Protein AF-0000000085084402 (afdb_homodimer)

Structure (mmCIF, N/CA/C/O backbone):
data_AF-0000000085084402-model_v1
#
loop_
_entity.id
_entity.type
_entity.pdbx_description
1 polymer 'Uncharacterized protein'
#
loop_
_atom_site.group_PDB
_atom_site.id
_atom_site.type_symbol
_atom_site.label_atom_id
_atom_site.label_alt_id
_atom_site.label_comp_id
_atom_site.label_asym_id
_atom_site.label_entity_id
_atom_site.label_seq_id
_atom_site.pdbx_PDB_ins_code
_atom_site.Cartn_x
_atom_site.Cartn_y
_atom_site.Cartn_z
_atom_site.occupancy
_atom_site.B_iso_or_equiv
_atom_site.auth_seq_id
_atom_site.auth_comp_id
_atom_site.auth_asym_id
_atom_site.auth_atom_id
_atom_site.pdbx_PDB_model_num
ATOM 1 N N . LYS A 1 1 ? -28.75 -23.406 -14.594 1 25.73 1 LYS A N 1
ATOM 2 C CA . LYS A 1 1 ? -29.766 -23.156 -13.578 1 25.73 1 LYS A CA 1
ATOM 3 C C . LYS A 1 1 ? -29.484 -23.938 -12.305 1 25.73 1 LYS A C 1
ATOM 5 O O . LYS A 1 1 ? -29.562 -25.172 -12.297 1 25.73 1 LYS A O 1
ATOM 10 N N . THR A 1 2 ? -28.531 -23.578 -11.461 1 32.53 2 THR A N 1
ATOM 11 C CA . THR A 1 2 ? -28.078 -24.328 -10.289 1 32.53 2 THR A CA 1
ATOM 12 C C . THR A 1 2 ? -29.109 -24.266 -9.172 1 32.53 2 THR A C 1
ATOM 14 O O . THR A 1 2 ? -29.125 -23.328 -8.375 1 32.53 2 THR A O 1
ATOM 17 N N . GLY A 1 3 ? -30.375 -24.422 -9.477 1 32.62 3 GLY A N 1
ATOM 18 C CA . GLY A 1 3 ? -31.359 -24.672 -8.445 1 32.62 3 GLY A CA 1
ATOM 19 C C . GLY A 1 3 ? -30.953 -25.734 -7.457 1 32.62 3 GLY A C 1
ATOM 20 O O . GLY A 1 3 ? -30.953 -26.922 -7.781 1 32.62 3 GLY A O 1
ATOM 21 N N . MET A 1 4 ? -30.016 -25.562 -6.652 1 36 4 MET A N 1
ATOM 22 C CA . MET A 1 4 ? -29.844 -26.547 -5.586 1 36 4 MET A CA 1
ATOM 23 C C . MET A 1 4 ? -31.156 -26.75 -4.828 1 36 4 MET A C 1
ATOM 25 O O . MET A 1 4 ? -31.688 -25.812 -4.223 1 36 4 MET A O 1
ATOM 29 N N . ASN A 1 5 ? -32.062 -27.516 -5.254 1 33.5 5 ASN A N 1
ATOM 30 C CA . ASN A 1 5 ? -33.312 -27.953 -4.672 1 33.5 5 ASN A CA 1
ATOM 31 C C . ASN A 1 5 ? -33.156 -28.375 -3.213 1 33.5 5 ASN A C 1
ATOM 33 O O . ASN A 1 5 ? -32.125 -28.938 -2.84 1 33.5 5 ASN A O 1
ATOM 37 N N . LYS A 1 6 ? -33.875 -27.875 -2.201 1 40.72 6 LYS A N 1
ATOM 38 C CA . LYS A 1 6 ? -34.156 -28.281 -0.826 1 40.72 6 LYS A CA 1
ATOM 39 C C . LYS A 1 6 ? -33.969 -29.797 -0.654 1 40.72 6 LYS A C 1
ATOM 41 O O . LYS A 1 6 ? -33.531 -30.25 0.408 1 40.72 6 LYS A O 1
ATOM 46 N N . THR A 1 7 ? -34.406 -30.406 -1.593 1 36.44 7 THR A N 1
ATOM 47 C CA . THR A 1 7 ? -34.5 -31.859 -1.498 1 36.44 7 THR A CA 1
ATOM 48 C C . THR A 1 7 ? -33.094 -32.469 -1.598 1 36.44 7 THR A C 1
ATOM 50 O O . THR A 1 7 ? -32.906 -33.625 -1.19 1 36.44 7 THR A O 1
ATOM 53 N N . VAL A 1 8 ? -32.219 -31.766 -2.223 1 40.03 8 VAL A N 1
ATOM 54 C CA . VAL A 1 8 ? -30.922 -32.438 -2.393 1 40.03 8 VAL A CA 1
ATOM 55 C C . VAL A 1 8 ? -30.141 -32.375 -1.084 1 40.03 8 VAL A C 1
ATOM 57 O O . VAL A 1 8 ? -29.344 -33.281 -0.792 1 40.03 8 VAL A O 1
ATOM 60 N N . SER A 1 9 ? -30.297 -31.422 -0.207 1 47.53 9 SER A N 1
ATOM 61 C CA . SER A 1 9 ? -29.5 -31.328 1.006 1 47.53 9 SER A CA 1
ATOM 62 C C . SER A 1 9 ? -29.828 -32.438 1.992 1 47.53 9 SER A C 1
ATOM 64 O O . SER A 1 9 ? -28.953 -32.938 2.68 1 47.53 9 SER A O 1
ATOM 66 N N . LYS A 1 10 ? -31.062 -32.594 2.225 1 47.97 10 LYS A N 1
ATOM 67 C CA . LYS A 1 10 ? -31.438 -33.562 3.264 1 47.97 10 LYS A CA 1
ATOM 68 C C . LYS A 1 10 ? -30.938 -34.969 2.924 1 47.97 10 LYS A C 1
ATOM 70 O O . LYS A 1 10 ? -30.719 -35.781 3.818 1 47.97 10 LYS A O 1
ATOM 75 N N . LYS A 1 11 ? -30.906 -35.25 1.691 1 48.19 11 LYS A N 1
ATOM 76 C CA . LYS A 1 11 ? -30.688 -36.656 1.333 1 48.19 11 LYS A CA 1
ATOM 77 C C . LYS A 1 11 ? -29.219 -36.906 1.021 1 48.19 11 LYS A C 1
ATOM 79 O O . LYS A 1 11 ? -28.844 -38.031 0.684 1 48.19 11 LYS A O 1
ATOM 84 N N . LEU A 1 12 ? -28.375 -35.75 1.021 1 50.72 12 LEU A N 1
ATOM 85 C CA . LEU A 1 12 ? -27.016 -36.062 0.575 1 50.72 12 LEU A CA 1
ATOM 86 C C . LEU A 1 12 ? -26.203 -36.688 1.695 1 50.72 12 LEU A C 1
ATOM 88 O O . LEU A 1 12 ? -26.172 -36.188 2.814 1 50.72 12 LEU A O 1
ATOM 92 N N . ALA A 1 13 ? -25.797 -37.812 1.629 1 63.34 13 ALA A N 1
ATOM 93 C CA . ALA A 1 13 ? -24.922 -38.594 2.51 1 63.34 13 ALA A CA 1
ATOM 94 C C . ALA A 1 13 ? -23.5 -38.031 2.492 1 63.34 13 ALA A C 1
ATOM 96 O O . ALA A 1 13 ? -22.703 -38.344 3.367 1 63.34 13 ALA A O 1
ATOM 97 N N . THR A 1 14 ? -23.219 -36.969 1.684 1 76 14 THR A N 1
ATOM 98 C CA . THR A 1 14 ? -21.828 -36.531 1.555 1 76 14 THR A CA 1
ATOM 99 C C . THR A 1 14 ? -21.547 -35.344 2.449 1 76 14 THR A C 1
ATOM 101 O O . THR A 1 14 ? -22.422 -34.469 2.646 1 76 14 THR A O 1
ATOM 104 N N . PRO A 1 15 ? -20.484 -35.281 3.15 1 88.62 15 PRO A N 1
ATOM 105 C CA . PRO A 1 15 ? -20.156 -34.219 4.082 1 88.62 15 PRO A CA 1
ATOM 106 C C . PRO A 1 15 ? -19.922 -32.875 3.379 1 88.62 15 PRO A C 1
ATOM 108 O O . PRO A 1 15 ? -20 -31.812 4.012 1 88.62 15 PRO A O 1
ATOM 111 N N . TYR A 1 16 ? -19.703 -32.844 2.084 1 94.19 16 TYR A N 1
ATOM 112 C CA . TYR A 1 16 ? -19.438 -31.641 1.332 1 94.19 16 TYR A CA 1
ATOM 113 C C . TYR A 1 16 ? -20.328 -31.562 0.095 1 94.19 16 TYR A C 1
ATOM 115 O O . TYR A 1 16 ? -20.719 -32.594 -0.457 1 94.19 16 TYR A O 1
ATOM 123 N N . VAL A 1 17 ? -20.594 -30.281 -0.295 1 94.88 17 VAL A N 1
ATOM 124 C CA . VAL A 1 17 ? -21.391 -30.016 -1.485 1 94.88 17 VAL A CA 1
ATOM 125 C C . VAL A 1 17 ? -20.578 -29.188 -2.482 1 94.88 17 VAL A C 1
ATOM 127 O O . VAL A 1 17 ? -19.938 -28.203 -2.111 1 94.88 17 VAL A O 1
ATOM 130 N N . PHE A 1 18 ? -20.594 -29.688 -3.699 1 95.56 18 PHE A N 1
ATOM 131 C CA . PHE A 1 18 ? -19.875 -29 -4.766 1 95.56 18 PHE A CA 1
ATOM 132 C C . PHE A 1 18 ? -20.719 -27.875 -5.348 1 95.56 18 PHE A C 1
ATOM 134 O O . PHE A 1 18 ? -21.844 -28.094 -5.777 1 95.56 18 PHE A O 1
ATOM 141 N N . LEU A 1 19 ? -20.172 -26.609 -5.281 1 94.81 19 LEU A N 1
ATOM 142 C CA . LEU A 1 19 ? -20.844 -25.422 -5.836 1 94.81 19 LEU A CA 1
ATOM 143 C C . LEU A 1 19 ? -20.047 -24.875 -7.016 1 94.81 19 LEU A C 1
ATOM 145 O O . LEU A 1 19 ? -18.906 -24.438 -6.852 1 94.81 19 LEU A O 1
ATOM 149 N N . ALA A 1 20 ? -20.594 -24.906 -8.188 1 91.06 20 ALA A N 1
ATOM 150 C CA . ALA A 1 20 ? -19.938 -24.375 -9.375 1 91.06 20 ALA A CA 1
ATOM 151 C C . ALA A 1 20 ? -20.969 -23.797 -10.352 1 91.06 20 ALA A C 1
ATOM 153 O O . ALA A 1 20 ? -22.078 -24.312 -10.469 1 91.06 20 ALA A O 1
ATOM 154 N N . LYS A 1 21 ? -20.578 -22.672 -10.875 1 86.88 21 LYS A N 1
ATOM 155 C CA . LYS A 1 21 ? -21.375 -22.078 -11.945 1 86.88 21 LYS A CA 1
ATOM 156 C C . LYS A 1 21 ? -20.531 -21.875 -13.203 1 86.88 21 LYS A C 1
ATOM 158 O O . LYS A 1 21 ? -19.312 -21.672 -13.125 1 86.88 21 LYS A O 1
ATOM 163 N N . ASN A 1 22 ? -21.094 -22.016 -14.383 1 88.62 22 ASN A N 1
ATOM 164 C CA . ASN A 1 22 ? -20.5 -21.703 -15.68 1 88.62 22 ASN A CA 1
ATOM 165 C C . ASN A 1 22 ? -19.359 -22.656 -16.016 1 88.62 22 ASN A C 1
ATOM 167 O O . ASN A 1 22 ? -18.328 -22.234 -16.531 1 88.62 22 ASN A O 1
ATOM 171 N N . LEU A 1 23 ? -19.484 -23.891 -15.617 1 92.75 23 LEU A N 1
ATOM 172 C CA . LEU A 1 23 ? -18.547 -24.906 -16.078 1 92.75 23 LEU A CA 1
ATOM 173 C C . LEU A 1 23 ? -18.828 -25.281 -17.531 1 92.75 23 LEU A C 1
ATOM 175 O O . LEU A 1 23 ? -19.984 -25.484 -17.906 1 92.75 23 LEU A O 1
ATOM 179 N N . PHE A 1 24 ? -17.844 -25.328 -18.422 1 91.38 24 PHE A N 1
ATOM 180 C CA . PHE A 1 24 ? -18.094 -25.703 -19.812 1 91.38 24 PHE A CA 1
ATOM 181 C C . PHE A 1 24 ? -17.531 -27.078 -20.109 1 91.38 24 PHE A C 1
ATOM 183 O O . PHE A 1 24 ? -17.766 -27.625 -21.188 1 91.38 24 PHE A O 1
ATOM 190 N N . ASP A 1 25 ? -16.766 -27.609 -19.125 1 89.06 25 ASP A N 1
ATOM 191 C CA . ASP A 1 25 ? -16.203 -28.969 -19.219 1 89.06 25 ASP A CA 1
ATOM 192 C C . ASP A 1 25 ? -15.906 -29.516 -17.828 1 89.06 25 ASP A C 1
ATOM 194 O O . ASP A 1 25 ? -15.914 -28.781 -16.844 1 89.06 25 ASP A O 1
ATOM 198 N N . PHE A 1 26 ? -15.797 -30.859 -17.797 1 91.19 26 PHE A N 1
ATOM 199 C CA . PHE A 1 26 ? -15.477 -31.5 -16.531 1 91.19 26 PHE A CA 1
ATOM 200 C C . PHE A 1 26 ? -14.609 -32.75 -16.766 1 91.19 26 PHE A C 1
ATOM 202 O O . PHE A 1 26 ? -14.977 -33.625 -17.531 1 91.19 26 PHE A O 1
ATOM 209 N N . ASP A 1 27 ? -13.469 -32.719 -16.203 1 89.31 27 ASP A N 1
ATOM 210 C CA . ASP A 1 27 ? -12.547 -33.844 -16.219 1 89.31 27 ASP A CA 1
ATOM 211 C C . ASP A 1 27 ? -12.281 -34.344 -14.797 1 89.31 27 ASP A C 1
ATOM 213 O O . ASP A 1 27 ? -11.742 -33.625 -13.969 1 89.31 27 ASP A O 1
ATOM 217 N N . ALA A 1 28 ? -12.617 -35.562 -14.555 1 91.25 28 ALA A N 1
ATOM 218 C CA . ALA A 1 28 ? -12.547 -36.125 -13.203 1 91.25 28 ALA A CA 1
ATOM 219 C C . ALA A 1 28 ? -11.102 -36.188 -12.719 1 91.25 28 ALA A C 1
ATOM 221 O O . ALA A 1 28 ? -10.828 -36 -11.531 1 91.25 28 ALA A O 1
ATOM 222 N N . GLU A 1 29 ? -10.219 -36.469 -13.594 1 89.56 29 GLU A N 1
ATOM 223 C CA . GLU A 1 29 ? -8.812 -36.562 -13.219 1 89.56 29 GLU A CA 1
ATOM 224 C C . GLU A 1 29 ? -8.266 -35.188 -12.836 1 89.56 29 GLU A C 1
ATOM 226 O O . GLU A 1 29 ? -7.539 -35.031 -11.852 1 89.56 29 GLU A O 1
ATOM 231 N N . ASP A 1 30 ? -8.664 -34.156 -13.578 1 91.81 30 ASP A N 1
ATOM 232 C CA . ASP A 1 30 ? -8.227 -32.812 -13.297 1 91.81 30 ASP A CA 1
ATOM 233 C C . ASP A 1 30 ? -8.875 -32.281 -12.016 1 91.81 30 ASP A C 1
ATOM 235 O O . ASP A 1 30 ? -8.211 -31.641 -11.195 1 91.81 30 ASP A O 1
ATOM 239 N N . ALA A 1 31 ? -10.086 -32.531 -11.875 1 95.25 31 ALA A N 1
ATOM 240 C CA . ALA A 1 31 ? -10.812 -32.031 -10.711 1 95.25 31 ALA A CA 1
ATOM 241 C C . ALA A 1 31 ? -10.297 -32.688 -9.43 1 95.25 31 ALA A C 1
ATOM 243 O O . ALA A 1 31 ? -10.188 -32.031 -8.391 1 95.25 31 ALA A O 1
ATOM 244 N N . ASN A 1 32 ? -10.023 -34 -9.508 1 94.81 32 ASN A N 1
ATOM 245 C CA . ASN A 1 32 ? -9.492 -34.781 -8.398 1 94.81 32 ASN A CA 1
ATOM 246 C C . ASN A 1 32 ? -10.289 -34.562 -7.117 1 94.81 32 ASN A C 1
ATOM 248 O O . ASN A 1 32 ? -9.727 -34.219 -6.078 1 94.81 32 ASN A O 1
ATOM 252 N N . PHE A 1 33 ? -11.523 -34.875 -7.098 1 94.5 33 PHE A N 1
ATOM 253 C CA . PHE A 1 33 ? -12.438 -34.656 -5.984 1 94.5 33 PHE A CA 1
ATOM 254 C C . PHE A 1 33 ? -11.992 -35.438 -4.754 1 94.5 33 PHE A C 1
ATOM 256 O O . PHE A 1 33 ? -12.18 -35 -3.623 1 94.5 33 PHE A O 1
ATOM 263 N N . ILE A 1 34 ? -11.461 -36.594 -5.059 1 95.06 34 ILE A N 1
ATOM 264 C CA . ILE A 1 34 ? -11.023 -37.406 -3.945 1 95.06 34 ILE A CA 1
ATOM 265 C C . ILE A 1 34 ? -10 -36.656 -3.098 1 95.06 34 ILE A C 1
ATOM 267 O O . ILE A 1 34 ? -10.133 -36.594 -1.873 1 95.06 34 ILE A O 1
ATOM 271 N N . ARG A 1 35 ? -9.102 -36.062 -3.744 1 95.25 35 ARG A N 1
ATOM 272 C CA . ARG A 1 35 ? -8.094 -35.281 -3.033 1 95.25 35 ARG A CA 1
ATOM 273 C C . ARG A 1 35 ? -8.719 -34.062 -2.375 1 95.25 35 ARG A C 1
ATOM 275 O O . ARG A 1 35 ? -8.414 -33.75 -1.221 1 95.25 35 ARG A O 1
ATOM 282 N N . MET A 1 36 ? -9.492 -33.406 -3.088 1 95.56 36 MET A N 1
ATOM 283 C CA . MET A 1 36 ? -10.109 -32.188 -2.594 1 95.56 36 MET A CA 1
ATOM 284 C C . MET A 1 36 ? -10.898 -32.469 -1.315 1 95.56 36 MET A C 1
ATOM 286 O O . MET A 1 36 ? -10.742 -31.734 -0.326 1 95.56 36 MET A O 1
ATOM 290 N N . VAL A 1 37 ? -11.648 -33.531 -1.284 1 95.94 37 VAL A N 1
ATOM 291 C CA . VAL A 1 37 ? -12.461 -33.875 -0.121 1 95.94 37 VAL A CA 1
ATOM 292 C C . VAL A 1 37 ? -11.547 -34.344 1.018 1 95.94 37 VAL A C 1
ATOM 294 O O . VAL A 1 37 ? -11.758 -33.969 2.174 1 95.94 37 VAL A O 1
ATOM 297 N N . ARG A 1 38 ? -10.609 -35.094 0.678 1 96.12 38 ARG A N 1
ATOM 298 C CA . ARG A 1 38 ? -9.688 -35.594 1.691 1 96.12 38 ARG A CA 1
ATOM 299 C C . ARG A 1 38 ? -9 -34.438 2.416 1 96.12 38 ARG A C 1
ATOM 301 O O . ARG A 1 38 ? -8.992 -34.375 3.646 1 96.12 38 ARG A O 1
ATOM 308 N N . GLU A 1 39 ? -8.453 -33.531 1.652 1 96.56 39 GLU A N 1
ATOM 309 C CA . GLU A 1 39 ? -7.738 -32.406 2.264 1 96.56 39 GLU A CA 1
ATOM 310 C C . GLU A 1 39 ? -8.695 -31.484 3.01 1 96.56 39 GLU A C 1
ATOM 312 O O . GLU A 1 39 ? -8.336 -30.906 4.039 1 96.56 39 GLU A O 1
ATOM 317 N N . ALA A 1 40 ? -9.883 -31.297 2.49 1 97 40 ALA A N 1
ATOM 318 C CA . ALA A 1 40 ? -10.883 -30.5 3.189 1 97 40 ALA A CA 1
ATOM 319 C C . ALA A 1 40 ? -11.188 -31.094 4.562 1 97 40 ALA A C 1
ATOM 321 O O . ALA A 1 40 ? -11.242 -30.359 5.559 1 97 40 ALA A O 1
ATOM 322 N N . LYS A 1 41 ? -11.32 -32.375 4.605 1 95.62 41 LYS A N 1
ATOM 323 C CA . LYS A 1 41 ? -11.625 -33.062 5.863 1 95.62 41 LYS A CA 1
ATOM 324 C C . LYS A 1 41 ? -10.43 -33 6.812 1 95.62 41 LYS A C 1
ATOM 326 O O . LYS A 1 41 ? -10.57 -32.656 7.984 1 95.62 41 LYS A O 1
ATOM 331 N N . MET A 1 42 ? -9.305 -33.312 6.293 1 96.12 42 MET A N 1
ATOM 332 C CA . MET A 1 42 ? -8.102 -33.406 7.113 1 96.12 42 MET A CA 1
ATOM 333 C C . MET A 1 42 ? -7.758 -32.031 7.727 1 96.12 42 MET A C 1
ATOM 335 O O . MET A 1 42 ? -7.242 -31.969 8.844 1 96.12 42 MET A O 1
ATOM 339 N N . GLN A 1 43 ? -8.102 -31 7.023 1 95.94 43 GLN A N 1
ATOM 340 C CA . GLN A 1 43 ? -7.723 -29.672 7.496 1 95.94 43 GLN A CA 1
ATOM 341 C C . GLN A 1 43 ? -8.938 -28.906 8.023 1 95.94 43 GLN A C 1
ATOM 343 O O . GLN A 1 43 ? -8.867 -27.703 8.25 1 95.94 43 GLN A O 1
ATOM 348 N N . ASN A 1 44 ? -10.031 -29.578 8.148 1 94.69 44 ASN A N 1
ATOM 349 C CA . ASN A 1 44 ? -11.258 -29.047 8.734 1 94.69 44 ASN A CA 1
ATOM 350 C C . ASN A 1 44 ? -11.727 -27.797 7.996 1 94.69 44 ASN A C 1
ATOM 352 O O . ASN A 1 44 ? -12.023 -26.781 8.625 1 94.69 44 ASN A O 1
ATOM 356 N N . ALA A 1 45 ? -11.734 -27.859 6.695 1 96.38 45 ALA A N 1
ATOM 357 C CA . ALA A 1 45 ? -12.164 -26.734 5.875 1 96.38 45 ALA A CA 1
ATOM 358 C C . ALA A 1 45 ? -13.68 -26.594 5.879 1 96.38 45 ALA A C 1
ATOM 360 O O . ALA A 1 45 ? -14.406 -27.594 5.828 1 96.38 45 ALA A O 1
ATOM 361 N N . ASP A 1 46 ? -14.141 -25.375 6.027 1 96.69 46 ASP A N 1
ATOM 362 C CA . ASP A 1 46 ? -15.547 -25.078 5.754 1 96.69 46 ASP A CA 1
ATOM 363 C C . ASP A 1 46 ? -15.797 -24.953 4.254 1 96.69 46 ASP A C 1
ATOM 365 O O . ASP A 1 46 ? -16.844 -25.359 3.754 1 96.69 46 ASP A O 1
ATOM 369 N N . ILE A 1 47 ? -14.859 -24.391 3.592 1 97 47 ILE A N 1
ATOM 370 C CA . ILE A 1 47 ? -14.898 -24.188 2.148 1 97 47 ILE A CA 1
ATOM 371 C C . ILE A 1 47 ? -13.531 -24.484 1.547 1 97 47 ILE A C 1
ATOM 373 O O . ILE A 1 47 ? -12.5 -24.109 2.105 1 97 47 ILE A O 1
ATOM 377 N N . ILE A 1 48 ? -13.469 -25.172 0.484 1 97.62 48 ILE A N 1
ATOM 378 C CA . ILE A 1 48 ? -12.242 -25.359 -0.281 1 97.62 48 ILE A CA 1
ATOM 379 C C . ILE A 1 48 ? -12.516 -25.125 -1.765 1 97.62 48 ILE A C 1
ATOM 381 O O . ILE A 1 48 ? -13.508 -25.641 -2.305 1 97.62 48 ILE A O 1
ATOM 385 N N . SER A 1 49 ? -11.742 -24.297 -2.361 1 96.75 49 SER A N 1
ATOM 386 C CA . SER A 1 49 ? -11.883 -23.953 -3.775 1 96.75 49 SER A CA 1
ATOM 387 C C . SER A 1 49 ? -10.82 -24.656 -4.617 1 96.75 49 SER A C 1
ATOM 389 O O . SER A 1 49 ? -9.805 -25.109 -4.086 1 96.75 49 SER A O 1
ATOM 391 N N . GLY A 1 50 ? -11.102 -24.766 -5.91 1 96.5 50 GLY A N 1
ATOM 392 C CA . GLY A 1 50 ? -10.125 -25.266 -6.863 1 96.5 50 GLY A CA 1
ATOM 393 C C . GLY A 1 50 ? -9.711 -24.219 -7.891 1 96.5 50 GLY A C 1
ATOM 394 O O . GLY A 1 50 ? -10.32 -23.156 -7.992 1 96.5 50 GLY A O 1
ATOM 395 N N . SER A 1 51 ? -8.609 -24.516 -8.562 1 96 51 SER A N 1
ATOM 396 C CA . SER A 1 51 ? -8.203 -23.688 -9.688 1 96 51 SER A CA 1
ATOM 397 C C . SER A 1 51 ? -9.062 -23.953 -10.922 1 96 51 SER A C 1
ATOM 399 O O . SER A 1 51 ? -9.914 -24.844 -10.898 1 96 51 SER A O 1
ATOM 401 N N . PHE A 1 52 ? -8.867 -23.109 -11.969 1 94.69 52 PHE A N 1
ATOM 402 C CA . PHE A 1 52 ? -9.648 -23.422 -13.156 1 94.69 52 PHE A CA 1
ATOM 403 C C . PHE A 1 52 ? -8.969 -22.875 -14.406 1 94.69 52 PHE A C 1
ATOM 405 O O . PHE A 1 52 ? -8.094 -22.016 -14.312 1 94.69 52 PHE A O 1
ATOM 412 N N . VAL A 1 53 ? -9.32 -23.422 -15.492 1 94.38 53 VAL A N 1
ATOM 413 C CA . VAL A 1 53 ? -8.93 -22.984 -16.828 1 94.38 53 VAL A CA 1
ATOM 414 C C . VAL A 1 53 ? -10.164 -22.484 -17.594 1 94.38 53 VAL A C 1
ATOM 416 O O . VAL A 1 53 ? -11.219 -23.125 -17.562 1 94.38 53 VAL A O 1
ATOM 419 N N . ASP A 1 54 ? -9.992 -21.359 -18.188 1 93.31 54 ASP A N 1
ATOM 420 C CA . ASP A 1 54 ? -11.141 -20.828 -18.922 1 93.31 54 ASP A CA 1
ATOM 421 C C . ASP A 1 54 ? -11.117 -21.281 -20.375 1 93.31 54 ASP A C 1
ATOM 423 O O . ASP A 1 54 ? -10.312 -22.141 -20.75 1 93.31 54 ASP A O 1
ATOM 427 N N . GLU A 1 55 ? -12.047 -20.766 -21.156 1 92.06 55 GLU A N 1
ATOM 428 C CA . GLU A 1 55 ? -12.227 -21.234 -22.516 1 92.06 55 GLU A CA 1
ATOM 429 C C . GLU A 1 55 ? -11.047 -20.812 -23.406 1 92.06 55 GLU A C 1
ATOM 431 O O . GLU A 1 55 ? -10.875 -21.359 -24.5 1 92.06 55 GLU A O 1
ATOM 436 N N . HIS A 1 56 ? -10.188 -19.938 -22.938 1 91.69 56 HIS A N 1
ATOM 437 C CA . HIS A 1 56 ? -9.008 -19.516 -23.688 1 91.69 56 HIS A CA 1
ATOM 438 C C . HIS A 1 56 ? -7.762 -20.25 -23.203 1 91.69 56 HIS A C 1
ATOM 440 O O . HIS A 1 56 ? -6.66 -20 -23.703 1 91.69 56 HIS A O 1
ATOM 446 N N . GLY A 1 57 ? -7.953 -21.125 -22.25 1 91.88 57 GLY A N 1
ATOM 447 C CA . GLY A 1 57 ? -6.844 -21.906 -21.703 1 91.88 57 GLY A CA 1
ATOM 448 C C . GLY A 1 57 ? -6.113 -21.188 -20.594 1 91.88 57 GLY A C 1
ATOM 449 O O . GLY A 1 57 ? -5.062 -21.656 -20.141 1 91.88 57 GLY A O 1
ATOM 450 N N . HIS A 1 58 ? -6.656 -20.078 -20.188 1 93.38 58 HIS A N 1
ATOM 451 C CA . HIS A 1 58 ? -6.016 -19.328 -19.125 1 93.38 58 HIS A CA 1
ATOM 452 C C . HIS A 1 58 ? -6.242 -19.969 -17.766 1 93.38 58 HIS A C 1
ATOM 454 O O . HIS A 1 58 ? -7.383 -20.094 -17.312 1 93.38 58 HIS A O 1
ATOM 460 N N . TRP A 1 59 ? -5.16 -20.406 -17.172 1 94.06 59 TRP A N 1
ATOM 461 C CA . TRP A 1 59 ? -5.238 -21.031 -15.867 1 94.06 59 TRP A CA 1
ATOM 462 C C . TRP A 1 59 ? -5.27 -19.984 -14.758 1 94.06 59 TRP A C 1
ATOM 464 O O . TRP A 1 59 ? -4.422 -19.078 -14.727 1 94.06 59 TRP A O 1
ATOM 474 N N . THR A 1 60 ? -6.254 -20.094 -13.906 1 92.19 60 THR A N 1
ATOM 475 C CA . THR A 1 60 ? -6.398 -19.188 -12.781 1 92.19 60 THR A CA 1
ATOM 476 C C . THR A 1 60 ? -6.277 -19.938 -11.461 1 92.19 60 THR A C 1
ATOM 478 O O . THR A 1 60 ? -6.984 -20.922 -11.227 1 92.19 60 THR A O 1
ATOM 481 N N . ASN A 1 61 ? -5.328 -19.531 -10.734 1 92.5 61 ASN A N 1
ATOM 482 C CA . ASN A 1 61 ? -5.078 -20 -9.375 1 92.5 61 ASN A CA 1
ATOM 483 C C . ASN A 1 61 ? -5.176 -18.875 -8.359 1 92.5 61 ASN A C 1
ATOM 485 O O . ASN A 1 61 ? -4.18 -18.5 -7.738 1 92.5 61 ASN A O 1
ATOM 489 N N . ASN A 1 62 ? -6.383 -18.391 -8.203 1 87.31 62 ASN A N 1
ATOM 490 C CA . ASN A 1 62 ? -6.465 -17.203 -7.352 1 87.31 62 ASN A CA 1
ATOM 491 C C . ASN A 1 62 ? -6.875 -17.562 -5.926 1 87.31 62 ASN A C 1
ATOM 493 O O . ASN A 1 62 ? -7.797 -18.344 -5.723 1 87.31 62 ASN A O 1
ATOM 497 N N . CYS A 1 63 ? -6.195 -17.297 -5.047 1 91 63 CYS A N 1
ATOM 498 C CA . CYS A 1 63 ? -6.316 -17.312 -3.594 1 91 63 CYS A CA 1
ATOM 499 C C . CYS A 1 63 ? -6.066 -15.93 -3.008 1 91 63 CYS A C 1
ATOM 501 O O . CYS A 1 63 ? -5.004 -15.344 -3.223 1 91 63 CYS A O 1
ATOM 503 N N . GLY A 1 64 ? -7.133 -15.453 -2.377 1 89.81 64 GLY A N 1
ATOM 504 C CA . GLY A 1 64 ? -7.004 -14.07 -1.942 1 89.81 64 GLY A CA 1
ATOM 505 C C . GLY A 1 64 ? -7.359 -13.875 -0.481 1 89.81 64 GLY A C 1
ATOM 506 O O . GLY A 1 64 ? -7.824 -14.797 0.184 1 89.81 64 GLY A O 1
ATOM 507 N N . HIS A 1 65 ? -7.07 -12.703 -0.049 1 89.25 65 HIS A N 1
ATOM 508 C CA . HIS A 1 65 ? -7.379 -12.297 1.319 1 89.25 65 HIS A CA 1
ATOM 509 C C . HIS A 1 65 ? -8.297 -11.086 1.345 1 89.25 65 HIS A C 1
ATOM 511 O O . HIS A 1 65 ? -8.133 -10.156 0.548 1 89.25 65 HIS A O 1
ATOM 517 N N . ILE A 1 66 ? -9.195 -11.164 2.26 1 89.12 66 ILE A N 1
ATOM 518 C CA . ILE A 1 66 ? -10.148 -10.07 2.434 1 89.12 66 ILE A CA 1
ATOM 519 C C . ILE A 1 66 ? -9.805 -9.281 3.695 1 89.12 66 ILE A C 1
ATOM 521 O O . ILE A 1 66 ? -9.586 -9.867 4.758 1 89.12 66 ILE A O 1
ATOM 525 N N . HIS A 1 67 ? -9.727 -8.016 3.562 1 87.44 67 HIS A N 1
ATOM 526 C CA . HIS A 1 67 ? -9.562 -7.113 4.699 1 87.44 67 HIS A CA 1
ATOM 527 C C . HIS A 1 67 ? -10.539 -5.941 4.613 1 87.44 67 HIS A C 1
ATOM 529 O O . HIS A 1 67 ? -10.641 -5.285 3.574 1 87.44 67 HIS A O 1
ATOM 535 N N . VAL A 1 68 ? -11.227 -5.719 5.742 1 89.12 68 VAL A N 1
ATOM 536 C CA . VAL A 1 68 ? -12.164 -4.602 5.797 1 89.12 68 VAL A CA 1
ATOM 537 C C . VAL A 1 68 ? -11.805 -3.686 6.965 1 89.12 68 VAL A C 1
ATOM 539 O O . VAL A 1 68 ? -11.727 -4.129 8.109 1 89.12 68 VAL A O 1
ATOM 542 N N . SER A 1 69 ? -11.578 -2.43 6.645 1 87.19 69 SER A N 1
ATOM 543 C CA . SER A 1 69 ? -11.273 -1.434 7.668 1 87.19 69 SER A CA 1
ATOM 544 C C . SER A 1 69 ? -11.609 -0.026 7.184 1 87.19 69 SER A C 1
ATOM 546 O O . SER A 1 69 ? -11.367 0.312 6.023 1 87.19 69 SER A O 1
ATOM 548 N N . ASN A 1 70 ? -12.211 0.79 8.047 1 88.44 70 ASN A N 1
ATOM 549 C CA . ASN A 1 70 ? -12.43 2.209 7.789 1 88.44 70 ASN A CA 1
ATOM 550 C C . ASN A 1 70 ? -13.133 2.434 6.449 1 88.44 70 ASN A C 1
ATOM 552 O O . ASN A 1 70 ? -12.641 3.191 5.609 1 88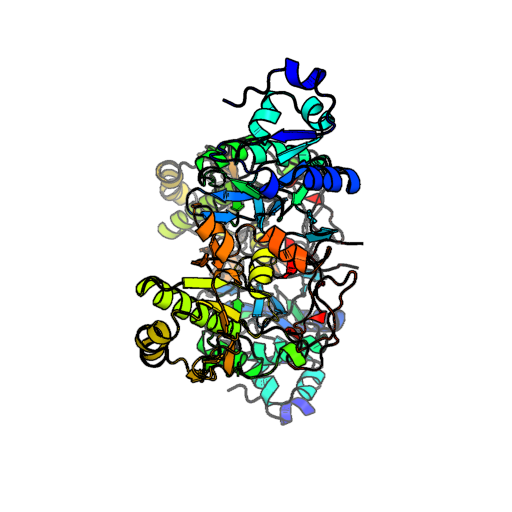.44 70 ASN A O 1
ATOM 556 N N . TYR A 1 71 ? -14.195 1.695 6.195 1 92.19 71 TYR A N 1
ATOM 557 C CA . TYR A 1 71 ? -15.094 1.822 5.055 1 92.19 71 TYR A CA 1
ATOM 558 C C . TYR A 1 71 ? -14.422 1.357 3.771 1 92.19 71 TYR A C 1
ATOM 560 O O . TYR A 1 71 ? -14.82 1.746 2.674 1 92.19 71 TYR A O 1
ATOM 568 N N . THR A 1 72 ? -13.391 0.532 3.898 1 91.62 72 THR A N 1
ATOM 569 C CA . THR A 1 72 ? -12.625 0.081 2.74 1 91.62 72 THR A CA 1
ATOM 570 C C . THR A 1 72 ? -12.523 -1.441 2.717 1 91.62 72 THR A C 1
ATOM 572 O O . THR A 1 72 ? -12.258 -2.066 3.746 1 91.62 72 THR A O 1
ATOM 575 N N . LEU A 1 73 ? -12.789 -1.974 1.6 1 92.5 73 LEU A N 1
ATOM 576 C CA . LEU A 1 73 ? -12.555 -3.393 1.361 1 92.5 73 LEU A CA 1
ATOM 577 C C . LEU A 1 73 ? -11.305 -3.602 0.502 1 92.5 73 LEU A C 1
ATOM 579 O O . LEU A 1 73 ? -11.227 -3.078 -0.611 1 92.5 73 LEU A O 1
ATOM 583 N N . ASP A 1 74 ? -10.422 -4.395 1.008 1 90.56 74 ASP A N 1
ATOM 584 C CA . ASP A 1 74 ? -9.227 -4.801 0.275 1 90.56 74 ASP A CA 1
ATOM 585 C C . ASP A 1 74 ? -9.242 -6.301 -0.001 1 90.56 74 ASP A C 1
ATOM 587 O O . ASP A 1 74 ? -9.508 -7.102 0.897 1 90.56 74 ASP A O 1
ATOM 591 N N . ILE A 1 75 ? -8.969 -6.609 -1.182 1 89.75 75 ILE A N 1
ATOM 592 C CA . ILE A 1 75 ? -8.734 -8 -1.537 1 89.75 75 ILE A CA 1
ATOM 593 C C . ILE A 1 75 ? -7.363 -8.148 -2.188 1 89.75 75 ILE A C 1
ATOM 595 O O . ILE A 1 75 ? -7.129 -7.617 -3.275 1 89.75 75 ILE A O 1
ATOM 599 N N . TRP A 1 76 ? -6.586 -8.844 -1.559 1 86.38 76 TRP A N 1
ATOM 600 C CA . TRP A 1 76 ? -5.234 -9.109 -2.045 1 86.38 76 TRP A CA 1
ATOM 601 C C . TRP A 1 76 ? -5.098 -10.547 -2.537 1 86.38 76 TRP A C 1
ATOM 603 O O . TRP A 1 76 ? -5.641 -11.469 -1.928 1 86.38 76 TRP A O 1
ATOM 613 N N . ASP A 1 77 ? -4.352 -10.641 -3.541 1 85 77 ASP A N 1
ATOM 614 C CA . ASP A 1 77 ? -4.09 -11.984 -4.031 1 85 77 ASP A CA 1
ATOM 615 C C . ASP A 1 77 ? -2.896 -12.609 -3.307 1 85 77 ASP A C 1
ATOM 617 O O . ASP A 1 77 ? -1.892 -11.938 -3.062 1 85 77 ASP A O 1
ATOM 621 N N . GLY A 1 78 ? -3.135 -13.789 -2.936 1 88.44 78 GLY A N 1
ATOM 622 C CA . GLY A 1 78 ? -2.053 -14.531 -2.307 1 88.44 78 GLY A CA 1
ATOM 623 C C . GLY A 1 78 ? -2.518 -15.406 -1.16 1 88.44 78 GLY A C 1
ATOM 624 O O . GLY A 1 78 ? -3.648 -15.266 -0.685 1 88.44 78 GLY A O 1
ATOM 625 N N . TYR A 1 79 ? -1.639 -16.328 -0.819 1 92 79 TYR A N 1
ATOM 626 C CA . TYR A 1 79 ? -1.915 -17.203 0.321 1 92 79 TYR A CA 1
ATOM 627 C C . TYR A 1 79 ? -0.952 -16.922 1.468 1 92 79 TYR A C 1
ATOM 629 O O . TYR A 1 79 ? 0.179 -16.484 1.243 1 92 79 TYR A O 1
ATOM 637 N N . TYR A 1 80 ? -1.412 -17.109 2.717 1 87.25 80 TYR A N 1
ATOM 638 C CA . TYR A 1 80 ? -0.597 -16.812 3.889 1 87.25 80 TYR A CA 1
ATOM 639 C C . TYR A 1 80 ? 0.254 -18.016 4.281 1 87.25 80 TYR A C 1
ATOM 641 O O . TYR A 1 80 ? 1.372 -17.859 4.777 1 87.25 80 TYR A O 1
ATOM 649 N N . LYS A 1 81 ? -0.344 -19.125 4.109 1 93 81 LYS A N 1
ATOM 650 C CA . LYS A 1 81 ? 0.356 -20.359 4.418 1 93 81 LYS A CA 1
ATOM 651 C C . LYS A 1 81 ? -0.201 -21.531 3.6 1 93 81 LYS A C 1
ATOM 653 O O . LYS A 1 81 ? -1.255 -21.406 2.973 1 93 81 LYS A O 1
ATOM 658 N N . SER A 1 82 ? 0.591 -22.578 3.594 1 95.56 82 SER A N 1
ATOM 659 C CA . SER A 1 82 ? 0.169 -23.781 2.887 1 95.56 82 SER A CA 1
ATOM 660 C C . SER A 1 82 ? 0.458 -25.031 3.707 1 95.56 82 SER A C 1
ATOM 662 O O . SER A 1 82 ? 1.374 -25.047 4.531 1 95.56 82 SER A O 1
ATOM 664 N N . ILE A 1 83 ? -0.402 -26 3.6 1 95.81 83 ILE A N 1
ATOM 665 C CA . ILE A 1 83 ? -0.234 -27.312 4.215 1 95.81 83 ILE A CA 1
ATOM 666 C C . ILE A 1 83 ? -0.548 -28.406 3.191 1 95.81 83 ILE A C 1
ATOM 668 O O . ILE A 1 83 ? -1.651 -28.453 2.641 1 95.81 83 ILE A O 1
ATOM 672 N N . LYS A 1 84 ? 0.403 -29.219 2.852 1 94.62 84 LYS A N 1
ATOM 673 C CA . LYS A 1 84 ? 0.244 -30.359 1.949 1 94.62 84 LYS A CA 1
ATOM 674 C C . LYS A 1 84 ? -0.288 -29.906 0.59 1 94.62 84 LYS A C 1
ATOM 676 O O . LYS A 1 84 ? -1.239 -30.5 0.068 1 94.62 84 LYS A O 1
ATOM 681 N N . GLY A 1 85 ? 0.215 -28.859 0.176 1 95.19 85 GLY A N 1
ATOM 682 C CA . GLY A 1 85 ? -0.102 -28.391 -1.164 1 95.19 85 GLY A CA 1
ATOM 683 C C . GLY A 1 85 ? -1.424 -27.656 -1.241 1 95.19 85 GLY A C 1
ATOM 684 O O . GLY A 1 85 ? -1.965 -27.453 -2.33 1 95.19 85 GLY A O 1
ATOM 685 N N . ILE A 1 86 ? -1.949 -27.297 -0.047 1 97.44 86 ILE A N 1
ATOM 686 C CA . ILE A 1 86 ? -3.203 -26.562 0.022 1 97.44 86 ILE A CA 1
ATOM 687 C C . ILE A 1 86 ? -2.936 -25.141 0.53 1 97.44 86 ILE A C 1
ATOM 689 O O . ILE A 1 86 ? -2.246 -24.953 1.535 1 97.44 86 ILE A O 1
ATOM 693 N N . MET A 1 87 ? -3.527 -24.203 -0.195 1 96.88 87 MET A N 1
ATOM 694 C CA . MET A 1 87 ? -3.336 -22.797 0.162 1 96.88 87 MET A CA 1
ATOM 695 C C . MET A 1 87 ? -4.41 -22.328 1.139 1 96.88 87 MET A C 1
ATOM 697 O O . MET A 1 87 ? -5.578 -22.703 1.002 1 96.88 87 MET A O 1
ATOM 701 N N . HIS A 1 88 ? -3.98 -21.562 2.086 1 95.12 88 HIS A N 1
ATOM 702 C CA . HIS A 1 88 ? -4.914 -20.938 3.02 1 95.12 88 HIS A CA 1
ATOM 703 C C . HIS A 1 88 ? -5.227 -19.5 2.615 1 95.12 88 HIS A C 1
ATOM 705 O O . HIS A 1 88 ? -4.32 -18.688 2.477 1 95.12 88 HIS A O 1
ATOM 711 N N . CYS A 1 89 ? -6.496 -19.203 2.402 1 92.25 89 CYS A N 1
ATOM 712 C CA . CYS A 1 89 ? -6.918 -17.875 1.979 1 92.25 89 CYS A CA 1
ATOM 713 C C . CYS A 1 89 ? -8.359 -17.594 2.393 1 92.25 89 CYS A C 1
ATOM 715 O O . CYS A 1 89 ? -8.891 -18.266 3.283 1 92.25 89 CYS A O 1
ATOM 717 N N . ASP A 1 90 ? -8.969 -16.484 1.896 1 91.94 90 ASP A N 1
ATOM 718 C CA . ASP A 1 90 ? -10.305 -16.094 2.324 1 91.94 90 ASP A CA 1
ATOM 719 C C . ASP A 1 90 ? -11.289 -16.141 1.162 1 91.94 90 ASP A C 1
ATOM 721 O O . ASP A 1 90 ? -12.508 -16.109 1.372 1 91.94 90 ASP A O 1
ATOM 725 N N . ILE A 1 91 ? -10.734 -16.234 -0.014 1 92.31 91 ILE A N 1
ATOM 726 C CA . ILE A 1 91 ? -11.633 -16.125 -1.153 1 92.31 91 ILE A CA 1
ATOM 727 C C . ILE A 1 91 ? -10.953 -16.672 -2.408 1 92.31 91 ILE A C 1
ATOM 729 O O . ILE A 1 91 ? -9.727 -16.656 -2.512 1 92.31 91 ILE A O 1
ATOM 733 N N . SER A 1 92 ? -11.742 -17.125 -3.295 1 93.44 92 SER A N 1
ATOM 734 C CA . SER A 1 92 ? -11.32 -17.562 -4.621 1 93.44 92 SER A CA 1
ATOM 735 C C . SER A 1 92 ? -12.469 -17.5 -5.617 1 93.44 92 SER A C 1
ATOM 737 O O . SER A 1 92 ? -13.641 -17.609 -5.238 1 93.44 92 SER A O 1
ATOM 739 N N . SER A 1 93 ? -12.109 -17.297 -6.852 1 91.62 93 SER A N 1
ATOM 740 C CA . SER A 1 93 ? -13.148 -17.219 -7.875 1 91.62 93 SER A CA 1
ATOM 741 C C . SER A 1 93 ? -13.461 -18.594 -8.461 1 91.62 93 SER A C 1
ATOM 743 O O . SER A 1 93 ? -14.375 -18.734 -9.281 1 91.62 93 SER A O 1
ATOM 745 N N . GLY A 1 94 ? -12.766 -19.547 -8.039 1 93.06 94 GLY A N 1
ATOM 746 C CA . GLY A 1 94 ? -12.984 -20.891 -8.57 1 93.06 94 GLY A CA 1
ATOM 747 C C . GLY A 1 94 ? -14.156 -21.594 -7.922 1 93.06 94 GLY A C 1
ATOM 748 O O . GLY A 1 94 ? -14.797 -21.062 -7.016 1 93.06 94 GLY A O 1
ATOM 749 N N . PRO A 1 95 ? -14.484 -22.797 -8.461 1 94.69 95 PRO A N 1
ATOM 750 C CA . PRO A 1 95 ? -15.555 -23.609 -7.863 1 94.69 95 PRO A CA 1
ATOM 751 C C . PRO A 1 95 ? -15.258 -24 -6.418 1 94.69 95 PRO A C 1
ATOM 753 O O . PRO A 1 95 ? -14.094 -24.062 -6.016 1 94.69 95 PRO A O 1
ATOM 756 N N . LEU A 1 96 ? -16.359 -24.297 -5.688 1 96.06 96 LEU A N 1
ATOM 757 C CA . LEU A 1 96 ? -16.219 -24.516 -4.25 1 96.06 96 LEU A CA 1
ATOM 758 C C . LEU A 1 96 ? -16.734 -25.891 -3.848 1 96.06 96 LEU A C 1
ATOM 760 O O . LEU A 1 96 ? -17.719 -26.375 -4.418 1 96.06 96 LEU A O 1
ATOM 764 N N . LEU A 1 97 ? -16.078 -26.484 -2.973 1 96.56 97 LEU A N 1
ATOM 765 C CA . LEU A 1 97 ? -16.641 -27.516 -2.113 1 96.56 97 LEU A CA 1
ATOM 766 C C . LEU A 1 97 ? -16.938 -26.969 -0.722 1 96.56 97 LEU A C 1
ATOM 768 O O . LEU A 1 97 ? -16.031 -26.453 -0.047 1 96.56 97 LEU A O 1
ATOM 772 N N . VAL A 1 98 ? -18.219 -27.094 -0.299 1 96.75 98 VAL A N 1
ATOM 773 C CA . VAL A 1 98 ? -18.641 -26.453 0.938 1 96.75 98 VAL A CA 1
ATOM 774 C C . VAL A 1 98 ? -19.203 -27.484 1.901 1 96.75 98 VAL A C 1
ATOM 776 O O . VAL A 1 98 ? -19.953 -28.375 1.495 1 96.75 98 VAL A O 1
ATOM 779 N N . ARG A 1 99 ? -18.812 -27.359 3.102 1 95.56 99 ARG A N 1
ATOM 780 C CA . ARG A 1 99 ? -19.359 -28.25 4.133 1 95.56 99 ARG A CA 1
ATOM 781 C C . ARG A 1 99 ? -20.875 -28.156 4.191 1 95.56 99 ARG A C 1
ATOM 783 O O . ARG A 1 99 ? -21.438 -27.047 4.219 1 95.56 99 ARG A O 1
ATOM 790 N N . LYS A 1 100 ? -21.469 -29.266 4.281 1 94.19 100 LYS A N 1
ATOM 791 C CA . LYS A 1 100 ? -22.922 -29.344 4.223 1 94.19 100 LYS A CA 1
ATOM 792 C C . LYS A 1 100 ? -23.562 -28.562 5.363 1 94.19 100 LYS A C 1
ATOM 794 O O . LYS A 1 100 ? -24.547 -27.844 5.148 1 94.19 100 LYS A O 1
ATOM 799 N N . GLU A 1 101 ? -23.047 -28.641 6.543 1 92.81 101 GLU A N 1
ATOM 800 C CA . GLU A 1 101 ? -23.594 -27.938 7.711 1 92.81 101 GLU A CA 1
ATOM 801 C C . GLU A 1 101 ? -23.578 -26.422 7.512 1 92.81 101 GLU A C 1
ATOM 803 O O . GLU A 1 101 ? -24.516 -25.734 7.914 1 92.81 101 GLU A O 1
ATOM 808 N N . LEU A 1 102 ? -22.547 -25.969 6.906 1 94.12 102 LEU A N 1
ATOM 809 C CA . LEU A 1 102 ? -22.469 -24.531 6.645 1 94.12 102 LEU A CA 1
ATOM 810 C C . LEU A 1 102 ? -23.547 -24.094 5.668 1 94.12 102 LEU A C 1
ATOM 812 O O . LEU A 1 102 ? -24.172 -23.047 5.855 1 94.12 102 LEU A O 1
ATOM 816 N N . LEU A 1 103 ? -23.797 -24.891 4.691 1 94.38 103 LEU A N 1
ATOM 817 C CA . LEU A 1 103 ? -24.828 -24.547 3.709 1 94.38 103 LEU A CA 1
ATOM 818 C C . LEU A 1 103 ? -26.203 -24.547 4.352 1 94.38 103 LEU A C 1
ATOM 820 O O . LEU A 1 103 ? -27.047 -23.703 4.016 1 94.38 103 LEU A O 1
ATOM 824 N N . GLN A 1 104 ? -26.344 -25.453 5.203 1 92.94 104 GLN A N 1
ATOM 825 C CA . GLN A 1 104 ? -27.609 -25.516 5.922 1 92.94 104 GLN A CA 1
ATOM 826 C C . GLN A 1 104 ? -27.812 -24.266 6.777 1 92.94 104 GLN A C 1
ATOM 828 O O . GLN A 1 104 ? -28.922 -23.719 6.84 1 92.94 104 GLN A O 1
ATOM 833 N N . GLU A 1 105 ? -26.781 -23.844 7.328 1 91.69 105 GLU A N 1
ATOM 834 C CA . GLU A 1 105 ? -26.828 -22.625 8.141 1 91.69 105 GLU A CA 1
ATOM 835 C C . GLU A 1 105 ? -27.078 -21.391 7.281 1 91.69 105 GLU A C 1
ATOM 837 O O . GLU A 1 105 ? -27.781 -20.469 7.691 1 91.69 105 GLU A O 1
ATOM 842 N N . LEU A 1 106 ? -26.562 -21.328 6.113 1 92.5 106 LEU A N 1
ATOM 843 C CA . LEU A 1 106 ? -26.641 -20.172 5.227 1 92.5 106 LEU A CA 1
ATOM 844 C C . LEU A 1 106 ? -28.016 -20.078 4.578 1 92.5 106 LEU A C 1
ATOM 846 O O . LEU A 1 106 ? -28.531 -18.969 4.379 1 92.5 106 LEU A O 1
ATOM 850 N N . GLY A 1 107 ? -28.609 -21.172 4.285 1 93.25 107 GLY A N 1
ATOM 851 C CA . GLY A 1 107 ? -29.875 -21.156 3.572 1 93.25 107 GLY A CA 1
ATOM 852 C C . GLY A 1 107 ? -29.703 -21.094 2.066 1 93.25 107 GLY A C 1
ATOM 853 O O . GLY A 1 107 ? -28.594 -20.891 1.565 1 93.25 107 GLY A O 1
ATOM 854 N N . ALA A 1 108 ? -30.766 -21.219 1.363 1 92.19 108 ALA A N 1
ATOM 855 C CA . ALA A 1 108 ? -30.766 -21.391 -0.087 1 92.19 108 ALA A CA 1
ATOM 856 C C . ALA A 1 108 ? -30.297 -20.125 -0.79 1 92.19 108 ALA A C 1
ATOM 858 O O . ALA A 1 108 ? -29.5 -20.188 -1.726 1 92.19 108 ALA A O 1
ATOM 859 N N . GLU A 1 109 ? -30.734 -19.062 -0.355 1 92.94 109 GLU A N 1
ATOM 860 C CA . GLU A 1 109 ? -30.406 -17.797 -1.015 1 92.94 109 GLU A CA 1
ATOM 861 C C . GLU A 1 109 ? -28.922 -17.516 -0.949 1 92.94 109 GLU A C 1
ATOM 863 O O . GLU A 1 109 ? -28.281 -17.219 -1.969 1 92.94 109 GLU A O 1
ATOM 868 N N . LYS A 1 110 ? -28.359 -17.656 0.232 1 93.81 110 LYS A N 1
ATOM 869 C CA . LYS A 1 110 ? -26.938 -17.391 0.413 1 93.81 110 LYS A CA 1
ATOM 870 C C . LYS A 1 110 ? -26.078 -18.453 -0.28 1 93.81 110 LYS A C 1
ATOM 872 O O . LYS A 1 110 ? -24.984 -18.156 -0.76 1 93.81 110 LYS A O 1
ATOM 877 N N . THR A 1 111 ? -26.578 -19.625 -0.343 1 94.19 111 THR A N 1
ATOM 878 C CA . THR A 1 111 ? -25.875 -20.688 -1.059 1 94.19 111 THR A CA 1
ATOM 879 C C . THR A 1 111 ? -25.766 -20.359 -2.545 1 94.19 111 THR A C 1
ATOM 881 O O . THR A 1 111 ? -24.719 -20.562 -3.156 1 94.19 111 THR A O 1
ATOM 884 N N . GLU A 1 112 ? -26.859 -19.797 -3.078 1 92.5 112 GLU A N 1
ATOM 885 C CA . GLU A 1 112 ? -26.828 -19.406 -4.484 1 92.5 112 GLU A CA 1
ATOM 886 C C . GLU A 1 112 ? -25.812 -18.297 -4.73 1 92.5 112 GLU A C 1
ATOM 888 O O . GLU A 1 112 ? -25.109 -18.312 -5.734 1 92.5 112 GLU A O 1
ATOM 893 N N . LYS A 1 113 ? -25.766 -17.422 -3.824 1 92.06 113 LYS A N 1
ATOM 894 C CA . LYS A 1 113 ? -24.812 -16.328 -3.947 1 92.06 113 LYS A CA 1
ATOM 895 C C . LYS A 1 113 ? -23.375 -16.828 -3.809 1 92.06 113 LYS A C 1
ATOM 897 O O . LYS A 1 113 ? -22.484 -16.359 -4.516 1 92.06 113 LYS A O 1
ATOM 902 N N . LEU A 1 114 ? -23.156 -17.719 -2.922 1 93.31 114 LEU A N 1
ATOM 903 C CA . LEU A 1 114 ? -21.844 -18.281 -2.664 1 93.31 114 LEU A CA 1
ATOM 904 C C . LEU A 1 114 ? -21.297 -18.969 -3.91 1 93.31 114 LEU A C 1
ATOM 906 O O . LEU A 1 114 ? -20.078 -18.984 -4.125 1 93.31 114 LEU A O 1
ATOM 910 N N . ALA A 1 115 ? -22.141 -19.406 -4.801 1 89.5 115 ALA A N 1
ATOM 911 C CA . ALA A 1 115 ? -21.75 -20.156 -5.988 1 89.5 115 ALA A CA 1
ATOM 912 C C . ALA A 1 115 ? -21.312 -19.219 -7.113 1 89.5 115 ALA A C 1
ATOM 914 O O . ALA A 1 115 ? -20.703 -19.641 -8.094 1 89.5 115 ALA A O 1
ATOM 915 N N . LYS A 1 116 ? -21.578 -17.938 -6.941 1 84.69 116 LYS A N 1
ATOM 916 C CA . LYS A 1 116 ? -21.359 -17 -8.039 1 84.69 116 LYS A CA 1
ATOM 917 C C . LYS A 1 116 ? -20.391 -15.898 -7.633 1 84.69 116 LYS A C 1
ATOM 919 O O . LYS A 1 116 ? -20.641 -15.172 -6.668 1 84.69 116 LYS A O 1
ATOM 924 N N . TRP A 1 117 ? -19.328 -15.812 -8.383 1 81.62 117 TRP A N 1
ATOM 925 C CA . TRP A 1 117 ? -18.469 -14.641 -8.258 1 81.62 117 TRP A CA 1
ATOM 926 C C . TRP A 1 117 ? -19.016 -13.477 -9.078 1 81.62 117 TRP A C 1
ATOM 928 O O . TRP A 1 117 ? -19.422 -13.656 -10.227 1 81.62 117 TRP A O 1
ATOM 938 N N . PRO A 1 118 ? -19.297 -12.203 -8.516 1 85.12 118 PRO A N 1
ATOM 939 C CA . PRO A 1 118 ? -18.703 -11.75 -7.254 1 85.12 118 PRO A CA 1
ATOM 940 C C . PRO A 1 118 ? -19.703 -11.734 -6.105 1 85.12 118 PRO A C 1
ATOM 942 O O . PRO A 1 118 ? -19.406 -11.18 -5.039 1 85.12 118 PRO A O 1
ATOM 945 N N . ASP A 1 119 ? -20.875 -12.391 -6.316 1 89.44 119 ASP A N 1
ATOM 946 C CA . ASP A 1 119 ? -21.891 -12.391 -5.277 1 89.44 119 ASP A CA 1
ATOM 947 C C . ASP A 1 119 ? -21.391 -13.078 -4.012 1 89.44 119 ASP A C 1
ATOM 949 O O . ASP A 1 119 ? -21.812 -12.727 -2.902 1 89.44 119 ASP A O 1
ATOM 953 N N . ARG A 1 120 ? -20.531 -13.969 -4.184 1 92.75 120 ARG A N 1
ATOM 954 C CA . ARG A 1 120 ? -20.031 -14.719 -3.041 1 92.75 120 ARG A CA 1
ATOM 955 C C . ARG A 1 120 ? -19.375 -13.789 -2.021 1 92.75 120 ARG A C 1
ATOM 957 O O . ARG A 1 120 ? -19.266 -14.133 -0.842 1 92.75 120 ARG A O 1
ATOM 964 N N . LEU A 1 121 ? -18.875 -12.664 -2.498 1 90.88 121 LEU A N 1
ATOM 965 C CA . LEU A 1 121 ? -18.25 -11.688 -1.607 1 90.88 121 LEU A CA 1
ATOM 966 C C . LEU A 1 121 ? -19.219 -11.273 -0.502 1 90.88 121 LEU A C 1
ATOM 968 O O . LEU A 1 121 ? -18.812 -11.086 0.647 1 90.88 121 LEU A O 1
ATOM 972 N N . GLU A 1 122 ? -20.406 -11.125 -0.862 1 91.5 122 GLU A N 1
ATOM 973 C CA . GLU A 1 122 ? -21.422 -10.742 0.122 1 91.5 122 GLU A CA 1
ATOM 974 C C . GLU A 1 122 ? -21.5 -11.758 1.254 1 91.5 122 GLU A C 1
ATOM 976 O O . GLU A 1 122 ? -21.562 -11.391 2.428 1 91.5 122 GLU A O 1
ATOM 981 N N . VAL A 1 123 ? -21.484 -12.969 0.861 1 93.38 123 VAL A N 1
ATOM 982 C CA . VAL A 1 123 ? -21.609 -14.055 1.832 1 93.38 123 VAL A CA 1
ATOM 983 C C . VAL A 1 123 ? -20.328 -14.172 2.648 1 93.38 123 VAL A C 1
ATOM 985 O O . VAL A 1 123 ? -20.375 -14.273 3.877 1 93.38 123 VAL A O 1
ATOM 988 N N . LEU A 1 124 ? -19.234 -14.078 2.01 1 93.06 124 LEU A N 1
ATOM 989 C CA . LEU A 1 124 ? -17.953 -14.273 2.678 1 93.06 124 LEU A CA 1
ATOM 990 C C . LEU A 1 124 ? -17.656 -13.133 3.641 1 93.06 124 LEU A C 1
ATOM 992 O O . LEU A 1 124 ? -17.031 -13.336 4.688 1 93.06 124 LEU A O 1
ATOM 996 N N . LEU A 1 125 ? -18.062 -11.961 3.342 1 89.5 125 LEU A N 1
ATOM 997 C CA . LEU A 1 125 ? -17.891 -10.82 4.242 1 89.5 125 LEU A CA 1
ATOM 998 C C . LEU A 1 125 ? -18.688 -11.023 5.531 1 89.5 125 LEU A C 1
ATOM 1000 O O . LEU A 1 125 ? -18.25 -10.625 6.609 1 89.5 125 LEU A O 1
ATOM 1004 N N . LYS A 1 126 ? -19.781 -11.664 5.379 1 86.62 126 LYS A N 1
ATOM 1005 C CA . LYS A 1 126 ? -20.609 -11.945 6.559 1 86.62 126 LYS A CA 1
ATOM 1006 C C . LYS A 1 126 ? -19.984 -13.062 7.398 1 86.62 126 LYS A C 1
ATOM 1008 O O . LYS A 1 126 ? -20.062 -13.039 8.625 1 86.62 126 LYS A O 1
ATOM 1013 N N . LEU A 1 127 ? -19.281 -13.969 6.699 1 87.19 127 LEU A N 1
ATOM 1014 C CA . LEU A 1 127 ? -18.719 -15.125 7.371 1 87.19 127 LEU A CA 1
ATOM 1015 C C . LEU A 1 127 ? -17.391 -14.781 8.031 1 87.19 127 LEU A C 1
ATOM 1017 O O . LEU A 1 127 ? -16.891 -15.523 8.875 1 87.19 127 LEU A O 1
ATOM 1021 N N . GLN A 1 128 ? -16.75 -13.758 7.613 1 76.25 128 GLN A N 1
ATOM 1022 C CA . GLN A 1 128 ? -15.453 -13.398 8.164 1 76.25 128 GLN A CA 1
ATOM 1023 C C . GLN A 1 128 ? -15.516 -13.281 9.688 1 76.25 128 GLN A C 1
ATOM 1025 O O . GLN A 1 128 ? -14.562 -13.633 10.383 1 76.25 128 GLN A O 1
ATOM 1030 N N . ARG A 1 129 ? -16.562 -12.945 10.086 1 64.06 129 ARG A N 1
ATOM 1031 C CA . ARG A 1 129 ? -16.766 -12.781 11.523 1 64.06 129 ARG A CA 1
ATOM 1032 C C . ARG A 1 129 ? -16.859 -14.141 12.219 1 64.06 129 ARG A C 1
ATOM 1034 O O . ARG A 1 129 ? -16.609 -14.242 13.422 1 64.06 129 ARG A O 1
ATOM 1041 N N . GLU A 1 130 ? -17.188 -15.094 11.5 1 68.62 130 GLU A N 1
ATOM 1042 C CA . GLU A 1 130 ? -17.453 -16.406 12.086 1 68.62 130 GLU A CA 1
ATOM 1043 C C . GLU A 1 130 ? -16.219 -17.312 11.977 1 68.62 130 GLU A C 1
ATOM 1045 O O . GLU A 1 130 ? -16.281 -18.484 12.352 1 68.62 130 GLU A O 1
ATOM 1050 N N . ARG A 1 131 ? -15.109 -16.891 11.578 1 76.38 131 ARG A N 1
ATOM 1051 C CA . ARG A 1 131 ? -13.836 -17.609 11.469 1 76.38 131 ARG A CA 1
ATOM 1052 C C . ARG A 1 131 ? -13.969 -18.812 10.547 1 76.38 131 ARG A C 1
ATOM 1054 O O . ARG A 1 131 ? -13.57 -19.922 10.906 1 76.38 131 ARG A O 1
ATOM 1061 N N . VAL A 1 132 ? -14.656 -18.75 9.477 1 90.06 132 VAL A N 1
ATOM 1062 C CA . VAL A 1 132 ? -14.758 -19.781 8.445 1 90.06 132 VAL A CA 1
ATOM 1063 C C . VAL A 1 132 ? -13.375 -20.062 7.863 1 90.06 132 VAL A C 1
ATOM 1065 O O . VAL A 1 132 ? -12.617 -19.141 7.562 1 90.06 132 VAL A O 1
ATOM 1068 N N . ARG A 1 133 ? -13.102 -21.359 7.848 1 93.88 133 ARG A N 1
ATOM 1069 C CA . ARG A 1 133 ? -11.836 -21.781 7.27 1 93.88 133 ARG A CA 1
ATOM 1070 C C . ARG A 1 133 ? -11.953 -21.984 5.762 1 93.88 133 ARG A C 1
ATOM 1072 O O . ARG A 1 133 ? -12.648 -22.906 5.309 1 93.88 133 ARG A O 1
ATOM 1079 N N . PHE A 1 134 ? -11.305 -21.156 5.09 1 95.88 134 PHE A N 1
ATOM 1080 C CA . PHE A 1 134 ? -11.312 -21.188 3.631 1 95.88 134 PHE A CA 1
ATOM 1081 C C . PHE A 1 134 ? -9.977 -21.656 3.086 1 95.88 134 PHE A C 1
ATOM 1083 O O . PHE A 1 134 ? -8.93 -21.109 3.416 1 95.88 134 PHE A O 1
ATOM 1090 N N . LEU A 1 135 ? -10.008 -22.703 2.199 1 97.38 135 LEU A N 1
ATOM 1091 C CA . LEU A 1 135 ? -8.805 -23.266 1.601 1 97.38 135 LEU A CA 1
ATOM 1092 C C . LEU A 1 135 ? -8.883 -23.234 0.079 1 97.38 135 LEU A C 1
ATOM 1094 O O . LEU A 1 135 ? -9.953 -22.969 -0.484 1 97.38 135 LEU A O 1
ATOM 1098 N N . HIS A 1 136 ? -7.742 -23.422 -0.551 1 97.69 136 HIS A N 1
ATOM 1099 C CA . HIS A 1 136 ? -7.66 -23.438 -2.006 1 97.69 136 HIS A CA 1
ATOM 1100 C C . HIS A 1 136 ? -6.727 -24.547 -2.484 1 97.69 136 HIS A C 1
ATOM 1102 O O . HIS A 1 136 ? -5.586 -24.656 -2.021 1 97.69 136 HIS A O 1
ATOM 1108 N N . CYS A 1 137 ? -7.262 -25.359 -3.312 1 98 137 CYS A N 1
ATOM 1109 C CA . CYS A 1 137 ? -6.52 -26.484 -3.885 1 98 137 CYS A CA 1
ATOM 1110 C C . CYS A 1 137 ? -6.059 -26.156 -5.301 1 98 137 CYS A C 1
ATOM 1112 O O . CYS A 1 137 ? -6.809 -26.344 -6.262 1 98 137 CYS A O 1
ATOM 1114 N N . PRO A 1 138 ? -4.762 -25.844 -5.43 1 97.12 138 PRO A N 1
ATOM 1115 C CA . PRO A 1 138 ? -4.285 -25.453 -6.758 1 97.12 138 PRO A CA 1
ATOM 1116 C C . PRO A 1 138 ? -4.309 -26.594 -7.762 1 97.12 138 PRO A C 1
ATOM 1118 O O . PRO A 1 138 ? -4.398 -26.359 -8.969 1 97.12 138 PRO A O 1
ATOM 1121 N N . ASP A 1 139 ? -4.176 -27.828 -7.332 1 96.62 139 ASP A N 1
ATOM 1122 C CA . ASP A 1 139 ? -4.066 -28.953 -8.25 1 96.62 139 ASP A CA 1
ATOM 1123 C C . ASP A 1 139 ? -5.438 -29.578 -8.531 1 96.62 139 ASP A C 1
ATOM 1125 O O . ASP A 1 139 ? -5.551 -30.516 -9.312 1 96.62 139 ASP A O 1
ATOM 1129 N N . CYS A 1 140 ? -6.461 -29.125 -7.883 1 97.44 140 CYS A N 1
ATOM 1130 C CA . CYS A 1 140 ? -7.836 -29.438 -8.258 1 97.44 140 CYS A CA 1
ATOM 1131 C C . CYS A 1 140 ? -8.367 -28.438 -9.281 1 97.44 140 CYS A C 1
ATOM 1133 O O . CYS A 1 140 ? -8.75 -27.328 -8.93 1 97.44 140 CYS A O 1
ATOM 1135 N N . MET A 1 141 ? -8.375 -28.859 -10.484 1 96.62 141 MET A N 1
ATOM 1136 C CA . MET A 1 141 ? -8.578 -27.922 -11.578 1 96.62 141 MET A CA 1
ATOM 1137 C C . MET A 1 141 ? -9.914 -28.172 -12.273 1 96.62 141 MET A C 1
ATOM 1139 O O . MET A 1 141 ? -10.25 -29.328 -12.57 1 96.62 141 MET A O 1
ATOM 1143 N N . PHE A 1 142 ? -10.609 -27.094 -12.547 1 95.44 142 PHE A N 1
ATOM 1144 C CA . PHE A 1 142 ? -11.906 -27.156 -13.211 1 95.44 142 PHE A CA 1
ATOM 1145 C C . PHE A 1 142 ? -11.891 -26.312 -14.492 1 95.44 142 PHE A C 1
ATOM 1147 O O . PHE A 1 142 ? -10.914 -25.625 -14.773 1 95.44 142 PHE A O 1
ATOM 1154 N N . TYR A 1 143 ? -12.891 -26.531 -15.297 1 93.88 143 TYR A N 1
ATOM 1155 C CA . TYR A 1 143 ? -13.055 -25.781 -16.531 1 93.88 143 TYR A CA 1
ATOM 1156 C C . TYR A 1 143 ? -14.258 -24.859 -16.469 1 93.88 143 TYR A C 1
ATOM 1158 O O . TYR A 1 143 ? -15.406 -25.312 -16.578 1 93.88 143 TYR A O 1
ATOM 1166 N N . GLN A 1 144 ? -13.898 -23.609 -16.188 1 93.25 144 GLN A N 1
ATOM 1167 C CA . GLN A 1 144 ? -14.906 -22.578 -15.938 1 93.25 144 GLN A CA 1
ATOM 1168 C C . GLN A 1 144 ? -14.727 -21.391 -16.875 1 93.25 144 GLN A C 1
ATOM 1170 O O . GLN A 1 144 ? -13.594 -21.047 -17.234 1 93.25 144 GLN A O 1
ATOM 1175 N N . THR A 1 145 ? -15.859 -20.688 -17.156 1 92 145 THR A N 1
ATOM 1176 C CA . THR A 1 145 ? -15.781 -19.547 -18.078 1 92 145 THR A CA 1
ATOM 1177 C C . THR A 1 145 ? -15.109 -18.359 -17.406 1 92 145 THR A C 1
ATOM 1179 O O . THR A 1 145 ? -15.156 -18.219 -16.188 1 92 145 THR A O 1
ATOM 1182 N N . GLU A 1 146 ? -14.516 -17.5 -18.219 1 85.06 146 GLU A N 1
ATOM 1183 C CA . GLU A 1 146 ? -13.766 -16.344 -17.75 1 85.06 146 GLU A CA 1
ATOM 1184 C C . GLU A 1 146 ? -14.672 -15.375 -17 1 85.06 146 GLU A C 1
ATOM 1186 O O . GLU A 1 146 ? -14.219 -14.68 -16.078 1 85.06 146 GLU A O 1
ATOM 1191 N N . ILE A 1 147 ? -15.891 -15.289 -17.375 1 74.06 147 ILE A N 1
ATOM 1192 C CA . ILE A 1 147 ? -16.828 -14.328 -16.812 1 74.06 147 ILE A CA 1
ATOM 1193 C C . ILE A 1 147 ? -16.984 -14.578 -15.32 1 74.06 147 ILE A C 1
ATOM 1195 O O . ILE A 1 147 ? -17.359 -13.672 -14.57 1 74.06 147 ILE A O 1
ATOM 1199 N N . SER A 1 148 ? -16.562 -15.742 -14.914 1 71.25 148 SER A N 1
ATOM 1200 C CA . SER A 1 148 ? -16.734 -16.156 -13.523 1 71.25 148 SER A CA 1
ATOM 1201 C C . SER A 1 148 ? -15.742 -15.43 -12.617 1 71.25 148 SER A C 1
ATOM 1203 O O . SER A 1 148 ? -15.906 -15.43 -11.391 1 71.25 148 SER A O 1
ATOM 1205 N N . SER A 1 149 ? -14.805 -14.734 -13.172 1 74.31 149 SER A N 1
ATOM 1206 C CA . SER A 1 149 ? -13.797 -14.102 -12.336 1 74.31 149 SER A CA 1
ATOM 1207 C C . SER A 1 149 ? -13.797 -12.586 -12.508 1 74.31 149 SER A C 1
ATOM 1209 O O . SER A 1 149 ? -12.961 -11.891 -11.922 1 74.31 149 SER A O 1
ATOM 1211 N N . LYS A 1 150 ? -14.789 -12.102 -13.203 1 80.38 150 LYS A N 1
ATOM 1212 C CA . LYS A 1 150 ? -14.82 -10.664 -13.477 1 80.38 150 LYS A CA 1
ATOM 1213 C C . LYS A 1 150 ? -15.672 -9.93 -12.438 1 80.38 150 LYS A C 1
ATOM 1215 O O . LYS A 1 150 ? -16.688 -10.453 -11.977 1 80.38 150 LYS A O 1
ATOM 1220 N N . VAL A 1 151 ? -15.211 -8.797 -12.102 1 85.81 151 VAL A N 1
ATOM 1221 C CA . VAL A 1 151 ? -15.93 -7.93 -11.172 1 85.81 151 VAL A CA 1
ATOM 1222 C C . VAL A 1 151 ? -16.109 -6.547 -11.797 1 85.81 151 VAL A C 1
ATOM 1224 O O . VAL A 1 151 ? -15.172 -5.984 -12.359 1 85.81 151 VAL A O 1
ATOM 1227 N N . GLU A 1 152 ? -17.375 -6.09 -11.727 1 85.94 152 GLU A N 1
ATOM 1228 C CA . GLU A 1 152 ? -17.688 -4.766 -12.258 1 85.94 152 GLU A CA 1
ATOM 1229 C C . GLU A 1 152 ? -18.094 -3.811 -11.133 1 85.94 152 GLU A C 1
ATOM 1231 O O . GLU A 1 152 ? -18.484 -4.25 -10.055 1 85.94 152 GLU A O 1
ATOM 1236 N N . ARG A 1 153 ? -18.031 -2.592 -11.398 1 90.56 153 ARG A N 1
ATOM 1237 C CA . ARG A 1 153 ? -18.375 -1.557 -10.43 1 90.56 153 ARG A CA 1
ATOM 1238 C C . ARG A 1 153 ? -19.797 -1.753 -9.898 1 90.56 153 ARG A C 1
ATOM 1240 O O . ARG A 1 153 ? -20.047 -1.569 -8.711 1 90.56 153 ARG A O 1
ATOM 1247 N N . LYS A 1 154 ? -20.703 -2.156 -10.812 1 87.56 154 LYS A N 1
ATOM 1248 C CA . LYS A 1 154 ? -22.094 -2.318 -10.43 1 87.56 154 LYS A CA 1
ATOM 1249 C C . LYS A 1 154 ? -22.25 -3.41 -9.367 1 87.56 154 LYS A C 1
ATOM 1251 O O . LYS A 1 154 ? -23.125 -3.32 -8.5 1 87.56 154 LYS A O 1
ATOM 1256 N N . ASP A 1 155 ? -21.438 -4.43 -9.414 1 87.88 155 ASP A N 1
ATOM 1257 C CA . ASP A 1 155 ? -21.469 -5.512 -8.438 1 87.88 155 ASP A CA 1
ATOM 1258 C C . ASP A 1 155 ? -21.031 -5.02 -7.059 1 87.88 155 ASP A C 1
ATOM 1260 O O . ASP A 1 155 ? -21.609 -5.422 -6.039 1 87.88 155 ASP A O 1
ATOM 1264 N N . LEU A 1 156 ? -20.141 -4.113 -7.105 1 93.56 156 LEU A N 1
ATOM 1265 C CA . LEU A 1 156 ? -19.578 -3.609 -5.859 1 93.56 156 LEU A CA 1
ATOM 1266 C C . LEU A 1 156 ? -20.5 -2.59 -5.211 1 93.56 156 LEU A C 1
ATOM 1268 O O . LEU A 1 156 ? -20.438 -2.373 -3.998 1 93.56 156 LEU A O 1
ATOM 1272 N N . MET A 1 157 ? -21.344 -1.953 -6.031 1 94.25 157 MET A N 1
ATOM 1273 C CA . MET A 1 157 ? -22.25 -0.955 -5.484 1 94.25 157 MET A CA 1
ATOM 1274 C C . MET A 1 157 ? -23.234 -1.591 -4.5 1 94.25 157 MET A C 1
ATOM 1276 O O . MET A 1 157 ? -23.547 -1 -3.467 1 94.25 157 MET A O 1
ATOM 1280 N N . ARG A 1 158 ? -23.641 -2.779 -4.863 1 91.5 158 ARG A N 1
ATOM 1281 C CA . ARG A 1 158 ? -24.531 -3.498 -3.961 1 91.5 158 ARG A CA 1
ATOM 1282 C C . ARG A 1 158 ? -23.844 -3.773 -2.625 1 91.5 158 ARG A C 1
ATOM 1284 O O . ARG A 1 158 ? -24.453 -3.588 -1.565 1 91.5 158 ARG A O 1
ATOM 1291 N N . LEU A 1 159 ? -22.672 -4.164 -2.676 1 92.88 159 LEU A N 1
ATOM 1292 C CA . LEU A 1 159 ? -21.891 -4.426 -1.467 1 92.88 159 LEU A CA 1
ATOM 1293 C C . LEU A 1 159 ? -21.656 -3.141 -0.685 1 92.88 159 LEU A C 1
ATOM 1295 O O . LEU A 1 159 ? -21.719 -3.137 0.546 1 92.88 159 LEU A O 1
ATOM 1299 N N . SER A 1 160 ? -21.375 -2.111 -1.417 1 95.19 160 SER A N 1
ATOM 1300 C CA . SER A 1 160 ? -21.172 -0.797 -0.816 1 95.19 160 SER A CA 1
ATOM 1301 C C . SER A 1 160 ? -22.375 -0.39 0.036 1 95.19 160 SER A C 1
ATOM 1303 O O . SER A 1 160 ? -22.219 -0.025 1.202 1 95.19 160 SER A O 1
ATOM 1305 N N . ARG A 1 161 ? -23.562 -0.557 -0.512 1 93.69 161 ARG A N 1
ATOM 1306 C CA . ARG A 1 161 ? -24.781 -0.169 0.182 1 93.69 161 ARG A CA 1
ATOM 1307 C C . ARG A 1 161 ? -25.047 -1.087 1.369 1 93.69 161 ARG A C 1
ATOM 1309 O O . ARG A 1 161 ? -25.406 -0.621 2.453 1 93.69 161 ARG A O 1
ATOM 1316 N N . LYS A 1 162 ? -24.797 -2.281 1.179 1 91.56 162 LYS A N 1
ATOM 1317 C CA . LYS A 1 162 ? -25.156 -3.271 2.193 1 91.56 162 LYS A CA 1
ATOM 1318 C C . LYS A 1 162 ? -24.203 -3.191 3.387 1 91.56 162 LYS A C 1
ATOM 1320 O O . LYS A 1 162 ? -24.641 -3.309 4.535 1 91.56 162 LYS A O 1
ATOM 1325 N N . PHE A 1 163 ? -22.938 -3.004 3.148 1 92.19 163 PHE A N 1
ATOM 1326 C CA . PHE A 1 163 ? -21.953 -3.088 4.215 1 92.19 163 PHE A CA 1
ATOM 1327 C C . PHE A 1 163 ? -21.406 -1.707 4.559 1 92.19 163 PHE A C 1
ATOM 1329 O O . PHE A 1 163 ? -20.5 -1.577 5.395 1 92.19 163 PHE A O 1
ATOM 1336 N N . LYS A 1 164 ? -21.875 -0.668 3.965 1 92.38 164 LYS A N 1
ATOM 1337 C CA . LYS A 1 164 ? -21.422 0.707 4.176 1 92.38 164 LYS A CA 1
ATOM 1338 C C . LYS A 1 164 ? -19.938 0.852 3.895 1 92.38 164 LYS A C 1
ATOM 1340 O O . LYS A 1 164 ? -19.188 1.344 4.742 1 92.38 164 LYS A O 1
ATOM 1345 N N . LEU A 1 165 ? -19.594 0.392 2.691 1 94.38 165 LEU A N 1
ATOM 1346 C CA . LEU A 1 165 ? -18.234 0.523 2.193 1 94.38 165 LEU A CA 1
ATOM 1347 C C . LEU A 1 165 ? -18.156 1.57 1.087 1 94.38 165 LEU A C 1
ATOM 1349 O O . LEU A 1 165 ? -19.031 1.643 0.233 1 94.38 165 LEU A O 1
ATOM 1353 N N . THR A 1 166 ? -17.109 2.365 1.13 1 94.19 166 THR A N 1
ATOM 1354 C CA . THR A 1 166 ? -17.016 3.406 0.113 1 94.19 166 THR A CA 1
ATOM 1355 C C . THR A 1 166 ? -15.828 3.152 -0.807 1 94.19 166 THR A C 1
ATOM 1357 O O . THR A 1 166 ? -15.766 3.693 -1.913 1 94.19 166 THR A O 1
ATOM 1360 N N . ASN A 1 167 ? -14.898 2.424 -0.346 1 93.44 167 ASN A N 1
ATOM 1361 C CA . ASN A 1 167 ? -13.688 2.176 -1.113 1 93.44 167 ASN A CA 1
ATOM 1362 C C . ASN A 1 167 ? -13.438 0.682 -1.311 1 93.44 167 ASN A C 1
ATOM 1364 O O . ASN A 1 167 ? -13.617 -0.108 -0.381 1 93.44 167 ASN A O 1
ATOM 1368 N N . PHE A 1 168 ? -13.109 0.325 -2.578 1 93.5 168 PHE A N 1
ATOM 1369 C CA . PHE A 1 168 ? -12.797 -1.056 -2.924 1 93.5 168 PHE A CA 1
ATOM 1370 C C . PHE A 1 168 ? -11.445 -1.141 -3.631 1 93.5 168 PHE A C 1
ATOM 1372 O O . PHE A 1 168 ? -11.273 -0.58 -4.715 1 93.5 168 PHE A O 1
ATOM 1379 N N . ASN A 1 169 ? -10.539 -1.793 -2.975 1 90.88 169 ASN A N 1
ATOM 1380 C CA . ASN A 1 169 ? -9.242 -2.107 -3.564 1 90.88 169 ASN A CA 1
ATOM 1381 C C . ASN A 1 169 ? -9.109 -3.598 -3.865 1 90.88 169 ASN A C 1
ATOM 1383 O O . ASN A 1 169 ? -8.734 -4.383 -2.994 1 90.88 169 ASN A O 1
ATOM 1387 N N . ILE A 1 170 ? -9.375 -3.92 -5.016 1 89 170 ILE A N 1
ATOM 1388 C CA . ILE A 1 170 ? -9.344 -5.312 -5.445 1 89 170 ILE A CA 1
ATOM 1389 C C . ILE A 1 170 ? -8.219 -5.512 -6.465 1 89 170 ILE A C 1
ATOM 1391 O O . ILE A 1 170 ? -8.242 -4.926 -7.547 1 89 170 ILE A O 1
ATOM 1395 N N . GLU A 1 171 ? -7.367 -6.352 -6.168 1 81.31 171 GLU A N 1
ATOM 1396 C CA . GLU A 1 171 ? -6.145 -6.508 -6.953 1 81.31 171 GLU A CA 1
ATOM 1397 C C . GLU A 1 171 ? -6.453 -6.957 -8.375 1 81.31 171 GLU A C 1
ATOM 1399 O O . GLU A 1 171 ? -5.758 -6.574 -9.32 1 81.31 171 GLU A O 1
ATOM 1404 N N . SER A 1 172 ? -7.457 -7.746 -8.586 1 77.56 172 SER A N 1
ATOM 1405 C CA . SER A 1 172 ? -7.801 -8.25 -9.914 1 77.56 172 SER A CA 1
ATOM 1406 C C . SER A 1 172 ? -8.398 -7.156 -10.789 1 77.56 172 SER A C 1
ATOM 1408 O O . SER A 1 172 ? -8.555 -7.332 -12 1 77.56 172 SER A O 1
ATOM 1410 N N . MET A 1 173 ? -8.641 -6.047 -10.164 1 82.94 173 MET A N 1
ATOM 1411 C CA . MET A 1 173 ? -9.195 -4.922 -10.914 1 82.94 173 MET A CA 1
ATOM 1412 C C . MET A 1 173 ? -8.094 -3.93 -11.289 1 82.94 173 MET A C 1
ATOM 1414 O O . MET A 1 173 ? -7.117 -3.775 -10.555 1 82.94 173 MET A O 1
ATOM 1418 N N . GLU A 1 174 ? -8.273 -3.334 -12.328 1 76.69 174 GLU A N 1
ATOM 1419 C CA . GLU A 1 174 ? -7.285 -2.383 -12.82 1 76.69 174 GLU A CA 1
ATOM 1420 C C . GLU A 1 174 ? -7.219 -1.143 -11.938 1 76.69 174 GLU A C 1
ATOM 1422 O O . GLU A 1 174 ? -6.141 -0.599 -11.695 1 76.69 174 GLU A O 1
ATOM 1427 N N . GLU A 1 175 ? -8.406 -0.776 -11.492 1 84.31 175 GLU A N 1
ATOM 1428 C CA . GLU A 1 175 ? -8.461 0.448 -10.695 1 84.31 175 GLU A CA 1
ATOM 1429 C C . GLU A 1 175 ? -9.273 0.243 -9.422 1 84.31 175 GLU A C 1
ATOM 1431 O O . GLU A 1 175 ? -10.195 -0.581 -9.391 1 84.31 175 GLU A O 1
ATOM 1436 N N . ASN A 1 176 ? -8.844 0.993 -8.445 1 90.06 176 ASN A N 1
ATOM 1437 C CA . ASN A 1 176 ? -9.664 1.046 -7.246 1 90.06 176 ASN A CA 1
ATOM 1438 C C . ASN A 1 176 ? -11.016 1.705 -7.516 1 90.06 176 ASN A C 1
ATOM 1440 O O . ASN A 1 176 ? -11.133 2.527 -8.422 1 90.06 176 ASN A O 1
ATOM 1444 N N . VAL A 1 177 ? -11.969 1.263 -6.777 1 93.25 177 VAL A N 1
ATOM 1445 C CA . VAL A 1 177 ? -13.312 1.799 -6.977 1 93.25 177 VAL A CA 1
ATOM 1446 C C . VAL A 1 177 ? -13.734 2.6 -5.746 1 93.25 177 VAL A C 1
ATOM 1448 O O . VAL A 1 177 ? -13.586 2.133 -4.613 1 93.25 177 VAL A O 1
ATOM 1451 N N . GLU A 1 178 ? -14.211 3.76 -5.988 1 92.44 178 GLU A N 1
ATOM 1452 C CA . GLU A 1 178 ? -14.734 4.625 -4.934 1 92.44 178 GLU A CA 1
ATOM 1453 C C . GLU A 1 178 ? -16.188 4.988 -5.188 1 92.44 178 GLU A C 1
ATOM 1455 O O . GLU A 1 178 ? -16.578 5.266 -6.324 1 92.44 178 GLU A O 1
ATOM 1460 N N . PHE A 1 179 ? -16.938 4.949 -4.141 1 93.25 179 PHE A N 1
ATOM 1461 C CA . PHE A 1 179 ? -18.344 5.312 -4.238 1 93.25 179 PHE A CA 1
ATOM 1462 C C . PHE A 1 179 ? -18.641 6.586 -3.453 1 93.25 179 PHE A C 1
ATOM 1464 O O . PHE A 1 179 ? -18.062 6.801 -2.381 1 93.25 179 PHE A O 1
ATOM 1471 N N . THR A 1 180 ? -19.578 7.371 -3.979 1 88.25 180 THR A N 1
ATOM 1472 C CA . THR A 1 180 ? -20.078 8.547 -3.264 1 88.25 180 THR A CA 1
ATOM 1473 C C . THR A 1 180 ? -21 8.133 -2.121 1 88.25 180 THR A C 1
ATOM 1475 O O . THR A 1 180 ? -21.438 6.977 -2.053 1 88.25 180 THR A O 1
ATOM 1478 N N . CYS A 1 181 ? -21.266 9.078 -1.224 1 88.25 181 CYS A N 1
ATOM 1479 C CA . CYS A 1 181 ? -22.172 8.797 -0.122 1 88.25 181 CYS A CA 1
ATOM 1480 C C . CYS A 1 181 ? -23.547 8.406 -0.642 1 88.25 181 CYS A C 1
ATOM 1482 O O . CYS A 1 181 ? -24.188 7.504 -0.1 1 88.25 181 CYS A O 1
ATOM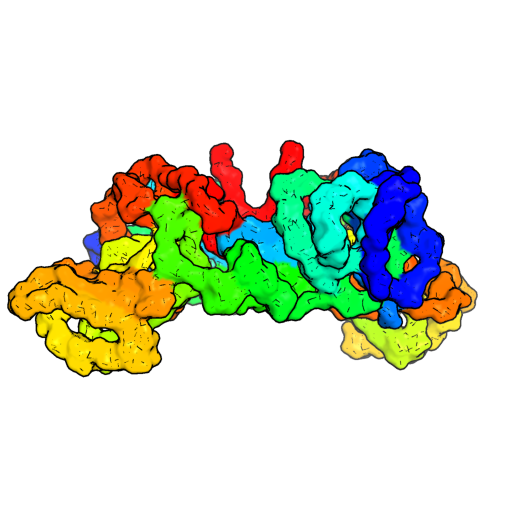 1484 N N . ASN A 1 182 ? -23.938 9.062 -1.732 1 88.19 182 ASN A N 1
ATOM 1485 C CA . ASN A 1 182 ? -25.234 8.742 -2.322 1 88.19 182 ASN A CA 1
ATOM 1486 C C . ASN A 1 182 ? -25.266 7.32 -2.875 1 88.19 182 ASN A C 1
ATOM 1488 O O . ASN A 1 182 ? -26.219 6.578 -2.631 1 88.19 182 ASN A O 1
ATOM 1492 N N . GLU A 1 183 ? -24.234 7.012 -3.531 1 91.75 183 GLU A N 1
ATOM 1493 C CA . GLU A 1 183 ? -24.156 5.672 -4.109 1 91.75 183 GLU A CA 1
ATOM 1494 C C . GLU A 1 183 ? -24.125 4.602 -3.023 1 91.75 183 GLU A C 1
ATOM 1496 O O . GLU A 1 183 ? -24.703 3.531 -3.176 1 91.75 183 GLU A O 1
ATOM 1501 N N . ALA A 1 184 ? -23.469 4.891 -1.952 1 92.88 184 ALA A N 1
ATOM 1502 C CA . ALA A 1 184 ? -23.297 3.932 -0.863 1 92.88 184 ALA A CA 1
ATOM 1503 C C . ALA A 1 184 ? -24.469 3.998 0.119 1 92.88 184 ALA A C 1
ATOM 1505 O O . ALA A 1 184 ? -24.516 3.225 1.077 1 92.88 184 ALA A O 1
ATOM 1506 N N . ASN A 1 185 ? -25.359 4.871 -0.07 1 90.62 185 ASN A N 1
ATOM 1507 C CA . ASN A 1 185 ? -26.484 5.102 0.839 1 90.62 185 ASN A CA 1
ATOM 1508 C C . ASN A 1 185 ? -26 5.414 2.252 1 90.62 185 ASN A C 1
ATOM 1510 O O . ASN A 1 185 ? -26.438 4.793 3.217 1 90.62 185 ASN A O 1
ATOM 1514 N N . ILE A 1 186 ? -25.062 6.266 2.352 1 89.94 186 ILE A N 1
ATOM 1515 C CA . ILE A 1 186 ? -24.516 6.73 3.619 1 89.94 186 ILE A CA 1
ATOM 1516 C C . ILE A 1 186 ? -25.047 8.125 3.932 1 89.94 186 ILE A C 1
ATOM 1518 O O . ILE A 1 186 ? -25 9.016 3.078 1 89.94 186 ILE A O 1
ATOM 1522 N N . ASP A 1 187 ? -25.578 8.219 5.141 1 84.75 187 ASP A N 1
ATOM 1523 C CA . ASP A 1 187 ? -26.094 9.5 5.629 1 84.75 187 ASP A CA 1
ATOM 1524 C C . ASP A 1 187 ? -25.047 10.211 6.484 1 84.75 187 ASP A C 1
ATOM 1526 O O . ASP A 1 187 ? -24.75 9.781 7.602 1 84.75 187 ASP A O 1
ATOM 1530 N N . CYS A 1 188 ? -24.594 11.32 6.039 1 81.19 188 CYS A N 1
ATOM 1531 C CA . CYS A 1 188 ? -23.531 12.039 6.727 1 81.19 188 CYS A CA 1
ATOM 1532 C C . CYS A 1 188 ? -24.078 12.812 7.926 1 81.19 188 CYS A C 1
ATOM 1534 O O . CYS A 1 188 ? -23.312 13.352 8.719 1 81.19 188 CYS A O 1
ATOM 1536 N N . HIS A 1 189 ? -25.359 12.734 8.109 1 74.75 189 HIS A N 1
ATOM 1537 C CA . HIS A 1 189 ? -25.969 13.438 9.227 1 74.75 189 HIS A CA 1
ATOM 1538 C C . HIS A 1 189 ? -25.922 12.609 10.508 1 74.75 189 HIS A C 1
ATOM 1540 O O . HIS A 1 189 ? -26.188 13.117 11.594 1 74.75 189 HIS A O 1
ATOM 1546 N N . GLN A 1 190 ? -25.484 11.438 10.258 1 73.06 190 GLN A N 1
ATOM 1547 C CA . GLN A 1 190 ? -25.391 10.57 11.43 1 73.06 190 GLN A CA 1
ATOM 1548 C C . GLN A 1 190 ? -24.281 11.023 12.367 1 73.06 190 GLN A C 1
ATOM 1550 O O . GLN A 1 190 ? -23.281 11.586 11.922 1 73.06 190 GLN A O 1
ATOM 1555 N N . LYS A 1 191 ? -24.516 10.961 13.609 1 73.88 191 LYS A N 1
ATOM 1556 C CA . LYS A 1 191 ? -23.531 11.352 14.609 1 73.88 191 LYS A CA 1
ATOM 1557 C C . LYS A 1 191 ? -22.531 10.234 14.852 1 73.88 191 LYS A C 1
ATOM 1559 O O . LYS A 1 191 ? -22.469 9.664 15.945 1 73.88 191 LYS A O 1
ATOM 1564 N N . TYR A 1 192 ? -21.688 9.984 13.898 1 79.81 192 TYR A N 1
ATOM 1565 C CA . TYR A 1 192 ? -20.719 8.906 13.945 1 79.81 192 TYR A CA 1
ATOM 1566 C C . TYR A 1 192 ? -19.797 9.055 15.148 1 79.81 192 TYR A C 1
ATOM 1568 O O . TYR A 1 192 ? -19.469 8.07 15.82 1 79.81 192 TYR A O 1
ATOM 1576 N N . GLY A 1 193 ? -19.469 10.234 15.438 1 75.31 193 GLY A N 1
ATOM 1577 C CA . GLY A 1 193 ? -18.578 10.508 16.562 1 75.31 193 GLY A CA 1
ATOM 1578 C C . GLY A 1 193 ? -19.172 10.086 17.891 1 75.31 193 GLY A C 1
ATOM 1579 O O . GLY A 1 193 ? -18.484 9.531 18.75 1 75.31 193 GLY A O 1
ATOM 1580 N N . GLN A 1 194 ? -20.422 10.359 17.984 1 74.31 194 GLN A N 1
ATOM 1581 C CA . GLN A 1 194 ? -21.109 10.008 19.234 1 74.31 194 GLN A CA 1
ATOM 1582 C C . GLN A 1 194 ? -21.141 8.492 19.422 1 74.31 194 GLN A C 1
ATOM 1584 O O . GLN A 1 194 ? -21.266 8.008 20.547 1 74.31 194 GLN A O 1
ATOM 1589 N N . GLN A 1 195 ? -20.969 7.848 18.359 1 80.62 195 GLN A N 1
ATOM 1590 C CA . GLN A 1 195 ? -21 6.391 18.406 1 80.62 195 GLN A CA 1
ATOM 1591 C C . GLN A 1 195 ? -19.594 5.809 18.391 1 80.62 195 GLN A C 1
ATOM 1593 O O . GLN A 1 195 ? -19.406 4.598 18.219 1 80.62 195 GLN A O 1
ATOM 1598 N N . ALA A 1 196 ? -18.609 6.672 18.484 1 86 196 ALA A N 1
ATOM 1599 C CA . ALA A 1 196 ? -17.203 6.289 18.484 1 86 196 ALA A CA 1
ATOM 1600 C C . ALA A 1 196 ? -16.812 5.633 17.156 1 86 196 ALA A C 1
ATOM 1602 O O . ALA A 1 196 ? -16.062 4.652 17.141 1 86 196 ALA A O 1
ATOM 1603 N N . LEU A 1 197 ? -17.469 6.09 16.109 1 89.56 197 LEU A N 1
ATOM 1604 C CA . LEU A 1 197 ? -17.156 5.637 14.758 1 89.56 197 LEU A CA 1
ATOM 1605 C C . LEU A 1 197 ? -16.375 6.699 14 1 89.56 197 LEU A C 1
ATOM 1607 O O . LEU A 1 197 ? -16.594 7.898 14.195 1 89.56 197 LEU A O 1
ATOM 1611 N N . ALA A 1 198 ? -15.5 6.254 13.133 1 89.44 198 ALA A N 1
ATOM 1612 C CA . ALA A 1 198 ? -14.891 7.16 12.164 1 89.44 198 ALA A CA 1
ATOM 1613 C C . ALA A 1 198 ? -15.922 7.656 11.156 1 89.44 198 ALA A C 1
ATOM 1615 O O . ALA A 1 198 ? -16.875 6.945 10.828 1 89.44 198 ALA A O 1
ATOM 1616 N N . GLN A 1 199 ? -15.664 8.836 10.719 1 87.38 199 GLN A N 1
ATOM 1617 C CA . GLN A 1 199 ? -16.516 9.359 9.648 1 87.38 199 GLN A CA 1
ATOM 1618 C C . GLN A 1 199 ? -16.266 8.625 8.336 1 87.38 199 GLN A C 1
ATOM 1620 O O . GLN A 1 199 ? -15.109 8.32 8.008 1 87.38 199 GLN A O 1
ATOM 1625 N N . PRO A 1 200 ? -17.375 8.359 7.633 1 89.31 200 PRO A N 1
ATOM 1626 C CA . PRO A 1 200 ? -17.125 7.816 6.293 1 89.31 200 PRO A CA 1
ATOM 1627 C C . PRO A 1 200 ? -16.281 8.742 5.426 1 89.31 200 PRO A C 1
ATOM 1629 O O . PRO A 1 200 ? -16.453 9.961 5.457 1 89.31 200 PRO A O 1
ATOM 1632 N N . PRO A 1 201 ? -15.359 8.148 4.668 1 87.12 201 PRO A N 1
ATOM 1633 C CA . PRO A 1 201 ? -14.508 8.969 3.811 1 87.12 201 PRO A CA 1
ATOM 1634 C C . PRO A 1 201 ? -15.305 9.875 2.871 1 87.12 201 PRO A C 1
ATOM 1636 O O . PRO A 1 201 ? -14.883 11 2.584 1 87.12 201 PRO A O 1
ATOM 1639 N N . CYS A 1 202 ? -16.375 9.375 2.395 1 85.75 202 CYS A N 1
ATOM 1640 C CA . CYS A 1 202 ? -17.188 10.195 1.494 1 85.75 202 CYS A CA 1
ATOM 1641 C C . CYS A 1 202 ? -17.734 11.422 2.213 1 85.75 202 CYS A C 1
ATOM 1643 O O . CYS A 1 202 ? -17.906 12.477 1.604 1 85.75 202 CYS A O 1
ATOM 1645 N N . CYS A 1 203 ? -18.047 11.32 3.49 1 84.69 203 CYS A N 1
ATOM 1646 C CA . CYS A 1 203 ? -18.5 12.461 4.285 1 84.69 203 CYS A CA 1
ATOM 1647 C C . CYS A 1 203 ? -17.359 13.445 4.512 1 84.69 203 CYS A C 1
ATOM 1649 O O . CYS A 1 203 ? -17.562 14.664 4.43 1 84.69 203 CYS A O 1
ATOM 1651 N N . LEU A 1 204 ? -16.219 12.938 4.781 1 83.62 204 LEU A N 1
ATOM 1652 C CA . LEU A 1 204 ? -15.047 13.789 4.965 1 83.62 204 LEU A CA 1
ATOM 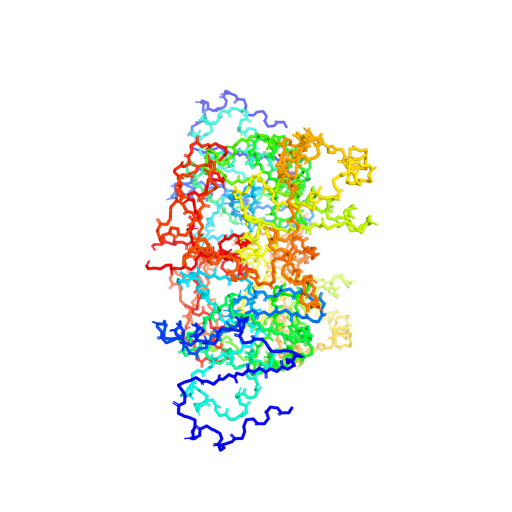1653 C C . LEU A 1 204 ? -14.727 14.547 3.686 1 83.62 204 LEU A C 1
ATOM 1655 O O . LEU A 1 204 ? -14.328 15.719 3.736 1 83.62 204 LEU A O 1
ATOM 1659 N N . THR A 1 205 ? -14.883 13.875 2.633 1 80 205 THR A N 1
ATOM 1660 C CA . THR A 1 205 ? -14.68 14.523 1.345 1 80 205 THR A CA 1
ATOM 1661 C C . THR A 1 205 ? -15.68 15.664 1.15 1 80 205 THR A C 1
ATOM 1663 O O . THR A 1 205 ? -15.32 16.734 0.656 1 80 205 THR A O 1
ATOM 1666 N N . ALA A 1 206 ? -16.859 15.43 1.515 1 77.12 206 ALA A N 1
ATOM 1667 C CA . ALA A 1 206 ? -17.875 16.469 1.434 1 77.12 206 ALA A CA 1
ATOM 1668 C C . ALA A 1 206 ? -17.516 17.672 2.305 1 77.12 206 ALA A C 1
ATOM 1670 O O . ALA A 1 206 ? -17.672 18.812 1.889 1 77.12 206 ALA A O 1
ATOM 1671 N N . LEU A 1 207 ? -17.047 17.344 3.441 1 78.94 207 LEU A N 1
ATOM 1672 C CA . LEU A 1 207 ? -16.609 18.406 4.344 1 78.94 207 LEU A CA 1
ATOM 1673 C C . LEU A 1 207 ? -15.469 19.203 3.725 1 78.94 207 LEU A C 1
ATOM 1675 O O . LEU A 1 207 ? -15.492 20.438 3.752 1 78.94 207 LEU A O 1
ATOM 1679 N N . THR A 1 208 ? -14.562 18.516 3.178 1 78.69 208 THR A N 1
ATOM 1680 C CA . THR A 1 208 ? -13.422 19.172 2.541 1 78.69 208 THR A CA 1
ATOM 1681 C C . THR A 1 208 ? -13.883 20.031 1.37 1 78.69 208 THR A C 1
ATOM 1683 O O . THR A 1 208 ? -13.398 21.156 1.191 1 78.69 208 THR A O 1
ATOM 1686 N N . ARG A 1 209 ? -14.797 19.594 0.696 1 76.75 209 ARG A N 1
ATOM 1687 C CA . ARG A 1 209 ? -15.312 20.344 -0.439 1 76.75 209 ARG A CA 1
ATOM 1688 C C . ARG A 1 209 ? -16 21.625 0.024 1 76.75 209 ARG A C 1
ATOM 1690 O O . ARG A 1 209 ? -15.914 22.656 -0.633 1 76.75 209 ARG A O 1
ATOM 1697 N N . MET A 1 210 ? -16.688 21.484 1.063 1 78 210 MET A N 1
ATOM 1698 C CA . MET A 1 210 ? -17.328 22.656 1.637 1 78 210 MET A CA 1
ATOM 1699 C C . MET A 1 210 ? -16.281 23.703 2.045 1 78 210 MET A C 1
ATOM 1701 O O . MET A 1 210 ? -16.438 24.891 1.763 1 78 210 MET A O 1
ATOM 1705 N N . MET A 1 211 ? -15.266 23.219 2.645 1 79.06 211 MET A N 1
ATOM 1706 C CA . MET A 1 211 ? -14.195 24.109 3.086 1 79.06 211 MET A CA 1
ATOM 1707 C C . MET A 1 211 ? -13.523 24.797 1.896 1 79.06 211 MET A C 1
ATOM 1709 O O . MET A 1 211 ? -13.211 25.984 1.943 1 79.06 211 MET A O 1
ATOM 1713 N N . LEU A 1 212 ? -13.422 24.031 0.919 1 79.19 212 LEU A N 1
ATOM 1714 C CA . LEU A 1 212 ? -12.766 24.562 -0.27 1 79.19 212 LEU A CA 1
ATOM 1715 C C . LEU A 1 212 ? -13.656 25.562 -0.979 1 79.19 212 LEU A C 1
ATOM 1717 O O . LEU A 1 212 ? -13.172 26.562 -1.513 1 79.19 212 LEU A O 1
ATOM 1721 N N . ALA A 1 213 ? -14.922 25.328 -0.955 1 81.19 213 ALA A N 1
ATOM 1722 C CA . ALA A 1 213 ? -15.859 26.297 -1.52 1 81.19 213 ALA A CA 1
ATOM 1723 C C . ALA A 1 213 ? -15.812 27.609 -0.762 1 81.19 213 ALA A C 1
ATOM 1725 O O . ALA A 1 213 ? -15.789 28.688 -1.372 1 81.19 213 ALA A O 1
ATOM 1726 N N . LEU A 1 214 ? -15.773 27.5 0.518 1 81.25 214 LEU A N 1
ATOM 1727 C CA . LEU A 1 214 ? -15.68 28.703 1.353 1 81.25 214 LEU A CA 1
ATOM 1728 C C . LEU A 1 214 ? -14.383 29.453 1.077 1 81.25 214 LEU A C 1
ATOM 1730 O O . LEU A 1 214 ? -14.406 30.656 0.799 1 81.25 214 LEU A O 1
ATOM 1734 N N . THR A 1 215 ? -13.367 28.719 1.104 1 81.31 215 THR A N 1
ATOM 1735 C CA . THR A 1 215 ? -12.062 29.328 0.898 1 81.31 215 THR A CA 1
ATOM 1736 C C . THR A 1 215 ? -11.984 30 -0.469 1 81.31 215 THR A C 1
ATOM 1738 O O . THR A 1 215 ? -11.477 31.125 -0.59 1 81.31 215 THR A O 1
ATOM 1741 N N . HIS A 1 216 ? -12.523 29.375 -1.402 1 85.19 216 HIS A N 1
ATOM 1742 C CA . HIS A 1 216 ? -12.5 29.906 -2.762 1 85.19 216 HIS A CA 1
ATOM 1743 C C . HIS A 1 216 ? -13.305 31.203 -2.865 1 85.19 216 HIS A C 1
ATOM 1745 O O . HIS A 1 216 ? -12.828 32.188 -3.426 1 85.19 216 HIS A O 1
ATOM 1751 N N . GLU A 1 217 ? -14.477 31.203 -2.361 1 85.69 217 GLU A N 1
ATOM 1752 C CA . GLU A 1 217 ? -15.352 32.375 -2.479 1 85.69 217 GLU A CA 1
ATOM 1753 C C . GLU A 1 217 ? -14.836 33.531 -1.646 1 85.69 217 GLU A C 1
ATOM 1755 O O . GLU A 1 217 ? -14.977 34.688 -2.043 1 85.69 217 GLU A O 1
ATOM 1760 N N . PHE A 1 218 ? -14.289 33.219 -0.521 1 85.31 218 PHE A N 1
ATOM 1761 C CA . PHE A 1 218 ? -13.711 34.281 0.293 1 85.31 218 PHE A CA 1
ATOM 1762 C C . PHE A 1 218 ? -12.508 34.906 -0.405 1 85.31 218 PHE A C 1
ATOM 1764 O O . PHE A 1 218 ? -12.375 36.125 -0.451 1 85.31 218 PHE A O 1
ATOM 1771 N N . LYS A 1 219 ? -11.672 34.094 -0.941 1 85.12 219 LYS A N 1
ATOM 1772 C CA . LYS A 1 219 ? -10.5 34.562 -1.665 1 85.12 219 LYS A CA 1
ATOM 1773 C C . LYS A 1 219 ? -10.906 35.375 -2.889 1 85.12 219 LYS A C 1
ATOM 1775 O O . LYS A 1 219 ? -10.367 36.469 -3.127 1 85.12 219 LYS A O 1
ATOM 1780 N N . LYS A 1 220 ? -11.797 34.906 -3.627 1 90.06 220 LYS A N 1
ATOM 1781 C CA . LYS A 1 220 ? -12.289 35.562 -4.832 1 90.06 220 LYS A CA 1
ATOM 1782 C C . LYS A 1 220 ? -12.789 36.969 -4.516 1 90.06 220 LYS A C 1
ATOM 1784 O O . LYS A 1 220 ? -12.609 37.875 -5.312 1 90.06 220 LYS A O 1
ATOM 1789 N N . ASN A 1 221 ? -13.383 37.156 -3.393 1 91.38 221 ASN A N 1
ATOM 1790 C CA . ASN A 1 221 ? -13.984 38.406 -3.025 1 91.38 221 ASN A CA 1
ATOM 1791 C C . ASN A 1 221 ? -13.078 39.219 -2.105 1 91.38 221 ASN A C 1
ATOM 1793 O O . ASN A 1 221 ? -13.508 40.219 -1.521 1 91.38 221 ASN A O 1
ATOM 1797 N N . LYS A 1 222 ? -11.883 38.75 -1.926 1 87.56 222 LYS A N 1
ATOM 1798 C CA . LYS A 1 222 ? -10.859 39.438 -1.143 1 87.56 222 LYS A CA 1
ATOM 1799 C C . LYS A 1 222 ? -11.305 39.625 0.306 1 87.56 222 LYS A C 1
ATOM 1801 O O . LYS A 1 222 ? -11.188 40.719 0.867 1 87.56 222 LYS A O 1
ATOM 1806 N N . LEU A 1 223 ? -11.969 38.625 0.794 1 83 223 LEU A N 1
ATOM 1807 C CA . LEU A 1 223 ? -12.391 38.594 2.191 1 83 223 LEU A CA 1
ATOM 1808 C C . LEU A 1 223 ? -11.492 37.656 2.992 1 83 223 LEU A C 1
ATOM 1810 O O . LEU A 1 223 ? -10.984 36.656 2.457 1 83 223 LEU A O 1
ATOM 1814 N N . ASP A 1 224 ? -11.391 37.938 4.219 1 77.19 224 ASP A N 1
ATOM 1815 C CA . ASP A 1 224 ? -10.477 37.188 5.059 1 77.19 224 ASP A CA 1
ATOM 1816 C C . ASP A 1 224 ? -11.18 35.969 5.656 1 77.19 224 ASP A C 1
ATOM 1818 O O . ASP A 1 224 ? -12.352 36.031 6.043 1 77.19 224 ASP A O 1
ATOM 1822 N N . LEU A 1 225 ? -10.5 34.875 5.605 1 81.19 225 LEU A N 1
ATOM 1823 C CA . LEU A 1 225 ? -10.891 33.625 6.219 1 81.19 225 LEU A CA 1
ATOM 1824 C C . LEU A 1 225 ? -9.695 32.938 6.863 1 81.19 225 LEU A C 1
ATOM 1826 O O . LEU A 1 225 ? -8.578 33 6.336 1 81.19 225 LEU A O 1
ATOM 1830 N N . CYS A 1 226 ? -9.906 32.375 8.086 1 81.88 226 CYS A N 1
ATOM 1831 C CA . CYS A 1 226 ? -8.805 31.75 8.797 1 81.88 226 CYS A CA 1
ATOM 1832 C C . CYS A 1 226 ? -9.242 30.422 9.422 1 81.88 226 CYS A C 1
ATOM 1834 O O . CYS A 1 226 ? -10.344 30.328 9.961 1 81.88 226 CYS A O 1
ATOM 1836 N N . LEU A 1 227 ? -8.352 29.453 9.281 1 84.94 227 LEU A N 1
ATOM 1837 C CA . LEU A 1 227 ? -8.617 28.234 10.047 1 84.94 227 LEU A CA 1
ATOM 1838 C C . LEU A 1 227 ? -8.453 28.484 11.547 1 84.94 227 LEU A C 1
ATOM 1840 O O . LEU A 1 227 ? -7.562 29.234 11.961 1 84.94 227 LEU A O 1
ATOM 1844 N N . TYR A 1 228 ? -9.312 27.734 12.266 1 80.56 228 TYR A N 1
ATOM 1845 C CA . TYR A 1 228 ? -9.336 28 13.703 1 80.56 228 TYR A CA 1
ATOM 1846 C C . TYR A 1 228 ? -9.602 26.719 14.484 1 80.56 228 TYR A C 1
ATOM 1848 O O . TYR A 1 228 ? -10.102 25.734 13.93 1 80.56 228 TYR A O 1
ATOM 1856 N N . CYS A 1 229 ? -9.062 26.672 15.703 1 80.38 229 CYS A N 1
ATOM 1857 C CA . CYS A 1 229 ? -9.375 25.672 16.719 1 80.38 229 CYS A CA 1
ATOM 1858 C C . CYS A 1 229 ? -9.008 24.281 16.234 1 80.38 229 CYS A C 1
ATOM 1860 O O . CYS A 1 229 ? -7.879 24.047 15.805 1 80.38 229 CYS A O 1
ATOM 1862 N N . GLY A 1 230 ? -9.977 23.422 16.266 1 80 230 GLY A N 1
ATOM 1863 C CA . GLY A 1 230 ? -9.75 22 15.992 1 80 230 GLY A CA 1
ATOM 1864 C C . GLY A 1 230 ? -9.258 21.734 14.578 1 80 230 GLY A C 1
ATOM 1865 O O . GLY A 1 230 ? -8.516 20.781 14.352 1 80 230 GLY A O 1
ATOM 1866 N N . GLN A 1 231 ? -9.625 22.625 13.758 1 83.56 231 GLN A N 1
ATOM 1867 C CA . GLN A 1 231 ? -9.219 22.391 12.375 1 83.56 231 GLN A CA 1
ATOM 1868 C C . GLN A 1 231 ? -7.715 22.594 12.203 1 83.56 231 GLN A C 1
ATOM 1870 O O . GLN A 1 231 ? -7.082 21.906 11.398 1 83.56 231 GLN A O 1
ATOM 1875 N N . VAL A 1 232 ? -7.207 23.531 12.898 1 88.38 232 VAL A N 1
ATOM 1876 C CA . VAL A 1 232 ? -5.758 23.719 12.875 1 88.38 232 VAL A CA 1
ATOM 1877 C C . VAL A 1 232 ? -5.062 22.469 13.398 1 88.38 232 VAL A C 1
ATOM 1879 O O . VAL A 1 232 ? -4.098 21.984 12.797 1 88.38 232 VAL A O 1
ATOM 1882 N N . LEU A 1 233 ? -5.586 21.922 14.461 1 90.06 233 LEU A N 1
ATOM 1883 C CA . LEU A 1 233 ? -5.023 20.703 15.023 1 90.06 233 LEU A CA 1
ATOM 1884 C C . LEU A 1 233 ? -5.02 19.578 13.992 1 90.06 233 LEU A C 1
ATOM 1886 O O . LEU A 1 233 ? -4.055 18.812 13.898 1 90.06 233 LEU A O 1
ATOM 1890 N N . ALA A 1 234 ? -6.055 19.578 13.273 1 89.81 234 ALA A N 1
ATOM 1891 C CA . ALA A 1 234 ? -6.16 18.531 12.242 1 89.81 234 ALA A CA 1
ATOM 1892 C C . ALA A 1 234 ? -5.047 18.672 11.211 1 89.81 234 ALA A C 1
ATOM 1894 O O . ALA A 1 234 ? -4.488 17.672 10.75 1 89.81 234 ALA A O 1
ATOM 1895 N N . THR A 1 235 ? -4.664 19.828 10.891 1 90 235 THR A N 1
ATOM 1896 C CA . THR A 1 235 ? -3.643 20.062 9.875 1 90 235 THR A CA 1
ATOM 1897 C C . THR A 1 235 ? -2.256 19.734 10.414 1 90 235 THR A C 1
ATOM 1899 O O . THR A 1 235 ? -1.342 19.422 9.648 1 90 235 THR A O 1
ATOM 1902 N N . ILE A 1 236 ? -2.107 19.781 11.703 1 93.56 236 ILE A N 1
ATOM 1903 C CA . ILE A 1 236 ? -0.837 19.422 12.328 1 93.56 236 ILE A CA 1
ATOM 1904 C C . ILE A 1 236 ? -0.725 17.891 12.422 1 93.56 236 ILE A C 1
ATOM 1906 O O . ILE A 1 236 ? 0.314 17.328 12.086 1 93.56 236 ILE A O 1
ATOM 1910 N N . LYS A 1 237 ? -1.822 17.266 12.758 1 91.75 237 LYS A N 1
ATOM 1911 C CA . LYS A 1 237 ? -1.814 15.859 13.156 1 91.75 237 LYS A CA 1
ATOM 1912 C C . LYS A 1 237 ? -1.943 14.945 11.938 1 91.75 237 LYS A C 1
ATOM 1914 O O . LYS A 1 237 ? -1.523 13.781 11.984 1 91.75 237 LYS A O 1
ATOM 1919 N N . MET A 1 238 ? -2.572 15.461 10.961 1 88.38 238 MET A N 1
ATOM 1920 C CA . MET A 1 238 ? -2.9 14.578 9.852 1 88.38 238 MET A CA 1
ATOM 1921 C C . MET A 1 238 ? -2.533 15.227 8.516 1 88.38 238 MET A C 1
ATOM 1923 O O . MET A 1 238 ? -2.9 16.375 8.258 1 88.38 238 MET A O 1
ATOM 1927 N N . PRO A 1 239 ? -1.838 14.383 7.703 1 77.75 239 PRO A N 1
ATOM 1928 C CA . PRO A 1 239 ? -1.681 14.891 6.336 1 77.75 239 PRO A CA 1
ATOM 1929 C C . PRO A 1 239 ? -3.018 15.133 5.637 1 77.75 239 PRO A C 1
ATOM 1931 O O . PRO A 1 239 ? -3.93 14.305 5.738 1 77.75 239 PRO A O 1
ATOM 1934 N N . GLY A 1 240 ? -3.223 16.25 5.094 1 77.75 240 GLY A N 1
ATOM 1935 C CA . GLY A 1 240 ? -4.473 16.609 4.441 1 77.75 240 GLY A CA 1
ATOM 1936 C C . GLY A 1 240 ? -5.41 17.391 5.332 1 77.75 240 GLY A C 1
ATOM 1937 O O . GLY A 1 240 ? -6.379 17.984 4.855 1 77.75 240 GLY A O 1
ATOM 1938 N N . GLY A 1 241 ? -5.195 17.266 6.625 1 84.19 241 GLY A N 1
ATOM 1939 C CA . GLY A 1 241 ? -5.859 18.172 7.551 1 84.19 241 GLY A CA 1
ATOM 1940 C C . GLY A 1 241 ? -7.23 17.688 7.98 1 84.19 241 GLY A C 1
ATOM 1941 O O . GLY A 1 241 ? -8.102 18.484 8.32 1 84.19 241 GLY A O 1
ATOM 1942 N N . GLN A 1 242 ? -7.461 16.391 7.883 1 82.38 242 GLN A N 1
ATOM 1943 C CA . GLN A 1 242 ? -8.75 15.852 8.297 1 82.38 242 GLN A CA 1
ATOM 1944 C C . GLN A 1 242 ? -8.57 14.695 9.281 1 82.38 242 GLN A C 1
ATOM 1946 O O . GLN A 1 242 ? -7.875 13.727 8.992 1 82.38 242 GLN A O 1
ATOM 1951 N N . LEU A 1 243 ? -9.211 14.883 10.383 1 86 243 LEU A N 1
ATOM 1952 C CA . LEU A 1 243 ? -9.25 13.781 11.336 1 86 243 LEU A CA 1
ATOM 1953 C C . LEU A 1 243 ? -10.414 12.844 11.031 1 86 243 LEU A C 1
ATOM 1955 O O . LEU A 1 243 ? -11.508 13.297 10.695 1 86 243 LEU A O 1
ATOM 1959 N N . PRO A 1 244 ? -10.227 11.578 11.148 1 85.81 244 PRO A N 1
ATOM 1960 C CA . PRO A 1 244 ? -11.289 10.625 10.836 1 85.81 244 PRO A CA 1
ATOM 1961 C C . PRO A 1 244 ? -12.523 10.805 11.719 1 85.81 244 PRO A C 1
ATOM 1963 O O . PRO A 1 244 ? -13.617 10.344 11.367 1 85.81 244 PRO A O 1
ATOM 1966 N N . TRP A 1 245 ? -12.43 11.438 12.836 1 84.19 245 TRP A N 1
ATOM 1967 C CA . TRP A 1 245 ? -13.562 11.578 13.742 1 84.19 245 TRP A CA 1
ATOM 1968 C C . TRP A 1 245 ? -14.07 13.016 13.766 1 84.19 245 TRP A C 1
ATOM 1970 O O . TRP A 1 245 ? -14.914 13.375 14.594 1 84.19 245 TRP A O 1
ATOM 1980 N N . ASP A 1 246 ? -13.633 13.789 12.836 1 78.62 246 ASP A N 1
ATOM 1981 C CA . ASP A 1 246 ? -14.078 15.172 12.766 1 78.62 246 ASP A CA 1
ATOM 1982 C C . ASP A 1 246 ? -15.516 15.266 12.273 1 78.62 246 ASP A C 1
ATOM 1984 O O . ASP A 1 246 ? -15.93 14.5 11.398 1 78.62 246 ASP A O 1
ATOM 1988 N N . THR A 1 247 ? -16.219 16.234 12.875 1 74.88 247 THR A N 1
ATOM 1989 C CA . THR A 1 247 ? -17.609 16.375 12.477 1 74.88 247 THR A CA 1
ATOM 1990 C C . THR A 1 247 ? -17.891 17.797 12.008 1 74.88 247 THR A C 1
ATOM 1992 O O . THR A 1 247 ? -18.969 18.094 11.5 1 74.88 247 THR A O 1
ATOM 1995 N N . ASP A 1 248 ? -16.938 18.656 12.195 1 75.75 248 ASP A N 1
ATOM 1996 C CA . ASP A 1 248 ? -17.156 20.047 11.82 1 75.75 248 ASP A CA 1
ATOM 1997 C C . ASP A 1 248 ? -15.844 20.734 11.422 1 75.75 248 ASP A C 1
ATOM 1999 O O . ASP A 1 248 ? -14.789 20.094 11.43 1 75.75 248 ASP A O 1
ATOM 2003 N N . VAL A 1 249 ? -16.047 21.906 10.898 1 74.06 249 VAL A N 1
ATOM 2004 C CA . VAL A 1 249 ? -14.898 22.703 10.508 1 74.06 249 VAL A CA 1
ATOM 2005 C C . VAL A 1 249 ? -15.031 24.125 11.07 1 74.06 249 VAL A C 1
ATOM 2007 O O . VAL A 1 249 ? -16.125 24.703 11.07 1 74.06 249 VAL A O 1
ATOM 2010 N N . ASP A 1 250 ? -13.914 24.594 11.555 1 76.56 250 ASP A N 1
ATOM 2011 C CA . ASP A 1 250 ? -13.883 25.922 12.125 1 76.56 250 ASP A CA 1
ATOM 2012 C C . ASP A 1 250 ? -13.109 26.891 11.234 1 76.56 250 ASP A C 1
ATOM 2014 O O . ASP A 1 250 ? -11.883 26.828 11.156 1 76.56 250 ASP A O 1
ATOM 2018 N N . MET A 1 251 ? -13.883 27.812 10.594 1 79.62 251 MET A N 1
ATOM 2019 C CA . MET A 1 251 ? -13.25 28.797 9.734 1 79.62 251 MET A CA 1
ATOM 2020 C C . MET A 1 251 ? -13.875 30.172 9.93 1 79.62 251 MET A C 1
ATOM 2022 O O . MET A 1 251 ? -14.672 30.625 9.094 1 79.62 251 MET A O 1
ATOM 2026 N N . PRO A 1 252 ? -13.406 30.875 10.922 1 75.75 252 PRO A N 1
ATOM 2027 C CA . PRO A 1 252 ? -13.969 32.219 11.156 1 75.75 252 PRO A CA 1
ATOM 2028 C C . PRO A 1 252 ? -13.5 33.219 10.125 1 75.75 252 PRO A C 1
ATOM 2030 O O . PRO A 1 252 ? -12.461 33.062 9.492 1 75.75 252 PRO A O 1
ATOM 2033 N N . SER A 1 253 ? -14.367 34.25 9.961 1 77 253 SER A N 1
ATOM 2034 C CA . SER A 1 253 ? -14.055 35.406 9.133 1 77 253 SER A CA 1
ATOM 2035 C C . SER A 1 253 ? -14.102 36.688 9.945 1 77 253 SER A C 1
ATOM 2037 O O . SER A 1 253 ? -14.453 36.688 11.125 1 77 253 SER A O 1
ATOM 2039 N N . ASP A 1 254 ? -13.688 37.656 9.328 1 73.06 254 ASP A N 1
ATOM 2040 C CA . ASP A 1 254 ? -13.727 38.969 9.977 1 73.06 254 ASP A CA 1
ATOM 2041 C C . ASP A 1 254 ? -15.164 39.469 10.141 1 73.06 254 ASP A C 1
ATOM 2043 O O . ASP A 1 254 ? -15.867 39.656 9.148 1 73.06 254 ASP A O 1
ATOM 2047 N N . ALA A 1 255 ? -15.555 39.625 11.398 1 70.19 255 ALA A N 1
ATOM 2048 C CA . ALA A 1 255 ? -16.922 40.031 11.703 1 70.19 255 ALA A CA 1
ATOM 2049 C C . ALA A 1 255 ? -17.25 41.375 11.055 1 70.19 255 ALA A C 1
ATOM 2051 O O . ALA A 1 255 ? -18.406 41.625 10.688 1 70.19 255 ALA A O 1
ATOM 2052 N N . ARG A 1 256 ? -16.312 42.281 10.875 1 76.25 256 ARG A N 1
ATOM 2053 C CA . ARG A 1 256 ? -16.516 43.594 10.312 1 76.25 256 ARG A CA 1
ATOM 2054 C C . ARG A 1 256 ? -16.922 43.531 8.852 1 76.25 256 ARG A C 1
ATOM 2056 O O . ARG A 1 256 ? -17.484 44.469 8.297 1 76.25 256 ARG A O 1
ATOM 2063 N N . MET A 1 257 ? -16.625 42.406 8.258 1 77.69 257 MET A N 1
ATOM 2064 C CA . MET A 1 257 ? -16.906 42.25 6.836 1 77.69 257 MET A CA 1
ATOM 2065 C C . MET A 1 257 ? -18.141 41.375 6.613 1 77.69 257 MET A C 1
ATOM 2067 O O . MET A 1 257 ? -18.359 40.875 5.508 1 77.69 257 MET A O 1
ATOM 2071 N N . TRP A 1 258 ? -18.906 41.25 7.59 1 76.62 258 TRP A N 1
ATOM 2072 C CA . TRP A 1 258 ? -20 40.281 7.527 1 76.62 258 TRP A CA 1
ATOM 2073 C C . TRP A 1 258 ? -21.016 40.719 6.473 1 76.62 258 TRP A C 1
ATOM 2075 O O . TRP A 1 258 ? -21.594 39.844 5.789 1 76.62 258 TRP A O 1
ATOM 2085 N N . GLU A 1 259 ? -21.266 41.938 6.43 1 76.5 259 GLU A N 1
ATOM 2086 C CA . GLU A 1 259 ? -22.203 42.406 5.422 1 76.5 259 GLU A CA 1
ATOM 2087 C C . GLU A 1 259 ? -21.734 42.062 4.016 1 76.5 259 GLU A C 1
ATOM 2089 O O . GLU A 1 259 ? -22.547 41.656 3.178 1 76.5 259 GLU A O 1
ATOM 2094 N N . GLU A 1 260 ? -20.516 42.219 3.83 1 83.44 260 GLU A N 1
ATOM 2095 C CA . GLU A 1 260 ? -19.953 41.844 2.533 1 83.44 260 GLU A CA 1
ATOM 2096 C C . GLU A 1 260 ? -20.047 40.344 2.297 1 83.44 260 GLU A C 1
ATOM 2098 O O . GLU A 1 260 ? -20.328 39.906 1.18 1 83.44 260 GLU A O 1
ATOM 2103 N N . VAL A 1 261 ? -19.812 39.594 3.312 1 81.69 261 VAL A N 1
ATOM 2104 C CA . VAL A 1 261 ? -19.906 38.125 3.217 1 81.69 261 VAL A CA 1
ATOM 2105 C C . VAL A 1 261 ? -21.312 37.719 2.822 1 81.69 261 VAL A C 1
ATOM 2107 O O . VAL A 1 261 ? -21.5 36.875 1.943 1 81.69 261 VAL A O 1
ATOM 2110 N N . GLN A 1 262 ? -22.25 38.312 3.42 1 78.62 262 GLN A N 1
ATOM 2111 C CA . GLN A 1 262 ? -23.641 38 3.15 1 78.62 262 GLN A CA 1
ATOM 2112 C C . GLN A 1 262 ? -24.016 38.344 1.715 1 78.62 262 GLN A C 1
ATOM 2114 O O . GLN A 1 262 ? -24.781 37.625 1.072 1 78.62 262 GLN A O 1
ATOM 2119 N N . LYS A 1 263 ? -23.422 39.406 1.304 1 85.25 263 LYS A N 1
ATOM 2120 C CA . LYS A 1 263 ? -23.797 39.938 -0.016 1 85.25 263 LYS A CA 1
ATOM 2121 C C . LYS A 1 263 ? -23.031 39.188 -1.117 1 85.25 263 LYS A C 1
ATOM 2123 O O . LYS A 1 263 ? -23.609 38.875 -2.168 1 85.25 263 LYS A O 1
ATOM 2128 N N . LEU A 1 264 ? -21.828 38.906 -0.832 1 87.75 264 LEU A N 1
ATOM 2129 C CA . LEU A 1 264 ? -20.953 38.5 -1.93 1 87.75 264 LEU A CA 1
ATOM 2130 C C . LEU A 1 264 ? -20.719 37 -1.896 1 87.75 264 LEU A C 1
ATOM 2132 O O . LEU A 1 264 ? -20.453 36.375 -2.93 1 87.75 264 LEU A O 1
ATOM 2136 N N . VAL A 1 265 ? -20.766 36.375 -0.76 1 85.81 265 VAL A N 1
ATOM 2137 C CA . VAL A 1 265 ? -20.312 35 -0.609 1 85.81 265 VAL A CA 1
ATOM 2138 C C . VAL A 1 265 ? -21.531 34.094 -0.429 1 85.81 265 VAL A C 1
ATOM 2140 O O . VAL A 1 265 ? -21.656 33.062 -1.122 1 85.81 265 VAL A O 1
ATOM 2143 N N . VAL A 1 266 ? -22.484 34.5 0.334 1 80.62 266 VAL A N 1
ATOM 2144 C CA . VAL A 1 266 ? -23.578 33.625 0.775 1 80.62 266 VAL A CA 1
ATOM 2145 C C . VAL A 1 266 ? -24.422 33.219 -0.423 1 80.62 266 VAL A C 1
ATOM 2147 O O . VAL A 1 266 ? -24.75 32.062 -0.592 1 80.62 266 VAL A O 1
ATOM 2150 N N . PRO A 1 267 ? -24.766 34.156 -1.27 1 84.81 267 PRO A N 1
ATOM 2151 C CA . PRO A 1 267 ? -25.578 33.781 -2.416 1 84.81 267 PRO A CA 1
ATOM 2152 C C . PRO A 1 267 ? -24.906 32.719 -3.293 1 84.81 267 PRO A C 1
ATOM 2154 O O . PRO A 1 267 ? -25.562 31.797 -3.77 1 84.81 267 PRO A O 1
ATOM 2157 N N . THR A 1 268 ? -23.656 32.875 -3.479 1 85.81 268 THR A N 1
ATOM 2158 C CA . THR A 1 268 ? -22.922 31.922 -4.312 1 85.81 268 THR A CA 1
ATOM 2159 C C . THR A 1 268 ? -22.828 30.562 -3.641 1 85.81 268 THR A C 1
ATOM 2161 O O . THR A 1 268 ? -22.922 29.531 -4.309 1 85.81 268 THR A O 1
ATOM 2164 N N . LEU A 1 269 ? -22.594 30.547 -2.348 1 82.06 269 LEU A N 1
ATOM 2165 C CA . LEU A 1 269 ? -22.547 29.297 -1.611 1 82.06 269 LEU A CA 1
ATOM 2166 C C . LEU A 1 269 ? -23.859 28.531 -1.755 1 82.06 269 LEU A C 1
ATOM 2168 O O . LEU A 1 269 ? -23.859 27.297 -1.915 1 82.06 269 LEU A O 1
ATOM 2172 N N . LYS A 1 270 ? -24.938 29.219 -1.758 1 78.75 270 LYS A N 1
ATOM 2173 C CA . LYS A 1 270 ? -26.266 28.609 -1.858 1 78.75 270 LYS A CA 1
ATOM 2174 C C . LYS A 1 270 ? -26.531 28.109 -3.275 1 78.75 270 LYS A C 1
ATOM 2176 O O . LYS A 1 270 ? -26.969 26.969 -3.467 1 78.75 270 LYS A O 1
ATOM 2181 N N . THR A 1 271 ? -26.25 28.859 -4.211 1 84.25 271 THR A N 1
ATOM 2182 C CA . THR A 1 271 ? -26.656 28.562 -5.582 1 84.25 271 THR A CA 1
ATOM 2183 C C . THR A 1 271 ? -25.641 27.656 -6.262 1 84.25 271 THR A C 1
ATOM 2185 O O . THR A 1 271 ? -26.016 26.625 -6.848 1 84.25 271 THR A O 1
ATOM 2188 N N . LYS A 1 272 ? -24.375 28.062 -6.137 1 82.38 272 LYS A N 1
ATOM 2189 C CA . LYS A 1 272 ? -23.328 27.344 -6.871 1 82.38 272 LYS A CA 1
ATOM 2190 C C . LYS A 1 272 ? -22.938 26.047 -6.16 1 82.38 272 LYS A C 1
ATOM 2192 O O . LYS A 1 272 ? -22.656 25.047 -6.809 1 82.38 272 LYS A O 1
ATOM 2197 N N . TYR A 1 273 ? -22.969 26.062 -4.848 1 79.12 273 TYR A N 1
ATOM 2198 C CA . TYR A 1 273 ? -22.422 24.922 -4.113 1 79.12 273 TYR A CA 1
ATOM 2199 C C . TYR A 1 273 ? -23.531 24.188 -3.359 1 79.12 273 TYR A C 1
ATOM 2201 O O . TYR A 1 273 ? -23.297 23.141 -2.76 1 79.12 273 TYR A O 1
ATOM 2209 N N . GLY A 1 274 ? -24.688 24.75 -3.322 1 74.56 274 GLY A N 1
ATOM 2210 C CA . GLY A 1 274 ? -25.828 24.094 -2.676 1 74.56 274 GLY A CA 1
ATOM 2211 C C . GLY A 1 274 ? -25.703 24.062 -1.164 1 74.56 274 GLY A C 1
ATOM 2212 O O . GLY A 1 274 ? -26.141 23.094 -0.528 1 74.56 274 GLY A O 1
ATOM 2213 N N . LEU A 1 275 ? -25.047 25.062 -0.564 1 73.94 275 LEU A N 1
ATOM 2214 C CA . LEU A 1 275 ? -24.812 25.062 0.878 1 73.94 275 LEU A CA 1
ATOM 2215 C C . LEU A 1 275 ? -25.891 25.891 1.587 1 73.94 275 LEU A C 1
ATOM 2217 O O . LEU A 1 275 ? -26.328 26.922 1.067 1 73.94 275 LEU A O 1
ATOM 2221 N N . GLY A 1 276 ? -26.484 25.297 2.744 1 69.19 276 GLY A N 1
ATOM 2222 C CA . GLY A 1 276 ? -27.328 26.094 3.615 1 69.19 276 GLY A CA 1
ATOM 2223 C C . GLY A 1 276 ? -26.562 27 4.559 1 69.19 276 GLY A C 1
ATOM 2224 O O . GLY A 1 276 ? -25.5 26.609 5.07 1 69.19 276 GLY A O 1
ATOM 2225 N N . VAL A 1 277 ? -27 28.281 4.562 1 66.75 277 VAL A N 1
ATOM 2226 C CA . VAL A 1 277 ? -26.344 29.25 5.438 1 66.75 277 VAL A CA 1
ATOM 2227 C C . VAL A 1 277 ? -27.344 29.766 6.469 1 66.75 277 VAL A C 1
ATOM 2229 O O . VAL A 1 277 ? -28.375 30.359 6.113 1 66.75 277 VAL A O 1
ATOM 2232 N N . ASP A 1 278 ? -27.188 29.203 7.707 1 63.47 278 ASP A N 1
ATOM 2233 C CA . ASP A 1 278 ? -28 29.75 8.789 1 63.47 278 ASP A CA 1
ATOM 2234 C C . ASP A 1 278 ? -27.297 30.922 9.469 1 63.47 278 ASP A C 1
ATOM 2236 O O . ASP A 1 278 ? -26.234 30.75 10.086 1 63.47 278 ASP A O 1
ATOM 2240 N N . ILE A 1 279 ? -27.797 32.031 9.156 1 58.62 279 ILE A N 1
ATOM 2241 C CA . ILE A 1 279 ? -27.219 33.25 9.695 1 58.62 279 ILE A CA 1
ATOM 2242 C C . ILE A 1 279 ? -27.859 33.594 11.047 1 58.62 279 ILE A C 1
ATOM 2244 O O . ILE A 1 279 ? -29.078 33.719 11.148 1 58.62 279 ILE A O 1
ATOM 2248 N N . ASN A 1 280 ? -27.219 33.188 12.109 1 55.72 280 ASN A N 1
ATOM 2249 C CA . ASN A 1 280 ? -27.766 33.562 13.406 1 55.72 280 ASN A CA 1
ATOM 2250 C C . ASN A 1 280 ? -27.062 34.781 13.969 1 55.72 280 ASN A C 1
ATOM 2252 O O . ASN A 1 280 ? -27.109 35.031 15.172 1 55.72 280 ASN A O 1
ATOM 2256 N N . LEU A 1 281 ? -26.391 35.5 13.203 1 52.81 281 LEU A N 1
ATOM 2257 C CA . LEU A 1 281 ? -25.719 36.656 13.781 1 52.81 281 LEU A CA 1
ATOM 2258 C C . LEU A 1 281 ? -26.703 37.812 14.008 1 52.81 281 LEU A C 1
ATOM 2260 O O . LEU A 1 281 ? -27.5 38.125 13.125 1 52.81 281 LEU A O 1
ATOM 2264 N N . LYS A 1 282 ? -26.922 38.125 15.281 1 47.44 282 LYS A N 1
ATOM 2265 C CA . LYS A 1 282 ? -27.656 39.375 15.555 1 47.44 282 LYS A CA 1
ATOM 2266 C C . LYS A 1 282 ? -26.906 40.594 15.039 1 47.44 282 LYS A C 1
ATOM 2268 O O . LYS A 1 282 ? -25.688 40.656 15.156 1 47.44 282 LYS A O 1
ATOM 2273 N N . PRO A 1 283 ? -27.609 41.5 14.391 1 45.12 283 PRO A N 1
ATOM 2274 C CA . PRO A 1 283 ? -27.047 42.812 14.016 1 45.12 283 PRO A CA 1
ATOM 2275 C C . PRO A 1 283 ? -26.344 43.5 15.18 1 45.12 283 PRO A C 1
ATOM 2277 O O . PRO A 1 283 ? -26.859 43.5 16.297 1 45.12 283 PRO A O 1
ATOM 2280 N N . GLY A 1 284 ? -25.062 44.125 14.93 1 44.69 284 GLY A N 1
ATOM 2281 C CA . GLY A 1 284 ? -24.344 44.875 15.945 1 44.69 284 GLY A CA 1
ATOM 2282 C C . GLY A 1 284 ? -23.531 43.969 16.859 1 44.69 284 GLY A C 1
ATOM 2283 O O . GLY A 1 284 ? -22.703 44.469 17.641 1 44.69 284 GLY A O 1
ATOM 2284 N N . GLU A 1 285 ? -24.172 43.031 17.297 1 44.72 285 GLU A N 1
ATOM 2285 C CA . GLU A 1 285 ? -23.406 42.219 18.219 1 44.72 285 GLU A CA 1
ATOM 2286 C C . GLU A 1 285 ? -22.188 41.594 17.531 1 44.72 285 GLU A C 1
ATOM 2288 O O . GLU A 1 285 ? -22.266 41.156 16.391 1 44.72 285 GLU A O 1
ATOM 2293 N N . LEU A 1 286 ? -21.125 42.219 17.734 1 40.22 286 LEU A N 1
ATOM 2294 C CA . LEU A 1 286 ? -19.797 41.781 17.312 1 40.22 286 LEU A CA 1
ATOM 2295 C C . LEU A 1 286 ? -19.625 40.281 17.562 1 40.22 286 LEU A C 1
ATOM 2297 O O . LEU A 1 286 ? -18.531 39.719 17.344 1 40.22 286 LEU A O 1
ATOM 2301 N N . ARG A 1 287 ? -20.297 39.875 18.609 1 38.5 287 ARG A N 1
ATOM 2302 C CA . ARG A 1 287 ? -19.891 38.531 19.047 1 38.5 287 ARG A CA 1
ATOM 2303 C C . ARG A 1 287 ? -19.953 37.531 17.891 1 38.5 287 ARG A C 1
ATOM 2305 O O . ARG A 1 287 ? -20.688 37.75 16.922 1 38.5 287 ARG A O 1
ATOM 2312 N N . VAL A 1 288 ? -19.219 36.406 18.047 1 40.28 288 VAL A N 1
ATOM 2313 C CA . VAL A 1 288 ? -18.734 35.125 17.547 1 40.28 288 VAL A CA 1
ATOM 2314 C C . VAL A 1 288 ? -19.891 34.375 16.891 1 40.28 288 VAL A C 1
ATOM 2316 O O . VAL A 1 288 ? -19.734 33.188 16.531 1 40.28 288 VAL A O 1
ATOM 2319 N N . GLY A 1 289 ? -21.125 34.312 17.422 1 45.09 289 GLY A N 1
ATOM 2320 C CA . GLY A 1 289 ? -22.016 33.188 17.25 1 45.09 289 GLY A CA 1
ATOM 2321 C C . GLY A 1 289 ? -22.406 32.938 15.805 1 45.09 289 GLY A C 1
ATOM 2322 O O . GLY A 1 289 ? -23.438 33.406 15.336 1 45.09 289 GLY A O 1
ATOM 2323 N N . ALA A 1 290 ? -21.359 32.844 14.953 1 47.47 290 ALA A N 1
ATOM 2324 C CA . ALA A 1 290 ? -21.312 32.875 13.492 1 47.47 290 ALA A CA 1
ATOM 2325 C C . ALA A 1 290 ? -22.312 31.906 12.875 1 47.47 290 ALA A C 1
ATOM 2327 O O . ALA A 1 290 ? -22.891 31.078 13.57 1 47.47 290 ALA A O 1
ATOM 2328 N N . ALA A 1 291 ? -22.438 32.281 11.547 1 51.69 291 ALA A N 1
ATOM 2329 C CA . ALA A 1 291 ? -23.234 31.484 10.609 1 51.69 291 ALA A CA 1
ATOM 2330 C C . ALA A 1 291 ? -22.766 30.031 10.562 1 51.69 291 ALA A C 1
ATOM 2332 O O . ALA A 1 291 ? -21.594 29.75 10.789 1 51.69 291 ALA A O 1
ATOM 2333 N N . VAL A 1 292 ? -23.703 29.359 11.055 1 55.81 292 VAL A N 1
ATOM 2334 C CA . VAL A 1 292 ? -23.516 27.938 10.805 1 55.81 292 VAL A CA 1
ATOM 2335 C C . VAL A 1 292 ? -23.859 27.625 9.352 1 55.81 292 VAL A C 1
ATOM 2337 O O . VAL A 1 292 ? -24.938 27.984 8.875 1 55.81 292 VAL A O 1
ATOM 2340 N N . LEU A 1 293 ? -22.75 27.484 8.633 1 59.03 293 LEU A N 1
ATOM 2341 C CA . LEU A 1 293 ? -23 26.969 7.293 1 59.03 293 LEU A CA 1
ATOM 2342 C C . LEU A 1 293 ? -23.297 25.469 7.34 1 59.03 293 LEU A C 1
ATOM 2344 O O . LEU A 1 293 ? -22.609 24.719 8.031 1 59.03 293 LEU A O 1
ATOM 2348 N N . HIS A 1 294 ? -24.594 25.25 7.121 1 58.44 294 HIS A N 1
ATOM 2349 C CA . HIS A 1 294 ? -24.969 23.828 7.086 1 58.44 294 HIS A CA 1
ATOM 2350 C C . HIS A 1 294 ? -25.047 23.328 5.652 1 58.44 294 HIS A C 1
ATOM 2352 O O . HIS A 1 294 ? -25.469 24.062 4.75 1 58.44 294 HIS A O 1
ATOM 2358 N N . HIS A 1 295 ? -24.266 22.281 5.43 1 54.72 295 HIS A N 1
ATOM 2359 C CA . HIS A 1 295 ? -24.531 21.562 4.184 1 54.72 295 HIS A CA 1
ATOM 2360 C C . HIS A 1 295 ? -25.828 20.766 4.273 1 54.72 295 HIS A C 1
ATOM 2362 O O . HIS A 1 295 ? -25.891 19.75 4.98 1 54.72 295 HIS A O 1
ATOM 2368 N N . LYS A 1 296 ? -26.906 21.359 3.742 1 53.12 296 LYS A N 1
ATOM 2369 C CA . LYS A 1 296 ? -28.234 20.766 3.844 1 53.12 296 LYS A CA 1
ATOM 2370 C C . LYS A 1 296 ? -28.203 19.281 3.508 1 53.12 296 LYS A C 1
ATOM 2372 O O . LYS A 1 296 ? -28.859 18.469 4.184 1 53.12 296 LYS A O 1
ATOM 2377 N N . LYS A 1 297 ? -27.453 18.969 2.512 1 52.97 297 LYS A N 1
ATOM 2378 C CA . LYS A 1 297 ? -27.562 17.594 2.031 1 52.97 297 LYS A CA 1
ATOM 2379 C C . LYS A 1 297 ? -26.75 16.641 2.895 1 52.97 297 LYS A C 1
ATOM 2381 O O . LYS A 1 297 ? -27.172 15.5 3.125 1 52.97 297 LYS A O 1
ATOM 2386 N N . THR A 1 298 ? -25.703 17.094 3.346 1 55.41 298 THR A N 1
ATOM 2387 C CA . THR A 1 298 ? -24.828 16.141 4.02 1 55.41 298 THR A CA 1
ATOM 2388 C C . THR A 1 298 ? -24.922 16.297 5.535 1 55.41 298 THR A C 1
ATOM 2390 O O . THR A 1 298 ? -24.469 15.422 6.281 1 55.41 298 THR A O 1
ATOM 2393 N N . GLY A 1 299 ? -25.656 17.297 6.043 1 55.38 299 GLY A N 1
ATOM 2394 C CA . GLY A 1 299 ? -25.844 17.531 7.465 1 55.38 299 GLY A CA 1
ATOM 2395 C C . GLY A 1 299 ? -24.609 18.109 8.133 1 55.38 299 GLY A C 1
ATOM 2396 O O . GLY A 1 299 ? -24.625 18.406 9.328 1 55.38 299 GLY A O 1
ATOM 2397 N N . PHE A 1 300 ? -23.562 18.203 7.344 1 58.12 300 PHE A N 1
ATOM 2398 C CA . PHE A 1 300 ? -22.359 18.781 7.945 1 58.12 300 PHE A CA 1
ATOM 2399 C C . PHE A 1 300 ? -22.531 20.281 8.148 1 58.12 300 PHE A C 1
ATOM 2401 O O . PHE A 1 300 ? -23.266 20.938 7.398 1 58.12 300 PHE A O 1
ATOM 2408 N N . SER A 1 301 ? -22.156 20.641 9.422 1 59.06 301 SER A N 1
ATOM 2409 C CA . SER A 1 301 ? -22.203 22.078 9.68 1 59.06 301 SER A CA 1
ATOM 2410 C C . SER A 1 301 ? -20.797 22.656 9.859 1 59.06 301 SER A C 1
ATOM 2412 O O . SER A 1 301 ? -19.875 21.922 10.219 1 59.06 301 SER A O 1
ATOM 2414 N N . THR A 1 302 ? -20.453 23.594 9.109 1 60.31 302 THR A N 1
ATOM 2415 C CA . THR A 1 302 ? -19.297 24.422 9.422 1 60.31 302 THR A CA 1
ATOM 2416 C C . THR A 1 302 ? -19.688 25.625 10.273 1 60.31 302 THR A C 1
ATOM 2418 O O . THR A 1 302 ? -20.672 26.297 9.969 1 60.31 302 THR A O 1
ATOM 2421 N N . ASP A 1 303 ? -19.078 25.562 11.508 1 61.28 303 ASP A N 1
ATOM 2422 C CA . ASP A 1 303 ? -19.281 26.766 12.305 1 61.28 303 ASP A CA 1
ATOM 2423 C C . ASP A 1 303 ? -18.469 27.938 11.742 1 61.28 303 ASP A C 1
ATOM 2425 O O . ASP A 1 303 ? -17.25 27.875 11.68 1 61.28 303 ASP A O 1
ATOM 2429 N N . HIS A 1 304 ? -19.141 28.703 10.969 1 62.38 304 HIS A N 1
ATOM 2430 C CA . HIS A 1 304 ? -18.516 29.953 10.547 1 62.38 304 HIS A CA 1
ATOM 2431 C C . HIS A 1 304 ? -18.859 31.078 11.492 1 62.38 304 HIS A C 1
ATOM 2433 O O . HIS A 1 304 ? -20.031 31.391 11.695 1 62.38 304 HIS A O 1
ATOM 2439 N N . TYR A 1 305 ? -17.797 31.391 12.289 1 63.75 305 TYR A N 1
ATOM 2440 C CA . TYR A 1 305 ? -18 32.531 13.188 1 63.75 305 TYR A CA 1
ATOM 2441 C C . TYR A 1 305 ? -17.203 33.719 12.711 1 63.75 305 TYR A C 1
ATOM 2443 O O . TYR A 1 305 ? -16.234 33.594 11.969 1 63.75 305 TYR A O 1
ATOM 2451 N N . ALA A 1 306 ? -17.828 34.875 12.867 1 64 306 ALA A N 1
ATOM 2452 C CA . ALA A 1 306 ? -17.141 36.125 12.57 1 64 306 ALA A CA 1
ATOM 2453 C C . ALA A 1 306 ? -16.578 36.75 13.836 1 64 306 ALA A C 1
ATOM 2455 O O . ALA A 1 306 ? -17.266 36.844 14.859 1 64 306 ALA A O 1
ATOM 2456 N N . LYS A 1 307 ? -15.305 36.875 13.867 1 65.38 307 LYS A N 1
ATOM 2457 C CA . LYS A 1 307 ? -14.594 37.594 14.938 1 65.38 307 LYS A CA 1
ATOM 2458 C C . LYS A 1 307 ? -13.656 38.656 14.375 1 65.38 307 LYS A C 1
ATOM 2460 O O . LYS A 1 307 ? -13.258 38.562 13.211 1 65.38 307 LYS A O 1
ATOM 2465 N N . PRO A 1 308 ? -13.508 39.719 15.281 1 64.81 308 PRO A N 1
ATOM 2466 C CA . PRO A 1 308 ? -12.422 40.594 14.82 1 64.81 308 PRO A CA 1
ATOM 2467 C C . PRO A 1 308 ? -11.156 39.812 14.477 1 64.81 308 PRO A C 1
ATOM 2469 O O . PRO A 1 308 ? -10.797 38.875 15.172 1 64.81 308 PRO A O 1
ATOM 2472 N N . ILE A 1 309 ? -10.656 40.156 13.328 1 65.31 309 ILE A N 1
ATOM 2473 C CA . ILE A 1 309 ? -9.531 39.406 12.789 1 65.31 309 ILE A CA 1
ATOM 2474 C C . ILE A 1 309 ? -8.414 39.312 13.828 1 65.31 309 ILE A C 1
ATOM 2476 O O . ILE A 1 309 ? -7.699 38.312 13.898 1 65.31 309 ILE A O 1
ATOM 2480 N N . GLU A 1 310 ? -8.312 40.406 14.648 1 64.94 310 GLU A N 1
ATOM 2481 C CA . GLU A 1 310 ? -7.277 40.438 15.672 1 64.94 310 GLU A CA 1
ATOM 2482 C C . GLU A 1 310 ? -7.473 39.344 16.703 1 64.94 310 GLU A C 1
ATOM 2484 O O . GLU A 1 310 ? -6.531 38.969 17.406 1 64.94 310 GLU A O 1
ATOM 2489 N N . GLU A 1 311 ? -8.68 38.812 16.703 1 65.5 311 GLU A N 1
ATOM 2490 C CA . GLU A 1 311 ? -9.016 37.781 17.688 1 65.5 311 GLU A CA 1
ATOM 2491 C C . GLU A 1 311 ? -8.953 36.406 17.047 1 65.5 311 GLU A C 1
ATOM 2493 O O . GLU A 1 311 ? -9.188 35.406 17.719 1 65.5 311 GLU A O 1
ATOM 2498 N N . THR A 1 312 ? -8.648 36.531 15.766 1 65.25 312 THR A N 1
ATOM 2499 C CA . THR A 1 312 ? -8.516 35.25 15.102 1 65.25 312 THR A CA 1
ATOM 2500 C C . THR A 1 312 ? -7.062 34.781 15.117 1 65.25 312 THR A C 1
ATOM 2502 O O . THR A 1 312 ? -6.16 35.531 15.461 1 65.25 312 THR A O 1
ATOM 2505 N N . ALA A 1 313 ? -6.836 33.5 14.891 1 66 313 ALA A N 1
ATOM 2506 C CA . ALA A 1 313 ? -5.492 32.938 14.875 1 66 313 ALA A CA 1
ATOM 2507 C C . ALA A 1 313 ? -4.656 33.531 13.742 1 66 313 ALA A C 1
ATOM 2509 O O . ALA A 1 313 ? -3.424 33.438 13.773 1 66 313 ALA A O 1
ATOM 2510 N N . CYS A 1 314 ? -5.254 34.219 12.773 1 71 314 CYS A N 1
ATOM 2511 C CA . CYS A 1 314 ? -4.578 34.719 11.594 1 71 314 CYS A CA 1
ATOM 2512 C C . CYS A 1 314 ? -4.258 36.219 11.758 1 71 314 CYS A C 1
ATOM 2514 O O . CYS A 1 314 ? -3.566 36.812 10.922 1 71 314 CYS A O 1
ATOM 2516 N N . GLY A 1 315 ? -4.688 36.875 12.805 1 62.28 315 GLY A N 1
ATOM 2517 C CA . GLY A 1 315 ? -4.629 38.312 12.969 1 62.28 315 GLY A CA 1
ATOM 2518 C C . GLY A 1 315 ? -3.221 38.844 13.172 1 62.28 315 GLY A C 1
ATOM 2519 O O . GLY A 1 315 ? -2.898 39.938 12.75 1 62.28 315 GLY A O 1
ATOM 2520 N N . HIS A 1 316 ? -2.316 38.062 13.695 1 61.28 316 HIS A N 1
ATOM 2521 C CA . HIS A 1 316 ? -1.017 38.594 14.094 1 61.28 316 HIS A CA 1
ATOM 2522 C C . HIS A 1 316 ? -0.129 38.844 12.883 1 61.28 316 HIS A C 1
ATOM 2524 O O . HIS A 1 316 ? 0.558 39.875 12.812 1 61.28 316 HIS A O 1
ATOM 2530 N N . GLN A 1 317 ? -0.086 38 11.898 1 60.38 317 GLN A N 1
ATOM 2531 C CA . GLN A 1 317 ? 0.828 38.156 10.773 1 60.38 317 GLN A CA 1
ATOM 2532 C C . GLN A 1 317 ? 0.408 39.312 9.875 1 60.38 317 GLN A C 1
ATOM 2534 O O . GLN A 1 317 ? 1.256 40.031 9.367 1 60.38 317 GLN A O 1
ATOM 2539 N N . VAL A 1 318 ? -0.84 39.5 9.82 1 56.28 318 VAL A N 1
ATOM 2540 C CA . VAL A 1 318 ? -1.335 40.625 9.016 1 56.28 318 VAL A CA 1
ATOM 2541 C C . VAL A 1 318 ? -0.84 41.938 9.602 1 56.28 318 VAL A C 1
ATOM 2543 O O . VAL A 1 318 ? -0.434 42.844 8.859 1 56.28 318 VAL A O 1
ATOM 2546 N N . LEU A 1 319 ? -0.498 41.781 10.859 1 55.47 319 LEU A N 1
ATOM 2547 C CA . LEU A 1 319 ? -0.082 43 11.539 1 55.47 319 LEU A CA 1
ATOM 2548 C C . LEU A 1 319 ? 1.42 43.219 11.391 1 55.47 319 LEU A C 1
ATOM 2550 O O . LEU A 1 319 ? 1.884 44.375 11.383 1 55.47 319 LEU A O 1
ATOM 2554 N N . LYS A 1 320 ? 2.174 42.156 11.195 1 61.44 320 LYS A N 1
ATOM 2555 C CA . LYS A 1 320 ? 3.629 42.281 11.18 1 61.44 320 LYS A CA 1
ATOM 2556 C C . LYS A 1 320 ? 4.152 42.406 9.75 1 61.44 320 LYS A C 1
ATOM 2558 O O . LYS A 1 320 ? 5.363 42.5 9.531 1 61.44 320 LYS A O 1
ATOM 2563 N N . GLY A 1 321 ? 3.307 42.5 8.797 1 66.19 321 GLY A N 1
ATOM 2564 C CA . GLY A 1 321 ? 3.713 42.688 7.414 1 66.19 321 GLY A CA 1
ATOM 2565 C C . GLY A 1 321 ? 4.312 41.438 6.789 1 66.19 321 GLY A C 1
ATOM 2566 O O . GLY A 1 321 ? 4.969 41.531 5.75 1 66.19 321 GLY A O 1
ATOM 2567 N N . ARG A 1 322 ? 4.242 40.344 7.488 1 74.88 322 ARG A N 1
ATOM 2568 C CA . ARG A 1 322 ? 4.773 39.094 6.93 1 74.88 322 ARG A CA 1
ATOM 2569 C C . ARG A 1 322 ? 3.727 38.406 6.074 1 74.88 322 ARG A C 1
ATOM 2571 O O . ARG A 1 322 ? 2.535 38.688 6.168 1 74.88 322 ARG A O 1
ATOM 2578 N N . THR A 1 323 ? 4.379 37.562 5.211 1 84.06 323 THR A N 1
ATOM 2579 C CA . THR A 1 323 ? 3.488 36.719 4.418 1 84.06 323 THR A CA 1
ATOM 2580 C C . THR A 1 323 ? 2.635 35.844 5.324 1 84.06 323 THR A C 1
ATOM 2582 O O . THR A 1 323 ? 3.129 35.281 6.309 1 84.06 323 THR A O 1
ATOM 2585 N N . GLN A 1 324 ? 1.38 35.844 5.031 1 86.44 324 GLN A N 1
ATOM 2586 C CA . GLN A 1 324 ? 0.43 35.062 5.816 1 86.44 324 GLN A CA 1
ATOM 2587 C C . GLN A 1 324 ? 0.752 33.562 5.738 1 86.44 324 GLN A C 1
ATOM 2589 O O . GLN A 1 324 ? 0.934 33.031 4.648 1 86.44 324 GLN A O 1
ATOM 2594 N N . THR A 1 325 ? 0.851 32.938 6.922 1 91.88 325 THR A N 1
ATOM 2595 C CA . THR A 1 325 ? 1.046 31.484 6.977 1 91.88 325 THR A CA 1
ATOM 2596 C C . THR A 1 325 ? -0.198 30.75 6.484 1 91.88 325 THR A C 1
ATOM 2598 O O . THR A 1 325 ? -1.322 31.125 6.82 1 91.88 325 THR A O 1
ATOM 2601 N N . LYS A 1 326 ? 0.078 29.781 5.637 1 91.56 326 LYS A N 1
ATOM 2602 C CA . LYS A 1 326 ? -0.99 28.938 5.109 1 91.56 326 LYS A CA 1
ATOM 2603 C C . LYS A 1 326 ? -0.745 27.469 5.445 1 91.56 326 LYS A C 1
ATOM 2605 O O . LYS A 1 326 ? 0.402 27.016 5.488 1 91.56 326 LYS A O 1
ATOM 2610 N N . VAL A 1 327 ? -1.804 26.781 5.742 1 91.44 327 VAL A N 1
ATOM 2611 C CA . VAL A 1 327 ? -1.726 25.344 6.035 1 91.44 327 VAL A CA 1
ATOM 2612 C C . VAL A 1 327 ? -2.41 24.562 4.926 1 91.44 327 VAL A C 1
ATOM 2614 O O . VAL A 1 327 ? -3.324 25.062 4.266 1 91.44 327 VAL A O 1
ATOM 2617 N N . ASN A 1 328 ? -1.896 23.359 4.754 1 87.5 328 ASN A N 1
ATOM 2618 C CA . ASN A 1 328 ? -2.426 22.516 3.689 1 87.5 328 ASN A CA 1
ATOM 2619 C C . ASN A 1 328 ? -3.684 21.781 4.133 1 87.5 328 ASN A C 1
ATOM 2621 O O . ASN A 1 328 ? -3.654 21.031 5.113 1 87.5 328 ASN A O 1
ATOM 2625 N N . LEU A 1 329 ? -4.711 22.016 3.449 1 82.88 329 LEU A N 1
ATOM 2626 C CA . LEU A 1 329 ? -5.984 21.344 3.67 1 82.88 329 LEU A CA 1
ATOM 2627 C C . LEU A 1 329 ? -6.465 20.656 2.395 1 82.88 329 LEU A C 1
ATOM 2629 O O . LEU A 1 329 ? -7.051 21.297 1.522 1 82.88 329 LEU A O 1
ATOM 2633 N N . GLY A 1 330 ? -6.273 19.344 2.334 1 76.12 330 GLY A N 1
ATOM 2634 C CA . GLY A 1 330 ? -6.719 18.578 1.18 1 76.12 330 GLY A CA 1
ATOM 2635 C C . GLY A 1 330 ? -6.066 19.016 -0.116 1 76.12 330 GLY A C 1
ATOM 2636 O O . GLY A 1 330 ? -6.723 19.109 -1.154 1 76.12 330 GLY A O 1
ATOM 2637 N N . GLY A 1 331 ? -4.914 19.562 -0.043 1 76.62 331 GLY A N 1
ATOM 2638 C CA . GLY A 1 331 ? -4.207 20 -1.237 1 76.62 331 GLY A CA 1
ATOM 2639 C C . GLY A 1 331 ? -4.301 21.5 -1.473 1 76.62 331 GLY A C 1
ATOM 2640 O O . GLY A 1 331 ? -3.656 22.031 -2.379 1 76.62 331 GLY A O 1
ATOM 2641 N N . TRP A 1 332 ? -5.066 22.109 -0.638 1 81.94 332 TRP A N 1
ATOM 2642 C CA . TRP A 1 332 ? -5.219 23.547 -0.761 1 81.94 332 TRP A CA 1
ATOM 2643 C C . TRP A 1 332 ? -4.555 24.266 0.407 1 81.94 332 TRP A C 1
ATOM 2645 O O . TRP A 1 332 ? -4.613 23.797 1.547 1 81.94 332 TRP A O 1
ATOM 2655 N N . TRP A 1 333 ? -3.973 25.406 0.062 1 88.38 333 TRP A N 1
ATOM 2656 C CA . TRP A 1 333 ? -3.324 26.203 1.097 1 88.38 333 TRP A CA 1
ATOM 2657 C C . TRP A 1 333 ? -4.273 27.266 1.637 1 88.38 333 TRP A C 1
ATOM 2659 O O . TRP A 1 333 ? -4.676 28.188 0.908 1 88.38 333 TRP A O 1
ATOM 2669 N N . VAL A 1 334 ? -4.652 27.109 2.9 1 85.81 334 VAL A N 1
ATOM 2670 C CA . VAL A 1 334 ? -5.625 28 3.543 1 85.81 334 VAL A CA 1
ATOM 2671 C C . VAL A 1 334 ? -4.949 28.781 4.66 1 85.81 334 VAL A C 1
ATOM 2673 O O . VAL A 1 334 ? -4.105 28.25 5.383 1 85.81 334 VAL A O 1
ATOM 2676 N N . PRO A 1 335 ? -5.328 30.031 4.785 1 86.69 335 PRO A N 1
ATOM 2677 C CA . PRO A 1 335 ? -4.707 30.828 5.844 1 86.69 335 PRO A CA 1
ATOM 2678 C C . PRO A 1 335 ? -4.887 30.203 7.23 1 86.69 335 PRO A C 1
ATOM 2680 O O . PRO A 1 335 ? -5.965 29.688 7.547 1 86.69 335 PRO A O 1
ATOM 2683 N N . GLY A 1 336 ? -3.84 30.172 7.965 1 89 336 GLY A N 1
ATOM 2684 C CA . GLY A 1 336 ? -3.822 29.656 9.328 1 89 336 GLY A CA 1
ATOM 2685 C C . GLY A 1 336 ? -3.041 30.547 10.281 1 89 336 GLY A C 1
ATOM 2686 O O . GLY A 1 336 ? -2.668 31.656 9.938 1 89 336 GLY A O 1
ATOM 2687 N N . PRO A 1 337 ? -2.924 30.094 11.5 1 88.88 337 PRO A N 1
ATOM 2688 C CA . PRO A 1 337 ? -2.131 30.859 12.461 1 88.88 337 PRO A CA 1
ATOM 2689 C C . PRO A 1 337 ? -0.683 31.047 12.016 1 88.88 337 PRO A C 1
ATOM 2691 O O . PRO A 1 337 ? -0.182 30.281 11.195 1 88.88 337 PRO A O 1
ATOM 2694 N N . ASP A 1 338 ? -0.065 32.062 12.57 1 88 338 ASP A N 1
ATOM 2695 C CA . ASP A 1 338 ? 1.311 32.375 12.211 1 88 338 ASP A CA 1
ATOM 2696 C C . ASP A 1 338 ? 2.225 31.172 12.383 1 88 338 ASP A C 1
ATOM 2698 O O . ASP A 1 338 ? 3.008 30.844 11.492 1 88 338 ASP A O 1
ATOM 2702 N N . ASN A 1 339 ? 2.115 30.547 13.508 1 91.94 339 ASN A N 1
ATOM 2703 C CA . ASN A 1 339 ? 2.803 29.297 13.836 1 91.94 339 ASN A CA 1
ATOM 2704 C C . ASN A 1 339 ? 1.821 28.219 14.273 1 91.94 339 ASN A C 1
ATOM 2706 O O . ASN A 1 339 ? 1.47 28.125 15.453 1 91.94 339 ASN A O 1
ATOM 2710 N N . PRO A 1 340 ? 1.412 27.391 13.266 1 93.62 340 PRO A N 1
ATOM 2711 C CA . PRO A 1 340 ? 0.394 26.375 13.57 1 93.62 340 PRO A CA 1
ATOM 2712 C C . PRO A 1 340 ? 0.812 25.438 14.703 1 93.62 340 PRO A C 1
ATOM 2714 O O . PRO A 1 340 ? -0.019 25.062 15.531 1 93.62 340 PRO A O 1
ATOM 2717 N N . GLY A 1 341 ? 2.072 25.094 14.75 1 94.06 341 GLY A N 1
ATOM 2718 C CA . GLY A 1 341 ? 2.547 24.25 15.844 1 94.06 341 GLY A CA 1
ATOM 2719 C C . GLY A 1 341 ? 2.377 24.906 17.203 1 94.06 341 GLY A C 1
ATOM 2720 O O . GLY A 1 341 ? 1.929 24.25 18.156 1 94.06 341 GLY A O 1
ATOM 2721 N N . GLN A 1 342 ? 2.783 26.125 17.266 1 92.56 342 GLN A N 1
ATOM 2722 C CA . GLN A 1 342 ? 2.627 26.859 18.516 1 92.56 342 GLN A CA 1
ATOM 2723 C C . GLN A 1 342 ? 1.154 27 18.891 1 92.56 342 GLN A C 1
ATOM 2725 O O . GLN A 1 342 ? 0.8 26.922 20.078 1 92.56 342 GLN A O 1
ATOM 2730 N N . TYR A 1 343 ? 0.363 27.234 17.906 1 91.19 343 TYR A N 1
ATOM 2731 C CA . TYR A 1 343 ? -1.074 27.281 18.141 1 91.19 343 TYR A CA 1
ATOM 2732 C C . TYR A 1 343 ? -1.561 26 18.797 1 91.19 343 TYR A C 1
ATOM 2734 O O . TYR A 1 343 ? -2.352 26.031 19.75 1 91.19 343 TYR A O 1
ATOM 2742 N N . GLY A 1 344 ? -1.138 24.875 18.297 1 91.06 344 GLY A N 1
ATOM 2743 C CA . GLY A 1 344 ? -1.511 23.578 18.844 1 91.06 344 GLY A CA 1
ATOM 2744 C C . GLY A 1 344 ? -1.136 23.422 20.312 1 91.06 344 GLY A C 1
ATOM 2745 O O . GLY A 1 344 ? -1.877 22.812 21.078 1 91.06 344 GLY A O 1
ATOM 2746 N N . ARG A 1 345 ? -0.111 24 20.734 1 90.31 345 ARG A N 1
ATOM 2747 C CA . ARG A 1 345 ? 0.39 23.891 22.094 1 90.31 345 ARG A CA 1
ATOM 2748 C C . ARG A 1 345 ? -0.582 24.5 23.094 1 90.31 345 ARG A C 1
ATOM 2750 O O . ARG A 1 345 ? -0.55 24.172 24.281 1 90.31 345 ARG A O 1
ATOM 2757 N N . HIS A 1 346 ? -1.433 25.312 22.625 1 86.31 346 HIS A N 1
ATOM 2758 C CA . HIS A 1 346 ? -2.439 25.922 23.484 1 86.31 346 HIS A CA 1
ATOM 2759 C C . HIS A 1 346 ? -3.387 24.859 24.047 1 86.31 346 HIS A C 1
ATOM 2761 O O . HIS A 1 346 ? -4.043 25.094 25.062 1 86.31 346 HIS A O 1
ATOM 2767 N N . TYR A 1 347 ? -3.387 23.766 23.422 1 88.31 347 TYR A N 1
ATOM 2768 C CA . TYR A 1 347 ? -4.289 22.703 23.844 1 88.31 347 TYR A CA 1
ATOM 2769 C C . TYR A 1 347 ? -3.598 21.75 24.812 1 88.31 347 TYR A C 1
ATOM 2771 O O . TYR A 1 347 ? -4.199 20.781 25.281 1 88.31 347 TYR A O 1
ATOM 2779 N N . GLY A 1 348 ? -2.355 22.031 25.094 1 88.19 348 GLY A N 1
ATOM 2780 C CA . GLY A 1 348 ? -1.616 21.219 26.062 1 88.19 348 GLY A CA 1
ATOM 2781 C C . GLY A 1 348 ? -0.379 20.578 25.469 1 88.19 348 GLY A C 1
ATOM 2782 O O . GLY A 1 348 ? -0.198 20.578 24.234 1 88.19 348 GLY A O 1
ATOM 2783 N N . ASP A 1 349 ? 0.359 19.938 26.312 1 87.75 349 ASP A N 1
ATOM 2784 C CA . ASP A 1 349 ? 1.646 19.391 25.906 1 87.75 349 ASP A CA 1
ATOM 2785 C C . ASP A 1 349 ? 1.459 18.141 25.047 1 87.75 349 ASP A C 1
ATOM 2787 O O . ASP A 1 349 ? 2.324 17.797 24.234 1 87.75 349 ASP A O 1
ATOM 2791 N N . GLU A 1 350 ? 0.351 17.469 25.234 1 93.62 350 GLU A N 1
ATOM 2792 C CA . GLU A 1 350 ? 0.117 16.234 24.5 1 93.62 350 GLU A CA 1
ATOM 2793 C C . GLU A 1 350 ? -0.937 16.438 23.422 1 93.62 350 GLU A C 1
ATOM 2795 O O . GLU A 1 350 ? -1.755 15.539 23.172 1 93.62 350 GLU A O 1
ATOM 2800 N N . TYR A 1 351 ? -0.871 17.625 22.766 1 92.5 351 TYR A N 1
ATOM 2801 C CA . TYR A 1 351 ? -1.907 17.984 21.797 1 92.5 351 TYR A CA 1
ATOM 2802 C C . TYR A 1 351 ? -1.823 17.125 20.547 1 92.5 351 TYR A C 1
ATOM 2804 O O . TYR A 1 351 ? -2.764 17.078 19.75 1 92.5 351 TYR A O 1
ATOM 2812 N N . LEU A 1 352 ? -0.734 16.375 20.375 1 94.69 352 LEU A N 1
ATOM 2813 C CA . LEU A 1 352 ? -0.558 15.555 19.188 1 94.69 352 LEU A CA 1
ATOM 2814 C C . LEU A 1 352 ? -1.249 14.203 19.344 1 94.69 352 LEU A C 1
ATOM 2816 O O . LEU A 1 352 ? -1.446 13.477 18.359 1 94.69 352 LEU A O 1
ATOM 2820 N N . LYS A 1 353 ? -1.604 13.898 20.531 1 93.44 353 LYS A N 1
ATOM 2821 C CA . LYS A 1 353 ? -2.369 12.68 20.766 1 93.44 353 LYS A CA 1
ATOM 2822 C C . LYS A 1 353 ? -3.822 12.852 20.328 1 93.44 353 LYS A C 1
ATOM 2824 O O . LYS A 1 353 ? -4.32 13.977 20.234 1 93.44 353 LYS A O 1
ATOM 2829 N N . HIS A 1 354 ? -4.41 11.719 20.062 1 90.12 354 HIS A N 1
ATOM 2830 C CA . HIS A 1 354 ? -5.754 11.766 19.484 1 90.12 354 HIS A CA 1
ATOM 2831 C C . HIS A 1 354 ? -6.816 11.688 20.578 1 90.12 354 HIS A C 1
ATOM 2833 O O . HIS A 1 354 ? -6.754 10.828 21.453 1 90.12 354 HIS A O 1
ATOM 2839 N N . VAL A 1 355 ? -7.676 12.664 20.516 1 86.19 355 VAL A N 1
ATOM 2840 C CA . VAL A 1 355 ? -8.852 12.695 21.375 1 86.19 355 VAL A CA 1
ATOM 2841 C C . VAL A 1 355 ? -10.109 12.828 20.531 1 86.19 355 VAL A C 1
ATOM 2843 O O . VAL A 1 355 ? -10.133 13.57 19.547 1 86.19 355 VAL A O 1
ATOM 2846 N N . PRO A 1 356 ? -11.086 12.031 20.969 1 78.25 356 PRO A N 1
ATOM 2847 C CA . PRO A 1 356 ? -12.32 12.188 20.203 1 78.25 356 PRO A CA 1
ATOM 2848 C C . PRO A 1 356 ? -12.867 13.609 20.234 1 78.25 356 PRO A C 1
ATOM 2850 O O . PRO A 1 356 ? -12.469 14.406 21.094 1 78.25 356 PRO A O 1
ATOM 2853 N N . HIS A 1 357 ? -13.758 13.867 19.328 1 73.88 357 HIS A N 1
ATOM 2854 C CA . HIS A 1 357 ? -14.406 15.172 19.297 1 73.88 357 HIS A CA 1
ATOM 2855 C C . HIS A 1 357 ? -15.094 15.484 20.625 1 73.88 357 HIS A C 1
ATOM 2857 O O . HIS A 1 357 ? -15.625 14.586 21.266 1 73.88 357 HIS A O 1
ATOM 2863 N N . VAL A 1 358 ? -15.078 16.688 20.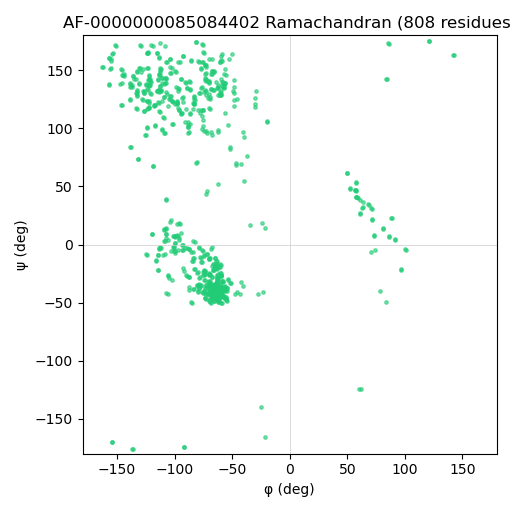922 1 67.38 358 VAL A N 1
ATOM 2864 C CA . VAL A 1 358 ? -15.547 17.156 22.219 1 67.38 358 VAL A CA 1
ATOM 2865 C C . VAL A 1 358 ? -17.016 16.781 22.422 1 67.38 358 VAL A C 1
ATOM 2867 O O . VAL A 1 358 ? -17.453 16.562 23.547 1 67.38 358 VAL A O 1
ATOM 2870 N N . THR A 1 359 ? -17.703 16.641 21.312 1 65.06 359 THR A N 1
ATOM 2871 C CA . THR A 1 359 ? -19.125 16.281 21.422 1 65.06 359 THR A CA 1
ATOM 2872 C C . THR A 1 359 ? -19.281 14.797 21.75 1 65.06 359 THR A C 1
ATOM 2874 O O . THR A 1 359 ? -20.344 14.367 22.172 1 65.06 359 THR A O 1
ATOM 2877 N N . SER A 1 360 ? -18.203 14.07 21.578 1 63.91 360 SER A N 1
ATOM 2878 C CA . SER A 1 360 ? -18.297 12.617 21.734 1 63.91 360 SER A CA 1
ATOM 2879 C C . SER A 1 360 ? -17.656 12.172 23.047 1 63.91 360 SER A C 1
ATOM 2881 O O . SER A 1 360 ? -17.953 11.094 23.562 1 63.91 360 SER A O 1
ATOM 2883 N N . SER A 1 361 ? -16.766 12.961 23.438 1 65.19 361 SER A N 1
ATOM 2884 C CA . SER A 1 361 ? -16.047 12.586 24.641 1 65.19 361 SER A CA 1
ATOM 2885 C C . SER A 1 361 ? -15.703 13.812 25.484 1 65.19 361 SER A C 1
ATOM 2887 O O . SER A 1 361 ? -15.531 14.906 24.953 1 65.19 361 SER A O 1
ATOM 2889 N N . ARG A 1 362 ? -15.727 13.633 26.734 1 64.44 362 ARG A N 1
ATOM 2890 C CA . ARG A 1 362 ? -15.367 14.695 27.656 1 64.44 362 ARG A CA 1
ATOM 2891 C C . ARG A 1 362 ? -13.852 14.781 27.828 1 64.44 362 ARG A C 1
ATOM 2893 O O . ARG A 1 362 ? -13.359 15.586 28.625 1 64.44 362 ARG A O 1
ATOM 2900 N N . THR A 1 363 ? -13.281 13.883 27.047 1 68.81 363 THR A N 1
ATOM 2901 C CA . THR A 1 363 ? -11.828 13.914 27.188 1 68.81 363 THR A CA 1
ATOM 2902 C C . THR A 1 363 ? -11.25 15.203 26.594 1 68.81 363 THR A C 1
ATOM 2904 O O . THR A 1 363 ? -11.555 15.555 25.453 1 68.81 363 THR A O 1
ATOM 2907 N N . ALA A 1 364 ? -10.508 15.891 27.391 1 66.56 364 ALA A N 1
ATOM 2908 C CA . ALA A 1 364 ? -9.945 17.172 27 1 66.56 364 ALA A CA 1
ATOM 2909 C C . ALA A 1 364 ? -8.805 16.984 26 1 66.56 364 ALA A C 1
ATOM 2911 O O . ALA A 1 364 ? -8.094 15.984 26.047 1 66.56 364 ALA A O 1
ATOM 2912 N N . TYR A 1 365 ? -8.766 17.969 25.172 1 72.44 365 TYR A N 1
ATOM 2913 C CA . TYR A 1 365 ? -7.574 18.047 24.328 1 72.44 365 TYR A CA 1
ATOM 2914 C C . TYR A 1 365 ? -6.309 18.109 25.188 1 72.44 365 TYR A C 1
ATOM 2916 O O . TYR A 1 365 ? -6.285 18.797 26.203 1 72.44 365 TYR A O 1
ATOM 2924 N N . GLY A 1 366 ? -5.301 17.391 24.828 1 73.06 366 GLY A N 1
ATOM 2925 C CA . GLY A 1 366 ? -4.039 17.406 25.547 1 73.06 366 GLY A CA 1
ATOM 2926 C C . GLY A 1 366 ? -3.969 16.344 26.641 1 73.06 366 GLY A C 1
ATOM 2927 O O . GLY A 1 366 ? -3.006 16.297 27.406 1 73.06 366 GLY A O 1
ATOM 2928 N N . ALA A 1 367 ? -4.98 15.594 26.656 1 75.75 367 ALA A N 1
ATOM 2929 C CA . ALA A 1 367 ? -4.957 14.5 27.625 1 75.75 367 ALA A CA 1
ATOM 2930 C C . ALA A 1 367 ? -3.725 13.617 27.438 1 75.75 367 ALA A C 1
ATOM 2932 O O . ALA A 1 367 ? -3.314 13.352 26.312 1 75.75 367 ALA A O 1
ATOM 2933 N N . THR A 1 368 ? -3.119 13.211 28.578 1 74.94 368 THR A N 1
ATOM 2934 C CA . THR A 1 368 ? -1.867 12.461 28.562 1 74.94 368 THR A CA 1
ATOM 2935 C C . THR A 1 368 ? -2.102 11.031 28.109 1 74.94 368 THR A C 1
ATOM 2937 O O . THR A 1 368 ? -1.258 10.445 27.422 1 74.94 368 THR A O 1
ATOM 2940 N N . GLN A 1 369 ? -3.201 10.453 28.5 1 78.88 369 GLN A N 1
ATOM 2941 C CA . GLN A 1 369 ? -3.506 9.078 28.125 1 78.88 369 GLN A CA 1
ATOM 2942 C C . GLN A 1 369 ? -4.934 8.961 27.594 1 78.88 369 GLN A C 1
ATOM 2944 O O . GLN A 1 369 ? -5.785 8.336 28.219 1 78.88 369 GLN A O 1
ATOM 2949 N N . PRO A 1 370 ? -5.039 9.484 26.375 1 85.69 370 PRO A N 1
ATOM 2950 C CA . PRO A 1 370 ? -6.383 9.383 25.812 1 85.69 370 PRO A CA 1
ATOM 2951 C C . PRO A 1 370 ? -6.711 7.984 25.297 1 85.69 370 PRO A C 1
ATOM 2953 O O . PRO A 1 370 ? -5.801 7.195 25.031 1 85.69 370 PRO A O 1
ATOM 2956 N N . ARG A 1 371 ? -8 7.656 25.344 1 83.94 371 ARG A N 1
ATOM 2957 C CA . ARG A 1 371 ? -8.516 6.418 24.781 1 83.94 371 ARG A CA 1
ATOM 2958 C C . ARG A 1 371 ? -9.781 6.672 23.953 1 83.94 371 ARG A C 1
ATOM 2960 O O . ARG A 1 371 ? -10.602 7.516 24.328 1 83.94 371 ARG A O 1
ATOM 2967 N N . PHE A 1 372 ? -9.859 5.934 22.891 1 87.44 372 PHE A N 1
ATOM 2968 C CA . PHE A 1 372 ? -11.133 5.969 22.188 1 87.44 372 PHE A CA 1
ATOM 2969 C C . PHE A 1 372 ? -12.195 5.188 22.953 1 87.44 372 PHE A C 1
ATOM 2971 O O . PHE A 1 372 ? -11.914 4.121 23.5 1 87.44 372 PHE A O 1
ATOM 2978 N N . PRO A 1 373 ? -13.344 5.707 22.938 1 85.44 373 PRO A N 1
ATOM 2979 C CA . PRO A 1 373 ? -14.422 4.977 23.625 1 85.44 373 PRO A CA 1
ATOM 2980 C C . PRO A 1 373 ? -14.805 3.688 22.891 1 85.44 373 PRO A C 1
ATOM 2982 O O . PRO A 1 373 ? -14.5 3.525 21.719 1 85.44 373 PRO A O 1
ATOM 2985 N N . ARG A 1 374 ? -15.445 2.793 23.641 1 86.81 374 ARG A N 1
ATOM 2986 C CA . ARG A 1 374 ? -15.945 1.557 23.047 1 86.81 374 ARG A CA 1
ATOM 2987 C C . ARG A 1 374 ? -17 1.847 21.984 1 86.81 374 ARG A C 1
ATOM 2989 O O . ARG A 1 374 ? -17.859 2.713 22.188 1 86.81 374 ARG A O 1
ATOM 2996 N N . CYS A 1 375 ? -16.812 1.161 20.938 1 87.06 375 CYS A N 1
ATOM 2997 C CA . CYS A 1 375 ? -17.719 1.363 19.812 1 87.06 375 CYS A CA 1
ATOM 2998 C C . CYS A 1 375 ? -19.109 0.807 20.125 1 87.06 375 CYS A C 1
ATOM 3000 O O . CYS A 1 375 ? -19.234 -0.298 20.656 1 87.06 375 CYS A O 1
ATOM 3002 N N . SER A 1 376 ? -20.141 1.62 19.906 1 78.94 376 SER A N 1
ATOM 3003 C CA . SER A 1 376 ? -21.516 1.188 20.125 1 78.94 376 SER A CA 1
ATOM 3004 C C . SER A 1 376 ? -22.297 1.112 18.812 1 78.94 376 SER A C 1
ATOM 3006 O O . SER A 1 376 ? -23.438 0.67 18.797 1 78.94 376 SER A O 1
ATOM 3008 N N . GLY A 1 377 ? -21.594 1.532 17.781 1 72.19 377 GLY A N 1
ATOM 3009 C CA . GLY A 1 377 ? -22.312 1.628 16.531 1 72.19 377 GLY A CA 1
ATOM 3010 C C . GLY A 1 377 ? -21.844 0.613 15.492 1 72.19 377 GLY A C 1
ATOM 3011 O O . GLY A 1 377 ? -21.125 -0.324 15.82 1 72.19 377 GLY A O 1
ATOM 3012 N N . THR A 1 378 ? -22.625 0.611 14.367 1 78 378 THR A N 1
ATOM 3013 C CA . THR A 1 378 ? -22.312 -0.107 13.141 1 78 378 THR A CA 1
ATOM 3014 C C . THR A 1 378 ? -21.938 0.866 12.023 1 78 378 THR A C 1
ATOM 3016 O O . THR A 1 378 ? -22.422 1.997 11.992 1 78 378 THR A O 1
ATOM 3019 N N . PRO A 1 379 ? -20.953 0.5 11.32 1 85.06 379 PRO A N 1
ATOM 3020 C CA . PRO A 1 379 ? -20.297 -0.805 11.164 1 85.06 379 PRO A CA 1
ATOM 3021 C C . PRO A 1 379 ? -19.062 -0.959 12.031 1 85.06 379 PRO A C 1
ATOM 3023 O O . PRO A 1 379 ? -18.359 0.023 12.297 1 85.06 379 PRO A O 1
ATOM 3026 N N . SER A 1 380 ? -18.766 -2.16 12.273 1 83 380 SER A N 1
ATOM 3027 C CA . SER A 1 380 ? -17.672 -2.455 13.195 1 83 380 SER A CA 1
ATOM 3028 C C . SER A 1 380 ? -16.328 -2.08 12.594 1 83 380 SER A C 1
ATOM 3030 O O . SER A 1 380 ? -15.383 -1.74 13.312 1 83 380 SER A O 1
ATOM 3032 N N . HIS A 1 381 ? -16.266 -2.047 11.297 1 88.06 381 HIS A N 1
ATOM 3033 C CA . HIS A 1 381 ? -14.977 -1.762 10.656 1 88.06 381 HIS A CA 1
ATOM 3034 C C . HIS A 1 381 ? -14.641 -0.278 10.742 1 88.06 381 HIS A C 1
ATOM 3036 O O . HIS A 1 381 ? -13.523 0.128 10.398 1 88.06 381 HIS A O 1
ATOM 3042 N N . ALA A 1 382 ? -15.57 0.496 11.266 1 90.62 382 ALA A N 1
ATOM 3043 C CA . ALA A 1 382 ? -15.344 1.933 11.391 1 90.62 382 ALA A CA 1
ATOM 3044 C C . ALA A 1 382 ? -15.102 2.32 12.852 1 90.62 382 ALA A C 1
ATOM 3046 O O . ALA A 1 382 ? -14.922 3.5 13.164 1 90.62 382 ALA A O 1
ATOM 3047 N N . CYS A 1 383 ? -15.016 1.354 13.75 1 90.56 383 CYS A N 1
ATOM 3048 C CA . CYS A 1 383 ? -14.828 1.639 15.164 1 90.56 383 CYS A CA 1
ATOM 3049 C C . CYS A 1 383 ? -13.461 2.26 15.422 1 90.56 383 CYS A C 1
ATOM 3051 O O . CYS A 1 383 ? -12.438 1.718 15 1 90.56 383 CYS A O 1
ATOM 3053 N N . LEU A 1 384 ? -13.43 3.334 16.188 1 88.81 384 LEU A N 1
ATOM 3054 C CA . LEU A 1 384 ? -12.195 4.066 16.453 1 88.81 384 LEU A CA 1
ATOM 3055 C C . LEU A 1 384 ? -11.305 3.297 17.422 1 88.81 384 LEU A C 1
ATOM 3057 O O . LEU A 1 384 ? -10.094 3.506 17.453 1 88.81 384 LEU A O 1
ATOM 3061 N N . GLU A 1 385 ? -11.891 2.432 18.188 1 88.38 385 GLU A N 1
ATOM 3062 C CA . GLU A 1 385 ? -11.141 1.703 19.203 1 88.38 385 GLU A CA 1
ATOM 3063 C C . GLU A 1 385 ? -10.094 0.792 18.578 1 88.38 385 GLU A C 1
ATOM 3065 O O . GLU A 1 385 ? -9.203 0.291 19.266 1 88.38 385 GLU A O 1
ATOM 3070 N N . GLN A 1 386 ? -10.156 0.598 17.281 1 84.5 386 GLN A N 1
ATOM 3071 C CA . GLN A 1 386 ? -9.18 -0.242 16.594 1 84.5 386 GLN A CA 1
ATOM 3072 C C . GLN A 1 386 ? -7.863 0.502 16.406 1 84.5 386 GLN A C 1
ATOM 3074 O O . GLN A 1 386 ? -6.84 -0.109 16.078 1 84.5 386 GLN A O 1
ATOM 3079 N N . PHE A 1 387 ? -7.891 1.799 16.656 1 84.94 387 PHE A N 1
ATOM 3080 C CA . PHE A 1 387 ? -6.703 2.615 16.422 1 84.94 387 PHE A CA 1
ATOM 3081 C C . PHE A 1 387 ? -6.055 3.006 17.75 1 84.94 387 PHE A C 1
ATOM 3083 O O . PHE A 1 387 ? -6.715 3.041 18.781 1 84.94 387 PHE A O 1
ATOM 3090 N N . GLN A 1 388 ? -4.789 3.293 17.594 1 88.12 388 GLN A N 1
ATOM 3091 C CA . GLN A 1 388 ? -4.066 3.9 18.703 1 88.12 388 GLN A CA 1
ATOM 3092 C C . GLN A 1 388 ? -4.371 5.391 18.812 1 88.12 388 GLN A C 1
ATOM 3094 O O . GLN A 1 388 ? -4.758 6.02 17.828 1 88.12 388 GLN A O 1
ATOM 3099 N N . THR A 1 389 ? -4.18 5.918 19.969 1 91.25 389 THR A N 1
ATOM 3100 C CA . THR A 1 389 ? -4.5 7.328 20.188 1 91.25 389 THR A CA 1
ATOM 3101 C C . THR A 1 389 ? -3.256 8.195 20.016 1 91.25 389 THR A C 1
ATOM 3103 O O . THR A 1 389 ? -3.18 9.289 20.578 1 91.25 389 THR A O 1
ATOM 3106 N N . ASP A 1 390 ? -2.285 7.637 19.391 1 92.75 390 ASP A N 1
ATOM 3107 C CA . ASP A 1 390 ? -1.063 8.367 19.062 1 92.75 390 ASP A CA 1
ATOM 3108 C C . ASP A 1 390 ? -0.495 7.93 17.719 1 92.75 390 ASP A C 1
ATOM 3110 O O . ASP A 1 390 ? -0.634 6.766 17.328 1 92.75 390 ASP A O 1
ATOM 3114 N N . GLY A 1 391 ? 0.097 8.992 17.047 1 91.25 391 GLY A N 1
ATOM 3115 C CA . GLY A 1 391 ? 0.652 8.664 15.75 1 91.25 391 GLY A CA 1
ATOM 3116 C C . GLY A 1 391 ? -0.376 8.703 14.641 1 91.25 391 GLY A C 1
ATOM 3117 O O . GLY A 1 391 ? -1.529 8.312 14.836 1 91.25 391 GLY A O 1
ATOM 3118 N N . ASN A 1 392 ? 0.014 9.164 13.484 1 89.94 392 ASN A N 1
ATOM 3119 C CA . ASN A 1 392 ? -0.947 9.266 12.391 1 89.94 392 ASN A CA 1
ATOM 3120 C C . ASN A 1 392 ? -0.626 8.281 11.273 1 89.94 392 ASN A C 1
ATOM 3122 O O . ASN A 1 392 ? -1.399 8.141 10.32 1 89.94 392 ASN A O 1
ATOM 3126 N N . ILE A 1 393 ? 0.419 7.582 11.398 1 84.19 393 ILE A N 1
ATOM 3127 C CA . ILE A 1 393 ? 0.812 6.621 10.367 1 84.19 393 ILE A CA 1
ATOM 3128 C C . ILE A 1 393 ? -0.252 5.535 10.242 1 84.19 393 ILE A C 1
ATOM 3130 O O . ILE A 1 393 ? -0.481 5.008 9.148 1 84.19 393 ILE A O 1
ATOM 3134 N N . GLN A 1 394 ? -0.945 5.23 11.266 1 82.06 394 GLN A N 1
ATOM 3135 C CA . GLN A 1 394 ? -1.955 4.18 11.297 1 82.06 394 GLN A CA 1
ATOM 3136 C C . GLN A 1 394 ? -3.137 4.52 10.398 1 82.06 394 GLN A C 1
ATOM 3138 O O . GLN A 1 394 ? -3.881 3.631 9.977 1 82.06 394 GLN A O 1
ATOM 3143 N N . PHE A 1 395 ? -3.297 5.809 10.109 1 79.19 395 PHE A N 1
ATOM 3144 C CA . PHE A 1 395 ? -4.438 6.227 9.305 1 79.19 395 PHE A CA 1
ATOM 3145 C C . PHE A 1 395 ? -4.07 6.27 7.828 1 79.19 395 PHE A C 1
ATOM 3147 O O . PHE A 1 395 ? -4.922 6.551 6.98 1 79.19 395 PHE A O 1
ATOM 3154 N N . ARG A 1 396 ? -2.898 6.336 7.609 1 65.88 396 ARG A N 1
ATOM 3155 C CA . ARG A 1 396 ? -2.48 6.32 6.211 1 65.88 396 ARG A CA 1
ATOM 3156 C C . ARG A 1 396 ? -2.846 5 5.543 1 65.88 396 ARG A C 1
ATOM 3158 O O . ARG A 1 396 ? -3.029 3.984 6.223 1 65.88 396 ARG A O 1
ATOM 3165 N N . LYS A 1 397 ? -3.285 5.242 4.332 1 54.75 397 LYS A N 1
ATOM 3166 C CA . LYS A 1 397 ? -3.723 4.074 3.576 1 54.75 397 LYS A CA 1
ATOM 3167 C C . LYS A 1 397 ? -2.939 2.83 3.986 1 54.75 397 LYS A C 1
ATOM 3169 O O . LYS A 1 397 ? -1.758 2.916 4.324 1 54.75 397 LYS A O 1
ATOM 3174 N N . ASP A 1 398 ? -3.713 1.827 4.512 1 44.12 398 ASP A N 1
ATOM 3175 C CA . ASP A 1 398 ? -3.398 0.549 5.141 1 44.12 398 ASP A CA 1
ATOM 3176 C C . ASP A 1 398 ? -2.023 0.047 4.707 1 44.12 398 ASP A C 1
ATOM 3178 O O . ASP A 1 398 ? -1.743 -1.151 4.781 1 44.12 398 ASP A O 1
ATOM 3182 N N . LYS A 1 399 ? -1.236 0.948 4.203 1 39.47 399 LYS A N 1
ATOM 3183 C CA . LYS A 1 399 ? 0.02 0.234 3.992 1 39.47 399 LYS A CA 1
ATOM 3184 C C . LYS A 1 399 ? 0.672 -0.139 5.32 1 39.47 399 LYS A C 1
ATOM 3186 O O . LYS A 1 399 ? 1.604 -0.945 5.355 1 39.47 399 LYS A O 1
ATOM 3191 N N . MET A 1 400 ? 0.803 0.942 6.27 1 33.47 400 MET A N 1
ATOM 3192 C CA . MET A 1 400 ? 1.749 0.749 7.367 1 33.47 400 MET A CA 1
ATOM 3193 C C . MET A 1 400 ? 1.263 -0.336 8.32 1 33.47 400 MET A C 1
ATOM 3195 O O . MET A 1 400 ? 0.147 -0.258 8.836 1 33.47 400 MET A O 1
ATOM 3199 N N . LYS A 1 401 ? 1.573 -1.498 8.266 1 31.52 401 LYS A N 1
ATOM 3200 C CA . LYS A 1 401 ? 1.53 -2.377 9.43 1 31.52 401 LYS A CA 1
ATOM 3201 C C . LYS A 1 401 ? 2.027 -1.656 10.68 1 31.52 401 LYS A C 1
ATOM 3203 O O . LYS A 1 401 ? 3.113 -1.07 10.672 1 31.52 401 LYS A O 1
ATOM 3208 N N . LEU A 1 402 ? 1.195 -0.934 11.633 1 28.03 402 LEU A N 1
ATOM 3209 C CA . LEU A 1 402 ? 1.532 -0.454 12.969 1 28.03 402 LEU A CA 1
ATOM 3210 C C . LEU A 1 402 ? 2.744 -1.196 13.523 1 28.03 402 LEU A C 1
ATOM 3212 O O . LEU A 1 402 ? 2.783 -2.428 13.508 1 28.03 402 LEU A O 1
ATOM 3216 N N . TYR A 1 403 ? 3.961 -0.637 13.617 1 25 403 TYR A N 1
ATOM 3217 C CA . TYR A 1 403 ? 5.133 -0.929 14.438 1 25 403 TYR A CA 1
ATOM 3218 C C . TYR A 1 403 ? 4.723 -1.55 15.773 1 25 403 TYR A C 1
ATOM 3220 O O . TYR A 1 403 ? 3.633 -1.283 16.281 1 25 403 TYR A O 1
ATOM 3228 N N . THR A 1 404 ? 5.496 -2.697 16.062 1 24.14 404 THR A N 1
ATOM 3229 C CA . THR A 1 404 ? 5.715 -3.361 17.344 1 24.14 404 THR A CA 1
ATOM 3230 C C . THR A 1 404 ? 5.887 -2.338 18.469 1 24.14 404 THR A C 1
ATOM 3232 O O . THR A 1 404 ? 6.922 -1.676 18.562 1 24.14 404 THR A O 1
ATOM 3235 N N . LEU A 1 405 ? 5.047 -1.354 18.797 1 20.62 405 LEU A N 1
ATOM 3236 C CA . LEU A 1 405 ? 5.281 -0.716 20.094 1 20.62 405 LEU A CA 1
ATOM 3237 C C . LEU A 1 405 ? 6 -1.666 21.047 1 20.62 405 LEU A C 1
ATOM 3239 O O . LEU A 1 405 ? 7.023 -1.308 21.625 1 20.62 405 LEU A O 1
ATOM 3243 N N . PHE A 1 406 ? 5.484 -1.563 22.344 1 18.5 406 PHE A N 1
ATOM 3244 C CA . PHE A 1 406 ? 5.812 -2.35 23.516 1 18.5 406 PHE A CA 1
ATOM 3245 C C . PHE A 1 406 ? 5.605 -3.836 23.266 1 18.5 406 PHE A C 1
ATOM 3247 O O . PHE A 1 406 ? 4.645 -4.227 22.594 1 18.5 406 PHE A O 1
ATOM 3254 N N . LYS B 1 1 ? 26.516 30 2.109 1 26.25 1 LYS B N 1
ATOM 3255 C CA . LYS B 1 1 ? 27.719 29.156 2.121 1 26.25 1 LYS B CA 1
ATOM 3256 C C . LYS B 1 1 ? 27.984 28.609 3.516 1 26.25 1 LYS B C 1
ATOM 3258 O O . LYS B 1 1 ? 28.297 29.359 4.441 1 26.25 1 LYS B O 1
ATOM 3263 N N . THR B 1 2 ? 27.281 27.609 4.039 1 32.81 2 THR B N 1
ATOM 3264 C CA . THR B 1 2 ? 27.359 27.094 5.402 1 32.81 2 THR B CA 1
ATOM 3265 C C . THR B 1 2 ? 28.656 26.328 5.625 1 32.81 2 THR B C 1
ATOM 3267 O O . THR B 1 2 ? 28.75 25.156 5.273 1 32.81 2 THR B O 1
ATOM 3270 N N . GLY B 1 3 ? 29.75 26.859 5.215 1 32.56 3 GLY B N 1
ATOM 3271 C CA . GLY B 1 3 ? 31.047 26.359 5.648 1 32.56 3 GLY B CA 1
ATOM 3272 C C . GLY B 1 3 ? 31.125 26.125 7.148 1 32.56 3 GLY B C 1
ATOM 3273 O O . GLY B 1 3 ? 31.188 27.078 7.922 1 32.56 3 GLY B O 1
ATOM 3274 N N . MET B 1 4 ? 30.5 25.203 7.711 1 35.94 4 MET B N 1
ATOM 3275 C CA . MET B 1 4 ? 30.812 24.891 9.102 1 35.94 4 MET B CA 1
ATOM 3276 C C . MET B 1 4 ? 32.312 24.688 9.281 1 35.94 4 MET B C 1
ATOM 3278 O O . MET B 1 4 ? 32.906 23.797 8.672 1 35.94 4 MET B O 1
ATOM 3282 N N . ASN B 1 5 ? 33.062 25.672 9.453 1 33.72 5 ASN B N 1
ATOM 3283 C CA . ASN B 1 5 ? 34.5 25.719 9.75 1 33.72 5 ASN B CA 1
ATOM 3284 C C . ASN B 1 5 ? 34.844 24.766 10.891 1 33.72 5 ASN B C 1
ATOM 3286 O O . ASN B 1 5 ? 34.094 24.625 11.852 1 33.72 5 ASN B O 1
ATOM 3290 N N . LYS B 1 6 ? 35.781 23.797 10.773 1 40.59 6 LYS B N 1
ATOM 3291 C CA . LYS B 1 6 ? 36.5 22.969 11.734 1 40.59 6 LYS B CA 1
ATOM 3292 C C . LYS B 1 6 ? 36.625 23.672 13.078 1 40.59 6 LYS B C 1
ATOM 3294 O O . LYS B 1 6 ? 36.625 23.016 14.125 1 40.59 6 LYS B O 1
ATOM 3299 N N . THR B 1 7 ? 36.906 24.812 12.945 1 36.09 7 THR B N 1
ATOM 3300 C CA . THR B 1 7 ? 37.25 25.578 14.141 1 36.09 7 THR B CA 1
ATOM 3301 C C . THR B 1 7 ? 36.031 25.812 15.008 1 36.09 7 THR B C 1
ATOM 3303 O O . THR B 1 7 ? 36.125 26.109 16.203 1 36.09 7 THR B O 1
ATOM 3306 N N . VAL B 1 8 ? 34.906 25.797 14.414 1 39.22 8 VAL B N 1
ATOM 3307 C CA . VAL B 1 8 ? 33.75 26.141 15.234 1 39.22 8 VAL B CA 1
ATOM 3308 C C . VAL B 1 8 ? 33.344 24.953 16.094 1 39.22 8 VAL B C 1
ATOM 3310 O O . VAL B 1 8 ? 32.844 25.109 17.203 1 39.22 8 VAL B O 1
ATOM 3313 N N . SER B 1 9 ? 33.562 23.719 15.727 1 46.84 9 SER B N 1
ATOM 3314 C CA . SER B 1 9 ? 33.094 22.578 16.5 1 46.84 9 SER B CA 1
ATOM 3315 C C . SER B 1 9 ? 33.875 22.453 17.812 1 46.84 9 SER B C 1
ATOM 3317 O O . SER B 1 9 ? 33.281 22.031 18.828 1 46.84 9 SER B O 1
ATOM 3319 N N . LYS B 1 10 ? 35.188 22.516 17.703 1 49.66 10 LYS B N 1
ATOM 3320 C CA . LYS B 1 10 ? 35.938 22.266 18.922 1 49.66 10 LYS B CA 1
ATOM 3321 C C . LYS B 1 10 ? 35.625 23.312 19.984 1 49.66 10 LYS B C 1
ATOM 3323 O O . LYS B 1 10 ? 35.906 23.094 21.172 1 49.66 10 LYS B O 1
ATOM 3328 N N . LYS B 1 11 ? 35.25 24.375 19.547 1 47.5 11 LYS B N 1
ATOM 3329 C CA . LYS B 1 11 ? 35.156 25.453 20.516 1 47.5 11 LYS B CA 1
ATOM 3330 C C . LYS B 1 11 ? 33.719 25.641 20.969 1 47.5 11 LYS B C 1
ATOM 3332 O O . LYS B 1 11 ? 33.406 26.531 21.781 1 47.5 11 LYS B O 1
ATOM 3337 N N . LEU B 1 12 ? 32.719 24.891 20.297 1 50.84 12 LEU B N 1
ATOM 3338 C CA . LEU B 1 12 ? 31.359 25.203 20.688 1 50.84 12 LEU B CA 1
ATOM 3339 C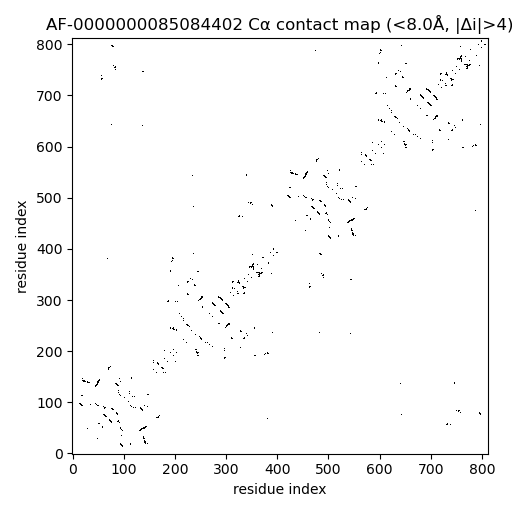 C . LEU B 1 12 ? 31.031 24.562 22.031 1 50.84 12 LEU B C 1
ATOM 3341 O O . LEU B 1 12 ? 31.25 23.359 22.234 1 50.84 12 LEU B O 1
ATOM 3345 N N . ALA B 1 13 ? 30.781 25.219 23 1 62.75 13 ALA B N 1
ATOM 3346 C CA . ALA B 1 13 ? 30.328 24.844 24.328 1 62.75 13 ALA B CA 1
ATOM 3347 C C . ALA B 1 13 ? 28.906 24.297 24.297 1 62.75 13 ALA B C 1
ATOM 3349 O O . ALA B 1 13 ? 28.453 23.672 25.25 1 62.75 13 ALA B O 1
ATOM 3350 N N . THR B 1 14 ? 28.234 24.297 23.109 1 75.5 14 THR B N 1
ATOM 3351 C CA . THR B 1 14 ? 26.812 23.922 23.094 1 75.5 14 THR B CA 1
ATOM 3352 C C . THR B 1 14 ? 26.641 22.453 22.719 1 75.5 14 THR B C 1
ATOM 3354 O O . THR B 1 14 ? 27.391 21.938 21.891 1 75.5 14 THR B O 1
ATOM 3357 N N . PRO B 1 15 ? 25.859 21.703 23.359 1 88.69 15 PRO B N 1
ATOM 3358 C CA . PRO B 1 15 ? 25.656 20.266 23.125 1 88.69 15 PRO B CA 1
ATOM 3359 C C . PRO B 1 15 ? 25.031 19.984 21.766 1 88.69 15 PRO B C 1
ATOM 3361 O O . PRO B 1 15 ? 25.125 18.859 21.25 1 88.69 15 PRO B O 1
ATOM 3364 N N . TYR B 1 16 ? 24.453 20.953 21.125 1 94.12 16 TYR B N 1
ATOM 3365 C CA . TYR B 1 16 ? 23.797 20.781 19.828 1 94.12 16 TYR B CA 1
ATOM 3366 C C . TYR B 1 16 ? 24.266 21.828 18.828 1 94.12 16 TYR B C 1
ATOM 3368 O O . TYR B 1 16 ? 24.641 22.938 19.219 1 94.12 16 TYR B O 1
ATOM 3376 N N . VAL B 1 17 ? 24.219 21.422 17.531 1 94.75 17 VAL B N 1
ATOM 3377 C CA . VAL B 1 17 ? 24.578 22.312 16.438 1 94.75 17 VAL B CA 1
ATOM 3378 C C . VAL B 1 17 ? 23.391 22.484 15.492 1 94.75 17 VAL B C 1
ATOM 3380 O O . VAL B 1 17 ? 22.75 21.5 15.102 1 94.75 17 VAL B O 1
ATOM 3383 N N . PHE B 1 18 ? 23.109 23.75 15.219 1 95.56 18 PHE B N 1
ATOM 3384 C CA . PHE B 1 18 ? 22.016 24.062 14.312 1 95.56 18 PHE B CA 1
ATOM 3385 C C . PHE B 1 18 ? 22.484 23.969 12.859 1 95.56 18 PHE B C 1
ATOM 3387 O O . PHE B 1 18 ? 23.453 24.625 12.469 1 95.56 18 PHE B O 1
ATOM 3394 N N . LEU B 1 19 ? 21.812 23.078 12.055 1 94.81 19 LEU B N 1
ATOM 3395 C CA . LEU B 1 19 ? 22.094 22.906 10.633 1 94.81 19 LEU B CA 1
ATOM 3396 C C . LEU B 1 19 ? 20.922 23.375 9.781 1 94.81 19 LEU B C 1
ATOM 3398 O O . LEU B 1 19 ? 19.828 22.812 9.875 1 94.81 19 LEU B O 1
ATOM 3402 N N . ALA B 1 20 ? 21.094 24.422 9.016 1 91.06 20 ALA B N 1
ATOM 3403 C CA . ALA B 1 20 ? 20.047 24.922 8.141 1 91.06 20 ALA B CA 1
ATOM 3404 C C . ALA B 1 20 ? 20.641 25.5 6.855 1 91.06 20 ALA B C 1
ATOM 3406 O O . ALA B 1 20 ? 21.734 26.062 6.871 1 91.06 20 ALA B O 1
ATOM 3407 N N . LYS B 1 21 ? 19.953 25.188 5.805 1 87 21 LYS B N 1
ATOM 3408 C CA . LYS B 1 21 ? 20.297 25.781 4.516 1 87 21 LYS B CA 1
ATOM 3409 C C . LYS B 1 21 ? 19.109 26.531 3.922 1 87 21 LYS B C 1
ATOM 3411 O O . LYS B 1 21 ? 17.953 26.156 4.16 1 87 21 LYS B O 1
ATOM 3416 N N . ASN B 1 22 ? 19.328 27.641 3.223 1 88.75 22 ASN B N 1
ATOM 3417 C CA . ASN B 1 22 ? 18.344 28.375 2.443 1 88.75 22 ASN B CA 1
ATOM 3418 C C . ASN B 1 22 ? 17.297 29.047 3.344 1 88.75 22 ASN B C 1
ATOM 3420 O O . ASN B 1 22 ? 16.109 29.031 3.035 1 88.75 22 ASN B O 1
ATOM 3424 N N . LEU B 1 23 ? 17.719 29.484 4.504 1 92.75 23 LEU B N 1
ATOM 3425 C CA . LEU B 1 23 ? 16.844 30.328 5.32 1 92.75 23 LEU B CA 1
ATOM 3426 C C . LEU B 1 23 ? 16.75 31.719 4.734 1 92.75 23 LEU B C 1
ATOM 3428 O O . LEU B 1 23 ? 17.75 32.312 4.352 1 92.75 23 LEU B O 1
ATOM 3432 N N . PHE B 1 24 ? 15.57 32.312 4.594 1 91.31 24 PHE B N 1
ATOM 3433 C CA . PHE B 1 24 ? 15.445 33.656 4.055 1 91.31 24 PHE B CA 1
ATOM 3434 C C . PHE B 1 24 ? 15.023 34.656 5.145 1 91.31 24 PHE B C 1
ATOM 3436 O O . PHE B 1 24 ? 15.016 35.844 4.922 1 91.31 24 PHE B O 1
ATOM 3443 N N . ASP B 1 25 ? 14.672 34.062 6.32 1 89 25 ASP B N 1
ATOM 3444 C CA . ASP B 1 25 ? 14.328 34.875 7.492 1 89 25 ASP B CA 1
ATOM 3445 C C . ASP B 1 25 ? 14.531 34.062 8.773 1 89 25 ASP B C 1
ATOM 3447 O O . ASP B 1 25 ? 14.727 32.844 8.734 1 89 25 ASP B O 1
ATOM 3451 N N . PHE B 1 26 ? 14.648 34.812 9.875 1 91.12 26 PHE B N 1
ATOM 3452 C CA . PHE B 1 26 ? 14.812 34.156 11.164 1 91.12 26 PHE B CA 1
ATOM 3453 C C . PHE B 1 26 ? 14.117 34.969 12.266 1 91.12 26 PHE B C 1
ATOM 3455 O O . PHE B 1 26 ? 14.367 36.156 12.438 1 91.12 26 PHE B O 1
ATOM 3462 N N . ASP B 1 27 ? 13.188 34.312 12.883 1 89.31 27 ASP B N 1
ATOM 3463 C CA . ASP B 1 27 ? 12.484 34.875 14.039 1 89.31 27 ASP B CA 1
ATOM 3464 C C . ASP B 1 27 ? 12.727 34.031 15.281 1 89.31 27 ASP B C 1
ATOM 3466 O O . ASP B 1 27 ? 12.352 32.844 15.312 1 89.31 27 ASP B O 1
ATOM 3470 N N . ALA B 1 28 ? 13.297 34.625 16.297 1 91 28 ALA B N 1
ATOM 3471 C CA . ALA B 1 28 ? 13.703 33.875 17.484 1 91 28 ALA B CA 1
ATOM 3472 C C . ALA B 1 28 ? 12.492 33.312 18.219 1 91 28 ALA B C 1
ATOM 3474 O O . ALA B 1 28 ? 12.555 32.219 18.797 1 91 28 ALA B O 1
ATOM 3475 N N . GLU B 1 29 ? 11.445 34.031 18.219 1 89.56 29 GLU B N 1
ATOM 3476 C CA . GLU B 1 29 ? 10.234 33.594 18.891 1 89.56 29 GLU B CA 1
ATOM 3477 C C . GLU B 1 29 ? 9.625 32.375 18.172 1 89.56 29 GLU B C 1
ATOM 3479 O O . GLU B 1 29 ? 9.211 31.406 18.812 1 89.56 29 GLU B O 1
ATOM 3484 N N . ASP B 1 30 ? 9.625 32.406 16.859 1 91.81 30 ASP B N 1
ATOM 3485 C CA . ASP B 1 30 ? 9.094 31.312 16.078 1 91.81 30 ASP B CA 1
ATOM 3486 C C . ASP B 1 30 ? 10.008 30.094 16.156 1 91.81 30 ASP B C 1
ATOM 3488 O O . ASP B 1 30 ? 9.523 28.969 16.297 1 91.81 30 ASP B O 1
ATOM 3492 N N . ALA B 1 31 ? 11.234 30.312 16.078 1 95.06 31 ALA B N 1
ATOM 3493 C CA . ALA B 1 31 ? 12.188 29.203 16.125 1 95.06 31 ALA B CA 1
ATOM 3494 C C . ALA B 1 31 ? 12.164 28.5 17.484 1 95.06 31 ALA B C 1
ATOM 3496 O O . ALA B 1 31 ? 12.273 27.281 17.562 1 95.06 31 ALA B O 1
ATOM 3497 N N . ASN B 1 32 ? 12.07 29.312 18.562 1 94.62 32 ASN B N 1
ATOM 3498 C CA . ASN B 1 32 ? 12.008 28.828 19.938 1 94.62 32 ASN B CA 1
ATOM 3499 C C . ASN B 1 32 ? 13.109 27.812 20.219 1 94.62 32 ASN B C 1
ATOM 3501 O O . ASN B 1 32 ? 12.828 26.688 20.672 1 94.62 32 ASN B O 1
ATOM 3505 N N . PHE B 1 33 ? 14.328 28.172 20.125 1 94.38 33 PHE B N 1
ATOM 3506 C CA . PHE B 1 33 ? 15.492 27.297 20.281 1 94.38 33 PHE B CA 1
ATOM 3507 C C . PHE B 1 33 ? 15.547 26.734 21.688 1 94.38 33 PHE B C 1
ATOM 3509 O O . PHE B 1 33 ? 15.992 25.594 21.891 1 94.38 33 PHE B O 1
ATOM 3516 N N . ILE B 1 34 ? 15.133 27.578 22.578 1 94.94 34 ILE B N 1
ATOM 3517 C CA . ILE B 1 34 ? 15.172 27.125 23.969 1 94.94 34 ILE B CA 1
ATOM 3518 C C . ILE B 1 34 ? 14.352 25.859 24.125 1 94.94 34 ILE B C 1
ATOM 3520 O O . ILE B 1 34 ? 14.82 24.859 24.688 1 94.94 34 ILE B O 1
ATOM 3524 N N . ARG B 1 35 ? 13.203 25.875 23.578 1 95.19 35 ARG B N 1
ATOM 3525 C CA . ARG B 1 35 ? 12.344 24.703 23.656 1 95.19 35 ARG B CA 1
ATOM 3526 C C . ARG B 1 35 ? 12.945 23.547 22.859 1 95.19 35 ARG B C 1
ATOM 3528 O O . ARG B 1 35 ? 12.953 22.406 23.328 1 95.19 35 ARG B O 1
ATOM 3535 N N . MET B 1 36 ? 13.383 23.844 21.734 1 95.56 36 MET B N 1
ATOM 3536 C CA . MET B 1 36 ? 13.93 22.812 20.859 1 95.56 36 MET B CA 1
ATOM 3537 C C . MET B 1 36 ? 15.086 22.078 21.531 1 95.56 36 MET B C 1
ATOM 3539 O O . MET B 1 36 ? 15.117 20.844 21.547 1 95.56 36 MET B O 1
ATOM 3543 N N . VAL B 1 37 ? 15.977 22.797 22.172 1 95.94 37 VAL B N 1
ATOM 3544 C CA . VAL B 1 37 ? 17.125 22.219 22.844 1 95.94 37 VAL B CA 1
ATOM 3545 C C . VAL B 1 37 ? 16.672 21.469 24.094 1 95.94 37 VAL B C 1
ATOM 3547 O O . VAL B 1 37 ? 17.156 20.359 24.359 1 95.94 37 VAL B O 1
ATOM 3550 N N . ARG B 1 38 ? 15.789 22.047 24.766 1 96.12 38 ARG B N 1
ATOM 3551 C CA . ARG B 1 38 ? 15.281 21.406 25.984 1 96.12 38 ARG B CA 1
ATOM 3552 C C . ARG B 1 38 ? 14.672 20.047 25.672 1 96.12 38 ARG B C 1
ATOM 3554 O O . ARG B 1 38 ? 15.023 19.047 26.297 1 96.12 38 ARG B O 1
ATOM 3561 N N . GLU B 1 39 ? 13.805 20.016 24.703 1 96.5 39 GLU B N 1
ATOM 3562 C CA . GLU B 1 39 ? 13.141 18.75 24.359 1 96.5 39 GLU B CA 1
ATOM 3563 C C . GLU B 1 39 ? 14.125 17.75 23.766 1 96.5 39 GLU B C 1
ATOM 3565 O O . GLU B 1 39 ? 14 16.547 23.969 1 96.5 39 GLU B O 1
ATOM 3570 N N . ALA B 1 40 ? 15.062 18.234 22.984 1 97 40 ALA B N 1
ATOM 3571 C CA . ALA B 1 40 ? 16.094 17.359 22.438 1 97 40 ALA B CA 1
ATOM 3572 C C . ALA B 1 40 ? 16.875 16.672 23.562 1 97 40 ALA B C 1
ATOM 3574 O O . ALA B 1 40 ? 17.109 15.461 23.516 1 97 40 ALA B O 1
ATOM 3575 N N . LYS B 1 41 ? 17.219 17.438 24.562 1 95.62 41 LYS B N 1
ATOM 3576 C CA . LYS B 1 41 ? 17.969 16.891 25.688 1 95.62 41 LYS B CA 1
ATOM 3577 C C . LYS B 1 41 ? 17.109 15.945 26.516 1 95.62 41 LYS B C 1
ATOM 3579 O O . LYS B 1 41 ? 17.531 14.828 26.828 1 95.62 41 LYS B O 1
ATOM 3584 N N . MET B 1 42 ? 15.93 16.359 26.797 1 96.12 42 MET B N 1
ATOM 3585 C CA . MET B 1 42 ? 15.047 15.586 27.656 1 96.12 42 MET B CA 1
ATOM 3586 C C . MET B 1 42 ? 14.703 14.242 27.031 1 96.12 42 MET B C 1
ATOM 3588 O O . MET B 1 42 ? 14.531 13.25 27.734 1 96.12 42 MET B O 1
ATOM 3592 N N . GLN B 1 43 ? 14.664 14.219 25.734 1 95.88 43 GLN B N 1
ATOM 3593 C CA . GLN B 1 43 ? 14.25 12.992 25.047 1 95.88 43 GLN B CA 1
ATOM 3594 C C . GLN B 1 43 ? 15.438 12.305 24.375 1 95.88 43 GLN B C 1
ATOM 3596 O O . GLN B 1 43 ? 15.258 11.391 23.578 1 95.88 43 GLN B O 1
ATOM 3601 N N . ASN B 1 44 ? 16.609 12.773 24.656 1 94.56 44 ASN B N 1
ATOM 3602 C CA . ASN B 1 44 ? 17.859 12.18 24.203 1 94.56 44 ASN B CA 1
ATOM 3603 C C . ASN B 1 44 ? 17.906 12.078 22.672 1 94.56 44 ASN B C 1
ATOM 3605 O O . ASN B 1 44 ? 18.203 11.016 22.125 1 94.56 44 ASN B O 1
ATOM 3609 N N . ALA B 1 45 ? 17.547 13.148 22.016 1 96.38 45 ALA B N 1
ATOM 3610 C CA . ALA B 1 45 ? 17.531 13.18 20.562 1 96.38 45 ALA B CA 1
ATOM 3611 C C . ALA B 1 45 ? 18.953 13.32 20 1 96.38 45 ALA B C 1
ATOM 3613 O O . ALA B 1 45 ? 19.766 14.055 20.562 1 96.38 45 ALA B O 1
ATOM 3614 N N . ASP B 1 46 ? 19.25 12.531 19 1 96.69 46 ASP B N 1
ATOM 3615 C CA . ASP B 1 46 ? 20.453 12.789 18.219 1 96.69 46 ASP B CA 1
ATOM 3616 C C . ASP B 1 46 ? 20.219 13.93 17.219 1 96.69 46 ASP B C 1
ATOM 3618 O O . ASP B 1 46 ? 21.125 14.727 16.953 1 96.69 46 ASP B O 1
ATOM 3622 N N . ILE B 1 47 ? 19.062 13.961 16.672 1 96.94 47 ILE B N 1
ATOM 3623 C CA . ILE B 1 47 ? 18.641 14.984 15.727 1 96.94 47 ILE B CA 1
ATOM 3624 C C . ILE B 1 47 ? 17.219 15.438 16.047 1 96.94 47 ILE B C 1
ATOM 3626 O O . ILE B 1 47 ? 16.344 14.609 16.344 1 96.94 47 ILE B O 1
ATOM 3630 N N . ILE B 1 48 ? 16.953 16.672 16.031 1 97.69 48 ILE B N 1
ATOM 3631 C CA . ILE B 1 48 ? 15.594 17.203 16.125 1 97.69 48 ILE B CA 1
ATOM 3632 C C . ILE B 1 48 ? 15.391 18.266 15.047 1 97.69 48 ILE B C 1
ATOM 3634 O O . ILE B 1 48 ? 16.234 19.156 14.867 1 97.69 48 ILE B O 1
ATOM 3638 N N . SER B 1 49 ? 14.352 18.125 14.297 1 96.75 49 SER B N 1
ATOM 3639 C CA . SER B 1 49 ? 14.023 19.062 13.219 1 96.75 49 SER B CA 1
ATOM 3640 C C . SER B 1 49 ? 12.875 19.984 13.617 1 96.75 49 SER B C 1
ATOM 3642 O O . SER B 1 49 ? 12.141 19.688 14.57 1 96.75 49 SER B O 1
ATOM 3644 N N . GLY B 1 50 ? 12.789 21.109 12.914 1 96.56 50 GLY B N 1
ATOM 3645 C CA . GLY B 1 50 ? 11.664 22.016 13.078 1 96.56 50 GLY B CA 1
ATOM 3646 C C . GLY B 1 50 ? 10.82 22.141 11.82 1 96.56 50 GLY B C 1
ATOM 3647 O O . GLY B 1 50 ? 11.219 21.688 10.75 1 96.56 50 GLY B O 1
ATOM 3648 N N . SER B 1 51 ? 9.617 22.688 12 1 96 51 SER B N 1
ATOM 3649 C CA . SER B 1 51 ? 8.781 23 10.852 1 96 51 SER B CA 1
ATOM 3650 C C . SER B 1 51 ? 9.266 24.266 10.148 1 96 51 SER B C 1
ATOM 3652 O O . SER B 1 51 ? 10.203 24.922 10.609 1 96 51 SER B O 1
ATOM 3654 N N . PHE B 1 52 ? 8.664 24.562 8.977 1 94.69 52 PHE B N 1
ATOM 3655 C CA . PHE B 1 52 ? 9.102 25.797 8.336 1 94.69 52 PHE B CA 1
ATOM 3656 C C . PHE B 1 52 ? 8.008 26.344 7.426 1 94.69 52 PHE B C 1
ATOM 3658 O O . PHE B 1 52 ? 7.078 25.625 7.055 1 94.69 52 PHE B O 1
ATOM 3665 N N . VAL B 1 53 ? 8.094 27.578 7.176 1 94.38 53 VAL B N 1
ATOM 3666 C CA . VAL B 1 53 ? 7.27 28.312 6.219 1 94.38 53 VAL B CA 1
ATOM 3667 C C . VAL B 1 53 ? 8.133 28.797 5.059 1 94.38 53 VAL B C 1
ATOM 3669 O O . VAL B 1 53 ? 9.234 29.312 5.27 1 94.38 53 VAL B O 1
ATOM 3672 N N . ASP B 1 54 ? 7.633 28.562 3.891 1 93.31 54 ASP B N 1
ATOM 3673 C CA . ASP B 1 54 ? 8.422 29 2.738 1 93.31 54 ASP B CA 1
ATOM 3674 C C . ASP B 1 54 ? 8.039 30.406 2.309 1 93.31 54 ASP B C 1
ATOM 3676 O O . ASP B 1 54 ? 7.293 31.094 3.01 1 93.31 54 ASP B O 1
ATOM 3680 N N . GLU B 1 55 ? 8.609 30.844 1.207 1 92 55 GLU B N 1
ATOM 3681 C CA . GLU B 1 55 ? 8.445 32.25 0.779 1 92 55 GLU B CA 1
ATOM 3682 C C . GLU B 1 55 ? 7.02 32.5 0.323 1 92 55 GLU B C 1
ATOM 3684 O O . GLU B 1 55 ? 6.609 33.656 0.202 1 92 55 GLU B O 1
ATOM 3689 N N . HIS B 1 56 ? 6.203 31.5 0.138 1 91.62 56 HIS B N 1
ATOM 3690 C CA . HIS B 1 56 ? 4.809 31.641 -0.259 1 91.62 56 HIS B CA 1
ATOM 3691 C C . HIS B 1 56 ? 3.877 31.516 0.943 1 91.62 56 HIS B C 1
ATOM 3693 O O . HIS B 1 56 ? 2.654 31.594 0.798 1 91.62 56 HIS B O 1
ATOM 3699 N N . GLY B 1 57 ? 4.473 31.328 2.105 1 91.81 57 GLY B N 1
ATOM 3700 C CA . GLY B 1 57 ? 3.697 31.188 3.328 1 91.81 57 GLY B CA 1
ATOM 3701 C C . GLY B 1 57 ? 3.229 29.766 3.592 1 91.81 57 GLY B C 1
ATOM 3702 O O . GLY B 1 57 ? 2.438 29.531 4.508 1 91.81 57 GLY B O 1
ATOM 3703 N N . HIS B 1 58 ? 3.695 28.875 2.779 1 93.31 58 HIS B N 1
ATOM 3704 C CA . HIS B 1 58 ? 3.285 27.484 2.943 1 93.31 58 HIS B CA 1
ATOM 3705 C C . HIS B 1 58 ? 3.996 26.844 4.125 1 93.31 58 HIS B C 1
ATOM 3707 O O . HIS B 1 58 ? 5.223 26.719 4.129 1 93.31 58 HIS B O 1
ATOM 3713 N N . TRP B 1 59 ? 3.217 26.484 5.109 1 94 59 TRP B N 1
ATOM 3714 C CA . TRP B 1 59 ? 3.773 25.844 6.293 1 94 59 TRP B CA 1
ATOM 3715 C C . TRP B 1 59 ? 3.963 24.344 6.059 1 94 59 TRP B C 1
ATOM 3717 O O . TRP B 1 59 ? 3.035 23.656 5.629 1 94 59 TRP B O 1
ATOM 3727 N N . THR B 1 60 ? 5.156 23.891 6.324 1 92.19 60 THR B N 1
ATOM 3728 C CA . THR B 1 60 ? 5.484 22.469 6.176 1 92.19 60 THR B CA 1
ATOM 3729 C C . THR B 1 60 ? 5.871 21.859 7.516 1 92.19 60 THR B C 1
ATOM 3731 O O . THR B 1 60 ? 6.754 22.375 8.211 1 92.19 60 THR B O 1
ATOM 3734 N N . ASN B 1 61 ? 5.133 20.906 7.875 1 92.5 61 ASN B N 1
ATOM 3735 C CA . ASN B 1 61 ? 5.371 20.094 9.062 1 92.5 61 ASN B CA 1
ATOM 3736 C C . ASN B 1 61 ? 5.59 18.625 8.695 1 92.5 61 ASN B C 1
ATOM 3738 O O . ASN B 1 61 ? 4.773 17.766 9.031 1 92.5 61 ASN B O 1
ATOM 3742 N N . ASN B 1 62 ? 6.699 18.391 8.039 1 87.44 62 ASN B N 1
ATOM 3743 C CA . ASN B 1 62 ? 6.852 17.031 7.543 1 87.44 62 ASN B CA 1
ATOM 3744 C C . ASN B 1 62 ? 7.711 16.188 8.484 1 87.44 62 ASN B C 1
ATOM 3746 O O . ASN B 1 62 ? 8.766 16.625 8.938 1 87.44 62 ASN B O 1
ATOM 3750 N N . CYS B 1 63 ? 7.289 15.227 8.953 1 91 63 CYS B N 1
ATOM 3751 C CA . CYS B 1 63 ? 7.832 14.117 9.719 1 91 63 CYS B CA 1
ATOM 3752 C C . CYS B 1 63 ? 7.559 12.789 9.023 1 91 63 CYS B C 1
ATOM 3754 O O . CYS B 1 63 ? 6.406 12.445 8.766 1 91 63 CYS B O 1
ATOM 3756 N N . GLY B 1 64 ? 8.672 12.164 8.688 1 89.75 64 GLY B N 1
ATOM 3757 C CA . GLY B 1 64 ? 8.469 10.969 7.879 1 89.75 64 GLY B CA 1
ATOM 3758 C C . GLY B 1 64 ? 9.211 9.758 8.406 1 89.75 64 GLY B C 1
ATOM 3759 O O . GLY B 1 64 ? 9.984 9.867 9.359 1 89.75 64 GLY B O 1
ATOM 3760 N N . HIS B 1 65 ? 8.898 8.672 7.801 1 89.25 65 HIS B N 1
ATOM 3761 C CA . HIS B 1 65 ? 9.531 7.406 8.141 1 89.25 65 HIS B CA 1
ATOM 3762 C C . HIS B 1 65 ? 10.227 6.793 6.93 1 89.25 65 HIS B C 1
ATOM 3764 O O . HIS B 1 65 ? 9.695 6.836 5.82 1 89.25 65 HIS B O 1
ATOM 3770 N N . ILE B 1 66 ? 11.352 6.246 7.227 1 89.38 66 ILE B N 1
ATOM 3771 C CA . ILE B 1 66 ? 12.133 5.598 6.18 1 89.38 66 ILE B CA 1
ATOM 3772 C C . ILE B 1 66 ? 12.062 4.082 6.348 1 89.38 66 ILE B C 1
ATOM 3774 O O . ILE B 1 66 ? 12.258 3.562 7.449 1 89.38 66 ILE B O 1
ATOM 3778 N N . HIS B 1 67 ? 11.773 3.42 5.289 1 87.69 67 HIS B N 1
ATOM 3779 C CA . HIS B 1 67 ? 11.82 1.962 5.25 1 87.69 67 HIS B CA 1
ATOM 3780 C C . HIS B 1 67 ? 12.539 1.47 3.998 1 87.69 67 HIS B C 1
ATOM 3782 O O . HIS B 1 67 ? 12.227 1.901 2.885 1 87.69 67 HIS B O 1
ATOM 3788 N N . VAL B 1 68 ? 13.477 0.565 4.25 1 89.44 68 VAL B N 1
ATOM 3789 C CA . VAL B 1 68 ? 14.211 -0.009 3.125 1 89.44 68 VAL B CA 1
ATOM 3790 C C . VAL B 1 68 ? 14.078 -1.53 3.148 1 89.44 68 VAL B C 1
ATOM 3792 O O . VAL B 1 68 ? 14.422 -2.174 4.145 1 89.44 68 VAL B O 1
ATOM 3795 N N . SER B 1 69 ? 13.594 -2.062 2.051 1 87.62 69 SER B N 1
ATOM 3796 C CA . SER B 1 69 ? 13.461 -3.51 1.915 1 87.62 69 SER B CA 1
ATOM 3797 C C . SER B 1 69 ? 13.43 -3.926 0.449 1 87.62 69 SER B C 1
ATOM 3799 O O . SER B 1 69 ? 12.805 -3.258 -0.378 1 87.62 69 SER B O 1
ATOM 3801 N N . ASN B 1 70 ? 14.125 -4.996 0.106 1 88.75 70 ASN B N 1
ATOM 3802 C CA . ASN B 1 70 ? 14.055 -5.617 -1.213 1 88.75 70 ASN B CA 1
ATOM 3803 C C . ASN B 1 70 ? 14.281 -4.598 -2.326 1 88.75 70 ASN B C 1
ATOM 3805 O O . ASN B 1 70 ? 13.461 -4.477 -3.234 1 88.75 70 ASN B O 1
ATOM 3809 N N . TYR B 1 71 ? 15.328 -3.795 -2.203 1 92.38 71 TYR B N 1
ATOM 3810 C CA . TYR B 1 71 ? 15.82 -2.844 -3.191 1 92.38 71 TYR B CA 1
ATOM 3811 C C . TYR B 1 71 ? 14.875 -1.658 -3.326 1 92.38 71 TYR B C 1
ATOM 3813 O O . TYR B 1 71 ? 14.867 -0.968 -4.348 1 92.38 71 TYR B O 1
ATOM 3821 N N . THR B 1 72 ? 14.055 -1.424 -2.307 1 91.81 72 THR B N 1
ATOM 3822 C CA . THR B 1 72 ? 13.055 -0.361 -2.355 1 91.81 72 THR B CA 1
ATOM 3823 C C . THR B 1 72 ? 13.18 0.556 -1.143 1 91.81 72 THR B C 1
ATOM 3825 O O . THR B 1 72 ? 13.32 0.083 -0.013 1 91.81 72 THR B O 1
ATOM 3828 N N . LEU B 1 73 ? 13.18 1.792 -1.423 1 92.69 73 LEU B N 1
ATOM 3829 C CA . LEU B 1 73 ? 13.102 2.795 -0.366 1 92.69 73 LEU B CA 1
ATOM 3830 C C . LEU B 1 73 ? 11.711 3.412 -0.304 1 92.69 73 LEU B C 1
ATOM 3832 O O . LEU B 1 73 ? 11.219 3.955 -1.297 1 92.69 73 LEU B O 1
ATOM 3836 N N . ASP B 1 74 ? 11.133 3.359 0.863 1 90.56 74 ASP B N 1
ATOM 3837 C CA . ASP B 1 74 ? 9.844 4 1.136 1 90.56 74 ASP B CA 1
ATOM 3838 C C . ASP B 1 74 ? 10 5.117 2.166 1 90.56 74 ASP B C 1
ATOM 3840 O O . ASP B 1 74 ? 10.641 4.93 3.203 1 90.56 74 ASP B O 1
ATOM 3844 N N . ILE B 1 75 ? 9.453 6.184 1.834 1 89.81 75 ILE B N 1
ATOM 3845 C CA . ILE B 1 75 ? 9.336 7.266 2.809 1 89.81 75 ILE B CA 1
ATOM 3846 C C . ILE B 1 75 ? 7.867 7.652 2.971 1 89.81 75 ILE B C 1
ATOM 3848 O O . ILE B 1 75 ? 7.242 8.156 2.033 1 89.81 75 ILE B O 1
ATOM 3852 N N . TRP B 1 76 ? 7.422 7.469 4.102 1 86.31 76 TRP B N 1
ATOM 3853 C CA . TRP B 1 76 ? 6.039 7.801 4.438 1 86.31 76 TRP B CA 1
ATOM 3854 C C . TRP B 1 76 ? 5.98 9.031 5.34 1 86.31 76 TRP B C 1
ATOM 3856 O O . TRP B 1 76 ? 6.809 9.188 6.242 1 86.31 76 TRP B O 1
ATOM 3866 N N . ASP B 1 77 ? 4.992 9.773 5.082 1 85.06 77 ASP B N 1
ATOM 3867 C CA . ASP B 1 77 ? 4.801 10.93 5.949 1 85.06 77 ASP B CA 1
ATOM 3868 C C . ASP B 1 77 ? 3.98 10.562 7.184 1 85.06 77 ASP B C 1
ATOM 3870 O O . ASP B 1 77 ? 3.002 9.812 7.086 1 85.06 77 ASP B O 1
ATOM 3874 N N . GLY B 1 78 ? 4.484 11 8.242 1 88.44 78 GLY B N 1
ATOM 3875 C CA . GLY B 1 78 ? 3.756 10.789 9.484 1 88.44 78 GLY B CA 1
ATOM 3876 C C . GLY B 1 78 ? 4.664 10.484 10.664 1 88.44 78 GLY B C 1
ATOM 3877 O O . GLY B 1 78 ? 5.852 10.211 10.484 1 88.44 78 GLY B O 1
ATOM 3878 N N . TYR B 1 79 ? 4.066 10.641 11.836 1 91.94 79 TYR B N 1
ATOM 3879 C CA . TYR B 1 79 ? 4.797 10.305 13.055 1 91.94 79 TYR B CA 1
ATOM 3880 C C . TYR B 1 79 ? 4.184 9.086 13.742 1 91.94 79 TYR B C 1
ATOM 3882 O O . TYR B 1 79 ? 2.984 8.836 13.609 1 91.94 79 TYR B O 1
ATOM 3890 N N . TYR B 1 80 ? 5.02 8.289 14.453 1 86.75 80 TYR B N 1
ATOM 3891 C CA . TYR B 1 80 ? 4.562 7.07 15.109 1 86.75 80 TYR B CA 1
ATOM 3892 C C . TYR B 1 80 ? 4.035 7.367 16.5 1 86.75 80 TYR B C 1
ATOM 3894 O O . TYR B 1 80 ? 3.094 6.727 16.969 1 86.75 80 TYR B O 1
ATOM 3902 N N . LYS B 1 81 ? 4.723 8.242 17.094 1 92.88 81 LYS B N 1
ATOM 3903 C CA . LYS B 1 81 ? 4.336 8.641 18.438 1 92.88 81 LYS B CA 1
ATOM 3904 C C . LYS B 1 81 ? 4.797 10.062 18.734 1 92.88 81 LYS B C 1
ATOM 3906 O O . LYS B 1 81 ? 5.59 10.641 17.984 1 92.88 81 LYS B O 1
ATOM 3911 N N . SER B 1 82 ? 4.195 10.578 19.797 1 95.56 82 SER B N 1
ATOM 3912 C CA . SER B 1 82 ? 4.57 11.914 20.234 1 95.56 82 SER B CA 1
ATOM 3913 C C . SER B 1 82 ? 4.727 11.977 21.75 1 95.56 82 SER B C 1
ATOM 3915 O O . SER B 1 82 ? 4.105 11.195 22.484 1 95.56 82 SER B O 1
ATOM 3917 N N . ILE B 1 83 ? 5.656 12.766 22.203 1 95.75 83 ILE B N 1
ATOM 3918 C CA . ILE B 1 83 ? 5.875 13.047 23.609 1 95.75 83 ILE B CA 1
ATOM 3919 C C . ILE B 1 83 ? 6.035 14.547 23.828 1 95.75 83 ILE B C 1
ATOM 3921 O O . ILE B 1 83 ? 6.926 15.172 23.234 1 95.75 83 ILE B O 1
ATOM 3925 N N . LYS B 1 84 ? 5.156 15.18 24.562 1 94.56 84 LYS B N 1
ATOM 3926 C CA . LYS B 1 84 ? 5.211 16.594 24.922 1 94.56 84 LYS B CA 1
ATOM 3927 C C . LYS B 1 84 ? 5.25 17.469 23.672 1 94.56 84 LYS B C 1
ATOM 3929 O O . LYS B 1 84 ? 6.082 18.375 23.562 1 94.56 84 LYS B O 1
ATOM 3934 N N . GLY B 1 85 ? 4.5 17.094 22.766 1 95.12 85 GLY B N 1
ATOM 3935 C CA . GLY B 1 85 ? 4.34 17.906 21.562 1 95.12 85 GLY B CA 1
ATOM 3936 C C . GLY B 1 85 ? 5.453 17.719 20.562 1 95.12 85 GLY B C 1
ATOM 3937 O O . GLY B 1 85 ? 5.617 18.531 19.641 1 95.12 85 GLY B O 1
ATOM 3938 N N . ILE B 1 86 ? 6.242 16.641 20.781 1 97.38 86 ILE B N 1
ATOM 3939 C CA . ILE B 1 86 ? 7.332 16.328 19.875 1 97.38 86 ILE B CA 1
ATOM 3940 C C . ILE B 1 86 ? 7.02 15.039 19.109 1 97.38 86 ILE B C 1
ATOM 3942 O O . ILE B 1 86 ? 6.637 14.031 19.719 1 97.38 86 ILE B O 1
ATOM 3946 N N . MET B 1 87 ? 7.23 15.125 17.797 1 96.81 87 MET B N 1
ATOM 3947 C CA . MET B 1 87 ? 6.941 13.977 16.953 1 96.81 87 MET B CA 1
ATOM 3948 C C . MET B 1 87 ? 8.172 13.094 16.797 1 96.81 87 MET B C 1
ATOM 3950 O O . MET B 1 87 ? 9.289 13.594 16.672 1 96.81 87 MET B O 1
ATOM 3954 N N . HIS B 1 88 ? 7.93 11.82 16.828 1 95.06 88 HIS B N 1
ATOM 3955 C CA . HIS B 1 88 ? 8.992 10.852 16.578 1 95.06 88 HIS B CA 1
ATOM 3956 C C . HIS B 1 88 ? 8.961 10.359 15.141 1 95.06 88 HIS B C 1
ATOM 3958 O O . HIS B 1 88 ? 7.938 9.836 14.68 1 95.06 88 HIS B O 1
ATOM 3964 N N . CYS B 1 89 ? 10.047 10.547 14.414 1 92.25 89 CYS B N 1
ATOM 3965 C CA . CYS B 1 89 ? 10.125 10.148 13.016 1 92.25 89 CYS B CA 1
ATOM 3966 C C . CYS B 1 89 ? 11.562 9.875 12.602 1 92.25 89 CYS B C 1
ATOM 3968 O O . CYS B 1 89 ? 12.43 9.656 13.453 1 92.25 89 CYS B O 1
ATOM 3970 N N . ASP B 1 90 ? 11.828 9.695 11.289 1 92 90 ASP B N 1
ATOM 3971 C CA . ASP B 1 90 ? 13.156 9.32 10.812 1 92 90 ASP B CA 1
ATOM 3972 C C . ASP B 1 90 ? 13.75 10.414 9.93 1 92 90 ASP B C 1
ATOM 3974 O O . ASP B 1 90 ? 14.961 10.422 9.664 1 92 90 ASP B O 1
ATOM 3978 N N . ILE B 1 91 ? 12.898 11.312 9.523 1 92.38 91 ILE B N 1
ATOM 3979 C CA . ILE B 1 91 ? 13.398 12.273 8.547 1 92.38 91 ILE B CA 1
ATOM 3980 C C . ILE B 1 91 ? 12.469 13.477 8.492 1 92.38 91 ILE B C 1
ATOM 3982 O O . ILE B 1 91 ? 11.273 13.367 8.789 1 92.38 91 ILE B O 1
ATOM 3986 N N . SER B 1 92 ? 13.016 14.562 8.141 1 93.44 92 SER B N 1
ATOM 3987 C CA . SER B 1 92 ? 12.297 15.812 7.891 1 93.44 92 SER B CA 1
ATOM 3988 C C . SER B 1 92 ? 13.078 16.719 6.949 1 93.44 92 SER B C 1
ATOM 3990 O O . SER B 1 92 ? 14.305 16.672 6.906 1 93.44 92 SER B O 1
ATOM 3992 N N . SER B 1 93 ? 12.352 17.531 6.238 1 91.69 93 SER B N 1
ATOM 3993 C CA . SER B 1 93 ? 13.016 18.438 5.309 1 91.69 93 SER B CA 1
ATOM 3994 C C . SER B 1 93 ? 13.344 19.766 5.977 1 91.69 93 SER B C 1
ATOM 3996 O O . SER B 1 93 ? 13.984 20.625 5.371 1 91.69 93 SER B O 1
ATOM 3998 N N . GLY B 1 94 ? 12.953 19.906 7.172 1 93.12 94 GLY B N 1
ATOM 3999 C CA . GLY B 1 94 ? 13.203 21.156 7.871 1 93.12 94 GLY B CA 1
ATOM 4000 C C . GLY B 1 94 ? 14.602 21.25 8.438 1 93.12 94 GLY B C 1
ATOM 4001 O O . GLY B 1 94 ? 15.391 20.312 8.32 1 93.12 94 GLY B O 1
ATOM 4002 N N . PRO B 1 95 ? 14.945 22.438 8.992 1 94.62 95 PRO B N 1
ATOM 4003 C CA . PRO B 1 95 ? 16.25 22.609 9.641 1 94.62 95 PRO B CA 1
ATOM 4004 C C . PRO B 1 95 ? 16.453 21.672 10.82 1 94.62 95 PRO B C 1
ATOM 4006 O O . PRO B 1 95 ? 15.477 21.219 11.43 1 94.62 95 PRO B O 1
ATOM 4009 N N . LEU B 1 96 ? 17.75 21.438 11.125 1 96.06 96 LEU B N 1
ATOM 4010 C CA . LEU B 1 96 ? 18.062 20.406 12.125 1 96.06 96 LEU B CA 1
ATOM 4011 C C . LEU B 1 96 ? 18.875 21 13.266 1 96.06 96 LEU B C 1
ATOM 4013 O O . LEU B 1 96 ? 19.703 21.891 13.055 1 96.06 96 LEU B O 1
ATOM 4017 N N . LEU B 1 97 ? 18.594 20.578 14.398 1 96.56 97 LEU B N 1
ATOM 4018 C CA . LEU B 1 97 ? 19.531 20.609 15.523 1 96.56 97 LEU B CA 1
ATOM 4019 C C . LEU B 1 97 ? 20.141 19.234 15.758 1 96.56 97 LEU B C 1
ATOM 4021 O O . LEU B 1 97 ? 19.406 18.25 16 1 96.56 97 LEU B O 1
ATOM 4025 N N . VAL B 1 98 ? 21.5 19.156 15.719 1 96.69 98 VAL B N 1
ATOM 4026 C CA . VAL B 1 98 ? 22.156 17.859 15.758 1 96.69 98 VAL B CA 1
ATOM 4027 C C . VAL B 1 98 ? 23.125 17.812 16.938 1 96.69 98 VAL B C 1
ATOM 4029 O O . VAL B 1 98 ? 23.859 18.781 17.188 1 96.69 98 VAL B O 1
ATOM 4032 N N . ARG B 1 99 ? 23.094 16.734 17.594 1 95.5 99 ARG B N 1
ATOM 4033 C CA . ARG B 1 99 ? 24.031 16.531 18.688 1 95.5 99 ARG B CA 1
ATOM 4034 C C . ARG B 1 99 ? 25.469 16.656 18.203 1 95.5 99 ARG B C 1
ATOM 4036 O O . ARG B 1 99 ? 25.844 16.062 17.188 1 95.5 99 ARG B O 1
ATOM 4043 N N . LYS B 1 100 ? 26.234 17.359 18.969 1 94.19 100 LYS B N 1
ATOM 4044 C CA . LYS B 1 100 ? 27.594 17.672 18.562 1 94.19 100 LYS B CA 1
ATOM 4045 C C . LYS B 1 100 ? 28.422 16.406 18.375 1 94.19 100 LYS B C 1
ATOM 4047 O O . LYS B 1 100 ? 29.172 16.281 17.406 1 94.19 100 LYS B O 1
ATOM 4052 N N . GLU B 1 101 ? 28.281 15.438 19.234 1 92.81 101 GLU B N 1
ATOM 4053 C CA . GLU B 1 101 ? 29.047 14.188 19.156 1 92.81 101 GLU B CA 1
ATOM 4054 C C . GLU B 1 101 ? 28.75 13.438 17.859 1 92.81 101 GLU B C 1
ATOM 4056 O O . GLU B 1 101 ? 29.641 12.844 17.266 1 92.81 101 GLU B O 1
ATOM 4061 N N . LEU B 1 102 ? 27.531 13.492 17.469 1 94.12 102 LEU B N 1
ATOM 4062 C CA . LEU B 1 102 ? 27.156 12.82 16.219 1 94.12 102 LEU B CA 1
ATOM 4063 C C . LEU B 1 102 ? 27.828 13.484 15.031 1 94.12 102 LEU B C 1
ATOM 4065 O O . LEU B 1 102 ? 28.312 12.805 14.125 1 94.12 102 LEU B O 1
ATOM 4069 N N . LEU B 1 103 ? 27.891 14.773 15.055 1 94.38 103 LEU B N 1
ATOM 4070 C CA . LEU B 1 103 ? 28.531 15.492 13.953 1 94.38 103 LEU B CA 1
ATOM 4071 C C . LEU B 1 103 ? 30.016 15.195 13.898 1 94.38 103 LEU B C 1
ATOM 4073 O O . LEU B 1 103 ? 30.594 15.086 12.812 1 94.38 103 LEU B O 1
ATOM 4077 N N . GLN B 1 104 ? 30.547 15.094 15.039 1 92.88 104 GLN B N 1
ATOM 4078 C CA . GLN B 1 104 ? 31.953 14.75 15.109 1 92.88 104 GLN B CA 1
ATOM 4079 C C . GLN B 1 104 ? 32.219 13.359 14.531 1 92.88 104 GLN B C 1
ATOM 4081 O O . GLN B 1 104 ? 33.188 13.148 13.82 1 92.88 104 GLN B O 1
ATOM 4086 N N . GLU B 1 105 ? 31.344 12.523 14.797 1 91.62 105 GLU B N 1
ATOM 4087 C CA . GLU B 1 105 ? 31.438 11.164 14.281 1 91.62 105 GLU B CA 1
ATOM 4088 C C . GLU B 1 105 ? 31.234 11.133 12.766 1 91.62 105 GLU B C 1
ATOM 4090 O O . GLU B 1 105 ? 31.891 10.367 12.062 1 91.62 105 GLU B O 1
ATOM 4095 N N . LEU B 1 106 ? 30.406 11.938 12.234 1 92.5 106 LEU B N 1
ATOM 4096 C CA . LEU B 1 106 ? 30.047 11.945 10.82 1 92.5 106 LEU B CA 1
ATOM 4097 C C . LEU B 1 106 ? 31.141 12.602 9.984 1 92.5 106 LEU B C 1
ATOM 4099 O O . LEU B 1 106 ? 31.406 12.172 8.859 1 92.5 106 LEU B O 1
ATOM 4103 N N . GLY B 1 107 ? 31.766 13.578 10.5 1 93.25 107 GLY B N 1
ATOM 4104 C CA . GLY B 1 107 ? 32.75 1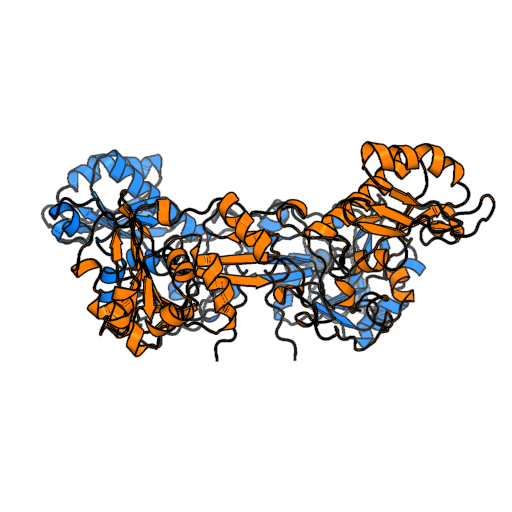4.328 9.742 1 93.25 107 GLY B CA 1
ATOM 4105 C C . GLY B 1 107 ? 32.125 15.445 8.914 1 93.25 107 GLY B C 1
ATOM 4106 O O . GLY B 1 107 ? 30.922 15.547 8.805 1 93.25 107 GLY B O 1
ATOM 4107 N N . ALA B 1 108 ? 32.938 16.234 8.328 1 92.25 108 ALA B N 1
ATOM 4108 C CA . ALA B 1 108 ? 32.562 17.484 7.672 1 92.25 108 ALA B CA 1
ATOM 4109 C C . ALA B 1 108 ? 31.703 17.203 6.43 1 92.25 108 ALA B C 1
ATOM 4111 O O . ALA B 1 108 ? 30.688 17.859 6.207 1 92.25 108 ALA B O 1
ATOM 4112 N N . GLU B 1 109 ? 32.094 16.297 5.695 1 93.06 109 GLU B N 1
ATOM 4113 C CA . GLU B 1 109 ? 31.422 16 4.441 1 93.06 109 GLU B CA 1
ATOM 4114 C C . GLU B 1 109 ? 29.984 15.555 4.691 1 93.06 109 GLU B C 1
ATOM 4116 O O . GLU B 1 109 ? 29.047 16.078 4.086 1 93.06 109 GLU B O 1
ATOM 4121 N N . LYS B 1 110 ? 29.828 14.633 5.598 1 93.81 110 LYS B N 1
ATOM 4122 C CA . LYS B 1 110 ? 28.484 14.117 5.906 1 93.81 110 LYS B CA 1
ATOM 4123 C C . LYS B 1 110 ? 27.641 15.164 6.617 1 93.81 110 LYS B C 1
ATOM 4125 O O . LYS B 1 110 ? 26.422 15.203 6.449 1 93.81 110 LYS B O 1
ATOM 4130 N N . THR B 1 111 ? 28.266 15.984 7.359 1 94.25 111 THR B N 1
ATOM 4131 C CA . THR B 1 111 ? 27.547 17.078 8.016 1 94.25 111 THR B CA 1
ATOM 4132 C C . THR B 1 111 ? 26.953 18.031 6.977 1 94.25 111 THR B C 1
ATOM 4134 O O . THR B 1 111 ? 25.812 18.484 7.117 1 94.25 111 THR B O 1
ATOM 4137 N N . GLU B 1 112 ? 27.734 18.281 5.934 1 92.56 112 GLU B N 1
ATOM 4138 C CA . GLU B 1 112 ? 27.234 19.141 4.863 1 92.56 112 GLU B CA 1
ATOM 4139 C C . GLU B 1 112 ? 26.047 18.516 4.16 1 92.56 112 GLU B C 1
ATOM 4141 O O . GLU B 1 112 ? 25.078 19.203 3.838 1 92.56 112 GLU B O 1
ATOM 4146 N N . LYS B 1 113 ? 26.141 17.281 3.977 1 92.12 113 LYS B N 1
ATOM 4147 C CA . LYS B 1 113 ? 25.031 16.578 3.332 1 92.12 113 LYS B CA 1
ATOM 4148 C C . LYS B 1 113 ? 23.797 16.547 4.227 1 92.12 113 LYS B C 1
ATOM 4150 O O . LYS B 1 113 ? 22.672 16.703 3.742 1 92.12 113 LYS B O 1
ATOM 4155 N N . LEU B 1 114 ? 23.984 16.344 5.477 1 93.38 114 LEU B N 1
ATOM 4156 C CA . LEU B 1 114 ? 22.906 16.281 6.449 1 93.38 114 LEU B CA 1
ATOM 4157 C C . LEU B 1 114 ? 22.109 17.594 6.473 1 93.38 114 LEU B C 1
ATOM 4159 O O . LEU B 1 114 ? 20.906 17.594 6.73 1 93.38 114 LEU B O 1
ATOM 4163 N N . ALA B 1 115 ? 22.719 18.688 6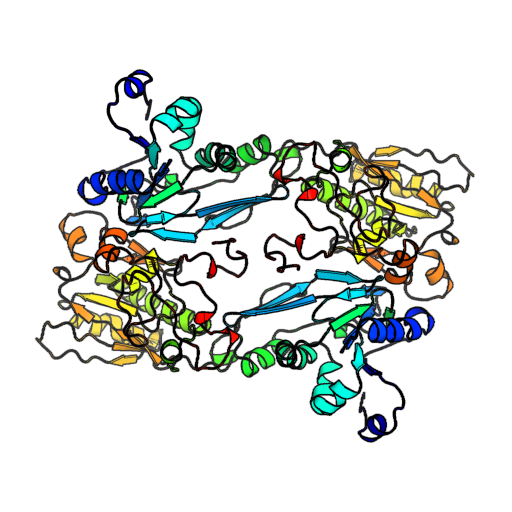.078 1 89.56 115 ALA B N 1
ATOM 4164 C CA . ALA B 1 115 ? 22.109 20 6.145 1 89.56 115 ALA B CA 1
ATOM 4165 C C . ALA B 1 115 ? 21.219 20.266 4.926 1 89.56 115 ALA B C 1
ATOM 4167 O O . ALA B 1 115 ? 20.422 21.188 4.918 1 89.56 115 ALA B O 1
ATOM 4168 N N . LYS B 1 116 ? 21.344 19.406 3.936 1 84.69 116 LYS B N 1
ATOM 4169 C CA . LYS B 1 116 ? 20.656 19.672 2.67 1 84.69 116 LYS B CA 1
ATOM 4170 C C . LYS B 1 116 ? 19.703 18.531 2.305 1 84.69 116 LYS B C 1
ATOM 4172 O O . LYS B 1 116 ? 20.125 17.375 2.193 1 84.69 116 LYS B O 1
ATOM 4177 N N . TRP B 1 117 ? 18.469 18.922 2.129 1 81.81 117 TRP B N 1
ATOM 4178 C CA . TRP B 1 117 ? 17.531 17.984 1.53 1 81.81 117 TRP B CA 1
ATOM 4179 C C . TRP B 1 117 ? 17.625 18 0.009 1 81.81 117 TRP B C 1
ATOM 4181 O O . TRP B 1 117 ? 17.688 19.078 -0.597 1 81.81 117 TRP B O 1
ATOM 4191 N N . PRO B 1 118 ? 17.859 16.844 -0.752 1 85.38 118 PRO B N 1
ATOM 4192 C CA . PRO B 1 118 ? 17.594 15.5 -0.25 1 85.38 118 PRO B CA 1
ATOM 4193 C C . PRO B 1 118 ? 18.891 14.734 0.062 1 85.38 118 PRO B C 1
ATOM 4195 O O . PRO B 1 118 ? 18.844 13.523 0.297 1 85.38 118 PRO B O 1
ATOM 4198 N N . ASP B 1 119 ? 20.031 15.469 0.117 1 89.56 119 ASP B N 1
ATOM 4199 C CA . ASP B 1 119 ? 21.297 14.812 0.381 1 89.56 119 ASP B CA 1
ATOM 4200 C C . ASP B 1 119 ? 21.297 14.148 1.757 1 89.56 119 ASP B C 1
ATOM 4202 O O . ASP B 1 119 ? 21.969 13.133 1.962 1 89.56 119 ASP B O 1
ATOM 4206 N N . ARG B 1 120 ? 20.578 14.695 2.611 1 92.81 120 ARG B N 1
ATOM 4207 C CA . ARG B 1 120 ? 20.562 14.172 3.973 1 92.81 120 ARG B CA 1
ATOM 4208 C C . ARG B 1 120 ? 20.109 12.711 3.988 1 92.81 120 ARG B C 1
ATOM 4210 O O . ARG B 1 120 ? 20.406 11.977 4.926 1 92.81 120 ARG B O 1
ATOM 4217 N N . LEU B 1 121 ? 19.312 12.336 2.99 1 90.94 121 LEU B N 1
ATOM 4218 C CA . LEU B 1 121 ? 18.844 10.961 2.896 1 90.94 121 LEU B CA 1
ATOM 4219 C C . LEU B 1 121 ? 20.031 9.984 2.885 1 90.94 121 LEU B C 1
ATOM 4221 O O . LEU B 1 121 ? 19.953 8.914 3.484 1 90.94 121 LEU B O 1
ATOM 4225 N N . GLU B 1 122 ? 21.031 10.359 2.217 1 91.56 122 GLU B N 1
ATOM 4226 C CA . GLU B 1 122 ? 22.219 9.508 2.156 1 91.56 122 GLU B CA 1
ATOM 4227 C C . GLU B 1 122 ? 22.781 9.25 3.549 1 91.56 122 GLU B C 1
ATOM 4229 O O . GLU B 1 122 ? 23.125 8.117 3.881 1 91.56 122 GLU B O 1
ATOM 4234 N N . VAL B 1 123 ? 22.812 10.281 4.293 1 93.44 123 VAL B N 1
ATOM 4235 C CA . VAL B 1 123 ? 23.391 10.188 5.633 1 93.44 123 VAL B CA 1
ATOM 4236 C C . VAL B 1 123 ? 22.438 9.422 6.551 1 93.44 123 VAL B C 1
ATOM 4238 O O . VAL B 1 123 ? 22.844 8.531 7.289 1 93.44 123 VAL B O 1
ATOM 4241 N N . LEU B 1 124 ? 21.188 9.703 6.445 1 93.12 124 LEU B N 1
ATOM 4242 C CA . LEU B 1 124 ? 20.203 9.102 7.344 1 93.12 124 LEU B CA 1
ATOM 4243 C C . LEU B 1 124 ? 20.047 7.609 7.055 1 93.12 124 LEU B C 1
ATOM 4245 O O . LEU B 1 124 ? 19.797 6.82 7.969 1 93.12 124 LEU B O 1
ATOM 4249 N N . LEU B 1 125 ? 20.188 7.207 5.848 1 89.69 125 LEU B N 1
ATOM 4250 C CA . LEU B 1 125 ? 20.125 5.793 5.5 1 89.69 125 LEU B CA 1
ATOM 4251 C C . LEU B 1 125 ? 21.281 5.023 6.125 1 89.69 125 LEU B C 1
ATOM 4253 O O . LEU B 1 125 ? 21.125 3.869 6.527 1 89.69 125 LEU B O 1
ATOM 4257 N N . LYS B 1 126 ? 22.359 5.684 6.211 1 86.75 126 LYS B N 1
ATOM 4258 C CA . LYS B 1 126 ? 23.516 5.055 6.832 1 86.75 126 LYS B CA 1
ATOM 4259 C C . LYS B 1 126 ? 23.359 4.965 8.344 1 86.75 126 LYS B C 1
ATOM 4261 O O . LYS B 1 126 ? 23.797 4.004 8.969 1 86.75 126 LYS B O 1
ATOM 4266 N N . LEU B 1 127 ? 22.625 5.953 8.883 1 87.19 127 LEU B N 1
ATOM 4267 C CA . LEU B 1 127 ? 22.453 6.035 10.336 1 87.19 127 LEU B CA 1
ATOM 4268 C C . LEU B 1 127 ? 21.344 5.105 10.805 1 87.19 127 LEU B C 1
ATOM 4270 O O . LEU B 1 127 ? 21.234 4.82 12 1 87.19 127 LEU B O 1
ATOM 4274 N N . GLN B 1 128 ? 20.484 4.719 9.969 1 76.12 128 GLN B N 1
ATOM 4275 C CA . GLN B 1 128 ? 19.359 3.869 10.367 1 76.12 128 GLN B CA 1
ATOM 4276 C C . GLN B 1 128 ? 19.844 2.619 11.086 1 76.12 128 GLN B C 1
ATOM 4278 O O . GLN B 1 128 ? 19.203 2.146 12.031 1 76.12 128 GLN B O 1
ATOM 4283 N N . ARG B 1 129 ? 20.891 2.256 10.734 1 63.84 129 ARG B N 1
ATOM 4284 C CA . ARG B 1 129 ? 21.484 1.062 11.336 1 63.84 129 ARG B CA 1
ATOM 4285 C C . ARG B 1 129 ? 21.969 1.351 12.75 1 63.84 129 ARG B C 1
ATOM 4287 O O . ARG B 1 129 ? 22.094 0.435 13.57 1 63.84 129 ARG B O 1
ATOM 4294 N N . GLU B 1 130 ? 22.203 2.539 13.016 1 68.5 130 GLU B N 1
ATOM 4295 C CA . GLU B 1 130 ? 22.812 2.91 14.289 1 68.5 130 GLU B CA 1
ATOM 4296 C C . GLU B 1 130 ? 21.75 3.357 15.297 1 68.5 130 GLU B C 1
ATOM 4298 O O . GLU B 1 130 ? 22.078 3.775 16.406 1 68.5 130 GLU B O 1
ATOM 4303 N N . ARG B 1 131 ? 20.531 3.238 15.078 1 76.5 131 ARG B N 1
ATOM 4304 C CA . ARG B 1 131 ? 19.406 3.564 15.945 1 76.5 131 ARG B CA 1
ATOM 4305 C C . ARG B 1 131 ? 19.438 5.035 16.344 1 76.5 131 ARG B C 1
ATOM 4307 O O . ARG B 1 131 ? 19.328 5.359 17.531 1 76.5 131 ARG B O 1
ATOM 4314 N N . VAL B 1 132 ? 19.75 5.941 15.508 1 90.12 132 VAL B N 1
ATOM 4315 C CA . VAL B 1 132 ? 19.703 7.383 15.727 1 90.12 132 VAL B CA 1
ATOM 4316 C C . VAL B 1 132 ? 18.281 7.809 16.047 1 90.12 132 VAL B C 1
ATOM 4318 O O . VAL B 1 132 ? 17.328 7.379 15.383 1 90.12 132 VAL B O 1
ATOM 4321 N N . ARG B 1 133 ? 18.219 8.555 17.141 1 93.88 133 ARG B N 1
ATOM 4322 C CA . ARG B 1 133 ? 16.906 9.07 17.531 1 93.88 133 ARG B CA 1
ATOM 4323 C C . ARG B 1 133 ? 16.609 10.391 16.828 1 93.88 133 ARG B C 1
ATOM 4325 O O . ARG B 1 133 ? 17.266 11.406 17.109 1 93.88 133 ARG B O 1
ATOM 4332 N N . PHE B 1 134 ? 15.672 10.312 16.016 1 95.88 134 PHE B N 1
ATOM 4333 C CA . PHE B 1 134 ? 15.258 11.477 15.234 1 95.88 134 PHE B CA 1
ATOM 4334 C C . PHE B 1 134 ? 13.906 11.992 15.703 1 95.88 134 PHE B C 1
ATOM 4336 O O . PHE B 1 134 ? 12.93 11.242 15.75 1 95.88 134 PHE B O 1
ATOM 4343 N N . LEU B 1 135 ? 13.82 13.32 16.031 1 97.38 135 LEU B N 1
ATOM 4344 C CA . LEU B 1 135 ? 12.594 13.953 16.5 1 97.38 135 LEU B CA 1
ATOM 4345 C C . LEU B 1 135 ? 12.227 15.141 15.625 1 97.38 135 LEU B C 1
ATOM 4347 O O . LEU B 1 135 ? 13.023 15.586 14.797 1 97.38 135 LEU B O 1
ATOM 4351 N N . HIS B 1 136 ? 10.984 15.586 15.758 1 97.69 136 HIS B N 1
ATOM 4352 C CA . HIS B 1 136 ? 10.484 16.734 15.008 1 97.69 136 HIS B CA 1
ATOM 4353 C C . HIS B 1 136 ? 9.633 17.625 15.898 1 97.69 136 HIS B C 1
ATOM 4355 O O . HIS B 1 136 ? 8.703 17.156 16.562 1 97.69 136 HIS B O 1
ATOM 4361 N N . CYS B 1 137 ? 10.016 18.859 15.922 1 97.94 137 CYS B N 1
ATOM 4362 C CA . CYS B 1 137 ? 9.312 19.859 16.719 1 97.94 137 CYS B CA 1
ATOM 4363 C C . CYS B 1 137 ? 8.414 20.719 15.828 1 97.94 137 CYS B C 1
ATOM 4365 O O . CYS B 1 137 ? 8.867 21.688 15.227 1 97.94 137 CYS B O 1
ATOM 4367 N N . PRO B 1 138 ? 7.098 20.438 15.891 1 97.06 138 PRO B N 1
ATOM 4368 C CA . PRO B 1 138 ? 6.199 21.172 15 1 97.06 138 PRO B CA 1
ATOM 4369 C C . PRO B 1 138 ? 6.098 22.656 15.352 1 97.06 138 PRO B C 1
ATOM 4371 O O . PRO B 1 138 ? 5.789 23.469 14.484 1 97.06 138 PRO B O 1
ATOM 4374 N N . ASP B 1 139 ? 6.293 23.031 16.594 1 96.56 139 ASP B N 1
ATOM 4375 C CA . ASP B 1 139 ? 6.09 24.406 17.016 1 96.56 139 ASP B CA 1
ATOM 4376 C C . ASP B 1 139 ? 7.395 25.203 16.953 1 96.56 139 ASP B C 1
ATOM 4378 O O . ASP B 1 139 ? 7.414 26.406 17.25 1 96.56 139 ASP B O 1
ATOM 4382 N N . CYS B 1 140 ? 8.484 24.578 16.641 1 97.38 140 CYS B N 1
ATOM 4383 C CA . CYS B 1 140 ? 9.719 25.266 16.281 1 97.38 140 CYS B CA 1
ATOM 4384 C C . CYS B 1 140 ? 9.766 25.562 14.781 1 97.38 140 CYS B C 1
ATOM 4386 O O . CYS B 1 140 ? 10.07 24.672 13.984 1 97.38 140 CYS B O 1
ATOM 4388 N N . MET B 1 141 ? 9.484 26.75 14.461 1 96.62 141 MET B N 1
ATOM 4389 C CA . MET B 1 141 ? 9.219 27.078 13.062 1 96.62 141 MET B CA 1
ATOM 4390 C C . MET B 1 141 ? 10.312 27.984 12.5 1 96.62 141 MET B C 1
ATOM 4392 O O . MET B 1 141 ? 10.719 28.953 13.141 1 96.62 141 MET B O 1
ATOM 4396 N N . PHE B 1 142 ? 10.734 27.656 11.289 1 95.38 142 PHE B N 1
ATOM 4397 C CA . PHE B 1 142 ? 11.773 28.406 10.586 1 95.38 142 PHE B CA 1
ATOM 4398 C C . PHE B 1 142 ? 11.258 28.906 9.242 1 95.38 142 PHE B C 1
ATOM 4400 O O . PHE B 1 142 ? 10.156 28.578 8.828 1 95.38 142 PHE B O 1
ATOM 4407 N N . TYR B 1 143 ? 11.992 29.828 8.68 1 93.88 143 TYR B N 1
ATOM 4408 C CA . TYR B 1 143 ? 11.664 30.375 7.371 1 93.88 143 TYR B CA 1
ATOM 4409 C C . TYR B 1 143 ? 12.688 29.953 6.328 1 93.88 143 TYR B C 1
ATOM 4411 O O . TYR B 1 143 ? 13.797 30.484 6.285 1 93.88 143 TYR B O 1
ATOM 4419 N N . GLN B 1 144 ? 12.242 28.906 5.605 1 93.25 144 GLN B N 1
ATOM 4420 C CA . GLN B 1 144 ? 13.117 28.25 4.637 1 93.25 144 GLN B CA 1
ATOM 4421 C C . GLN B 1 144 ? 12.492 28.25 3.246 1 93.25 144 GLN B C 1
ATOM 4423 O O . GLN B 1 144 ? 11.266 28.156 3.107 1 93.25 144 GLN B O 1
ATOM 4428 N N . THR B 1 145 ? 13.367 28.234 2.205 1 92 145 THR B N 1
ATOM 4429 C CA . THR B 1 145 ? 12.859 28.266 0.839 1 92 145 THR B CA 1
ATOM 4430 C C . THR B 1 145 ? 12.234 26.922 0.464 1 92 145 THR B C 1
ATOM 4432 O O . THR B 1 145 ? 12.617 25.891 1.008 1 92 145 THR B O 1
ATOM 4435 N N . GLU B 1 146 ? 11.305 26.969 -0.488 1 85.31 146 GLU B N 1
ATOM 4436 C CA . GLU B 1 146 ? 10.562 25.797 -0.925 1 85.31 146 GLU B CA 1
ATOM 4437 C C . GLU B 1 146 ? 11.492 24.75 -1.541 1 85.31 146 GLU B C 1
ATOM 4439 O O . GLU B 1 146 ? 11.234 23.547 -1.455 1 85.31 146 GLU B O 1
ATOM 4444 N N . ILE B 1 147 ? 12.523 25.188 -2.172 1 74.31 147 ILE B N 1
ATOM 4445 C CA . ILE B 1 147 ? 13.438 24.312 -2.891 1 74.31 147 ILE B CA 1
ATOM 4446 C C . ILE B 1 147 ? 14.055 23.297 -1.922 1 74.31 147 ILE B C 1
ATOM 4448 O O . ILE B 1 147 ? 14.484 22.219 -2.328 1 74.31 147 ILE B O 1
ATOM 4452 N N . SER B 1 148 ? 13.953 23.609 -0.662 1 71.38 148 SER B N 1
ATOM 4453 C CA . SER B 1 148 ? 14.57 22.797 0.371 1 71.38 148 SER B CA 1
ATOM 4454 C C . SER B 1 148 ? 13.797 21.5 0.589 1 71.38 148 SER B C 1
ATOM 4456 O O . SER B 1 148 ? 14.305 20.562 1.198 1 71.38 148 SER B O 1
ATOM 4458 N N . SER B 1 149 ? 12.641 21.391 0.012 1 74.56 149 SER B N 1
ATOM 4459 C CA . SER B 1 149 ? 11.836 20.203 0.267 1 74.56 149 SER B CA 1
ATOM 4460 C C . SER B 1 149 ? 11.562 19.422 -1.02 1 74.56 149 SER B C 1
ATOM 4462 O O . SER B 1 149 ? 10.836 18.438 -1.012 1 74.56 149 SER B O 1
ATOM 4464 N N . LYS B 1 150 ? 12.227 19.828 -2.072 1 80.62 150 LYS B N 1
ATOM 4465 C CA . LYS B 1 150 ? 11.969 19.188 -3.359 1 80.62 150 LYS B CA 1
ATOM 4466 C C . LYS B 1 150 ? 12.961 18.062 -3.619 1 80.62 150 LYS B C 1
ATOM 4468 O O . LYS B 1 150 ? 14.133 18.156 -3.236 1 80.62 150 LYS B O 1
ATOM 4473 N N . VAL B 1 151 ? 12.461 17.047 -4.195 1 86 151 VAL B N 1
ATOM 4474 C CA . VAL B 1 151 ? 13.281 15.891 -4.582 1 86 151 VAL B CA 1
ATOM 4475 C C . VAL B 1 151 ? 13.062 15.586 -6.062 1 86 151 VAL B C 1
ATOM 4477 O O . VAL B 1 151 ? 11.93 15.555 -6.539 1 86 151 VAL B O 1
ATOM 4480 N N . GLU B 1 152 ? 14.211 15.445 -6.754 1 85.94 152 GLU B N 1
ATOM 4481 C CA . GLU B 1 152 ? 14.156 15.109 -8.172 1 85.94 152 GLU B CA 1
ATOM 4482 C C . GLU B 1 152 ? 14.734 13.727 -8.438 1 85.94 152 GLU B C 1
ATOM 4484 O O . GLU B 1 152 ? 15.492 13.195 -7.617 1 85.94 152 GLU B O 1
ATOM 4489 N N . ARG B 1 153 ? 14.406 13.188 -9.523 1 90.5 153 ARG B N 1
ATOM 4490 C CA . ARG B 1 153 ? 14.867 11.859 -9.922 1 90.5 153 ARG B CA 1
ATOM 4491 C C . ARG B 1 153 ? 16.391 11.773 -9.891 1 90.5 153 ARG B C 1
ATOM 4493 O O . ARG B 1 153 ? 16.953 10.766 -9.461 1 90.5 153 ARG B O 1
ATOM 4500 N N . LYS B 1 154 ? 17.031 12.859 -10.344 1 87.5 154 LYS B N 1
ATOM 4501 C CA . LYS B 1 154 ? 18.484 12.867 -10.414 1 87.5 154 LYS B CA 1
ATOM 4502 C C . LYS B 1 154 ? 19.109 12.719 -9.023 1 87.5 154 LYS B C 1
ATOM 4504 O O . LYS B 1 154 ? 20.172 12.117 -8.875 1 87.5 154 LYS B O 1
ATOM 4509 N N . ASP B 1 155 ? 18.484 13.242 -8.016 1 87.81 155 ASP B N 1
ATOM 4510 C CA . ASP B 1 155 ? 18.953 13.133 -6.641 1 87.81 155 ASP B CA 1
ATOM 4511 C C . ASP B 1 155 ? 18.875 11.688 -6.145 1 87.81 155 ASP B C 1
ATOM 4513 O O . ASP B 1 155 ? 19.766 11.219 -5.441 1 87.81 155 ASP B O 1
ATOM 4517 N N . LEU B 1 156 ? 17.875 11.047 -6.621 1 93.56 156 LEU B N 1
ATOM 4518 C CA . LEU B 1 156 ? 17.641 9.68 -6.168 1 93.56 156 LEU B CA 1
ATOM 4519 C C . LEU B 1 156 ? 18.547 8.695 -6.887 1 93.56 156 LEU B C 1
ATOM 4521 O O . LEU B 1 156 ? 18.828 7.605 -6.379 1 93.56 156 LEU B O 1
ATOM 4525 N N . MET B 1 157 ? 19.016 9.086 -8.078 1 94.12 157 MET B N 1
ATOM 4526 C CA . MET B 1 157 ? 19.891 8.195 -8.828 1 94.12 157 MET B CA 1
ATOM 4527 C C . MET B 1 157 ? 21.188 7.945 -8.078 1 94.12 157 MET B C 1
ATOM 4529 O O . MET B 1 157 ? 21.703 6.828 -8.078 1 94.12 157 MET B O 1
ATOM 4533 N N . ARG B 1 158 ? 21.641 9.008 -7.457 1 91.56 158 ARG B N 1
ATOM 4534 C CA . ARG B 1 158 ? 22.844 8.859 -6.664 1 91.56 158 ARG B CA 1
ATOM 4535 C C . ARG B 1 158 ? 22.641 7.871 -5.52 1 91.56 158 ARG B C 1
ATOM 4537 O O . ARG B 1 158 ? 23.5 7.02 -5.266 1 91.56 158 ARG B O 1
ATOM 4544 N N . LEU B 1 159 ? 21.578 7.969 -4.898 1 92.94 159 LEU B N 1
ATOM 4545 C CA . LEU B 1 159 ? 21.234 7.062 -3.809 1 92.94 159 LEU B CA 1
ATOM 4546 C C . LEU B 1 159 ? 21.047 5.637 -4.324 1 92.94 159 LEU B C 1
ATOM 4548 O O . LEU B 1 159 ? 21.469 4.676 -3.676 1 92.94 159 LEU B O 1
ATOM 4552 N N . SER B 1 160 ? 20.422 5.551 -5.445 1 95.12 160 SER B N 1
ATOM 4553 C CA . SER B 1 160 ? 20.203 4.262 -6.094 1 95.12 160 SER B CA 1
ATOM 4554 C C . SER B 1 160 ? 21.531 3.527 -6.301 1 95.12 160 SER B C 1
ATOM 4556 O O . SER B 1 160 ? 21.672 2.369 -5.906 1 95.12 160 SER B O 1
ATOM 4558 N N . ARG B 1 161 ? 22.516 4.234 -6.816 1 93.62 161 ARG B N 1
ATOM 4559 C CA . ARG B 1 161 ? 23.812 3.643 -7.102 1 93.62 161 ARG B CA 1
ATOM 4560 C C . ARG B 1 161 ? 24.562 3.299 -5.812 1 93.62 161 ARG B C 1
ATOM 4562 O O . ARG B 1 161 ? 25.156 2.225 -5.699 1 93.62 161 ARG B O 1
ATOM 4569 N N . LYS B 1 162 ? 24.438 4.133 -4.91 1 91.69 162 LYS B N 1
ATOM 4570 C CA . LYS B 1 162 ? 25.219 3.982 -3.684 1 91.69 162 LYS B CA 1
ATOM 4571 C C . LYS B 1 162 ? 24.656 2.854 -2.818 1 91.69 162 LYS B C 1
ATOM 4573 O O . LYS B 1 162 ? 25.422 2.086 -2.229 1 91.69 162 LYS B O 1
ATOM 4578 N N . PHE B 1 163 ? 23.375 2.734 -2.723 1 92.31 163 PHE B N 1
ATOM 4579 C CA . PHE B 1 163 ? 22.766 1.797 -1.786 1 92.31 163 PHE B CA 1
ATOM 4580 C C . PHE B 1 163 ? 22.141 0.62 -2.527 1 92.31 163 PHE B C 1
ATOM 4582 O O . PHE B 1 163 ? 21.516 -0.252 -1.91 1 92.31 163 PHE B O 1
ATOM 4589 N N . LYS B 1 164 ? 22.25 0.532 -3.793 1 92.38 164 LYS B N 1
ATOM 4590 C CA . LYS B 1 164 ? 21.688 -0.524 -4.633 1 92.38 164 LYS B CA 1
ATOM 4591 C C . LYS B 1 164 ? 20.172 -0.616 -4.461 1 92.38 164 LYS B C 1
ATOM 4593 O O . LYS B 1 164 ? 19.641 -1.689 -4.176 1 92.38 164 LYS B O 1
ATOM 4598 N N . LEU B 1 165 ? 19.578 0.548 -4.66 1 94.38 165 LEU B N 1
ATOM 4599 C CA . LEU B 1 165 ? 18.125 0.654 -4.637 1 94.38 165 LEU B CA 1
ATOM 4600 C C . LEU B 1 165 ? 17.578 0.883 -6.039 1 94.38 165 LEU B C 1
ATOM 4602 O O . LEU B 1 165 ? 18.156 1.642 -6.82 1 94.38 165 LEU B O 1
ATOM 4606 N N . THR B 1 166 ? 16.484 0.227 -6.332 1 93.94 166 THR B N 1
ATOM 4607 C CA . THR B 1 166 ? 15.938 0.387 -7.676 1 93.94 166 THR B CA 1
ATOM 4608 C C . THR B 1 166 ? 14.578 1.081 -7.625 1 93.94 166 THR B C 1
ATOM 4610 O O . THR B 1 166 ? 14.117 1.619 -8.633 1 93.94 166 THR B O 1
ATOM 4613 N N . ASN B 1 167 ? 13.953 1.011 -6.535 1 93.44 167 ASN B N 1
ATOM 4614 C CA . ASN B 1 167 ? 12.609 1.578 -6.398 1 93.44 167 ASN B CA 1
ATOM 4615 C C . ASN B 1 167 ? 12.547 2.592 -5.262 1 93.44 167 ASN B C 1
ATOM 4617 O O . ASN B 1 167 ? 13.094 2.359 -4.184 1 93.44 167 ASN B O 1
ATOM 4621 N N . PHE B 1 168 ? 11.922 3.754 -5.586 1 93.44 168 PHE B N 1
ATOM 4622 C CA . PHE B 1 168 ? 11.727 4.809 -4.598 1 93.44 168 PHE B CA 1
ATOM 4623 C C . PHE B 1 168 ? 10.258 5.211 -4.52 1 93.44 168 PHE B C 1
ATOM 4625 O O . PHE B 1 168 ? 9.688 5.699 -5.496 1 93.44 168 PHE B O 1
ATOM 4632 N N . ASN B 1 169 ? 9.68 4.945 -3.373 1 90.88 169 ASN B N 1
ATOM 4633 C CA . ASN B 1 169 ? 8.328 5.402 -3.064 1 90.88 169 ASN B CA 1
ATOM 4634 C C . ASN B 1 169 ? 8.344 6.516 -2.02 1 90.88 169 ASN B C 1
ATOM 4636 O O . ASN B 1 169 ? 8.359 6.242 -0.818 1 90.88 169 ASN B O 1
ATOM 4640 N N . ILE B 1 170 ? 8.305 7.656 -2.477 1 89 170 ILE B N 1
ATOM 4641 C CA . ILE B 1 170 ? 8.359 8.82 -1.606 1 89 170 ILE B CA 1
ATOM 4642 C C . ILE B 1 170 ? 7.031 9.578 -1.676 1 89 170 ILE B C 1
ATOM 4644 O O . ILE B 1 170 ? 6.648 10.078 -2.736 1 89 170 ILE B O 1
ATOM 4648 N N . GLU B 1 171 ? 6.441 9.727 -0.605 1 81.25 171 GLU B N 1
ATOM 4649 C CA . GLU B 1 171 ? 5.078 10.258 -0.549 1 81.25 171 GLU B CA 1
ATOM 4650 C C . GLU B 1 171 ? 5.023 11.695 -1.062 1 81.25 171 GLU B C 1
ATOM 4652 O O . GLU B 1 171 ? 4.035 12.102 -1.672 1 81.25 171 GLU B O 1
ATOM 4657 N N . SER B 1 172 ? 6.031 12.484 -0.847 1 77.44 172 SER B N 1
ATOM 4658 C CA . SER B 1 172 ? 6.043 13.883 -1.271 1 77.44 172 SER B CA 1
ATOM 4659 C C . SER B 1 172 ? 6.188 14 -2.783 1 77.44 172 SER B C 1
ATOM 4661 O O . SER B 1 172 ? 6.004 15.078 -3.348 1 77.44 172 SER B O 1
ATOM 4663 N N . MET B 1 173 ? 6.43 12.883 -3.387 1 82.88 173 MET B N 1
ATOM 4664 C CA . MET B 1 173 ? 6.559 12.875 -4.84 1 82.88 173 MET B CA 1
ATOM 4665 C C . MET B 1 173 ? 5.266 12.414 -5.5 1 82.88 173 MET B C 1
ATOM 4667 O O . MET B 1 173 ? 4.535 11.594 -4.938 1 82.88 173 MET B O 1
ATOM 4671 N N . GLU B 1 174 ? 5.035 12.906 -6.594 1 76.62 174 GLU B N 1
ATOM 4672 C CA . GLU B 1 174 ? 3.812 12.578 -7.316 1 76.62 174 GLU B CA 1
ATOM 4673 C C . GLU B 1 174 ? 3.824 11.125 -7.793 1 76.62 174 GLU B C 1
ATOM 4675 O O . GLU B 1 174 ? 2.793 10.453 -7.77 1 76.62 174 GLU B O 1
ATOM 4680 N N . GLU B 1 175 ? 5.016 10.734 -8.18 1 84.19 175 GLU B N 1
ATOM 4681 C CA . GLU B 1 175 ? 5.117 9.391 -8.727 1 84.19 175 GLU B CA 1
ATOM 4682 C C . GLU B 1 175 ? 6.293 8.633 -8.117 1 84.19 175 GLU B C 1
ATOM 4684 O O . GLU B 1 175 ? 7.289 9.234 -7.715 1 84.19 175 GLU B O 1
ATOM 4689 N N . ASN B 1 176 ? 6.055 7.34 -8.047 1 90.06 176 ASN B N 1
ATOM 4690 C CA . ASN B 1 176 ? 7.176 6.484 -7.676 1 90.06 176 ASN B CA 1
ATOM 4691 C C . ASN B 1 176 ? 8.273 6.5 -8.734 1 90.06 176 ASN B C 1
ATOM 4693 O O . ASN B 1 176 ? 8 6.742 -9.914 1 90.06 176 ASN B O 1
ATOM 4697 N N . VAL B 1 177 ? 9.461 6.34 -8.266 1 93.19 177 VAL B N 1
ATOM 4698 C CA . VAL B 1 177 ? 10.594 6.371 -9.188 1 93.19 177 VAL B CA 1
ATOM 4699 C C . VAL B 1 177 ? 11.227 4.988 -9.266 1 93.19 177 VAL B C 1
ATOM 4701 O O . VAL B 1 177 ? 11.484 4.355 -8.242 1 93.19 177 VAL B O 1
ATOM 4704 N N . GLU B 1 178 ? 11.453 4.551 -10.469 1 92.19 178 GLU B N 1
ATOM 4705 C CA . GLU B 1 178 ? 12.125 3.281 -10.727 1 92.19 178 GLU B CA 1
ATOM 4706 C C . GLU B 1 178 ? 13.375 3.479 -11.57 1 92.19 178 GLU B C 1
ATOM 4708 O O . GLU B 1 178 ? 13.367 4.262 -12.523 1 92.19 178 GLU B O 1
ATOM 4713 N N . PHE B 1 179 ? 14.383 2.789 -11.18 1 92.56 179 PHE B N 1
ATOM 4714 C CA . PHE B 1 179 ? 15.633 2.861 -11.93 1 92.56 179 PHE B CA 1
ATOM 4715 C C . PHE B 1 179 ? 15.945 1.521 -12.586 1 92.56 179 PHE B C 1
ATOM 4717 O O . PHE B 1 179 ? 15.695 0.464 -12.008 1 92.56 179 PHE B O 1
ATOM 4724 N N . THR B 1 180 ? 16.578 1.607 -13.781 1 87.62 180 THR B N 1
ATOM 4725 C CA . THR B 1 180 ? 17.078 0.416 -14.453 1 87.62 180 THR B CA 1
ATOM 4726 C C . THR B 1 180 ? 18.344 -0.092 -13.781 1 87.62 180 THR B C 1
ATOM 4728 O O . THR B 1 180 ? 18.953 0.611 -12.969 1 87.62 180 THR B O 1
ATOM 4731 N N . CYS B 1 181 ? 18.719 -1.328 -14.117 1 87.69 181 CYS B N 1
ATOM 4732 C CA . CYS B 1 181 ? 19.953 -1.885 -13.562 1 87.69 181 CYS B CA 1
ATOM 4733 C C . CYS B 1 181 ? 21.156 -1.035 -13.953 1 87.69 181 CYS B C 1
ATOM 4735 O O . CYS B 1 181 ? 22.047 -0.818 -13.133 1 87.69 181 CYS B O 1
ATOM 4737 N N . ASN B 1 182 ? 21.094 -0.516 -15.164 1 87.75 182 ASN B N 1
ATOM 4738 C CA . ASN B 1 182 ? 22.188 0.335 -15.617 1 87.75 182 ASN B CA 1
ATOM 4739 C C . ASN B 1 182 ? 22.266 1.628 -14.812 1 87.75 182 ASN B C 1
ATOM 4741 O O . ASN B 1 182 ? 23.359 2.027 -14.375 1 87.75 182 ASN B O 1
ATOM 4745 N N . GLU B 1 183 ? 21.156 2.164 -14.625 1 90.94 183 GLU B N 1
ATOM 4746 C CA . GLU B 1 183 ? 21.094 3.41 -13.859 1 90.94 183 GLU B CA 1
ATOM 4747 C C . GLU B 1 183 ? 21.547 3.191 -12.422 1 90.94 183 GLU B C 1
ATOM 4749 O O . GLU B 1 183 ? 22.203 4.047 -11.836 1 90.94 183 GLU B O 1
ATOM 4754 N N . ALA B 1 184 ? 21.203 2.08 -11.875 1 92.31 184 ALA B N 1
ATOM 4755 C CA . ALA B 1 184 ? 21.5 1.773 -10.477 1 92.31 184 ALA B CA 1
ATOM 4756 C C . ALA B 1 184 ? 22.891 1.139 -10.336 1 92.31 184 ALA B C 1
ATOM 4758 O O . ALA B 1 184 ? 23.344 0.856 -9.219 1 92.31 184 ALA B O 1
ATOM 4759 N N . ASN B 1 185 ? 23.547 0.906 -11.391 1 90 185 ASN B N 1
ATOM 4760 C CA . ASN B 1 185 ? 24.844 0.221 -11.398 1 90 185 ASN B CA 1
ATOM 4761 C C . ASN B 1 185 ? 24.75 -1.15 -10.742 1 90 185 ASN B C 1
ATOM 4763 O O . ASN B 1 185 ? 25.547 -1.47 -9.852 1 90 185 ASN B O 1
ATOM 4767 N N . ILE B 1 186 ? 23.781 -1.883 -11.086 1 89.25 186 ILE B N 1
ATOM 4768 C CA . ILE B 1 186 ? 23.562 -3.242 -10.602 1 89.25 186 ILE B CA 1
ATOM 4769 C C . ILE B 1 186 ? 23.953 -4.242 -11.688 1 89.25 186 ILE B C 1
ATOM 4771 O O . ILE B 1 186 ? 23.531 -4.117 -12.836 1 89.25 186 ILE B O 1
ATOM 4775 N N . ASP B 1 187 ? 24.797 -5.16 -11.25 1 83.31 187 ASP B N 1
ATOM 4776 C CA . ASP B 1 187 ? 25.234 -6.23 -12.141 1 83.31 187 ASP B CA 1
ATOM 4777 C C . ASP B 1 187 ? 24.391 -7.492 -11.93 1 83.31 187 ASP B C 1
ATOM 4779 O O . ASP B 1 187 ? 24.516 -8.156 -10.898 1 83.31 187 ASP B O 1
ATOM 4783 N N . CYS B 1 188 ? 23.672 -7.875 -12.898 1 80.38 188 CYS B N 1
ATOM 4784 C CA . CYS B 1 188 ? 22.766 -9.008 -12.781 1 80.38 188 CYS B CA 1
ATOM 4785 C C . CYS B 1 188 ? 23.516 -10.328 -12.891 1 80.38 188 CYS B C 1
ATOM 4787 O O . CYS B 1 188 ? 22.953 -11.398 -12.664 1 80.38 188 CYS B O 1
ATOM 4789 N N . HIS B 1 189 ? 24.797 -10.227 -13.125 1 73.06 189 HIS B N 1
ATOM 4790 C CA . HIS B 1 189 ? 25.609 -11.438 -13.25 1 73.06 189 HIS B CA 1
ATOM 4791 C C . HIS B 1 189 ? 26.047 -11.945 -11.883 1 73.06 189 HIS B C 1
ATOM 4793 O O . HIS B 1 189 ? 26.531 -13.078 -11.758 1 73.06 189 HIS B O 1
ATOM 4799 N N . GLN B 1 190 ? 25.719 -11.117 -10.977 1 71.5 190 GLN B N 1
ATOM 4800 C CA . GLN B 1 190 ? 26.109 -11.523 -9.633 1 71.5 190 GLN B CA 1
ATOM 4801 C C . GLN B 1 190 ? 25.266 -12.703 -9.148 1 71.5 190 GLN B C 1
ATOM 4803 O O . GLN B 1 190 ? 24.109 -12.852 -9.547 1 71.5 190 GLN B O 1
ATOM 4808 N N . LYS B 1 191 ? 25.891 -13.594 -8.492 1 73 191 LYS B N 1
ATOM 4809 C CA . LYS B 1 191 ? 25.203 -14.773 -7.961 1 73 191 LYS B CA 1
ATOM 4810 C C . LYS B 1 191 ? 24.484 -14.445 -6.652 1 73 191 LYS B C 1
ATOM 4812 O O . LYS B 1 191 ? 24.859 -14.961 -5.594 1 73 191 LYS B O 1
ATOM 4817 N N . TYR B 1 192 ? 23.438 -13.695 -6.746 1 79 192 TYR B N 1
ATOM 4818 C CA . TYR B 1 192 ? 22.688 -13.227 -5.578 1 79 192 TYR B CA 1
ATOM 4819 C C . TYR B 1 192 ? 22.156 -14.406 -4.77 1 79 192 TYR B C 1
ATOM 4821 O O . TYR B 1 192 ? 22.203 -14.383 -3.537 1 79 192 TYR B O 1
ATOM 4829 N N . GLY B 1 193 ? 21.781 -15.398 -5.43 1 75.19 193 GLY B N 1
ATOM 4830 C CA . GLY B 1 193 ? 21.25 -16.578 -4.77 1 75.19 193 GLY B CA 1
ATOM 4831 C C . GLY B 1 193 ? 22.266 -17.281 -3.891 1 75.19 193 GLY B C 1
ATOM 4832 O O . GLY B 1 193 ? 21.938 -17.703 -2.781 1 75.19 193 GLY B O 1
ATOM 4833 N N . GLN B 1 194 ? 23.406 -17.328 -4.43 1 74.12 194 GLN B N 1
ATOM 4834 C CA . GLN B 1 194 ? 24.469 -17.969 -3.672 1 74.12 194 GLN B CA 1
ATOM 4835 C C . GLN B 1 194 ? 24.781 -17.203 -2.389 1 74.12 194 GLN B C 1
ATOM 4837 O O . GLN B 1 194 ? 25.281 -17.781 -1.423 1 74.12 194 GLN B O 1
ATOM 4842 N N . GLN B 1 195 ? 24.391 -16 -2.42 1 80.94 195 GLN B N 1
ATOM 4843 C CA . GLN B 1 195 ? 24.641 -15.156 -1.256 1 80.94 195 GLN B CA 1
ATOM 4844 C C . GLN B 1 195 ? 23.391 -15.016 -0.397 1 80.94 195 GLN B C 1
ATOM 4846 O O . GLN B 1 195 ? 23.344 -14.18 0.509 1 80.94 195 GLN B O 1
ATOM 4851 N N . ALA B 1 196 ? 22.375 -15.766 -0.735 1 86.56 196 ALA B N 1
ATOM 4852 C CA . ALA B 1 196 ? 21.109 -15.758 -0.026 1 86.56 196 ALA B CA 1
ATOM 4853 C C . ALA B 1 196 ? 20.438 -14.383 -0.115 1 86.56 196 ALA B C 1
ATOM 4855 O O . ALA B 1 196 ? 19.859 -13.906 0.862 1 86.56 196 ALA B O 1
ATOM 4856 N N . LEU B 1 197 ? 20.703 -13.727 -1.234 1 89.75 197 LEU B N 1
ATOM 4857 C CA . LEU B 1 197 ? 20.062 -12.445 -1.521 1 89.75 197 LEU B CA 1
ATOM 4858 C C . LEU B 1 197 ? 18.938 -12.602 -2.539 1 89.75 197 LEU B C 1
ATOM 4860 O O . LEU B 1 197 ? 19.031 -13.445 -3.436 1 89.75 197 LEU B O 1
ATOM 4864 N N . ALA B 1 198 ? 17.922 -11.789 -2.396 1 89.62 198 ALA B N 1
ATOM 4865 C CA . ALA B 1 198 ? 16.922 -11.672 -3.459 1 89.62 198 ALA B CA 1
ATOM 4866 C C . ALA B 1 198 ? 17.531 -11.016 -4.699 1 89.62 198 ALA B C 1
ATOM 4868 O O . ALA B 1 198 ? 18.438 -10.188 -4.598 1 89.62 198 ALA B O 1
ATOM 4869 N N . GLN B 1 199 ? 17 -11.406 -5.789 1 87.31 199 GLN B N 1
ATOM 4870 C CA . GLN B 1 199 ? 17.406 -10.75 -7.027 1 87.31 199 GLN B CA 1
ATOM 4871 C C . GLN B 1 199 ? 16.875 -9.32 -7.09 1 87.31 199 GLN B C 1
ATOM 4873 O O . GLN B 1 199 ? 15.75 -9.055 -6.691 1 87.31 199 GLN B O 1
ATOM 4878 N N . PRO B 1 200 ? 17.75 -8.445 -7.59 1 89.12 200 PRO B N 1
ATOM 4879 C CA . PRO B 1 200 ? 17.203 -7.105 -7.82 1 89.12 200 PRO B CA 1
ATOM 4880 C C . PRO B 1 200 ? 16.016 -7.109 -8.773 1 89.12 200 PRO B C 1
ATOM 4882 O O . PRO B 1 200 ? 16.016 -7.844 -9.758 1 89.12 200 PRO B O 1
ATOM 4885 N N . PRO B 1 201 ? 15.008 -6.301 -8.453 1 86.94 201 PRO B N 1
ATOM 4886 C CA . PRO B 1 201 ? 13.828 -6.254 -9.312 1 86.94 201 PRO B CA 1
ATOM 4887 C C . PRO B 1 201 ? 14.172 -5.941 -10.766 1 86.94 201 PRO B C 1
ATOM 4889 O O . PRO B 1 201 ? 13.531 -6.465 -11.688 1 86.94 201 PRO B O 1
ATOM 4892 N N . CYS B 1 202 ? 15.117 -5.098 -10.953 1 85.19 202 CYS B N 1
ATOM 4893 C CA . CYS B 1 202 ? 15.492 -4.758 -12.32 1 85.19 202 CYS B CA 1
ATOM 4894 C C . CYS B 1 202 ? 16.047 -5.977 -13.047 1 85.19 202 CYS B C 1
ATOM 4896 O O . CYS B 1 202 ? 15.875 -6.109 -14.258 1 85.19 202 CYS B O 1
ATOM 4898 N N . CYS B 1 203 ? 16.734 -6.867 -12.367 1 84.31 203 CYS B N 1
ATOM 4899 C CA . CYS B 1 203 ? 17.234 -8.109 -12.953 1 84.31 203 CYS B CA 1
ATOM 4900 C C . CYS B 1 203 ? 16.078 -9.055 -13.273 1 84.31 203 CYS B C 1
ATOM 4902 O O . CYS B 1 203 ? 16.078 -9.695 -14.328 1 84.31 203 CYS B O 1
ATOM 4904 N N . LEU B 1 204 ? 15.156 -9.141 -12.391 1 83.56 204 LEU B N 1
ATOM 4905 C CA . LEU B 1 204 ? 13.984 -9.984 -12.625 1 83.56 204 LEU B CA 1
ATOM 4906 C C . LEU B 1 204 ? 13.195 -9.484 -13.828 1 83.56 204 LEU B C 1
ATOM 4908 O O . LEU B 1 204 ? 12.672 -10.289 -14.602 1 83.56 204 LEU B O 1
ATOM 4912 N N . THR B 1 205 ? 13.125 -8.234 -13.922 1 80 205 THR B N 1
ATOM 4913 C CA . THR B 1 205 ? 12.453 -7.652 -15.078 1 80 205 THR B CA 1
ATOM 4914 C C . THR B 1 205 ? 13.172 -8.031 -16.375 1 80 205 THR B C 1
ATOM 4916 O O . THR B 1 205 ? 12.531 -8.352 -17.375 1 80 205 THR B O 1
ATOM 4919 N N . ALA B 1 206 ? 14.438 -7.977 -16.312 1 77 206 ALA B N 1
ATOM 4920 C CA . ALA B 1 206 ? 15.227 -8.383 -17.484 1 77 206 ALA B CA 1
ATOM 4921 C C . ALA B 1 206 ? 14.969 -9.844 -17.844 1 77 206 ALA B C 1
ATOM 4923 O O . ALA B 1 206 ? 14.82 -10.188 -19.016 1 77 206 ALA B O 1
ATOM 4924 N N . LEU B 1 207 ? 14.93 -10.609 -16.828 1 78.94 207 LEU B N 1
ATOM 4925 C CA . LEU B 1 207 ? 14.633 -12.023 -17.031 1 78.94 207 LEU B CA 1
ATOM 4926 C C . LEU B 1 207 ? 13.258 -12.203 -17.672 1 78.94 207 LEU B C 1
ATOM 4928 O O . LEU B 1 207 ? 13.109 -12.969 -18.625 1 78.94 207 LEU B O 1
ATOM 4932 N N . THR B 1 208 ? 12.336 -11.5 -17.156 1 78.94 208 THR B N 1
ATOM 4933 C CA . THR B 1 208 ? 10.977 -11.57 -17.688 1 78.94 208 THR B CA 1
ATOM 4934 C C . THR B 1 208 ? 10.93 -11.102 -19.125 1 78.94 208 THR B C 1
ATOM 4936 O O . THR B 1 208 ? 10.25 -11.711 -19.969 1 78.94 208 THR B O 1
ATOM 4939 N N . ARG B 1 209 ? 11.648 -10.156 -19.422 1 76.88 209 ARG B N 1
ATOM 4940 C CA . ARG B 1 209 ? 11.68 -9.641 -20.781 1 76.88 209 ARG B CA 1
ATOM 4941 C C . ARG B 1 209 ? 12.289 -10.656 -21.734 1 76.88 209 ARG B C 1
ATOM 4943 O O . ARG B 1 209 ? 11.859 -10.781 -22.875 1 76.88 209 ARG B O 1
ATOM 4950 N N . MET B 1 210 ? 13.25 -11.281 -21.266 1 77.94 210 MET B N 1
ATOM 4951 C CA . MET B 1 210 ? 13.859 -12.336 -22.062 1 77.94 210 MET B CA 1
ATOM 4952 C C . MET B 1 210 ? 12.852 -13.445 -22.344 1 77.94 210 MET B C 1
ATOM 4954 O O . MET B 1 210 ? 12.742 -13.922 -23.484 1 77.94 210 MET B O 1
ATOM 4958 N N . MET B 1 211 ? 12.141 -13.789 -21.359 1 79 211 MET B N 1
ATOM 4959 C CA . MET B 1 211 ? 11.133 -14.844 -21.5 1 79 211 MET B CA 1
ATOM 4960 C C . MET B 1 211 ? 10.047 -14.414 -22.484 1 79 211 MET B C 1
ATOM 4962 O O . MET B 1 211 ? 9.594 -15.219 -23.312 1 79 211 MET B O 1
ATOM 4966 N N . LEU B 1 212 ? 9.773 -13.211 -22.391 1 79.5 212 LEU B N 1
ATOM 4967 C CA . LEU B 1 212 ? 8.719 -12.703 -23.266 1 79.5 212 LEU B CA 1
ATOM 4968 C C . LEU B 1 212 ? 9.203 -12.609 -24.703 1 79.5 212 LEU B C 1
ATOM 4970 O O . LEU B 1 212 ? 8.43 -12.852 -25.641 1 79.5 212 LEU B O 1
ATOM 4974 N N . ALA B 1 213 ? 10.438 -12.281 -24.859 1 81.31 213 ALA B N 1
ATOM 4975 C CA . ALA B 1 213 ? 11.016 -12.273 -26.203 1 81.31 213 ALA B CA 1
ATOM 4976 C C . ALA B 1 213 ? 11 -13.664 -26.828 1 81.31 213 ALA B C 1
ATOM 4978 O O . ALA B 1 213 ? 10.641 -13.836 -27.984 1 81.31 213 ALA B O 1
ATOM 4979 N N . LEU B 1 214 ? 11.359 -14.617 -26.031 1 81.19 214 LEU B N 1
ATOM 4980 C CA . LEU B 1 214 ? 11.336 -16 -26.484 1 81.19 214 LEU B CA 1
ATOM 4981 C C . LEU B 1 214 ? 9.922 -16.438 -26.859 1 81.19 214 LEU B C 1
ATOM 4983 O O . LEU B 1 214 ? 9.688 -16.922 -27.969 1 81.19 214 LEU B O 1
ATOM 4987 N N . THR B 1 215 ? 9.078 -16.156 -25.969 1 81.5 215 THR B N 1
ATOM 4988 C CA . THR B 1 215 ? 7.691 -16.562 -26.188 1 81.5 215 THR B CA 1
ATOM 4989 C C . THR B 1 215 ? 7.121 -15.906 -27.438 1 81.5 215 THR B C 1
ATOM 4991 O O . THR B 1 215 ? 6.441 -16.547 -28.234 1 81.5 215 THR B O 1
ATOM 4994 N N . HIS B 1 216 ? 7.445 -14.719 -27.625 1 85.75 216 HIS B N 1
ATOM 4995 C CA . HIS B 1 216 ? 6.945 -13.961 -28.766 1 85.75 216 HIS B CA 1
ATOM 4996 C C . HIS B 1 216 ? 7.484 -14.531 -30.078 1 85.75 216 HIS B C 1
ATOM 4998 O O . HIS B 1 216 ? 6.727 -14.758 -31.016 1 85.75 216 HIS B O 1
ATOM 5004 N N . GLU B 1 217 ? 8.734 -14.75 -30.141 1 86.12 217 GLU B N 1
ATOM 5005 C CA . GLU B 1 217 ? 9.352 -15.227 -31.375 1 86.12 217 GLU B CA 1
ATOM 5006 C C . GLU B 1 217 ? 8.938 -16.656 -31.688 1 86.12 217 GLU B C 1
ATOM 5008 O O . GLU B 1 217 ? 8.773 -17.016 -32.875 1 86.12 217 GLU B O 1
ATOM 5013 N N . PHE B 1 218 ? 8.797 -17.453 -30.688 1 85.56 218 PHE B N 1
ATOM 5014 C CA . PHE B 1 218 ? 8.328 -18.812 -30.906 1 85.56 218 PHE B CA 1
ATOM 5015 C C . PHE B 1 218 ? 6.891 -18.812 -31.422 1 85.56 218 PHE B C 1
ATOM 5017 O O . PHE B 1 218 ? 6.57 -19.531 -32.375 1 85.56 218 PHE B O 1
ATOM 5024 N N . LYS B 1 219 ? 6.066 -18.016 -30.828 1 85.56 219 LYS B N 1
ATOM 5025 C CA . LYS B 1 219 ? 4.676 -17.906 -31.266 1 85.56 219 LYS B CA 1
ATOM 5026 C C . LYS B 1 219 ? 4.59 -17.375 -32.688 1 85.56 219 LYS B C 1
ATOM 5028 O O . LYS B 1 219 ? 3.852 -17.906 -33.531 1 85.56 219 LYS B O 1
ATOM 5033 N N . LYS B 1 220 ? 5.293 -16.375 -32.969 1 90.62 220 LYS B N 1
ATOM 5034 C CA . LYS B 1 220 ? 5.312 -15.75 -34.281 1 90.62 220 LYS B CA 1
ATOM 5035 C C . LYS B 1 220 ? 5.672 -16.766 -35.375 1 90.62 220 LYS B C 1
ATOM 5037 O O . LYS B 1 220 ? 5.125 -16.719 -36.469 1 90.62 220 LYS B O 1
ATOM 5042 N N . ASN B 1 221 ? 6.516 -17.656 -35.062 1 91.88 221 ASN B N 1
ATOM 5043 C CA . ASN B 1 221 ? 7.012 -18.625 -36.062 1 91.88 221 ASN B CA 1
ATOM 5044 C C . ASN B 1 221 ? 6.297 -19.969 -35.938 1 91.88 221 ASN B C 1
ATOM 5046 O O . ASN B 1 221 ? 6.73 -20.953 -36.531 1 91.88 221 ASN B O 1
ATOM 5050 N N . LYS B 1 222 ? 5.293 -20.016 -35.094 1 88 222 LYS B N 1
ATOM 5051 C CA . LYS B 1 222 ? 4.453 -21.188 -34.938 1 88 222 LYS B CA 1
ATOM 5052 C C . LYS B 1 222 ? 5.27 -22.375 -34.406 1 88 222 LYS B C 1
ATOM 5054 O O . LYS B 1 222 ? 5.16 -23.484 -34.938 1 88 222 LYS B O 1
ATOM 5059 N N . LEU B 1 223 ? 6.176 -22.078 -33.562 1 83.31 223 LEU B N 1
ATOM 5060 C CA . LEU B 1 223 ? 6.984 -23.078 -32.875 1 83.31 223 LEU B CA 1
ATOM 5061 C C . LEU B 1 223 ? 6.508 -23.281 -31.453 1 83.31 223 LEU B C 1
ATOM 5063 O O . LEU B 1 223 ? 6.016 -22.344 -30.812 1 83.31 223 LEU B O 1
ATOM 5067 N N . ASP B 1 224 ? 6.727 -24.438 -30.984 1 77.56 224 ASP B N 1
ATOM 5068 C CA . ASP B 1 224 ? 6.227 -24.781 -29.656 1 77.56 224 ASP B CA 1
ATOM 5069 C C . ASP B 1 224 ? 7.242 -24.422 -28.578 1 77.56 224 ASP B C 1
ATOM 5071 O O . ASP B 1 224 ? 8.445 -24.594 -28.766 1 77.56 224 ASP B O 1
ATOM 5075 N N . LEU B 1 225 ? 6.738 -23.828 -27.562 1 81.44 225 LEU B N 1
ATOM 5076 C CA . LEU B 1 225 ? 7.473 -23.5 -26.344 1 81.44 225 LEU B CA 1
ATOM 5077 C C . LEU B 1 225 ? 6.625 -23.766 -25.109 1 81.44 225 LEU B C 1
ATOM 5079 O O . LEU B 1 225 ? 5.406 -23.562 -25.125 1 81.44 225 LEU B O 1
ATOM 5083 N N . CYS B 1 226 ? 7.266 -24.344 -24.062 1 82.25 226 CYS B N 1
ATOM 5084 C CA . CYS B 1 226 ? 6.516 -24.688 -22.844 1 82.25 226 CYS B CA 1
ATOM 5085 C C . CYS B 1 226 ? 7.301 -24.328 -21.594 1 82.25 226 CYS B C 1
ATOM 5087 O O . CYS B 1 226 ? 8.516 -24.531 -21.531 1 82.25 226 CYS B O 1
ATOM 5089 N N . LEU B 1 227 ? 6.551 -23.734 -20.656 1 85.06 227 LEU B N 1
ATOM 5090 C CA . LEU B 1 227 ? 7.199 -23.562 -19.359 1 85.06 227 LEU B CA 1
ATOM 5091 C C . LEU B 1 227 ? 7.445 -24.906 -18.688 1 85.06 227 LEU B C 1
ATOM 5093 O O . LEU B 1 227 ? 6.613 -25.812 -18.781 1 85.06 227 LEU B O 1
ATOM 5097 N N . TYR B 1 228 ? 8.578 -24.906 -17.953 1 80.81 228 TYR B N 1
ATOM 5098 C CA . TYR B 1 228 ? 8.984 -26.188 -17.375 1 80.81 228 TYR B CA 1
ATOM 5099 C C . TYR B 1 228 ? 9.656 -25.984 -16.031 1 80.81 228 TYR B C 1
ATOM 5101 O O . TYR B 1 228 ? 10.125 -24.891 -15.711 1 80.81 228 TYR B O 1
ATOM 5109 N N . CYS B 1 229 ? 9.516 -27.016 -15.164 1 80.62 229 CYS B N 1
ATOM 5110 C CA . CYS B 1 229 ? 10.25 -27.156 -13.914 1 80.62 229 CYS B CA 1
ATOM 5111 C C . CYS B 1 229 ? 9.977 -26 -12.977 1 80.62 229 CYS B C 1
ATOM 5113 O O . CYS B 1 229 ? 8.82 -25.672 -12.703 1 80.62 229 CYS B O 1
ATOM 5115 N N . GLY B 1 230 ? 11.023 -25.359 -12.57 1 80.12 230 GLY B N 1
ATOM 5116 C CA . GLY B 1 230 ? 10.945 -24.328 -11.547 1 80.12 230 GLY B CA 1
ATOM 5117 C C . GLY B 1 230 ? 10.102 -23.125 -11.961 1 80.12 230 GLY B C 1
ATOM 5118 O O . GLY B 1 230 ? 9.477 -22.484 -11.117 1 80.12 230 GLY B O 1
ATOM 5119 N N . GLN B 1 231 ? 10.086 -22.953 -13.211 1 83.62 231 GLN B N 1
ATOM 5120 C CA . GLN B 1 231 ? 9.328 -21.797 -13.664 1 83.62 231 GLN B CA 1
ATOM 5121 C C . GLN B 1 231 ? 7.828 -22 -13.477 1 83.62 231 GLN B C 1
ATOM 5123 O O . GLN B 1 231 ? 7.098 -21.047 -13.18 1 83.62 231 GLN B O 1
ATOM 5128 N N . VAL B 1 232 ? 7.418 -23.188 -13.672 1 88.5 232 VAL B N 1
ATOM 5129 C CA . VAL B 1 232 ? 6.016 -23.484 -13.414 1 88.5 232 VAL B CA 1
ATOM 5130 C C . VAL B 1 232 ? 5.695 -23.266 -11.938 1 88.5 232 VAL B C 1
ATOM 5132 O O . VAL B 1 232 ? 4.68 -22.641 -11.602 1 88.5 232 VAL B O 1
ATOM 5135 N N . LEU B 1 233 ? 6.578 -23.703 -11.094 1 90.31 233 LEU B N 1
ATOM 5136 C CA . LEU B 1 233 ? 6.391 -23.5 -9.656 1 90.31 233 LEU B CA 1
ATOM 5137 C C . LEU B 1 233 ? 6.25 -22.016 -9.336 1 90.31 233 LEU B C 1
ATOM 5139 O O . LEU B 1 233 ? 5.426 -21.625 -8.5 1 90.31 233 LEU B O 1
ATOM 5143 N N . ALA B 1 234 ? 7.023 -21.281 -10.031 1 90.12 234 ALA B N 1
ATOM 5144 C CA . ALA B 1 234 ? 6.973 -19.828 -9.805 1 90.12 234 ALA B CA 1
ATOM 5145 C C . ALA B 1 234 ? 5.594 -19.281 -10.148 1 90.12 234 ALA B C 1
ATOM 5147 O O . ALA B 1 234 ? 5.086 -18.391 -9.445 1 90.12 234 ALA B O 1
ATOM 5148 N N . THR B 1 235 ? 4.973 -19.766 -11.117 1 90.25 235 THR B N 1
ATOM 5149 C CA . THR B 1 235 ? 3.674 -19.266 -11.547 1 90.25 235 THR B CA 1
ATOM 5150 C C . THR B 1 235 ? 2.578 -19.688 -10.578 1 90.25 235 THR B C 1
ATOM 5152 O O . THR B 1 235 ? 1.533 -19.047 -10.484 1 90.25 235 THR B O 1
ATOM 5155 N N . ILE B 1 236 ? 2.801 -20.766 -9.875 1 93.69 236 ILE B N 1
ATOM 5156 C CA . ILE B 1 236 ? 1.84 -21.219 -8.875 1 93.69 236 ILE B CA 1
ATOM 5157 C C . ILE B 1 236 ? 1.996 -20.406 -7.598 1 93.69 236 ILE B C 1
ATOM 5159 O O . ILE B 1 236 ? 1.006 -19.953 -7.016 1 93.69 236 ILE B O 1
ATOM 5163 N N . LYS B 1 237 ? 3.223 -20.125 -7.246 1 91.88 237 LYS B N 1
ATOM 5164 C CA . LYS B 1 237 ? 3.549 -19.594 -5.922 1 91.88 237 LYS B CA 1
ATOM 5165 C C . LYS B 1 237 ? 3.453 -18.078 -5.891 1 91.88 237 LYS B C 1
ATOM 5167 O O . LYS B 1 237 ? 3.25 -17.484 -4.832 1 91.88 237 LYS B O 1
ATOM 5172 N N . MET B 1 238 ? 3.674 -17.531 -7.02 1 88.56 238 MET B N 1
ATOM 5173 C CA . MET B 1 238 ? 3.785 -16.078 -7.023 1 88.56 238 MET B CA 1
ATOM 5174 C C . MET B 1 238 ? 2.949 -15.469 -8.148 1 88.56 238 MET B C 1
ATOM 5176 O O . MET B 1 238 ? 3.047 -15.891 -9.297 1 88.56 238 MET B O 1
ATOM 5180 N N . PRO B 1 239 ? 2.188 -14.422 -7.715 1 78.06 239 PRO B N 1
ATOM 5181 C CA . PRO B 1 239 ? 1.561 -13.672 -8.805 1 78.06 239 PRO B CA 1
ATOM 5182 C C . PRO B 1 239 ? 2.58 -13.062 -9.766 1 78.06 239 PRO B C 1
ATOM 5184 O O . PRO B 1 239 ? 3.594 -12.516 -9.336 1 78.06 239 PRO B O 1
ATOM 5187 N N . GLY B 1 240 ? 2.447 -13.273 -11 1 77.81 240 GLY B N 1
ATOM 5188 C CA . GLY B 1 240 ? 3.381 -12.789 -12.008 1 77.81 240 GLY B CA 1
ATOM 5189 C C . GLY B 1 240 ? 4.402 -13.828 -12.422 1 77.81 240 GLY B C 1
ATOM 5190 O O . GLY B 1 240 ? 5.082 -13.656 -13.438 1 77.81 240 GLY B O 1
ATOM 5191 N N . GLY B 1 241 ? 4.602 -14.789 -11.562 1 84.81 241 GLY B N 1
ATOM 5192 C CA . GLY B 1 241 ? 5.363 -15.961 -11.977 1 84.81 241 GLY B CA 1
ATOM 5193 C C . GLY B 1 241 ? 6.855 -15.805 -11.758 1 84.81 241 GLY B C 1
ATOM 5194 O O . GLY B 1 241 ? 7.656 -16.422 -12.453 1 84.81 241 GLY B O 1
ATOM 5195 N N . GLN B 1 242 ? 7.246 -14.93 -10.867 1 82.62 242 GLN B N 1
ATOM 5196 C CA . GLN B 1 242 ? 8.664 -14.75 -10.594 1 82.62 242 GLN B CA 1
ATOM 5197 C C . GLN B 1 242 ? 8.953 -14.852 -9.094 1 82.62 242 GLN B C 1
ATOM 5199 O O . GLN B 1 242 ? 8.352 -14.141 -8.289 1 82.62 242 GLN B O 1
ATOM 5204 N N . LEU B 1 243 ? 9.859 -15.734 -8.828 1 86.44 243 LEU B N 1
ATOM 5205 C CA . LEU B 1 243 ? 10.336 -15.812 -7.453 1 86.44 243 LEU B CA 1
ATOM 5206 C C . LEU B 1 243 ? 11.484 -14.836 -7.223 1 86.44 243 LEU B C 1
ATOM 5208 O O . LEU B 1 243 ? 12.352 -14.68 -8.086 1 86.44 243 LEU B O 1
ATOM 5212 N N . PRO B 1 244 ? 11.531 -14.203 -6.109 1 86.19 244 PRO B N 1
ATOM 5213 C CA . PRO B 1 244 ? 12.594 -13.227 -5.84 1 86.19 244 PRO B CA 1
ATOM 5214 C C . PRO B 1 244 ? 13.984 -13.852 -5.871 1 86.19 244 PRO B C 1
ATOM 5216 O O . PRO B 1 244 ? 14.984 -13.133 -6.023 1 86.19 244 PRO B O 1
ATOM 5219 N N . TRP B 1 245 ? 14.125 -15.109 -5.738 1 84.56 245 TRP B N 1
ATOM 5220 C CA . TRP B 1 245 ? 15.438 -15.75 -5.695 1 84.56 245 TRP B CA 1
ATOM 5221 C C . TRP B 1 245 ? 15.703 -16.547 -6.969 1 84.56 245 TRP B C 1
ATOM 5223 O O . TRP B 1 245 ? 16.688 -17.281 -7.051 1 84.56 245 TRP B O 1
ATOM 5233 N N . ASP B 1 246 ? 14.891 -16.328 -7.941 1 78.88 246 ASP B N 1
ATOM 5234 C CA . ASP B 1 246 ? 15.078 -17.031 -9.211 1 78.88 246 ASP B CA 1
ATOM 5235 C C . ASP B 1 246 ? 16.281 -16.484 -9.969 1 78.88 246 ASP B C 1
ATOM 5237 O O . ASP B 1 246 ? 16.531 -15.281 -9.961 1 78.88 246 ASP B O 1
ATOM 5241 N N . THR B 1 247 ? 16.969 -17.453 -10.609 1 74.94 247 THR B N 1
ATOM 5242 C CA . THR B 1 247 ? 18.141 -17.016 -11.352 1 74.94 247 THR B CA 1
ATOM 5243 C C . THR B 1 247 ? 18.047 -17.453 -12.812 1 74.94 247 THR B C 1
ATOM 5245 O O . THR B 1 247 ? 18.875 -17.062 -13.641 1 74.94 247 THR B O 1
ATOM 5248 N N . ASP B 1 248 ? 17.078 -18.25 -13.078 1 75.62 248 ASP B N 1
ATOM 5249 C CA . ASP B 1 248 ? 16.969 -18.75 -14.445 1 75.62 248 ASP B CA 1
ATOM 5250 C C . ASP B 1 248 ? 15.523 -19.062 -14.805 1 75.62 248 ASP B C 1
ATOM 5252 O O . ASP B 1 248 ? 14.617 -18.828 -14 1 75.62 248 ASP B O 1
ATOM 5256 N N . VAL B 1 249 ? 15.398 -19.344 -16.094 1 73.88 249 VAL B N 1
ATOM 5257 C CA . VAL B 1 249 ? 14.078 -19.703 -16.594 1 73.88 249 VAL B CA 1
ATOM 5258 C C . VAL B 1 249 ? 14.18 -20.984 -17.438 1 73.88 249 VAL B C 1
ATOM 5260 O O . VAL B 1 249 ? 15.133 -21.156 -18.203 1 73.88 249 VAL B O 1
ATOM 5263 N N . ASP B 1 250 ? 13.18 -21.781 -17.203 1 76.31 250 ASP B N 1
ATOM 5264 C CA . ASP B 1 250 ? 13.133 -23.047 -17.938 1 76.31 250 ASP B CA 1
ATOM 5265 C C . ASP B 1 250 ? 11.992 -23.047 -18.953 1 76.31 250 ASP B C 1
ATOM 5267 O O . ASP B 1 250 ? 10.82 -23.125 -18.578 1 76.31 250 ASP B O 1
ATOM 5271 N N . MET B 1 251 ? 12.398 -22.984 -20.234 1 79.62 251 MET B N 1
ATOM 5272 C CA . MET B 1 251 ? 11.398 -23.016 -21.312 1 79.62 251 MET B CA 1
ATOM 5273 C C . MET B 1 251 ? 11.859 -23.891 -22.469 1 79.62 251 MET B C 1
ATOM 5275 O O . MET B 1 251 ? 12.305 -23.391 -23.5 1 79.62 251 MET B O 1
ATOM 5279 N N . PRO B 1 252 ? 11.617 -25.156 -22.328 1 76 252 PRO B N 1
ATOM 5280 C CA . PRO B 1 252 ? 12.031 -26.047 -23.406 1 76 252 PRO B CA 1
ATOM 5281 C C . PRO B 1 252 ? 11.156 -25.922 -24.641 1 76 252 PRO B C 1
ATOM 5283 O O . PRO B 1 252 ? 10.008 -25.484 -24.562 1 76 252 PRO B O 1
ATOM 5286 N N . SER B 1 253 ? 11.805 -26.25 -25.781 1 77.06 253 SER B N 1
ATOM 5287 C CA . SER B 1 253 ? 11.117 -26.344 -27.062 1 77.06 253 SER B CA 1
ATOM 5288 C C . SER B 1 253 ? 11.219 -27.75 -27.641 1 77.06 253 SER B C 1
ATOM 5290 O O . SER B 1 253 ? 11.906 -28.609 -27.094 1 77.06 253 SER B O 1
ATOM 5292 N N . ASP B 1 254 ? 10.5 -27.906 -28.625 1 73.56 254 ASP B N 1
ATOM 5293 C CA . ASP B 1 254 ? 10.547 -29.203 -29.297 1 73.56 254 ASP B CA 1
ATOM 5294 C C . ASP B 1 254 ? 11.875 -29.406 -30.016 1 73.56 254 ASP B C 1
ATOM 5296 O O . ASP B 1 254 ? 12.211 -28.656 -30.938 1 73.56 254 ASP B O 1
ATOM 5300 N N . ALA B 1 255 ? 12.609 -30.406 -29.578 1 70.81 255 ALA B N 1
ATOM 5301 C CA . ALA B 1 255 ? 13.93 -30.688 -30.125 1 70.81 255 ALA B CA 1
ATOM 5302 C C . ALA B 1 255 ? 13.852 -30.938 -31.625 1 70.81 255 ALA B C 1
ATOM 5304 O O . ALA B 1 255 ? 14.797 -30.641 -32.375 1 70.81 255 ALA B O 1
ATOM 5305 N N . ARG B 1 256 ? 12.797 -31.484 -32.156 1 76.69 256 ARG B N 1
ATOM 5306 C CA . ARG B 1 256 ? 12.633 -31.828 -33.562 1 76.69 256 ARG B CA 1
ATOM 5307 C C . ARG B 1 256 ? 12.594 -30.578 -34.438 1 76.69 256 ARG B C 1
ATOM 5309 O O . ARG B 1 256 ? 12.82 -30.641 -35.625 1 76.69 256 ARG B O 1
ATOM 5316 N N . MET B 1 257 ? 12.258 -29.5 -33.781 1 78.31 257 MET B N 1
ATOM 5317 C CA . MET B 1 257 ? 12.125 -28.266 -34.531 1 78.31 257 MET B CA 1
ATOM 5318 C C . MET B 1 257 ? 13.344 -27.359 -34.312 1 78.31 257 MET B C 1
ATOM 5320 O O . MET B 1 257 ? 13.297 -26.172 -34.625 1 78.31 257 MET B O 1
ATOM 5324 N N . TRP B 1 258 ? 14.383 -27.938 -33.906 1 77.12 258 TRP B N 1
ATOM 5325 C CA . TRP B 1 258 ? 15.531 -27.141 -33.5 1 77.12 258 TRP B CA 1
ATOM 5326 C C . TRP B 1 258 ? 16.141 -26.422 -34.688 1 77.12 258 TRP B C 1
ATOM 5328 O O . TRP B 1 258 ? 16.594 -25.281 -34.562 1 77.12 258 TRP B O 1
ATOM 5338 N N . GLU B 1 259 ? 16.172 -27.078 -35.781 1 76.81 259 GLU B N 1
ATOM 5339 C CA . GLU B 1 259 ? 16.703 -26.422 -36.969 1 76.81 259 GLU B CA 1
ATOM 5340 C C . GLU B 1 259 ? 15.891 -25.172 -37.312 1 76.81 259 GLU B C 1
ATOM 5342 O O . GLU B 1 259 ? 16.469 -24.156 -37.688 1 76.81 259 GLU B O 1
ATOM 5347 N N . GLU B 1 260 ? 14.641 -25.328 -37.219 1 83.62 260 GLU B N 1
ATOM 5348 C CA . GLU B 1 260 ? 13.781 -24.172 -37.469 1 83.62 260 GLU B CA 1
ATOM 5349 C C . GLU B 1 260 ? 14.023 -23.078 -36.438 1 83.62 260 GLU B C 1
ATOM 5351 O O . GLU B 1 260 ? 14.016 -21.891 -36.781 1 83.62 260 GLU B O 1
ATOM 5356 N N . VAL B 1 261 ? 14.203 -23.453 -35.219 1 82.12 261 VAL B N 1
ATOM 5357 C CA . VAL B 1 261 ? 14.461 -22.484 -34.156 1 82.12 261 VAL B CA 1
ATOM 5358 C C . VAL B 1 261 ? 15.75 -21.719 -34.438 1 82.12 261 VAL B C 1
ATOM 5360 O O . VAL B 1 261 ? 15.789 -20.484 -34.312 1 82.12 261 VAL B O 1
ATOM 5363 N N . GLN B 1 262 ? 16.719 -22.406 -34.844 1 79.12 262 GLN B N 1
ATOM 5364 C CA . GLN B 1 262 ? 18 -21.781 -35.156 1 79.12 262 GLN B CA 1
ATOM 5365 C C . GLN B 1 262 ? 17.891 -20.812 -36.344 1 79.12 262 GLN B C 1
ATOM 5367 O O . GLN B 1 262 ? 18.531 -19.766 -36.344 1 79.12 262 GLN B O 1
ATOM 5372 N N . LYS B 1 263 ? 17.047 -21.219 -37.219 1 85.5 263 LYS B N 1
ATOM 5373 C CA . LYS B 1 263 ? 16.938 -20.422 -38.438 1 85.5 263 LYS B CA 1
ATOM 5374 C C . LYS B 1 263 ? 16 -19.234 -38.25 1 85.5 263 LYS B C 1
ATOM 5376 O O . LYS B 1 263 ? 16.266 -18.141 -38.75 1 85.5 263 LYS B O 1
ATOM 5381 N N . LEU B 1 264 ? 14.969 -19.484 -37.531 1 88.25 264 LEU B N 1
ATOM 5382 C CA . LEU B 1 264 ? 13.883 -18.5 -37.531 1 88.25 264 LEU B CA 1
ATOM 5383 C C . LEU B 1 264 ? 13.898 -17.656 -36.281 1 88.25 264 LEU B C 1
ATOM 5385 O O . LEU B 1 264 ? 13.422 -16.516 -36.281 1 88.25 264 LEU B O 1
ATOM 5389 N N . VAL B 1 265 ? 14.344 -18.188 -35.188 1 86.44 265 VAL B N 1
ATOM 5390 C CA . VAL B 1 265 ? 14.164 -17.547 -33.906 1 86.44 265 VAL B CA 1
ATOM 5391 C C . VAL B 1 265 ? 15.492 -16.953 -33.438 1 86.44 265 VAL B C 1
ATOM 5393 O O . VAL B 1 265 ? 15.555 -15.781 -33.062 1 86.44 265 VAL B O 1
ATOM 5396 N N . VAL B 1 266 ? 16.562 -17.641 -33.594 1 81.31 266 VAL B N 1
ATOM 5397 C CA . VAL B 1 266 ? 17.859 -17.312 -33 1 81.31 266 VAL B CA 1
ATOM 5398 C C . VAL B 1 266 ? 18.375 -15.992 -33.594 1 81.31 266 VAL B C 1
ATOM 5400 O O . VAL B 1 266 ? 18.797 -15.102 -32.844 1 81.31 266 VAL B O 1
ATOM 5403 N N . PRO B 1 267 ? 18.297 -15.844 -34.875 1 85.62 267 PRO B N 1
ATOM 5404 C CA . PRO B 1 267 ? 18.797 -14.578 -35.438 1 85.62 267 PRO B CA 1
ATOM 5405 C C . PRO B 1 267 ? 18.047 -13.359 -34.906 1 85.62 267 PRO B C 1
ATOM 5407 O O . PRO B 1 267 ? 18.656 -12.328 -34.625 1 85.62 267 PRO B O 1
ATOM 5410 N N . THR B 1 268 ? 16.797 -13.492 -34.75 1 86.5 268 THR B N 1
ATOM 5411 C CA . THR B 1 268 ? 15.992 -12.383 -34.25 1 86.5 268 THR B CA 1
ATOM 5412 C C . THR B 1 268 ? 16.312 -12.102 -32.781 1 86.5 268 THR B C 1
ATOM 5414 O O . THR B 1 268 ? 16.359 -10.945 -32.344 1 86.5 268 THR B O 1
ATOM 5417 N N . LEU B 1 269 ? 16.484 -13.148 -32 1 82.38 269 LEU B N 1
ATOM 5418 C CA . LEU B 1 269 ? 16.859 -12.984 -30.594 1 82.38 269 LEU B CA 1
ATOM 5419 C C . LEU B 1 269 ? 18.156 -12.211 -30.453 1 82.38 269 LEU B C 1
ATOM 5421 O O . LEU B 1 269 ? 18.297 -11.352 -29.578 1 82.38 269 LEU B O 1
ATOM 5425 N N . LYS B 1 270 ? 19.062 -12.461 -31.312 1 79.12 270 LYS B N 1
ATOM 5426 C CA . LYS B 1 270 ? 20.375 -11.812 -31.281 1 79.12 270 LYS B CA 1
ATOM 5427 C C . LYS B 1 270 ? 20.281 -10.359 -31.734 1 79.12 270 LYS B C 1
ATOM 5429 O O . LYS B 1 270 ? 20.797 -9.461 -31.062 1 79.12 270 LYS B O 1
ATOM 5434 N N . THR B 1 271 ? 19.625 -10.125 -32.75 1 84.12 271 THR B N 1
ATOM 5435 C CA . THR B 1 271 ? 19.641 -8.812 -33.406 1 84.12 271 THR B CA 1
ATOM 5436 C C . THR B 1 271 ? 18.625 -7.883 -32.75 1 84.12 271 THR B C 1
ATOM 5438 O O . THR B 1 271 ? 18.953 -6.754 -32.375 1 84.12 271 THR B O 1
ATOM 5441 N N . LYS B 1 272 ? 17.406 -8.422 -32.625 1 82.44 272 LYS B N 1
ATOM 5442 C CA . LYS B 1 272 ? 16.312 -7.574 -32.125 1 82.44 272 LYS B CA 1
ATOM 5443 C C . LYS B 1 272 ? 16.359 -7.418 -30.625 1 82.44 272 LYS B C 1
ATOM 5445 O O . LYS B 1 272 ? 16.047 -6.348 -30.094 1 82.44 272 LYS B O 1
ATOM 5450 N N . TYR B 1 273 ? 16.781 -8.445 -29.922 1 79.19 273 TYR B N 1
ATOM 5451 C CA . TYR B 1 273 ? 16.672 -8.422 -28.469 1 79.19 273 TYR B CA 1
ATOM 5452 C C . TYR B 1 273 ? 18.047 -8.406 -27.828 1 79.19 273 TYR B C 1
ATOM 5454 O O . TYR B 1 273 ? 18.156 -8.281 -26.609 1 79.19 273 TYR B O 1
ATOM 5462 N N . GLY B 1 274 ? 19.062 -8.586 -28.562 1 74.62 274 GLY B N 1
ATOM 5463 C CA . GLY B 1 274 ? 20.422 -8.539 -28.047 1 74.62 274 GLY B CA 1
ATOM 5464 C C . GLY B 1 274 ? 20.766 -9.719 -27.156 1 74.62 274 GLY B C 1
ATOM 5465 O O . GLY B 1 274 ? 21.531 -9.578 -26.188 1 74.62 274 GLY B O 1
ATOM 5466 N N . LEU B 1 275 ? 20.172 -10.891 -27.422 1 74.62 275 LEU B N 1
ATOM 5467 C CA . LEU B 1 275 ? 20.391 -12.062 -26.578 1 74.62 275 LEU B CA 1
ATOM 5468 C C . LEU B 1 275 ? 21.469 -12.969 -27.172 1 74.62 275 LEU B C 1
ATOM 5470 O O . LEU B 1 275 ? 21.547 -13.125 -28.391 1 74.62 275 LEU B O 1
ATOM 5474 N N . GLY B 1 276 ? 22.484 -13.414 -26.266 1 69.94 276 GLY B N 1
ATOM 5475 C CA . GLY B 1 276 ? 23.422 -14.453 -26.672 1 69.94 276 GLY B CA 1
ATOM 5476 C C . GLY B 1 276 ? 22.828 -15.844 -26.609 1 69.94 276 GLY B C 1
ATOM 5477 O O . GLY B 1 276 ? 22.078 -16.156 -25.672 1 69.94 276 GLY B O 1
ATOM 5478 N N . VAL B 1 277 ? 23.016 -16.578 -27.75 1 67.44 277 VAL B N 1
ATOM 5479 C CA . VAL B 1 277 ? 22.5 -17.938 -27.812 1 67.44 277 VAL B CA 1
ATOM 5480 C C . VAL B 1 277 ? 23.656 -18.922 -27.969 1 67.44 277 VAL B C 1
ATOM 5482 O O . VAL B 1 277 ? 24.406 -18.859 -28.953 1 67.44 277 VAL B O 1
ATOM 5485 N N . ASP B 1 278 ? 24 -19.562 -26.828 1 64.44 278 ASP B N 1
ATOM 5486 C CA . ASP B 1 278 ? 24.984 -20.641 -26.922 1 64.44 278 ASP B CA 1
ATOM 5487 C C . ASP B 1 278 ? 24.328 -21.969 -27.25 1 64.44 278 ASP B C 1
ATOM 5489 O O . ASP B 1 278 ? 23.594 -22.516 -26.422 1 64.44 278 ASP B O 1
ATOM 5493 N N . ILE B 1 279 ? 24.484 -22.312 -28.453 1 59.53 279 ILE B N 1
ATOM 5494 C CA . ILE B 1 279 ? 23.859 -23.562 -28.922 1 59.53 279 ILE B CA 1
ATOM 5495 C C . ILE B 1 279 ? 24.812 -24.734 -28.656 1 59.53 279 ILE B C 1
ATOM 5497 O O . ILE B 1 279 ? 25.938 -24.734 -29.141 1 59.53 279 ILE B O 1
ATOM 5501 N N . ASN B 1 280 ? 24.609 -25.422 -27.578 1 57.22 280 ASN B N 1
ATOM 5502 C CA . ASN B 1 280 ? 25.438 -26.594 -27.359 1 57.22 280 ASN B CA 1
ATOM 5503 C C . ASN B 1 280 ? 24.766 -27.875 -27.859 1 57.22 280 ASN B C 1
ATOM 5505 O O . ASN B 1 280 ? 25.188 -28.984 -27.516 1 57.22 280 ASN B O 1
ATOM 5509 N N . LEU B 1 281 ? 23.703 -27.766 -28.562 1 54.03 281 LEU B N 1
ATOM 5510 C CA . LEU B 1 281 ? 23.047 -29.016 -28.969 1 54.03 281 LEU B CA 1
ATOM 5511 C C . LEU B 1 281 ? 23.688 -29.578 -30.219 1 54.03 281 LEU B C 1
ATOM 5513 O O . LEU B 1 281 ? 23.953 -28.859 -31.172 1 54.03 281 LEU B O 1
ATOM 5517 N N . LYS B 1 282 ? 24.266 -30.766 -30.062 1 48.75 282 LYS B N 1
ATOM 5518 C CA . LYS B 1 282 ? 24.75 -31.469 -31.234 1 48.75 282 LYS B CA 1
ATOM 5519 C C . LYS B 1 282 ? 23.609 -31.812 -32.188 1 48.75 282 LYS B C 1
ATOM 5521 O O . LYS B 1 282 ? 22.516 -32.156 -31.75 1 48.75 282 LYS B O 1
ATOM 5526 N N . PRO B 1 283 ? 23.844 -31.609 -33.5 1 46.47 283 PRO B N 1
ATOM 5527 C CA . PRO B 1 283 ? 22.875 -32.094 -34.5 1 46.47 283 PRO B CA 1
ATOM 5528 C C . PRO B 1 283 ? 22.453 -33.531 -34.281 1 46.47 283 PRO B C 1
ATOM 5530 O O . PRO B 1 283 ? 23.297 -34.375 -33.969 1 46.47 283 PRO B O 1
ATOM 5533 N N . GLY B 1 284 ? 21.078 -33.844 -34.531 1 46.28 284 GLY B N 1
ATOM 5534 C CA . GLY B 1 284 ? 20.578 -35.188 -34.375 1 46.28 284 GLY B CA 1
ATOM 5535 C C . GLY B 1 284 ? 20.328 -35.594 -32.938 1 46.28 284 GLY B C 1
ATOM 5536 O O . GLY B 1 284 ? 19.719 -36.625 -32.688 1 46.28 284 GLY B O 1
ATOM 5537 N N . GLU B 1 285 ? 21.172 -35.188 -32.219 1 47.44 285 GLU B N 1
ATOM 5538 C CA . GLU B 1 285 ? 20.953 -35.594 -30.844 1 47.44 285 GLU B CA 1
ATOM 5539 C C . GLU B 1 285 ? 19.641 -35.031 -30.297 1 47.44 285 GLU B C 1
ATOM 5541 O O . GLU B 1 285 ? 19.328 -33.875 -30.562 1 47.44 285 GLU B O 1
ATOM 5546 N N . LEU B 1 286 ? 18.703 -35.844 -30.375 1 42.41 286 LEU B N 1
ATOM 5547 C CA . LEU B 1 286 ? 17.406 -35.562 -29.766 1 42.41 286 LEU B CA 1
ATOM 5548 C C . LEU B 1 286 ? 17.578 -34.906 -28.406 1 42.41 286 LEU B C 1
ATOM 5550 O O . LEU B 1 286 ? 16.578 -34.531 -27.766 1 42.41 286 LEU B O 1
ATOM 5554 N N . ARG B 1 287 ? 18.578 -35.406 -27.875 1 40.88 287 ARG B N 1
ATOM 5555 C CA . ARG B 1 287 ? 18.625 -34.969 -26.484 1 40.88 287 ARG B CA 1
ATOM 5556 C C . ARG B 1 287 ? 18.625 -33.438 -26.391 1 40.88 287 ARG B C 1
ATOM 5558 O O . ARG B 1 287 ? 19.016 -32.781 -27.344 1 40.88 287 ARG B O 1
ATOM 5565 N N . VAL B 1 288 ? 18.078 -32.906 -25.266 1 42.41 288 VAL B N 1
ATOM 5566 C CA . VAL B 1 288 ? 17.859 -31.672 -24.516 1 42.41 288 VAL B CA 1
ATOM 5567 C C . VAL B 1 288 ? 19.062 -30.75 -24.688 1 42.41 288 VAL B C 1
ATOM 5569 O O . VAL B 1 288 ? 20.062 -30.891 -23.969 1 42.41 288 VAL B O 1
ATOM 5572 N N . GLY B 1 289 ? 19.922 -30.875 -25.594 1 42.66 289 GLY B N 1
ATOM 5573 C CA . GLY B 1 289 ? 21.016 -29.938 -25.344 1 42.66 289 GLY B CA 1
ATOM 5574 C C . GLY B 1 289 ? 20.562 -28.516 -25.172 1 42.66 289 GLY B C 1
ATOM 5575 O O . GLY B 1 289 ? 19.594 -28.078 -25.812 1 42.66 289 GLY B O 1
ATOM 5576 N N . ALA B 1 290 ? 20.531 -28.062 -23.938 1 49.41 290 ALA B N 1
ATOM 5577 C CA . ALA B 1 290 ? 20.219 -26.812 -23.25 1 49.41 290 ALA B CA 1
ATOM 5578 C C . ALA B 1 290 ? 20.812 -25.625 -23.984 1 49.41 290 ALA B C 1
ATOM 5580 O O . ALA B 1 290 ? 22 -25.609 -24.312 1 49.41 290 ALA B O 1
ATOM 5581 N N . ALA B 1 291 ? 20.219 -25.391 -25.125 1 52.38 291 ALA B N 1
ATOM 5582 C CA . ALA B 1 291 ? 20.703 -24.062 -25.453 1 52.38 291 ALA B CA 1
ATOM 5583 C C . ALA B 1 291 ? 20.562 -23.109 -24.266 1 52.38 291 ALA B C 1
ATOM 5585 O O . ALA B 1 291 ? 19.641 -23.25 -23.453 1 52.38 291 ALA B O 1
ATOM 5586 N N . VAL B 1 292 ? 21.781 -22.703 -23.953 1 57.28 292 VAL B N 1
ATOM 5587 C CA . VAL B 1 292 ? 21.812 -21.672 -22.922 1 57.28 292 VAL B CA 1
ATOM 5588 C C . VAL B 1 292 ? 21.703 -20.281 -23.578 1 57.28 292 VAL B C 1
ATOM 5590 O O . VAL B 1 292 ? 22.453 -19.969 -24.5 1 57.28 292 VAL B O 1
ATOM 5593 N N . LEU B 1 293 ? 20.469 -19.781 -23.453 1 60.12 293 LEU B N 1
ATOM 5594 C CA . LEU B 1 293 ? 20.328 -18.375 -23.859 1 60.12 293 LEU B CA 1
ATOM 5595 C C . LEU B 1 293 ? 20.906 -17.453 -22.797 1 60.12 293 LEU B C 1
ATOM 5597 O O . LEU B 1 293 ? 20.656 -17.641 -21.609 1 60.12 293 LEU B O 1
ATOM 5601 N N . HIS B 1 294 ? 22.031 -16.859 -23.234 1 59.06 294 HIS B N 1
ATOM 5602 C CA . HIS B 1 294 ? 22.609 -15.898 -22.297 1 59.06 294 HIS B CA 1
ATOM 5603 C C . HIS B 1 294 ? 22.266 -14.469 -22.703 1 59.06 294 HIS B C 1
ATOM 5605 O O . HIS B 1 294 ? 22.203 -14.141 -23.891 1 59.06 294 HIS B O 1
ATOM 5611 N N . HIS B 1 295 ? 21.641 -13.82 -21.766 1 55.19 295 HIS B N 1
ATOM 5612 C CA . HIS B 1 295 ? 21.531 -12.383 -21.969 1 55.19 295 HIS B CA 1
ATOM 5613 C C . HIS B 1 295 ? 22.859 -11.688 -21.703 1 55.19 295 HIS B C 1
ATOM 5615 O O . HIS B 1 295 ? 23.297 -11.578 -20.562 1 55.19 295 HIS B O 1
ATOM 5621 N N . LYS B 1 296 ? 23.609 -11.414 -22.812 1 52.88 296 LYS B N 1
ATOM 5622 C CA . LYS B 1 296 ? 24.969 -10.883 -22.734 1 52.88 296 LYS B CA 1
ATOM 5623 C C . LYS B 1 296 ? 25.047 -9.711 -21.766 1 52.88 296 LYS B C 1
ATOM 5625 O O . LYS B 1 296 ? 25.984 -9.609 -20.969 1 52.88 296 LYS B O 1
ATOM 5630 N N . LYS B 1 297 ? 24.047 -8.867 -21.859 1 52.28 297 LYS B N 1
ATOM 5631 C CA . LYS B 1 297 ? 24.219 -7.629 -21.109 1 52.28 297 LYS B CA 1
ATOM 5632 C C . LYS B 1 297 ? 23.891 -7.836 -19.625 1 52.28 297 LYS B C 1
ATOM 5634 O O . LYS B 1 297 ? 24.531 -7.238 -18.766 1 52.28 297 LYS B O 1
ATOM 5639 N N . THR B 1 298 ? 22.969 -8.625 -19.422 1 54.59 298 THR B N 1
ATOM 5640 C CA . THR B 1 298 ? 22.531 -8.711 -18.031 1 54.59 298 THR B CA 1
ATOM 5641 C C . THR B 1 298 ? 23.125 -9.953 -17.359 1 54.59 298 THR B C 1
ATOM 5643 O O . THR B 1 298 ? 23.094 -10.07 -16.125 1 54.59 298 THR B O 1
ATOM 5646 N N . GLY B 1 299 ? 23.891 -10.789 -18.125 1 54.16 299 GLY B N 1
ATOM 5647 C CA . GLY B 1 299 ? 24.5 -11.992 -17.594 1 54.16 299 GLY B CA 1
ATOM 5648 C C . GLY B 1 299 ? 23.516 -13.094 -17.281 1 54.16 299 GLY B C 1
ATOM 5649 O O . GLY B 1 299 ? 23.891 -14.18 -16.844 1 54.16 299 GLY B O 1
ATOM 5650 N N . PHE B 1 300 ? 22.25 -12.742 -17.406 1 55.53 300 PHE B N 1
ATOM 5651 C CA . PHE B 1 300 ? 21.281 -13.789 -17.109 1 55.53 300 PHE B CA 1
ATOM 5652 C C . PHE B 1 300 ? 21.297 -14.859 -18.203 1 55.53 300 PHE B C 1
ATOM 5654 O O . PHE B 1 300 ? 21.594 -14.57 -19.359 1 55.53 300 PHE B O 1
ATOM 5661 N N . SER B 1 301 ? 21.484 -16.094 -17.688 1 57.12 301 SER B N 1
ATOM 5662 C CA . SER B 1 301 ? 21.422 -17.203 -18.641 1 57.12 301 SER B CA 1
ATOM 5663 C C . SER B 1 301 ? 20.125 -17.984 -18.5 1 57.12 301 SER B C 1
ATOM 5665 O O . SER B 1 301 ? 19.5 -17.984 -17.438 1 57.12 301 SER B O 1
ATOM 5667 N N . THR B 1 302 ? 19.359 -18.016 -19.531 1 58.12 302 THR B N 1
ATOM 5668 C CA . THR B 1 302 ? 18.234 -18.953 -19.578 1 58.12 302 THR B CA 1
ATOM 5669 C C . THR B 1 302 ? 18.641 -20.266 -20.25 1 58.12 302 THR B C 1
ATOM 5671 O O . THR B 1 302 ? 19.391 -20.266 -21.219 1 58.12 302 THR B O 1
ATOM 5674 N N . ASP B 1 303 ? 18.406 -21.297 -19.391 1 59.19 303 ASP B N 1
ATOM 5675 C CA . ASP B 1 303 ? 18.609 -22.594 -20 1 59.19 303 ASP B CA 1
ATOM 5676 C C . ASP B 1 303 ? 17.438 -22.969 -20.922 1 59.19 303 ASP B C 1
ATOM 5678 O O . ASP B 1 303 ? 16.297 -23.016 -20.469 1 59.19 303 ASP B O 1
ATOM 5682 N N . HIS B 1 304 ? 17.672 -22.766 -22.172 1 61.06 304 HIS B N 1
ATOM 5683 C CA . HIS B 1 304 ? 16.703 -23.297 -23.125 1 61.06 304 HIS B CA 1
ATOM 5684 C C . HIS B 1 304 ? 17.109 -24.688 -23.609 1 61.06 304 HIS B C 1
ATOM 5686 O O . HIS B 1 304 ? 18.25 -24.891 -24.016 1 61.06 304 HIS B O 1
ATOM 5692 N N . TYR B 1 305 ? 16.234 -25.641 -23.172 1 63.72 305 TYR B N 1
ATOM 5693 C CA . TYR B 1 305 ? 16.531 -26.984 -23.656 1 63.72 305 TYR B CA 1
ATOM 5694 C C . TYR B 1 305 ? 15.461 -27.469 -24.609 1 63.72 305 TYR B C 1
ATOM 5696 O O . TYR B 1 305 ? 14.352 -26.938 -24.641 1 63.72 305 TYR B O 1
ATOM 5704 N N . ALA B 1 306 ? 15.922 -28.234 -25.578 1 64.69 306 ALA B N 1
ATOM 5705 C CA . ALA B 1 306 ? 14.992 -28.859 -26.516 1 64.69 306 ALA B CA 1
ATOM 5706 C C . ALA B 1 306 ? 14.742 -30.312 -26.141 1 64.69 306 ALA B C 1
ATOM 5708 O O . ALA B 1 306 ? 15.68 -31.047 -25.828 1 64.69 306 ALA B O 1
ATOM 5709 N N . LYS B 1 307 ? 13.508 -30.625 -25.891 1 67.19 307 LYS B N 1
ATOM 5710 C CA . LYS B 1 307 ? 13.047 -31.984 -25.625 1 67.19 307 LYS B CA 1
ATOM 5711 C C . LYS B 1 307 ? 11.852 -32.344 -26.5 1 67.19 307 LYS B C 1
ATOM 5713 O O . LYS B 1 307 ? 11.141 -31.453 -26.984 1 67.19 307 LYS B O 1
ATOM 5718 N N . PRO B 1 308 ? 11.828 -33.75 -26.828 1 66.5 308 PRO B N 1
ATOM 5719 C CA . PRO B 1 308 ? 10.555 -34.094 -27.453 1 66.5 308 PRO B CA 1
ATOM 5720 C C . PRO B 1 308 ? 9.352 -33.562 -26.688 1 66.5 308 PRO B C 1
ATOM 5722 O O . PRO B 1 308 ? 9.344 -33.562 -25.453 1 66.5 308 PRO B O 1
ATOM 5725 N N . ILE B 1 309 ? 8.477 -32.906 -27.422 1 66.5 309 ILE B N 1
ATOM 5726 C CA . ILE B 1 309 ? 7.352 -32.219 -26.812 1 66.5 309 ILE B CA 1
ATOM 5727 C C . ILE B 1 309 ? 6.609 -33.156 -25.859 1 66.5 309 ILE B C 1
ATOM 5729 O O . ILE B 1 309 ? 6.086 -32.719 -24.844 1 66.5 309 ILE B O 1
ATOM 5733 N N . GLU B 1 310 ? 6.621 -34.469 -26.25 1 65.88 310 GLU B N 1
ATOM 5734 C CA . GLU B 1 310 ? 5.926 -35.469 -25.422 1 65.88 310 GLU B CA 1
ATOM 5735 C C . GLU B 1 310 ? 6.562 -35.594 -24.047 1 65.88 310 GLU B C 1
ATOM 5737 O O . GLU B 1 310 ? 5.93 -36.062 -23.094 1 65.88 310 GLU B O 1
ATOM 5742 N N . GLU B 1 311 ? 7.773 -35.094 -23.984 1 67 311 GLU B N 1
ATOM 5743 C CA . GLU B 1 311 ? 8.516 -35.188 -22.734 1 67 311 GLU B CA 1
ATOM 5744 C C . GLU B 1 311 ? 8.453 -33.844 -21.969 1 67 311 GLU B C 1
ATOM 5746 O O . GLU B 1 311 ? 9.016 -33.719 -20.875 1 67 311 GLU B O 1
ATOM 5751 N N . THR B 1 312 ? 7.758 -32.969 -22.703 1 66 312 THR B N 1
ATOM 5752 C CA . THR B 1 312 ? 7.602 -31.703 -22.016 1 66 312 THR B CA 1
ATOM 5753 C C . THR B 1 312 ? 6.301 -31.656 -21.219 1 66 312 THR B C 1
ATOM 5755 O O . THR B 1 312 ? 5.457 -32.562 -21.359 1 66 312 THR B O 1
ATOM 5758 N N . ALA B 1 313 ? 6.184 -30.75 -20.281 1 66.56 313 ALA B N 1
ATOM 5759 C CA . ALA B 1 313 ? 4.988 -30.609 -19.453 1 66.56 313 ALA B CA 1
ATOM 5760 C C . ALA B 1 313 ? 3.777 -30.219 -20.297 1 66.56 313 ALA B C 1
ATOM 5762 O O . ALA B 1 313 ? 2.633 -30.406 -19.875 1 66.56 313 ALA B O 1
ATOM 5763 N N . CYS B 1 314 ? 3.953 -29.781 -21.547 1 72.38 314 CYS B N 1
ATOM 5764 C CA . CYS B 1 314 ? 2.889 -29.281 -22.406 1 72.38 314 CYS B CA 1
ATOM 5765 C C . CYS B 1 314 ? 2.438 -30.359 -23.391 1 72.38 314 CYS B C 1
ATOM 5767 O O . CYS B 1 314 ? 1.462 -30.156 -24.109 1 72.38 314 CYS B O 1
ATOM 5769 N N . GLY B 1 315 ? 3.066 -31.5 -23.453 1 63 315 GLY B N 1
ATOM 5770 C CA . GLY B 1 315 ? 2.861 -32.5 -24.469 1 63 315 GLY B CA 1
ATOM 5771 C C . GLY B 1 315 ? 1.516 -33.188 -24.375 1 63 315 GLY B C 1
ATOM 5772 O O . GLY B 1 315 ? 0.935 -33.594 -25.391 1 63 315 GLY B O 1
ATOM 5773 N N . HIS B 1 316 ? 0.925 -33.25 -23.203 1 62 316 HIS B N 1
ATOM 5774 C CA . HIS B 1 316 ? -0.263 -34.094 -23.016 1 62 316 HIS B CA 1
ATOM 5775 C C . HIS B 1 316 ? -1.492 -33.438 -23.641 1 62 316 HIS B C 1
ATOM 5777 O O . HIS B 1 316 ? -2.307 -34.094 -24.281 1 62 316 HIS B O 1
ATOM 5783 N N . GLN B 1 317 ? -1.696 -32.156 -23.516 1 60.84 317 GLN B N 1
ATOM 5784 C CA . GLN B 1 317 ? -2.902 -31.484 -24.016 1 60.84 317 GLN B CA 1
ATOM 5785 C C . GLN B 1 317 ? -2.922 -31.453 -25.531 1 60.84 317 GLN B C 1
ATOM 5787 O O . GLN B 1 317 ? -3.975 -31.609 -26.156 1 60.84 317 GLN B O 1
ATOM 5792 N N . VAL B 1 318 ? -1.789 -31.359 -26.094 1 56.66 318 VAL B N 1
ATOM 5793 C CA . VAL B 1 318 ? -1.7 -31.344 -27.547 1 56.66 318 VAL B CA 1
ATOM 5794 C C . VAL B 1 318 ? -2.191 -32.688 -28.109 1 56.66 318 VAL B C 1
ATOM 5796 O O . VAL B 1 318 ? -2.916 -32.719 -29.109 1 56.66 318 VAL B O 1
ATOM 5799 N N . LEU B 1 319 ? -2.133 -33.594 -27.172 1 55.88 319 LEU B N 1
ATOM 5800 C CA . LEU B 1 319 ? -2.508 -34.938 -27.609 1 55.88 319 LEU B CA 1
ATOM 5801 C C . LEU B 1 319 ? -4.004 -35.156 -27.438 1 55.88 319 LEU B C 1
ATOM 5803 O O . LEU B 1 319 ? -4.613 -35.938 -28.188 1 55.88 319 LEU B O 1
ATOM 5807 N N . LYS B 1 320 ? -4.629 -34.469 -26.5 1 62.06 320 LYS B N 1
ATOM 5808 C CA . LYS B 1 320 ? -6.027 -34.719 -26.172 1 62.06 320 LYS B CA 1
ATOM 5809 C C . LYS B 1 320 ? -6.953 -33.75 -26.906 1 62.06 320 LYS B C 1
ATOM 5811 O O . LYS B 1 320 ? -8.172 -33.812 -26.75 1 62.06 320 LYS B O 1
ATOM 5816 N N . GLY B 1 321 ? -6.465 -32.938 -27.734 1 66.38 321 GLY B N 1
ATOM 5817 C CA . GLY B 1 321 ? -7.281 -32.031 -28.531 1 66.38 321 GLY B CA 1
ATOM 5818 C C . GLY B 1 321 ? -7.852 -30.875 -27.719 1 66.38 321 GLY B C 1
ATOM 5819 O O . GLY B 1 321 ? -8.789 -30.203 -28.156 1 66.38 321 GLY B O 1
ATOM 5820 N N . ARG B 1 322 ? -7.43 -30.75 -26.484 1 75 322 ARG B N 1
ATOM 5821 C CA . ARG B 1 322 ? -7.922 -29.656 -25.672 1 75 322 ARG B CA 1
ATOM 5822 C C . ARG B 1 322 ? -7.09 -28.391 -25.891 1 75 322 ARG B C 1
ATOM 5824 O O . ARG B 1 322 ? -5.98 -28.469 -26.422 1 75 322 ARG B O 1
ATOM 5831 N N . THR B 1 323 ? -7.852 -27.312 -25.5 1 84.25 323 THR B N 1
ATOM 5832 C CA . THR B 1 323 ? -7.125 -26.047 -25.531 1 84.25 323 THR B CA 1
ATOM 5833 C C . THR B 1 323 ? -5.922 -26.094 -24.594 1 84.25 323 THR B C 1
ATOM 5835 O O . THR B 1 323 ? -6.016 -26.625 -23.469 1 84.25 323 THR B O 1
ATOM 5838 N N . GLN B 1 324 ? -4.836 -25.688 -25.125 1 86.75 324 GLN B N 1
ATOM 5839 C CA . GLN B 1 324 ? -3.592 -25.688 -24.359 1 86.75 324 GLN B CA 1
ATOM 5840 C C . GLN B 1 324 ? -3.703 -24.781 -23.125 1 86.75 324 GLN B C 1
ATOM 5842 O O . GLN B 1 324 ? -4.113 -23.625 -23.234 1 86.75 324 GLN B O 1
ATOM 5847 N N . THR B 1 325 ? -3.348 -25.344 -21.969 1 92.06 325 THR B N 1
ATOM 5848 C CA . THR B 1 325 ? -3.303 -24.547 -20.734 1 92.06 325 THR B CA 1
ATOM 5849 C C . THR B 1 325 ? -2.166 -23.531 -20.797 1 92.06 325 THR B C 1
ATOM 5851 O O . THR B 1 325 ? -1.061 -23.859 -21.234 1 92.06 325 THR B O 1
ATOM 5854 N N . LYS B 1 326 ? -2.533 -22.328 -20.406 1 91.75 326 LYS B N 1
ATOM 5855 C CA . LYS B 1 326 ? -1.554 -21.25 -20.344 1 91.75 326 LYS B CA 1
ATOM 5856 C C . LYS B 1 326 ? -1.469 -20.656 -18.938 1 91.75 326 LYS B C 1
ATOM 5858 O O . LYS B 1 326 ? -2.473 -20.609 -18.219 1 91.75 326 LYS B O 1
ATOM 5863 N N . VAL B 1 327 ? -0.282 -20.312 -18.547 1 91.62 327 VAL B N 1
ATOM 5864 C CA . VAL B 1 327 ? -0.058 -19.703 -17.234 1 91.62 327 VAL B CA 1
ATOM 5865 C C . VAL B 1 327 ? 0.383 -18.25 -17.422 1 91.62 327 VAL B C 1
ATOM 5867 O O . VAL B 1 327 ? 0.98 -17.906 -18.438 1 91.62 327 VAL B O 1
ATOM 5870 N N . ASN B 1 328 ? 0.038 -17.484 -16.406 1 87.69 328 ASN B N 1
ATOM 5871 C CA . ASN B 1 328 ? 0.351 -16.062 -16.484 1 87.69 328 ASN B CA 1
ATOM 5872 C C . ASN B 1 328 ? 1.779 -15.781 -16.031 1 87.69 328 ASN B C 1
ATOM 5874 O O . ASN B 1 328 ? 2.156 -16.109 -14.906 1 87.69 328 ASN B O 1
ATOM 5878 N N . LEU B 1 329 ? 2.521 -15.219 -16.875 1 83.44 329 LEU B N 1
ATOM 5879 C CA . LEU B 1 329 ? 3.889 -14.797 -16.609 1 83.44 329 LEU B CA 1
ATOM 5880 C C . LEU B 1 329 ? 4.07 -13.312 -16.891 1 83.44 329 LEU B C 1
ATOM 5882 O O . LEU B 1 329 ? 4.262 -12.93 -18.047 1 83.44 329 LEU B O 1
ATOM 5886 N N . GLY B 1 330 ? 4.055 -12.516 -15.844 1 76.5 330 GLY B N 1
ATOM 5887 C CA . GLY B 1 330 ? 4.25 -11.078 -16 1 76.5 330 GLY B CA 1
ATOM 5888 C C . GLY B 1 330 ? 3.186 -10.43 -16.859 1 76.5 330 GLY B C 1
ATOM 5889 O O . GLY B 1 330 ? 3.49 -9.562 -17.688 1 76.5 330 GLY B O 1
ATOM 5890 N N . GLY B 1 331 ? 2.037 -10.969 -16.906 1 76.94 331 GLY B N 1
ATOM 5891 C CA . GLY B 1 331 ? 0.955 -10.406 -17.688 1 76.94 331 GLY B CA 1
ATOM 5892 C C . GLY B 1 331 ? 0.755 -11.094 -19.031 1 76.94 331 GLY B C 1
ATOM 5893 O O . GLY B 1 331 ? -0.193 -10.797 -19.75 1 76.94 331 GLY B O 1
ATOM 5894 N N . TRP B 1 332 ? 1.63 -12 -19.266 1 82.69 332 TRP B N 1
ATOM 5895 C CA . TRP B 1 332 ? 1.525 -12.75 -20.516 1 82.69 332 TRP B CA 1
ATOM 5896 C C . TRP B 1 332 ? 1.131 -14.195 -20.25 1 82.69 332 TRP B C 1
ATOM 5898 O O . TRP B 1 332 ? 1.588 -14.805 -19.281 1 82.69 332 TRP B O 1
ATOM 5908 N N . TRP B 1 333 ? 0.313 -14.703 -21.172 1 88.62 333 TRP B N 1
ATOM 5909 C CA . TRP B 1 333 ? -0.114 -16.094 -21.062 1 88.62 333 TRP B CA 1
ATOM 5910 C C . TRP B 1 333 ? 0.783 -17.016 -21.875 1 88.62 333 TRP B C 1
ATOM 5912 O O . TRP B 1 333 ? 0.814 -16.922 -23.109 1 88.62 333 TRP B O 1
ATOM 5922 N N . VAL B 1 334 ? 1.531 -17.859 -21.172 1 86.12 334 VAL B N 1
ATOM 5923 C CA . VAL B 1 334 ? 2.506 -18.734 -21.812 1 86.12 334 VAL B CA 1
ATOM 5924 C C . VAL B 1 334 ? 2.076 -20.188 -21.625 1 86.12 334 VAL B C 1
ATOM 5926 O O . VAL B 1 334 ? 1.569 -20.562 -20.562 1 86.12 334 VAL B O 1
ATOM 5929 N N . PRO B 1 335 ? 2.297 -20.984 -22.641 1 86.94 335 PRO B N 1
ATOM 5930 C CA . PRO B 1 335 ? 1.904 -22.391 -22.5 1 86.94 335 PRO B CA 1
ATOM 5931 C C . PRO B 1 335 ? 2.57 -23.078 -21.312 1 86.94 335 PRO B C 1
ATOM 5933 O O . PRO B 1 335 ? 3.754 -22.844 -21.047 1 86.94 335 PRO B O 1
ATOM 5936 N N . GLY B 1 336 ? 1.808 -23.797 -20.594 1 89.19 336 GLY B N 1
ATOM 5937 C CA . GLY B 1 336 ? 2.268 -24.562 -19.438 1 89.19 336 GLY B CA 1
ATOM 5938 C C . GLY B 1 336 ? 1.677 -25.953 -19.391 1 89.19 336 GLY B C 1
ATOM 5939 O O . GLY B 1 336 ? 1.055 -26.422 -20.344 1 89.19 336 GLY B O 1
ATOM 5940 N N . PRO B 1 337 ? 1.981 -26.656 -18.328 1 89.12 337 PRO B N 1
ATOM 5941 C CA . PRO B 1 337 ? 1.398 -28 -18.188 1 89.12 337 PRO B CA 1
ATOM 5942 C C . PRO B 1 337 ? -0.128 -27.969 -18.156 1 89.12 337 PRO B C 1
ATOM 5944 O O . PRO B 1 337 ? -0.728 -26.938 -17.859 1 89.12 337 PRO B O 1
ATOM 5947 N N . ASP B 1 338 ? -0.69 -29.109 -18.469 1 88.19 338 ASP B N 1
ATOM 5948 C CA . ASP B 1 338 ? -2.145 -29.219 -18.516 1 88.19 338 ASP B CA 1
ATOM 5949 C C . ASP B 1 338 ? -2.777 -28.781 -17.203 1 88.19 338 ASP B C 1
ATOM 5951 O O . ASP B 1 338 ? -3.727 -27.984 -17.203 1 88.19 338 ASP B O 1
ATOM 5955 N N . ASN B 1 339 ? -2.26 -29.266 -16.141 1 92.06 339 ASN B N 1
ATOM 5956 C CA . ASN B 1 339 ? -2.629 -28.875 -14.781 1 92.06 339 ASN B CA 1
ATOM 5957 C C . ASN B 1 339 ? -1.415 -28.438 -13.977 1 92.06 339 ASN B C 1
ATOM 5959 O O . ASN B 1 339 ? -0.729 -29.25 -13.367 1 92.06 339 ASN B O 1
ATOM 5963 N N . PRO B 1 340 ? -1.199 -27.078 -13.992 1 93.75 340 PRO B N 1
ATOM 5964 C CA . PRO B 1 340 ? 0.002 -26.562 -13.328 1 93.75 340 PRO B CA 1
ATOM 5965 C C . PRO B 1 340 ? 0.076 -26.953 -11.852 1 93.75 340 PRO B C 1
ATOM 5967 O O . PRO B 1 340 ? 1.159 -27.25 -11.344 1 93.75 340 PRO B O 1
ATOM 5970 N N . GLY B 1 341 ? -1.053 -26.984 -11.18 1 94.19 341 GLY B N 1
ATOM 5971 C CA . GLY B 1 341 ? -1.057 -27.422 -9.789 1 94.19 341 GLY B CA 1
ATOM 5972 C C . GLY B 1 341 ? -0.593 -28.844 -9.609 1 94.19 341 GLY B C 1
ATOM 5973 O O . GLY B 1 341 ? 0.202 -29.141 -8.711 1 94.19 341 GLY B O 1
ATOM 5974 N N . GLN B 1 342 ? -1.133 -29.672 -10.43 1 92.75 342 GLN B N 1
ATOM 5975 C CA . GLN B 1 342 ? -0.728 -31.078 -10.375 1 92.75 342 GLN B CA 1
ATOM 5976 C C . GLN B 1 342 ? 0.752 -31.234 -10.711 1 92.75 342 GLN B C 1
ATOM 5978 O O . GLN B 1 342 ? 1.445 -32.062 -10.109 1 92.75 342 GLN B O 1
ATOM 5983 N N . TYR B 1 343 ? 1.178 -30.484 -11.664 1 91.31 343 TYR B N 1
ATOM 5984 C CA . TYR B 1 343 ? 2.6 -30.484 -11.992 1 91.31 343 TYR B CA 1
ATOM 5985 C C . TYR B 1 343 ? 3.441 -30.156 -10.766 1 91.31 343 TYR B C 1
ATOM 5987 O O . TYR B 1 343 ? 4.457 -30.797 -10.508 1 91.31 343 TYR B O 1
ATOM 5995 N N . GLY B 1 344 ? 3.053 -29.172 -10.039 1 91.25 344 GLY B N 1
ATOM 5996 C CA . GLY B 1 344 ? 3.758 -28.766 -8.828 1 91.25 344 GLY B CA 1
ATOM 5997 C C . GLY B 1 344 ? 3.855 -29.875 -7.801 1 91.25 344 GLY B C 1
ATOM 5998 O O . GLY B 1 344 ? 4.875 -30.016 -7.117 1 91.25 344 GLY B O 1
ATOM 5999 N N . ARG B 1 345 ? 2.932 -30.719 -7.734 1 90.5 345 ARG B N 1
ATOM 6000 C CA . ARG B 1 345 ? 2.877 -31.797 -6.746 1 90.5 345 ARG B CA 1
ATOM 6001 C C . ARG B 1 345 ? 3.992 -32.812 -6.98 1 90.5 345 ARG B C 1
ATOM 6003 O O . ARG B 1 345 ? 4.352 -33.562 -6.074 1 90.5 345 ARG B O 1
ATOM 6010 N N . HIS B 1 346 ? 4.523 -32.781 -8.133 1 86.69 346 HIS B N 1
ATOM 6011 C CA . HIS B 1 346 ? 5.641 -33.688 -8.43 1 86.69 346 HIS B CA 1
ATOM 6012 C C . HIS B 1 346 ? 6.855 -33.344 -7.57 1 86.69 346 HIS B C 1
ATOM 6014 O O . HIS B 1 346 ? 7.738 -34.188 -7.387 1 86.69 346 HIS B O 1
ATOM 6020 N N . TYR B 1 347 ? 6.852 -32.188 -7.055 1 88.5 347 TYR B N 1
ATOM 6021 C CA . TYR B 1 347 ? 7.984 -31.766 -6.25 1 88.5 347 TYR B CA 1
ATOM 6022 C C . TYR B 1 347 ? 7.758 -32.062 -4.773 1 88.5 347 TYR B C 1
ATOM 6024 O O . TYR B 1 347 ? 8.609 -31.766 -3.934 1 88.5 347 TYR B O 1
ATOM 6032 N N . GLY B 1 348 ? 6.621 -32.625 -4.477 1 88.38 348 GLY B N 1
ATOM 6033 C CA . GLY B 1 348 ? 6.32 -33 -3.104 1 88.38 348 GLY B CA 1
ATOM 6034 C C . GLY B 1 348 ? 5.078 -32.344 -2.557 1 88.38 348 GLY B C 1
ATOM 6035 O O . GLY B 1 348 ? 4.547 -31.406 -3.168 1 88.38 348 GLY B O 1
ATOM 6036 N N . ASP B 1 349 ? 4.715 -32.719 -1.367 1 88 349 ASP B N 1
ATOM 6037 C CA . ASP B 1 349 ? 3.465 -32.281 -0.773 1 88 349 ASP B CA 1
ATOM 6038 C C . ASP B 1 349 ? 3.58 -30.828 -0.309 1 88 349 ASP B C 1
ATOM 6040 O O . ASP B 1 349 ? 2.578 -30.109 -0.224 1 88 349 ASP B O 1
ATOM 6044 N N . GLU B 1 350 ? 4.785 -30.422 -0.012 1 93.75 350 GLU B N 1
ATOM 6045 C CA . GLU B 1 350 ? 4.98 -29.062 0.495 1 93.75 350 GLU B CA 1
ATOM 6046 C C . GLU B 1 350 ? 5.625 -28.172 -0.558 1 93.75 350 GLU B C 1
ATOM 6048 O O . GLU B 1 350 ? 6.461 -27.312 -0.232 1 93.75 350 GLU B O 1
ATOM 6053 N N . TYR B 1 351 ? 5.195 -28.375 -1.827 1 92.62 351 TYR B N 1
ATOM 6054 C CA . TYR B 1 351 ? 5.84 -27.688 -2.941 1 92.62 351 TYR B CA 1
ATOM 6055 C C . TYR B 1 351 ? 5.523 -26.203 -2.918 1 92.62 351 TYR B C 1
ATOM 6057 O O . TYR B 1 351 ? 6.184 -25.406 -3.592 1 92.62 351 TYR B O 1
ATOM 6065 N N . LEU B 1 352 ? 4.547 -25.766 -2.115 1 94.81 352 LEU B N 1
ATOM 6066 C CA . LEU B 1 352 ? 4.156 -24.359 -2.066 1 94.81 352 LEU B CA 1
ATOM 6067 C C . LEU B 1 352 ? 5.059 -23.578 -1.121 1 94.81 352 LEU B C 1
ATOM 6069 O O . LEU B 1 352 ? 5.066 -22.344 -1.145 1 94.81 352 LEU B O 1
ATOM 6073 N N . LYS B 1 353 ? 5.793 -24.281 -0.341 1 93.56 353 LYS B N 1
ATOM 6074 C CA . LYS B 1 353 ? 6.766 -23.609 0.52 1 93.56 353 LYS B CA 1
ATOM 6075 C C . LYS B 1 353 ? 7.984 -23.172 -0.277 1 93.56 353 LYS B C 1
ATOM 6077 O O . LYS B 1 353 ? 8.258 -23.688 -1.358 1 93.56 353 LYS B O 1
ATOM 6082 N N . HIS B 1 354 ? 8.625 -22.188 0.296 1 90.38 354 HIS B N 1
ATOM 6083 C CA . HIS B 1 354 ? 9.719 -21.562 -0.442 1 90.38 354 HIS B CA 1
ATOM 6084 C C . HIS B 1 354 ? 11.055 -22.219 -0.104 1 90.38 354 HIS B C 1
ATOM 6086 O O . HIS B 1 354 ? 11.383 -22.406 1.07 1 90.38 354 HIS B O 1
ATOM 6092 N N . VAL B 1 355 ? 11.711 -22.609 -1.148 1 86.56 355 VAL B N 1
ATOM 6093 C CA . VAL B 1 355 ? 13.07 -23.141 -1.052 1 86.56 355 VAL B CA 1
ATOM 6094 C C . VAL B 1 355 ? 13.992 -22.344 -1.976 1 86.56 355 VAL B C 1
ATOM 6096 O O . VAL B 1 355 ? 13.617 -22 -3.096 1 86.56 355 VAL B O 1
ATOM 6099 N N . PRO B 1 356 ? 15.148 -22.094 -1.391 1 78.69 356 PRO B N 1
ATOM 6100 C CA . PRO B 1 356 ? 16.078 -21.391 -2.281 1 78.69 356 PRO B CA 1
ATOM 6101 C C . PRO B 1 356 ? 16.391 -22.172 -3.553 1 78.69 356 PRO B C 1
ATOM 6103 O O . PRO B 1 356 ? 16.141 -23.375 -3.615 1 78.69 356 PRO B O 1
ATOM 6106 N N . HIS B 1 357 ? 16.906 -21.453 -4.504 1 74.5 357 HIS B N 1
ATOM 6107 C CA . HIS B 1 357 ? 17.312 -22.094 -5.746 1 74.5 357 HIS B CA 1
ATOM 6108 C C . HIS B 1 357 ? 18.297 -23.219 -5.48 1 74.5 357 HIS B C 1
ATOM 6110 O O . HIS B 1 357 ? 19.141 -23.125 -4.578 1 74.5 357 HIS B O 1
ATOM 6116 N N . VAL B 1 358 ? 18.203 -24.188 -6.262 1 68.06 358 VAL B N 1
ATOM 6117 C CA . VAL B 1 358 ? 18.953 -25.422 -6.078 1 68.06 358 VAL B CA 1
ATOM 6118 C C . VAL B 1 358 ? 20.453 -25.125 -6.102 1 68.06 358 VAL B C 1
ATOM 6120 O O . VAL B 1 358 ? 21.234 -25.828 -5.453 1 68.06 358 VAL B O 1
ATOM 6123 N N . THR B 1 359 ? 20.812 -24.062 -6.793 1 65.75 359 THR B N 1
ATOM 6124 C CA . THR B 1 359 ? 22.219 -23.719 -6.867 1 65.75 359 THR B CA 1
ATOM 6125 C C . THR B 1 359 ? 22.703 -23.078 -5.562 1 65.75 359 THR B C 1
ATOM 6127 O O . THR B 1 359 ? 23.906 -22.984 -5.312 1 65.75 359 THR B O 1
ATOM 6130 N N . SER B 1 360 ? 21.75 -22.672 -4.773 1 64.69 360 SER B N 1
ATOM 6131 C CA . SER B 1 360 ? 22.094 -21.938 -3.566 1 64.69 360 SER B CA 1
ATOM 6132 C C . SER B 1 360 ? 21.938 -22.797 -2.322 1 64.69 360 SER B C 1
ATOM 6134 O O . SER B 1 360 ? 22.547 -22.516 -1.285 1 64.69 360 SER B O 1
ATOM 6136 N N . SER B 1 361 ? 21.078 -23.703 -2.471 1 66.44 361 SER B N 1
ATOM 6137 C CA . SER B 1 361 ? 20.828 -24.547 -1.314 1 66.44 361 SER B CA 1
ATOM 6138 C C . SER B 1 361 ? 20.547 -25.984 -1.739 1 66.44 361 SER B C 1
ATOM 6140 O O . SER B 1 361 ? 20.062 -26.234 -2.844 1 66.44 361 SER B O 1
ATOM 6142 N N . ARG B 1 362 ? 20.953 -26.859 -0.938 1 65.12 362 ARG B N 1
ATOM 6143 C CA . ARG B 1 362 ? 20.719 -28.281 -1.185 1 65.12 362 ARG B CA 1
ATOM 6144 C C . ARG B 1 362 ? 19.328 -28.703 -0.696 1 65.12 362 ARG B C 1
ATOM 6146 O O . ARG B 1 362 ? 18.984 -29.875 -0.746 1 65.12 362 ARG B O 1
ATOM 6153 N N . THR B 1 363 ? 18.703 -27.625 -0.235 1 69.94 363 THR B N 1
ATOM 6154 C CA . THR B 1 363 ? 17.375 -27.984 0.258 1 69.94 363 THR B CA 1
ATOM 6155 C C . THR B 1 363 ? 16.469 -28.375 -0.895 1 69.94 363 THR B C 1
ATOM 6157 O O . THR B 1 363 ? 16.359 -27.656 -1.89 1 69.94 363 THR B O 1
ATOM 6160 N N . ALA B 1 364 ? 15.891 -29.531 -0.78 1 67.88 364 ALA B N 1
ATOM 6161 C CA . ALA B 1 364 ? 15.031 -30.078 -1.829 1 67.88 364 ALA B CA 1
ATOM 6162 C C . ALA B 1 364 ? 13.703 -29.344 -1.894 1 67.88 364 ALA B C 1
ATOM 6164 O O . ALA B 1 364 ? 13.195 -28.859 -0.873 1 67.88 364 ALA B O 1
ATOM 6165 N N . TYR B 1 365 ? 13.281 -29.312 -3.115 1 72.56 365 TYR B N 1
ATOM 6166 C CA . TYR B 1 365 ? 11.898 -28.859 -3.275 1 72.56 365 TYR B CA 1
ATOM 6167 C C . TYR B 1 365 ? 10.945 -29.766 -2.498 1 72.56 365 TYR B C 1
ATOM 6169 O O . TYR B 1 365 ? 11.125 -30.984 -2.459 1 72.56 365 TYR B O 1
ATOM 6177 N N . GLY B 1 366 ? 9.992 -29.203 -1.826 1 73.44 366 GLY B N 1
ATOM 6178 C CA . GLY B 1 366 ? 9.016 -29.969 -1.063 1 73.44 366 GLY B CA 1
ATOM 6179 C C . GLY B 1 366 ? 9.43 -30.188 0.378 1 73.44 366 GLY B C 1
ATOM 6180 O O . GLY B 1 366 ? 8.758 -30.906 1.118 1 73.44 366 GLY B O 1
ATOM 6181 N N . ALA B 1 367 ? 10.508 -29.609 0.684 1 76.5 367 ALA B N 1
ATOM 6182 C CA . ALA B 1 367 ? 10.938 -29.719 2.076 1 76.5 367 ALA B CA 1
ATOM 6183 C C . ALA B 1 367 ? 9.844 -29.219 3.023 1 76.5 367 ALA B C 1
ATOM 6185 O O . ALA B 1 367 ? 9.164 -28.234 2.734 1 76.5 367 ALA B O 1
ATOM 6186 N N . THR B 1 368 ? 9.672 -29.969 4.152 1 75.94 368 THR B N 1
ATOM 6187 C CA . THR B 1 368 ? 8.594 -29.688 5.098 1 75.94 368 THR B CA 1
ATOM 6188 C C . THR B 1 368 ? 8.891 -28.422 5.902 1 75.94 368 THR B C 1
ATOM 6190 O O . THR B 1 368 ? 7.984 -27.656 6.234 1 75.94 368 THR B O 1
ATOM 6193 N N . GLN B 1 369 ? 10.148 -28.234 6.25 1 79.31 369 GLN B N 1
ATOM 6194 C CA . GLN B 1 369 ? 10.531 -27.062 7.031 1 79.31 369 GLN B CA 1
ATOM 6195 C C . GLN B 1 369 ? 11.742 -26.375 6.414 1 79.31 369 GLN B C 1
ATOM 6197 O O . GLN B 1 369 ? 12.82 -26.359 7 1 79.31 369 GLN B O 1
ATOM 6202 N N . PRO B 1 370 ? 11.414 -25.719 5.301 1 86.25 370 PRO B N 1
ATOM 6203 C CA . PRO B 1 370 ? 12.539 -25.016 4.676 1 86.25 370 PRO B CA 1
ATOM 6204 C C . PRO B 1 370 ? 12.898 -23.719 5.406 1 86.25 370 PRO B C 1
ATOM 6206 O O . PRO B 1 370 ? 12.078 -23.172 6.145 1 86.25 370 PRO B O 1
ATOM 6209 N N . ARG B 1 371 ? 14.172 -23.359 5.301 1 84.5 371 ARG B N 1
ATOM 6210 C CA . ARG B 1 371 ? 14.672 -22.094 5.816 1 84.5 371 ARG B CA 1
ATOM 6211 C C . ARG B 1 371 ? 15.594 -21.422 4.805 1 84.5 371 ARG B C 1
ATOM 6213 O O . ARG B 1 371 ? 16.344 -22.078 4.098 1 84.5 371 ARG B O 1
ATOM 6220 N N . PHE B 1 372 ? 15.453 -20.125 4.777 1 87.69 372 PHE B N 1
ATOM 6221 C CA . PHE B 1 372 ? 16.453 -19.391 3.994 1 87.69 372 PHE B CA 1
ATOM 6222 C C . PHE B 1 372 ? 17.797 -19.375 4.711 1 87.69 372 PHE B C 1
ATOM 6224 O O . PHE B 1 372 ? 17.844 -19.219 5.934 1 87.69 372 PHE B O 1
ATOM 6231 N N . PRO B 1 373 ? 18.797 -19.516 3.955 1 85.75 373 PRO B N 1
ATOM 6232 C CA . PRO B 1 373 ? 20.125 -19.453 4.574 1 85.75 373 PRO B CA 1
ATOM 6233 C C . PRO B 1 373 ? 20.469 -18.062 5.105 1 85.75 373 PRO B C 1
ATOM 6235 O O . PRO B 1 373 ? 19.859 -17.078 4.695 1 85.75 373 PRO B O 1
ATOM 6238 N N . ARG B 1 374 ? 21.438 -18.047 6.016 1 87.31 374 ARG B N 1
ATOM 6239 C CA . ARG B 1 374 ? 21.922 -16.781 6.531 1 87.31 374 ARG B CA 1
ATOM 6240 C C . ARG B 1 374 ? 22.547 -15.945 5.426 1 87.31 374 ARG B C 1
ATOM 6242 O O . ARG B 1 374 ? 23.281 -16.469 4.586 1 87.31 374 ARG B O 1
ATOM 6249 N N . CYS B 1 375 ? 22.172 -14.75 5.469 1 87.19 375 CYS B N 1
ATOM 6250 C CA . CYS B 1 375 ? 22.641 -13.828 4.438 1 87.19 375 CYS B CA 1
ATOM 6251 C C . CYS B 1 375 ? 24.109 -13.5 4.641 1 87.19 375 CYS B C 1
ATOM 6253 O O . CYS B 1 375 ? 24.531 -13.18 5.758 1 87.19 375 CYS B O 1
ATOM 6255 N N . SER B 1 376 ? 24.922 -13.648 3.596 1 80.06 376 SER B N 1
ATOM 6256 C CA . SER B 1 376 ? 26.344 -13.328 3.654 1 80.06 376 SER B CA 1
ATOM 6257 C C . SER B 1 376 ? 26.688 -12.148 2.752 1 80.06 376 SER B C 1
ATOM 6259 O O . SER B 1 376 ? 27.828 -11.672 2.74 1 80.06 376 SER B O 1
ATOM 6261 N N . GLY B 1 377 ? 25.641 -11.719 2.061 1 74.06 377 GLY B N 1
ATOM 6262 C CA . GLY B 1 377 ? 25.922 -10.695 1.067 1 74.06 377 GLY B CA 1
ATOM 6263 C C . GLY B 1 377 ? 25.391 -9.336 1.452 1 74.06 377 GLY B C 1
ATOM 6264 O O . GLY B 1 377 ? 24.953 -9.133 2.586 1 74.06 377 GLY B O 1
ATOM 6265 N N . THR B 1 378 ? 25.812 -8.344 0.626 1 79.56 378 THR B N 1
ATOM 6266 C CA . THR B 1 378 ? 25.281 -6.988 0.624 1 79.56 378 THR B CA 1
ATOM 6267 C C . THR B 1 378 ? 24.484 -6.723 -0.649 1 79.56 378 THR B C 1
ATOM 6269 O O . THR B 1 378 ? 24.781 -7.285 -1.704 1 79.56 378 THR B O 1
ATOM 6272 N N . PRO B 1 379 ? 23.422 -6.07 -0.457 1 85.88 379 PRO B N 1
ATOM 6273 C CA . PRO B 1 379 ? 22.953 -5.266 0.674 1 85.88 379 PRO B CA 1
ATOM 6274 C C . PRO B 1 379 ? 22.047 -6.055 1.62 1 85.88 379 PRO B C 1
ATOM 6276 O O . PRO B 1 379 ? 21.328 -6.953 1.184 1 85.88 379 PRO B O 1
ATOM 6279 N N . SER B 1 380 ? 22 -5.59 2.801 1 84.19 380 SER B N 1
ATOM 6280 C CA . SER B 1 380 ? 21.266 -6.309 3.846 1 84.19 380 SER B CA 1
ATOM 6281 C C . SER B 1 380 ? 19.766 -6.262 3.604 1 84.19 380 SER B C 1
ATOM 6283 O O . SER B 1 380 ? 19.047 -7.18 3.994 1 84.19 380 SER B O 1
ATOM 6285 N N . HIS B 1 381 ? 19.328 -5.254 2.9 1 88.5 381 HIS B N 1
ATOM 6286 C CA . HIS B 1 381 ? 17.891 -5.117 2.691 1 88.5 381 HIS B CA 1
ATOM 6287 C C . HIS B 1 381 ? 17.391 -6.129 1.668 1 88.5 381 HIS B C 1
ATOM 6289 O O . HIS B 1 381 ? 16.172 -6.277 1.482 1 88.5 381 HIS B O 1
ATOM 6295 N N . ALA B 1 382 ? 18.297 -6.852 1.072 1 91 382 ALA B N 1
ATOM 6296 C CA . ALA B 1 382 ? 17.922 -7.852 0.075 1 91 382 ALA B CA 1
ATOM 6297 C C . ALA B 1 382 ? 18.047 -9.266 0.637 1 91 382 ALA B C 1
ATOM 6299 O O . ALA B 1 382 ? 17.797 -10.242 -0.065 1 91 382 ALA B O 1
ATOM 6300 N N . CYS B 1 383 ? 18.375 -9.406 1.903 1 90.94 383 CYS B N 1
ATOM 6301 C CA . CYS B 1 383 ? 18.562 -10.719 2.508 1 90.94 383 CYS B CA 1
ATOM 6302 C C . CYS B 1 383 ? 17.25 -11.492 2.553 1 90.94 383 CYS B C 1
ATOM 6304 O O . CYS B 1 383 ? 16.25 -10.984 3.039 1 90.94 383 CYS B O 1
ATOM 6306 N N . LEU B 1 384 ? 17.297 -12.75 2.135 1 89.12 384 LEU B N 1
ATOM 6307 C CA . LEU B 1 384 ? 16.094 -13.586 2.064 1 89.12 384 LEU B CA 1
ATOM 6308 C C . LEU B 1 384 ? 15.656 -14.023 3.457 1 89.12 384 LEU B C 1
ATOM 6310 O O . LEU B 1 384 ? 14.484 -14.352 3.666 1 89.12 384 LEU B O 1
ATOM 6314 N N . GLU B 1 385 ? 16.547 -14.016 4.387 1 88.75 385 GLU B N 1
ATOM 6315 C CA . GLU B 1 385 ? 16.25 -14.492 5.73 1 88.75 385 GLU B CA 1
ATOM 6316 C C . GLU B 1 385 ? 15.203 -13.609 6.41 1 88.75 385 GLU B C 1
ATOM 6318 O O . GLU B 1 385 ? 14.641 -13.984 7.441 1 88.75 385 GLU B O 1
ATOM 6323 N N . GLN B 1 386 ? 14.906 -12.461 5.836 1 84.88 386 GLN B N 1
ATOM 6324 C CA . GLN B 1 386 ? 13.906 -11.562 6.41 1 84.88 386 GLN B CA 1
ATOM 6325 C C . GLN B 1 386 ? 12.492 -12.055 6.109 1 84.88 386 GLN B C 1
ATOM 6327 O O . GLN B 1 386 ? 11.523 -11.594 6.711 1 84.88 386 GLN B O 1
ATOM 6332 N N . PHE B 1 387 ? 12.406 -13.039 5.234 1 85.5 387 PHE B N 1
A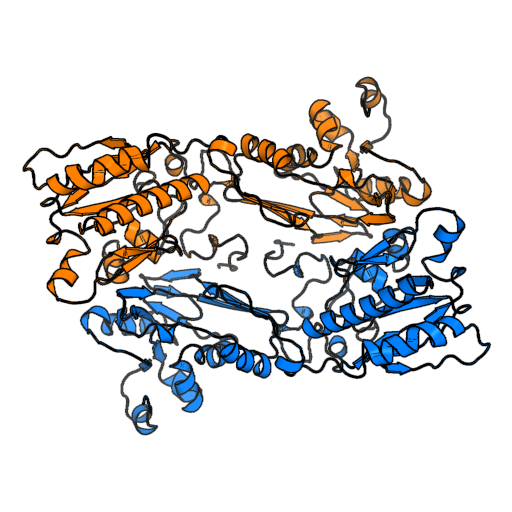TOM 6333 C CA . PHE B 1 387 ? 11.094 -13.531 4.816 1 85.5 387 PHE B CA 1
ATOM 6334 C C . PHE B 1 387 ? 10.812 -14.898 5.418 1 85.5 387 PHE B C 1
ATOM 6336 O O . PHE B 1 387 ? 11.742 -15.641 5.75 1 85.5 387 PHE B O 1
ATOM 6343 N N . GLN B 1 388 ? 9.531 -15.148 5.473 1 88.38 388 GLN B N 1
ATOM 6344 C CA . GLN B 1 388 ? 9.094 -16.5 5.812 1 88.38 388 GLN B CA 1
ATOM 6345 C C . GLN B 1 388 ? 9.18 -17.422 4.602 1 88.38 388 GLN B C 1
ATOM 6347 O O . GLN B 1 388 ? 9.164 -16.969 3.457 1 88.38 388 GLN B O 1
ATOM 6352 N N . THR B 1 389 ? 9.258 -18.672 4.879 1 91.5 389 THR B N 1
ATOM 6353 C CA . THR B 1 389 ? 9.406 -19.641 3.787 1 91.5 389 THR B CA 1
ATOM 6354 C C . THR B 1 389 ? 8.055 -20.219 3.389 1 91.5 389 THR B C 1
ATOM 6356 O O . THR B 1 389 ? 7.98 -21.328 2.857 1 91.5 389 THR B O 1
ATOM 6359 N N . ASP B 1 390 ? 7.035 -19.516 3.77 1 92.88 390 ASP B N 1
ATOM 6360 C CA . ASP B 1 390 ? 5.68 -19.891 3.379 1 92.88 390 ASP B CA 1
ATOM 6361 C C . ASP B 1 390 ? 4.812 -18.641 3.162 1 92.88 390 ASP B C 1
ATOM 6363 O O . ASP B 1 390 ? 5.016 -17.625 3.812 1 92.88 390 ASP B O 1
ATOM 6367 N N . GLY B 1 391 ? 3.891 -18.844 2.148 1 91.44 391 GLY B N 1
ATOM 6368 C CA . GLY B 1 391 ? 3.035 -17.703 1.862 1 91.44 391 GLY B CA 1
ATOM 6369 C C . GLY B 1 391 ? 3.674 -16.703 0.923 1 91.44 391 GLY B C 1
ATOM 6370 O O . GLY B 1 391 ? 4.879 -16.453 0.997 1 91.44 391 GLY B O 1
ATOM 6371 N N . ASN B 1 392 ? 2.904 -16.141 0.058 1 90.06 392 ASN B N 1
ATOM 6372 C CA . ASN B 1 392 ? 3.479 -15.188 -0.896 1 90.06 392 ASN B CA 1
ATOM 6373 C C . ASN B 1 392 ? 2.986 -13.766 -0.643 1 90.06 392 ASN B C 1
ATOM 6375 O O . ASN B 1 392 ? 3.449 -12.82 -1.283 1 90.06 392 ASN B O 1
ATOM 6379 N N . ILE B 1 393 ? 2.141 -13.594 0.291 1 84.5 393 ILE B N 1
ATOM 6380 C CA . ILE B 1 393 ? 1.609 -12.273 0.602 1 84.5 393 ILE B CA 1
ATOM 6381 C C . ILE B 1 393 ? 2.738 -11.359 1.075 1 84.5 393 ILE B C 1
ATOM 6383 O O . ILE B 1 393 ? 2.713 -10.156 0.832 1 84.5 393 ILE B O 1
ATOM 6387 N N . GLN B 1 394 ? 3.742 -11.891 1.667 1 82.38 394 GLN B N 1
ATOM 6388 C CA . GLN B 1 394 ? 4.863 -11.133 2.219 1 82.38 394 GLN B CA 1
ATOM 6389 C C . GLN B 1 394 ? 5.668 -10.453 1.114 1 82.38 394 GLN B C 1
ATOM 6391 O O . GLN B 1 394 ? 6.375 -9.477 1.366 1 82.38 394 GLN B O 1
ATOM 6396 N N . PHE B 1 395 ? 5.547 -10.984 -0.104 1 79.44 395 PHE B N 1
ATOM 6397 C CA . PHE B 1 395 ? 6.332 -10.43 -1.204 1 79.44 395 PHE B CA 1
ATOM 6398 C C . PHE B 1 395 ? 5.547 -9.344 -1.935 1 79.44 395 PHE B C 1
ATOM 6400 O O . PHE B 1 395 ? 6.066 -8.719 -2.857 1 79.44 395 PHE B O 1
ATOM 6407 N N . ARG B 1 396 ? 4.34 -9.43 -1.79 1 66.19 396 ARG B N 1
ATOM 6408 C CA . ARG B 1 396 ? 3.543 -8.383 -2.414 1 66.19 396 ARG B CA 1
ATOM 6409 C C . ARG B 1 396 ? 3.918 -7.008 -1.867 1 66.19 396 ARG B C 1
ATOM 6411 O O . ARG B 1 396 ? 4.469 -6.898 -0.769 1 66.19 396 ARG B O 1
ATOM 6418 N N . LYS B 1 397 ? 3.867 -6.129 -2.85 1 54.5 397 LYS B N 1
ATOM 6419 C CA . LYS B 1 397 ? 4.254 -4.77 -2.488 1 54.5 397 LYS B CA 1
ATOM 6420 C C . LYS B 1 397 ? 3.932 -4.473 -1.026 1 54.5 397 LYS B C 1
ATOM 6422 O O . LYS B 1 397 ? 2.949 -4.988 -0.486 1 54.5 397 LYS B O 1
ATOM 6427 N N . ASP B 1 398 ? 5.016 -4.129 -0.281 1 44.19 398 ASP B N 1
ATOM 6428 C CA . ASP B 1 398 ? 5.195 -3.832 1.137 1 44.19 398 ASP B CA 1
ATOM 6429 C C . ASP B 1 398 ? 3.875 -3.422 1.786 1 44.19 398 ASP B C 1
ATOM 6431 O O . ASP B 1 398 ? 3.865 -2.875 2.891 1 44.19 398 ASP B O 1
ATOM 6435 N N . LYS B 1 399 ? 2.822 -3.672 1.1 1 39.47 399 LYS B N 1
ATOM 6436 C CA . LYS B 1 399 ? 1.683 -3.258 1.914 1 39.47 399 LYS B CA 1
ATOM 6437 C C . LYS B 1 399 ? 1.461 -4.219 3.078 1 39.47 399 LYS B C 1
ATOM 6439 O O . LYS B 1 399 ? 0.64 -3.957 3.959 1 39.47 399 LYS B O 1
ATOM 6444 N N . MET B 1 400 ? 1.489 -5.617 2.768 1 33.88 400 MET B N 1
ATOM 6445 C CA . MET B 1 400 ? 0.931 -6.504 3.783 1 33.88 400 MET B CA 1
ATOM 6446 C C . MET B 1 400 ? 1.806 -6.52 5.031 1 33.88 400 MET B C 1
ATOM 6448 O O . MET B 1 400 ? 3.008 -6.781 4.949 1 33.88 400 MET B O 1
ATOM 6452 N N . LYS B 1 401 ? 1.623 -5.852 6.027 1 31.34 401 LYS B N 1
ATOM 6453 C CA . LYS B 1 401 ? 2.139 -6.242 7.336 1 31.34 401 LYS B CA 1
ATOM 6454 C C . LYS B 1 401 ? 1.978 -7.742 7.566 1 31.34 401 LYS B C 1
ATOM 6456 O O . LYS B 1 401 ? 0.9 -8.297 7.344 1 31.34 401 LYS B O 1
ATOM 6461 N N . LEU B 1 402 ? 3.027 -8.727 7.348 1 28.48 402 LEU B N 1
ATOM 6462 C CA . LEU B 1 402 ? 3.072 -10.109 7.809 1 28.48 402 LEU B CA 1
ATOM 6463 C C . LEU B 1 402 ? 2.117 -10.32 8.977 1 28.48 402 LEU B C 1
ATOM 6465 O O . LEU B 1 402 ? 2.123 -9.547 9.938 1 28.48 402 LEU B O 1
ATOM 6469 N N . TYR B 1 403 ? 0.938 -10.984 8.828 1 25.34 403 TYR B N 1
ATOM 6470 C CA . TYR B 1 403 ? 0.139 -11.656 9.844 1 25.34 403 TYR B CA 1
ATOM 6471 C C . TYR B 1 403 ? 1.021 -12.203 10.961 1 25.34 403 TYR B C 1
ATOM 6473 O O . TYR B 1 403 ? 2.172 -12.578 10.719 1 25.34 403 TYR B O 1
ATOM 6481 N N . THR B 1 404 ? 0.63 -11.781 12.234 1 23.67 404 THR B N 1
ATOM 6482 C CA . THR B 1 404 ? 0.984 -12.414 13.5 1 23.67 404 THR B CA 1
ATOM 6483 C C . THR B 1 404 ? 1.013 -13.93 13.359 1 23.67 404 THR B C 1
ATOM 6485 O O . THR B 1 404 ? -0.021 -14.555 13.117 1 23.67 404 THR B O 1
ATOM 6488 N N . LEU B 1 405 ? 1.997 -14.711 12.758 1 20.27 405 LEU B N 1
ATOM 6489 C CA . LEU B 1 405 ? 2.193 -16.125 13.102 1 20.27 405 LEU B CA 1
ATOM 6490 C C . LEU B 1 405 ? 1.609 -16.422 14.477 1 20.27 405 LEU B C 1
ATOM 6492 O O . LEU B 1 405 ? 1.424 -15.523 15.297 1 20.27 405 LEU B O 1
ATOM 6496 N N . PHE B 1 406 ? 2.076 -17.688 14.984 1 18.19 406 PHE B N 1
ATOM 6497 C CA . PHE B 1 406 ? 2.135 -18.203 16.344 1 18.19 406 PHE B CA 1
ATOM 6498 C C . PHE B 1 406 ? 2.668 -17.141 17.297 1 18.19 406 PHE B C 1
ATOM 6500 O O . PHE B 1 406 ? 3.594 -16.406 16.969 1 18.19 406 PHE B O 1
#

Organism: Oikopleura dioica (NCBI:txid34765)

Solvent-accessible surface area (backbone atoms only — not comparable to full-atom values): 42345 Å² total; per-residue (Å²): 132,84,72,80,53,77,70,54,63,78,69,50,87,55,70,55,42,80,34,70,62,62,60,82,52,86,51,68,78,44,32,31,57,68,56,54,52,50,52,31,61,76,65,64,38,44,30,35,28,27,14,28,28,24,88,83,10,47,49,43,71,64,30,18,37,75,46,70,49,68,35,29,40,36,36,42,71,33,25,64,37,66,58,71,52,29,35,35,33,63,44,59,59,39,43,33,37,30,29,42,70,58,46,64,71,55,35,70,67,47,46,55,30,54,36,32,49,63,48,21,53,63,50,47,63,64,36,61,78,68,68,68,40,33,35,33,30,48,45,24,30,43,31,30,44,64,71,39,68,50,81,53,70,74,64,48,40,55,50,12,44,74,66,57,30,38,35,37,42,41,64,93,43,93,58,70,45,74,44,50,36,75,67,15,69,53,67,50,61,54,65,36,40,66,30,27,22,40,46,54,65,48,46,53,50,51,50,50,49,50,52,49,51,51,53,49,45,30,53,74,68,74,42,67,61,25,39,30,71,69,40,47,46,20,42,71,55,22,89,46,27,60,52,58,44,57,72,64,44,36,45,32,28,36,38,89,46,42,68,54,40,56,66,66,33,45,56,47,38,36,70,77,67,55,36,37,74,45,74,61,61,58,84,85,56,64,68,49,62,30,30,35,34,27,31,68,84,42,52,38,38,30,48,27,22,23,33,54,44,79,77,38,56,41,26,62,30,69,70,71,74,45,74,58,24,19,35,50,46,72,86,37,76,39,42,22,28,70,48,56,35,49,57,40,47,75,41,30,50,26,43,64,38,47,59,59,44,68,91,48,30,88,58,53,70,26,42,87,78,50,70,61,52,77,55,75,54,84,56,70,48,26,31,43,54,81,52,71,40,44,36,39,37,72,71,39,75,76,35,56,53,76,73,86,74,129,133,86,71,79,54,77,71,54,64,81,67,50,87,56,68,54,41,83,36,66,62,63,61,83,52,86,51,69,79,44,33,31,58,68,58,53,51,49,53,30,60,76,65,62,36,43,30,34,26,27,14,28,27,24,90,82,10,48,50,44,73,63,32,17,38,76,45,70,48,67,33,28,40,37,36,44,72,32,26,64,37,65,58,72,52,27,33,35,32,62,45,58,58,38,45,34,38,30,28,42,68,57,44,64,71,56,33,70,70,47,46,58,30,55,37,32,50,62,49,21,53,62,50,48,63,64,37,59,79,68,68,67,39,32,35,32,30,46,44,23,32,43,32,30,44,63,72,38,66,50,80,53,70,74,64,48,41,55,50,13,43,73,67,57,29,36,34,38,41,41,64,94,42,95,59,71,44,77,44,50,35,76,65,15,69,52,67,51,59,55,64,36,41,68,28,26,23,39,47,54,64,48,47,52,49,52,52,50,48,51,51,48,51,50,52,49,44,32,53,76,68,73,42,67,59,24,38,30,71,68,40,47,46,19,43,72,54,22,89,46,26,58,52,57,46,56,73,64,45,39,46,31,27,38,33,89,46,42,68,54,41,55,67,67,34,45,56,47,38,36,70,77,67,53,34,38,74,46,75,64,50,58,85,86,51,57,62,50,32,44,24,35,34,27,31,64,83,44,50,38,42,29,48,28,24,20,34,51,44,78,78,39,56,40,27,62,32,69,70,70,74,46,75,57,25,19,37,50,47,71,86,37,76,40,42,22,28,70,50,57,35,49,58,39,48,76,43,30,52,25,43,63,40,46,59,59,44,68,90,49,29,88,56,54,69,27,43,86,79,51,69,62,52,79,56,76,51,84,55,71,48,27,30,42,53,82,52,71,40,44,36,39,36,70,72,38,73,77,34,53,51,72,75,85,69,135

Secondary structure (DSSP, 8-state):
-----HHHHHH---SEEEE--SEEE--HHHH-HHHHHHHHHHTT-SEEEEEEE-TT-BEE---EEEEEETTEEEEEE--SEEETTEEEESB-SS-EEEEHHHHHHHHHHHHHHHTSTTTHHHHHHHHGGGT--EEEEEEEEEEE-GGGG---HHHHHHHHHHHT--EEEETTSSS-EE--HHHHT--TTS-GGGGTBPPPHHHHHHHHHHHHHHHHHHHHTT--B---THHHHHHHHSTTS--TT--EEE--EEGGGHHHIIIIIHHHHHHHS--EEE----TT---S---EEE-TTT--EEE--EE-GGGSTTHHHHHHTPPPPEEEETTEEEE--SSHHHHHHTT-TTTTS----TTT--PPTT-SS--PPPP-SS-GGGBGGGS-SS-SGGGSSTT-------/-----HHHHHH---SEEEE--SEEE--HHHH-HHHHHHHHHHTT-SEEEEEEE-TT-BEE---EEEEEETTEEEEEE--SEEETTEEEESB-SS-EEEEHHHHHHHHHHHHHHHTSTTTHHHHHHHHGGGT--EEEEEEEEEEE-GGGG---HHHHHHHHHHHT--EEEETTSSS-EE--HHHHT--TTS-GGGGTBPPPHHHHHHHHHHHHHHHHHHHHTT--B---THHHHHHHHSTTS--TT----B--EEGGGHHHIIIIIHHHHHHHH--EEEE-PPTT--S--EEEEE-TTT--EEEEEEE-GGGSTTHHHHHHTPPPPEEEETTEEEE--SSHHHHHHTT-TTTTS----TTT--PPTT-SS--PPPP-SS-GGGBGGGS-SS-SGGGSSTTS------

InterPro domains:
  IPR052613 LicD transferase [PTHR13627] (10-251)

Nearest PDB structures (foldseek):
  6l7t-assembly1_B  TM=6.308E-01  e=2.890E-14  Homo sapiens
  6kal-assembly1_A  TM=6.207E-01  e=1.865E-12  Homo sapiens
  4d0z-assembly1_B  TM=5.604E-01  e=8.841E-04  Homo sapiens
  8ui1-assembly1_A  TM=6.062E-01  e=1.961E-03  Toxoplasma gondii ME49
  4d11-assembly4_F  TM=5.864E-01  e=4.350E-03  Homo sapiens

Sequence (812 aa):
KTGMNKTVSKKLATPYVFLAKNLFDFDAEDANFIRMVREAKMQNADIISGSFVDEHGHWTNNCGHIHVSNYTLDIWDGYYKSIKGIMHCDISSGPLLVRKELLQELGAEKTEKLAKWPDRLEVLLKLQRERVRFLHCPDCMFYQTEISSKVERKDLMRLSRKFKLTNFNIESMEENVEFTCNEANIDCHQKYGQQALAQPPCCLTALTRMMLALTHEFKKNKLDLCLYCGQVLATIKMPGGQLPWDTDVDMPSDARMWEEVQKLVVPTLKTKYGLGVDINLKPGELRVGAAVLHHKKTGFSTDHYAKPIEETACGHQVLKGRTQTKVNLGGWWVPGPDNPGQYGRHYGDEYLKHVPHVTSSRTAYGATQPRFPRCSGTPSHACLEQFQTDGNIQFRKDKMKLYTLFKTGMNKTVSKKLATPYVFLAKNLFDFDAEDANFIRMVREAKMQNADIISGSFVDEHGHWTNNCGHIHVSNYTLDIWDGYYKSIKGIMHCDISSGPLLVRKELLQELGAEKTEKLAKWPDRLEVLLKLQRERVRFLHCPDCMFYQTEISSKVERKDLMRLSRKFKLTNFNIESMEENVEFTCNEANIDCHQKYGQQALAQPPCCLTALTRMMLALTHEFKKNKLDLCLYCGQVLATIKMPGGQLPWDTDVDMPSDARMWEEVQKLVVPTLKTKYGLGVDINLKPGELRVGAAVLHHKKTGFSTDHYAKPIEETACGHQVLKGRTQTKVNLGGWWVPGPDNPGQYGRHYGDEYLKHVPHVTSSRTAYGATQPRFPRCSGTPSHACLEQFQTDGNIQFRKDKMKLYTLF

Foldseek 3Di:
DPPPDPVCLVPDPDQKDKFADAFPDDDCVQQVVVVQSVVCVVVVAQKEFEWEAEPVRDTDQWAWAWDFFQLEIAIGTDFDDDDPQKGWHQDDLGIMIGGSVVDVVCDRVLSVLCNAPPSVVLVSVVCVVVVGTYMYHHSNYGYHHPVSHDDDLVNVLVVLQVAVHAWYHYPVDPDIGGHACVSSVHALQDQCLLQQFFGRPNLVVVQLVLVVLQQVQCVVLVWDKEFADVQLLQLVQEPQRDDRQDQEGEIETALVCVVVCVVRPVVCCCPVVVKDWDAPDDPPPQDFQGIFTANVRRRGTYRYTHHHLCPGLQNPCVVVVDDFAFTHHNNDTHGYHPDSVVVQCVQDDQQNFADGDVVNDVDGRHDPAHARDDRPDPDPSRRNNVDGRHHDPVVPDPPDPPDPDD/DPPPDPVCLVPDPDQKDKFADAFPDDDCVQQVVVVQSVVCVVVVAQKEFEWEAEPVRDTDQWAWAWDFFQLEIAIGTDFDDDDPQKGWHQDDLGIMIGGSVVDVVCDDVLSVLCNAPPSVVLVSVVCVVVVGTYMYHHSNYGYHHPVSHDDDPVNVLVVLQVAVHAWYHYPVDPDIGGHACVSSVHALQDQCLLQQFFGRPNSQVVQLVLVVLQQVQCVVLVWDKEFADVQLLQLVQDPQRDDRQDQEGEIETALVCVVVCVVRPVVCCCPVVVKDWDQPDDPPPQFFRFGWTANVRRRRTYGYTHHHLCPGLQNPCVVVVDDFAFTHHNNDTHGYHPDSVVVQCVQHDQQNFADHDVVNDVDGRHDPAHARDDRPDPDPSRRNNVDGRHHDPVVPDPPDPPPDDD

pLDDT: mean 80.9, std 16.22, range [18.19, 98.0]

Radius of gyration: 30.92 Å; Cα contacts (8 Å, |Δi|>4): 1752; chains: 2; bounding box: 72×84×67 Å